Protein AF-0000000080797106 (afdb_homodimer)

Nearest PDB structures (foldseek):
  4qo5-assembly1_A  TM=7.671E-01  e=1.286E-29  Ignicoccus hospitalis KIN4/I
  1fgj-assembly1_A-3  TM=6.512E-01  e=1.474E-11  Nitrosomonas europaea
  1fgj-assembly2_B-2  TM=6.497E-01  e=2.820E-11  Nitrosomonas europaea
  4n4o-assembly1_E  TM=6.398E-0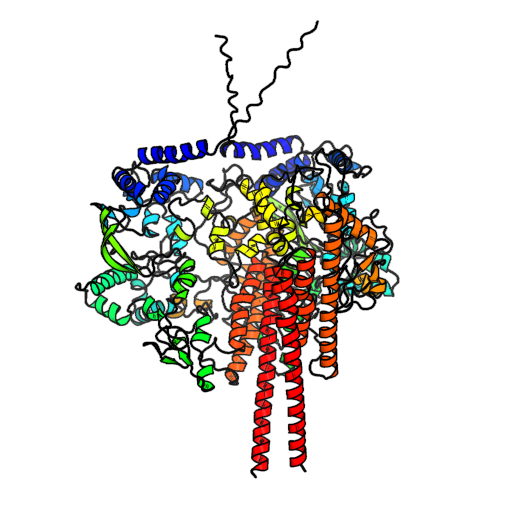1  e=6.268E-11  Nitrosomonas europaea
  4n4j-assembly1_A  TM=6.306E-01  e=2.891E-07  Candidatus Kuenenia stuttgartensis

InterPro domains:
  IPR036280 Multiheme cytochrome superfamily [SSF48695] (40-614)

Sequence (1276 aa):
MRGKAVLALLTLVVLASPVLADVSSMAKLQEALAKASPQTKTCVGCHMQATPDIVMQWAASEHAENVPKNVLKLYEAIGSPGEQIAEKFQNYPYNVGCYECHGMFKEQDRVDVVNHFGFKIVSIVTAKDCSQCHPKEAREISWTWHGFGALNTNLSPWYSKIVKYAKEHGLIGKMTPPVYTATRDKDMLTWEWWKEYVKYLYMYLNGEKVPEEWAKFIEMFGTPYDYDFKRIVSPLYPASGGLNTTVTERVGFEAELSIQCAVGKSKYFQKVSNVMNYIGYKNAYVYHACYECHGSLVIPYKKENVNVKGFAGVERMRYWGWPSNGAGRIDPDGSLGTCTACHPRHEFSVAQAREPWTCGQCHIGYDHPHIEIYEESKHGNIYELHKEKFNMERVPWRVGVDFDVPTCATCHMSTIASPDGSMILVKGTHDLTKRLVWDQMHFFAQPKPKWPDNTQNKIVKGGNILNGAGYENVAMTGYKVVDLGPAPGELKFPRLMTIEYTGELKEHREEMMKVCELCHSSSWAENFFRTADQNLWDYNAVAQFAFQLLKKAWAQGIHDPKNKLDEFMEVMWYYIWHHQGRRWRNGAYMMGPDYAHWYGIVDTVMEALNKMISYYENALAIKSLQQQLNQVQQALAKMRGKAVLALLTLVVLASPVLADVSSMAKLQEALAKASPQTKTCVGCHMQATPDIVMQWAASEHAENVPKNVLKLYEAIGSPGEQIAEKFQNYPYNVGCYECHGMFKEQDRVDVVNHFGFKIVSIVTAKDCSQCHPKEAREISWTWHGFGALNTNLSPWYSKIVKYAKEHGLIGKMTPPVYTATRDKDMLTWEWWKEYVKYLYMYLNGEKVPEEWAKFIEMFGTPYDYDFKRIVSPLYPASGGLNTTVTERVGFEAELSIQCAVGKSKYFQKVSNVMNYIGYKNAYVYHACYECHGSLVIPYKKENVNVKGFAGVERMRYWGWPSNGAGRIDPDGSLGTCTACHPRHEFSVAQAREPWTCGQCHIGYDHPHIEIYEESKHGNIYELHKEKFNMERVPWRVGVDFDVPTCATCHMSTIASPDGSMILVKGTHDLTKRLVWDQMHFFAQPKPKWPDNTQNKIVKGGNILNGAGYENVAMTGYKVVDLGPAPGELKFPRLMTIEYTGELKEHREEMMKVCELCHSSSWAENFFRTADQNLWDYNAVAQFAFQLLKKAWAQGIHDPKNKLDEFMEVMWYYIWHHQGRRWRNGAYMMGPDYAHWYGIVDTVMEALNKMISYYENALAIKSLQQQLNQVQQALAK

Secondary structure (DSSP, 8-state):
-----------------HHHHHHHHHHHHHHHHHHS-HHHHHHHHHHHHH-HHHHHHHHTSHHHH--GGGHHHHHHHTT-TT----HHHHT--S---HHHHHTS-S-TT-TT-EEETTEEE-SS--HHHHTTT-HHHHHHHTTSHHHHGGGGSTTHHHHHHHHHHHHHTT-HHHHS--TTTS-TTTPPPB-HHHHHHHHHHHHHHTT----HHHHHHHHHH--GGGGGG----BTTBTHHHHHT-SHHHHTT--EEE-SS-SSS--TT-EEESSGGG-TT---GGGGGTHHHHH--B-EEEEEEEEEETTEEEEEEEEEES-S---TT-B-TT-BBS-GGGTS-TTT--HHHHHSHHHHHTTS-TTT--HHHHHHHSHHHHHHHHHGGG--TT-SSEEBTTTBSS--HHHHHT--EE-TTSSSEEE---S-TTTT--EE-SSSS-EEPBSSS-HHHIIIII---TTT-TTGGGTB---EEEEE--PPTT---S--S-EEEE-HHHHHHHHHHHHHHTTTS-HHHHHHHHHHHHHHHHHHHHHHHHHHHHHHHHHHTTSS-TTSTTSSHHHHHHHIIIIIHHHHHHHHHHTT-HHHHIIIIIIIIIIIIIHHHHHHHHHHHHHHHHHHHHHHHHHHHH-/-----------------HHHHHHHHHHHHHHHHHHS-HHHHHHHHHHHHH-HHHHHHHHTSHHHH--GGGHHHHHHHTT-TT----HHHHT--S---HHHHHTS-S-TT-TT-EEETTEEE-SS--HHHHTTT-HHHHHHHTTSHHHHGGGGSTTHHHHHHHHHHHHHTT-HHHHS--TTTS-TTTPPPB-HHHHHHHHHHHHHHTT----HHHHHHHHHH--GGGGGG----BTTBTHHHHHT-SHHHHTT--EEE-SS-TTS--TT-EEESSGGG-TT---GGGGGTHHHHH--B-EEEEEEEEEETTEEEEEEEEEES-S---TT-B-TT-BBS-GGGTS-TTT--HHHHHSHHHHHTTS-TTT--HHHHHHHSHHHHHHHHHGGG--TT-SSEEBTTTBSS--HHHHHT--EE-TTSSSEEE---S-TTTT--EE-SSSS-EEPBSSS-HHHHHHHH---TTT-TTGGGTB---EEEEE--PPTT---SS-S-EEEE-HHHHHHHHHHHHHHTTTS-HHHHHHHHHHHHHHHHHHHHHHHHHHHHHHHHHHTTSS-TTSTTSSHHHHHHHIIIIIHHHHHHHHHHTT-HHHHIIIIIIIIIIIIIHHHHHHHHHHHHHHHHHHHHHHHHHHHH-

Solvent-accessible surface area (backbone atoms only — not comparable to full-atom values): 65949 Å² total; per-residue (Å²): 134,86,75,80,80,79,78,79,56,78,41,78,77,76,75,79,51,74,77,58,53,62,62,44,52,60,45,35,39,54,56,22,54,72,40,37,40,73,64,25,50,55,51,47,63,55,30,52,72,62,27,34,28,45,49,41,31,28,30,72,13,65,42,25,74,30,37,57,51,58,49,55,59,52,31,46,58,53,69,45,66,85,72,68,56,40,76,81,39,62,78,38,87,31,27,44,45,62,36,56,50,29,46,58,41,70,65,84,81,46,73,60,56,34,58,52,92,86,38,64,30,35,88,76,74,46,31,59,41,48,24,36,69,37,39,65,54,37,24,27,28,25,63,20,53,50,11,40,23,22,58,68,42,88,34,25,63,53,51,45,54,51,52,53,51,18,55,79,68,75,30,47,76,60,64,40,55,42,69,85,76,53,47,84,94,75,42,61,50,43,26,63,40,52,22,53,50,45,41,45,49,27,32,48,66,68,74,42,89,54,60,67,72,58,48,52,48,44,71,72,62,62,55,63,68,51,48,43,57,53,87,59,68,40,83,85,41,50,31,26,16,31,32,57,34,64,60,37,52,75,70,70,44,71,30,75,34,47,69,50,54,77,65,58,88,33,97,57,59,45,77,30,50,32,50,56,72,32,90,75,39,45,66,38,50,44,67,27,16,54,19,44,44,23,8,27,69,35,38,55,58,46,78,46,73,38,72,52,95,86,40,73,71,43,42,42,71,41,57,42,53,43,72,56,54,7,27,5,19,27,44,56,75,12,25,33,14,41,65,45,43,44,28,46,82,53,34,55,39,60,34,50,43,42,35,54,47,42,57,24,45,63,32,37,64,64,56,39,34,51,41,60,23,35,54,65,11,70,46,32,50,52,35,73,74,44,52,85,69,38,45,56,70,51,80,52,33,18,51,73,63,28,39,83,59,65,44,60,32,52,66,56,29,42,39,31,19,34,64,85,60,82,41,75,73,39,76,46,45,51,34,62,55,57,52,44,45,65,33,62,73,31,54,45,59,40,51,35,57,72,56,52,50,62,61,54,33,30,74,75,57,46,12,29,71,58,78,47,52,48,29,80,65,38,34,51,59,40,71,42,79,77,38,72,38,53,56,92,90,50,94,53,80,66,69,52,44,40,72,47,60,33,67,64,36,30,51,7,48,48,51,37,47,54,54,51,47,74,83,39,56,67,68,58,52,50,52,48,51,36,57,34,53,46,46,40,52,53,48,35,53,53,40,51,55,52,51,52,50,50,51,49,35,39,74,70,61,76,45,67,71,90,54,63,37,43,44,72,58,38,43,27,48,46,36,31,29,39,31,19,34,16,22,20,46,48,12,50,69,56,51,8,67,59,32,25,37,60,51,1,48,43,36,22,42,62,60,18,47,47,48,36,52,52,50,50,54,51,53,53,49,50,52,49,51,51,51,50,51,51,49,51,52,53,59,69,74,102,138,80,78,76,78,78,79,77,77,73,76,44,74,53,71,86,54,76,64,61,62,56,56,52,55,56,50,35,37,52,56,21,54,73,39,36,40,72,63,24,50,54,51,48,62,56,31,53,71,76,44,38,67,57,49,52,32,26,29,72,12,66,43,24,75,30,37,58,50,58,49,55,59,52,30,46,60,53,72,46,67,83,72,68,55,39,75,82,38,63,80,39,90,30,26,44,44,61,37,56,50,31,46,58,41,70,64,84,83,47,73,61,55,35,56,52,94,86,37,63,29,37,90,76,74,46,30,59,39,49,24,37,68,39,38,66,54,40,23,27,29,25,61,20,53,48,12,40,23,22,57,66,43,90,34,24,64,52,52,44,53,51,50,52,50,19,55,76,67,73,29,46,77,60,62,38,56,43,70,87,76,53,47,84,95,76,42,60,51,44,26,62,38,54,22,53,48,46,40,44,48,27,32,48,70,67,75,42,91,53,60,67,71,58,48,52,48,46,71,73,62,62,56,63,69,67,46,48,62,48,88,59,70,39,84,86,43,55,64,26,15,57,32,57,29,64,61,37,51,74,71,71,43,70,45,80,43,45,79,51,70,90,93,51,86,32,97,56,50,43,75,29,50,29,56,56,70,31,87,77,51,55,67,67,59,44,68,74,46,55,20,47,42,24,9,27,65,35,38,55,57,44,79,45,71,39,72,51,97,87,40,71,71,42,43,42,72,40,57,44,54,58,87,57,57,7,28,5,20,27,43,57,76,11,25,33,13,40,65,45,45,46,28,45,81,53,36,53,39,60,36,52,42,43,36,54,62,44,57,27,72,61,33,38,62,69,54,41,32,52,40,59,24,33,52,31,11,71,45,31,32,52,38,71,73,44,52,87,69,38,48,57,72,52,80,52,30,18,48,39,58,28,39,79,59,66,44,62,32,52,67,57,27,42,40,31,18,34,64,86,59,83,43,77,73,38,77,46,46,51,34,64,58,55,51,43,46,65,33,61,72,32,54,46,54,39,52,35,58,72,55,52,51,62,62,55,32,30,74,74,56,45,11,29,70,56,78,26,54,44,28,76,64,37,35,52,61,40,71,42,79,78,37,73,38,58,56,83,82,50,87,58,77,68,70,52,42,43,72,48,59,34,69,64,38,30,51,8,47,51,52,37,47,56,54,50,29,41,63,38,55,68,67,44,52,52,40,47,49,38,43,34,54,41,31,41,43,34,48,33,37,50,42,44,40,53,51,48,51,50,51,49,35,40,75,71,62,76,45,66,72,88,54,65,38,52,46,71,58,38,43,28,48,46,37,29,29,40,29,18,35,16,21,20,46,49,10,36,69,56,47,8,29,57,32,17,30,58,52,1,44,31,37,21,25,43,55,22,48,25,47,36,51,51,50,51,53,51,52,52,50,51,52,50,49,52,52,50,49,50,49,50,53,53,59,69,71,103

Structure (mmCIF, N/CA/C/O backbone):
data_AF-0000000080797106-model_v1
#
loop_
_entity.id
_entity.type
_entity.pdbx_description
1 polymer 'Hypothetical multiheme cytochrome'
#
loop_
_atom_site.group_PDB
_atom_site.id
_atom_site.type_symbol
_atom_site.label_atom_id
_atom_site.label_alt_id
_atom_site.label_comp_id
_atom_site.label_asym_id
_atom_site.label_entity_id
_atom_site.label_seq_id
_atom_site.pdbx_PDB_ins_code
_atom_site.Cartn_x
_atom_site.Cartn_y
_atom_site.Cartn_z
_atom_site.occupancy
_atom_site.B_iso_or_equiv
_atom_site.auth_seq_id
_atom_site.auth_comp_id
_atom_site.auth_asym_id
_atom_site.auth_atom_id
_atom_site.pdbx_PDB_model_num
ATOM 1 N N . MET A 1 1 ? 53.594 17 -49.344 1 21.3 1 MET A N 1
ATOM 2 C CA . MET A 1 1 ? 53.656 15.625 -48.844 1 21.3 1 MET A CA 1
ATOM 3 C C . MET A 1 1 ? 53.469 15.586 -47.312 1 21.3 1 MET A C 1
ATOM 5 O O . MET A 1 1 ? 53.812 14.594 -46.688 1 21.3 1 MET A O 1
ATOM 9 N N . ARG A 1 2 ? 53.219 16.703 -46.656 1 24.55 2 ARG A N 1
ATOM 10 C CA . ARG A 1 2 ? 53.312 17.125 -45.281 1 24.55 2 ARG A CA 1
ATOM 11 C C . ARG A 1 2 ? 52.25 16.469 -44.406 1 24.55 2 ARG A C 1
ATOM 13 O O . ARG A 1 2 ? 51.062 16.828 -44.531 1 24.55 2 ARG A O 1
ATOM 20 N N . GLY A 1 3 ? 52.312 15.172 -44.188 1 22.33 3 GLY A N 1
ATOM 21 C CA . GLY A 1 3 ? 51.312 14.234 -43.688 1 22.33 3 GLY A CA 1
ATOM 22 C C . GLY A 1 3 ? 50.938 14.484 -42.25 1 22.33 3 GLY A C 1
ATOM 23 O O . GLY A 1 3 ? 51.812 14.508 -41.375 1 22.33 3 GLY A O 1
ATOM 24 N N . LYS A 1 4 ? 49.906 15.281 -42.031 1 27.36 4 LYS A N 1
ATOM 25 C CA . LYS A 1 4 ? 49.344 15.75 -40.781 1 27.36 4 LYS A CA 1
ATOM 26 C C . LYS A 1 4 ? 48.906 14.57 -39.906 1 27.36 4 LYS A C 1
ATOM 28 O O . LYS A 1 4 ? 48.094 13.734 -40.344 1 27.36 4 LYS A O 1
ATOM 33 N N . ALA A 1 5 ? 49.719 14.062 -38.969 1 24.81 5 ALA A N 1
ATOM 34 C CA . ALA A 1 5 ? 49.531 12.969 -38 1 24.81 5 ALA A CA 1
ATOM 35 C C . ALA A 1 5 ? 48.344 13.227 -37.094 1 24.81 5 ALA A C 1
ATOM 37 O O . ALA A 1 5 ? 48.25 14.266 -36.438 1 24.81 5 ALA A O 1
ATOM 38 N N . VAL A 1 6 ? 47.156 12.688 -37.438 1 29.08 6 VAL A N 1
ATOM 39 C CA . VAL A 1 6 ? 45.906 12.656 -36.688 1 29.08 6 VAL A CA 1
ATOM 40 C C . VAL A 1 6 ? 46.125 11.922 -35.375 1 29.08 6 VAL A C 1
ATOM 42 O O . VAL A 1 6 ? 46.438 10.727 -35.344 1 29.08 6 VAL A O 1
ATOM 45 N N . LEU A 1 7 ? 46.688 12.516 -34.344 1 27.75 7 LEU A N 1
ATOM 46 C CA . LEU A 1 7 ? 46.812 11.914 -33 1 27.75 7 LEU A CA 1
ATOM 47 C C . LEU A 1 7 ? 45.406 11.609 -32.438 1 27.75 7 LEU A C 1
ATOM 49 O O . LEU A 1 7 ? 44.625 12.523 -32.25 1 27.75 7 LEU A O 1
ATOM 53 N N . ALA A 1 8 ? 44.875 10.43 -32.781 1 25.09 8 ALA A N 1
ATOM 54 C CA . ALA A 1 8 ? 43.625 9.867 -32.25 1 25.09 8 ALA A CA 1
ATOM 55 C C . ALA A 1 8 ? 43.688 9.766 -30.734 1 25.09 8 ALA A C 1
ATOM 57 O O . ALA A 1 8 ? 44.531 9.039 -30.172 1 25.09 8 ALA A O 1
ATOM 58 N N . LEU A 1 9 ? 43.312 10.828 -30.062 1 28.94 9 LEU A N 1
ATOM 59 C CA . LEU A 1 9 ? 43.125 10.828 -28.609 1 28.94 9 LEU A CA 1
ATOM 60 C C . LEU A 1 9 ? 42.125 9.75 -28.188 1 28.94 9 LEU A C 1
ATOM 62 O O . LEU A 1 9 ? 40.969 9.805 -28.562 1 28.94 9 LEU A O 1
ATOM 66 N N . LEU A 1 10 ? 42.594 8.531 -27.922 1 28.39 10 LEU A N 1
ATOM 67 C CA . LEU A 1 10 ? 41.906 7.395 -27.328 1 28.39 10 LEU A CA 1
ATOM 68 C C . LEU A 1 10 ? 41.344 7.75 -25.953 1 28.39 10 LEU A C 1
ATOM 70 O O . LEU A 1 10 ? 42.125 8.008 -25.016 1 28.39 10 LEU A O 1
ATOM 74 N N . THR A 1 11 ? 40.219 8.391 -25.875 1 29.41 11 THR A N 1
ATOM 75 C CA . THR A 1 11 ? 39.5 8.578 -24.625 1 29.41 11 THR A CA 1
ATOM 76 C C . THR A 1 11 ? 39.125 7.23 -24.016 1 29.41 11 THR A C 1
ATOM 78 O O . THR A 1 11 ? 38.375 6.469 -24.609 1 29.41 11 THR A O 1
ATOM 81 N N . LEU A 1 12 ? 39.875 6.637 -23.203 1 29.52 12 LEU A N 1
ATOM 82 C CA . LEU A 1 12 ? 39.625 5.469 -22.375 1 29.52 12 LEU A CA 1
ATOM 83 C C . LEU A 1 12 ? 38.438 5.699 -21.453 1 29.52 12 LEU A C 1
ATOM 85 O O . LEU A 1 12 ? 38.5 6.523 -20.531 1 29.52 12 LEU A O 1
ATOM 89 N N . VAL A 1 13 ? 37.25 5.457 -21.938 1 32.12 13 VAL A N 1
ATOM 90 C CA . VAL A 1 13 ? 36.094 5.312 -21.078 1 32.12 13 VAL A CA 1
ATOM 91 C C . VAL A 1 13 ? 36.281 4.152 -20.109 1 32.12 13 VAL A C 1
ATOM 93 O O . VAL A 1 13 ? 36.344 2.992 -20.531 1 32.12 13 VAL A O 1
ATOM 96 N N . VAL A 1 14 ? 36.875 4.352 -19.016 1 30.92 14 VAL A N 1
ATOM 97 C CA . VAL A 1 14 ? 36.906 3.391 -17.922 1 30.92 14 VAL A CA 1
ATOM 98 C C . VAL A 1 14 ? 35.5 3.066 -17.453 1 30.92 14 VAL A C 1
ATOM 100 O O . VAL A 1 14 ? 34.812 3.93 -16.906 1 30.92 14 VAL A O 1
ATOM 103 N N . LEU A 1 15 ? 34.875 2.156 -18.094 1 32.19 15 LEU A N 1
ATOM 104 C CA . LEU A 1 15 ? 33.688 1.484 -17.547 1 32.19 15 LEU A CA 1
ATOM 105 C C .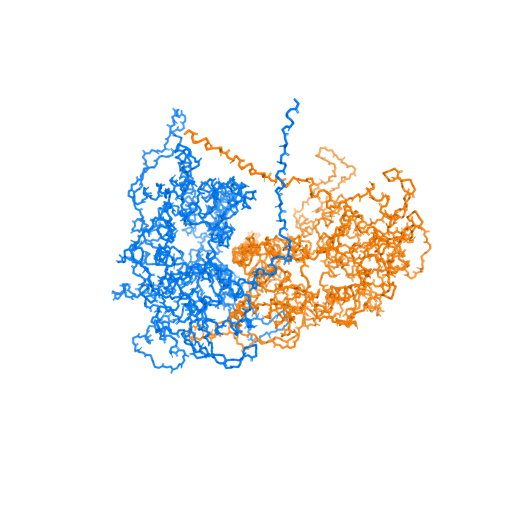 LEU A 1 15 ? 33.969 0.985 -16.125 1 32.19 15 LEU A C 1
ATOM 107 O O . LEU A 1 15 ? 34.812 0.1 -15.93 1 32.19 15 LEU A O 1
ATOM 111 N N . ALA A 1 16 ? 33.625 1.709 -15.125 1 35.91 16 ALA A N 1
ATOM 112 C CA . ALA A 1 16 ? 33.75 1.271 -13.742 1 35.91 16 ALA A CA 1
ATOM 113 C C . ALA A 1 16 ? 32.969 -0.021 -13.516 1 35.91 16 ALA A C 1
ATOM 115 O O . ALA A 1 16 ? 31.734 -0.034 -13.609 1 35.91 16 ALA A O 1
ATOM 116 N N . SER A 1 17 ? 33.469 -1.107 -13.688 1 35.31 17 SER A N 1
ATOM 117 C CA . SER A 1 17 ? 33 -2.461 -13.414 1 35.31 17 SER A CA 1
ATOM 118 C C . SER A 1 17 ? 32.469 -2.588 -11.992 1 35.31 17 SER A C 1
ATOM 120 O O . SER A 1 17 ? 32.938 -1.908 -11.086 1 35.31 17 SER A O 1
ATOM 122 N N . PRO A 1 18 ? 31.375 -3.375 -11.711 1 41.59 18 PRO A N 1
ATOM 123 C CA . PRO A 1 18 ? 30.781 -3.619 -10.391 1 41.59 18 PRO A CA 1
ATOM 124 C C . PRO A 1 18 ? 31.828 -3.951 -9.328 1 41.59 18 PRO A C 1
ATOM 126 O O . PRO A 1 18 ? 31.594 -3.729 -8.133 1 41.59 18 PRO A O 1
ATOM 129 N N . VAL A 1 19 ? 32.938 -4.633 -9.586 1 41.47 19 VAL A N 1
ATOM 130 C CA . VAL A 1 19 ? 34 -4.918 -8.641 1 41.47 19 VAL A CA 1
ATOM 131 C C . VAL A 1 19 ? 34.594 -3.609 -8.102 1 41.47 19 VAL A C 1
ATOM 133 O O . VAL A 1 19 ? 35 -3.535 -6.938 1 41.47 19 VAL A O 1
ATOM 136 N N . LEU A 1 20 ? 34.406 -2.594 -8.805 1 40.22 20 LEU A N 1
ATOM 137 C CA . LEU A 1 20 ? 34.906 -1.285 -8.414 1 40.22 20 LEU A CA 1
ATOM 138 C C . LEU A 1 20 ? 33.969 -0.6 -7.43 1 40.22 20 LEU A C 1
ATOM 140 O O . LEU A 1 20 ? 34.406 0.208 -6.605 1 40.22 20 LEU A O 1
ATOM 144 N N . ALA A 1 21 ? 32.719 -0.978 -7.461 1 44.5 21 ALA A N 1
ATOM 145 C CA . ALA A 1 21 ? 31.734 -0.392 -6.547 1 44.5 21 ALA A CA 1
ATOM 146 C C . ALA A 1 21 ? 31.938 -0.912 -5.125 1 44.5 21 ALA A C 1
ATOM 148 O O . ALA A 1 21 ? 31.703 -0.184 -4.156 1 44.5 21 ALA A O 1
ATOM 149 N N . ASP A 1 22 ? 32.25 -2.299 -4.863 1 54.31 22 ASP A N 1
ATOM 150 C CA . ASP A 1 22 ? 32.531 -2.965 -3.592 1 54.31 22 ASP A CA 1
ATOM 151 C C . ASP A 1 22 ? 33.531 -2.17 -2.754 1 54.31 22 ASP A C 1
ATOM 153 O O . ASP A 1 22 ? 33.281 -1.915 -1.571 1 54.31 22 ASP A O 1
ATOM 157 N N . VAL A 1 23 ? 34.719 -1.88 -3.342 1 52.72 23 VAL A N 1
ATOM 158 C CA . VAL A 1 23 ? 35.875 -1.182 -2.76 1 52.72 23 VAL A CA 1
ATOM 159 C C . VAL A 1 23 ? 35.469 0.235 -2.361 1 52.72 23 VAL A C 1
ATOM 161 O O . VAL A 1 23 ? 35.906 0.749 -1.332 1 52.72 23 VAL A O 1
ATOM 164 N N . SER A 1 24 ? 34.188 0.513 -2.834 1 76.56 24 SER A N 1
ATOM 165 C CA . SER A 1 24 ? 33.906 1.938 -2.711 1 76.56 24 SER A CA 1
ATOM 166 C C . SER A 1 24 ? 33.062 2.227 -1.456 1 76.56 24 SER A C 1
ATOM 168 O O . SER A 1 24 ? 33.375 3.158 -0.709 1 76.56 24 SER A O 1
ATOM 170 N N . SER A 1 25 ? 32.219 1.258 -0.973 1 82.75 25 SER A N 1
ATOM 171 C CA . SER A 1 25 ? 31.391 1.57 0.193 1 82.75 25 SER A CA 1
ATOM 172 C C . SER A 1 25 ? 32.188 1.398 1.486 1 82.75 25 SER A C 1
ATOM 174 O O . SER A 1 25 ? 32.094 2.238 2.387 1 82.75 25 SER A O 1
ATOM 176 N N . MET A 1 26 ? 32.969 0.379 1.494 1 85.56 26 MET A N 1
ATOM 177 C CA . MET A 1 26 ? 33.781 0.158 2.682 1 85.56 26 MET A CA 1
ATOM 178 C C . MET A 1 26 ? 34.875 1.217 2.795 1 85.56 26 MET A C 1
ATOM 180 O O . MET A 1 26 ? 35.25 1.62 3.898 1 85.56 26 MET A O 1
ATOM 184 N N . ALA A 1 27 ? 35.312 1.58 1.679 1 88.81 27 ALA A N 1
ATOM 185 C CA . ALA A 1 27 ? 36.281 2.658 1.658 1 88.81 27 ALA A CA 1
ATOM 186 C C . ALA A 1 27 ? 35.688 3.957 2.191 1 88.81 27 ALA A C 1
ATOM 188 O O . ALA A 1 27 ? 36.344 4.691 2.936 1 88.81 27 ALA A O 1
ATOM 189 N N . LYS A 1 28 ? 34.5 4.195 1.849 1 91.38 28 LYS A N 1
ATOM 190 C CA . LYS A 1 28 ? 33.812 5.383 2.342 1 91.38 28 LYS A CA 1
ATOM 191 C C . LYS A 1 28 ? 33.656 5.332 3.857 1 91.38 28 LYS A C 1
ATOM 193 O O . LYS A 1 28 ? 33.75 6.359 4.535 1 91.38 28 LYS A O 1
ATOM 198 N N . LEU A 1 29 ? 33.344 4.18 4.324 1 93.94 29 LEU A N 1
ATOM 199 C CA . LEU A 1 29 ? 33.219 4.027 5.77 1 93.94 29 LEU A CA 1
ATOM 200 C C . LEU A 1 29 ? 34.531 4.352 6.469 1 93.94 29 LEU A C 1
ATOM 202 O O . LEU A 1 29 ? 34.562 5.055 7.48 1 93.94 29 LEU A O 1
ATOM 206 N N . GLN A 1 30 ? 35.594 3.893 5.918 1 93.94 30 GLN A N 1
ATOM 207 C CA . GLN A 1 30 ? 36.906 4.148 6.52 1 93.94 30 GLN A CA 1
ATOM 208 C C . GLN A 1 30 ? 37.25 5.637 6.492 1 93.94 30 GLN A C 1
ATOM 210 O O . GLN A 1 30 ? 37.781 6.176 7.465 1 93.94 30 GLN A O 1
ATOM 215 N N . GLU A 1 31 ? 36.906 6.207 5.422 1 95.38 31 GLU A N 1
ATOM 216 C CA . GLU A 1 31 ? 37.156 7.645 5.312 1 95.38 31 GLU A CA 1
ATOM 217 C C . GLU A 1 31 ? 36.312 8.414 6.324 1 95.38 31 GLU A C 1
ATOM 219 O O . GLU A 1 31 ? 36.781 9.367 6.941 1 95.38 31 GLU A O 1
ATOM 224 N N . ALA A 1 32 ? 35.094 8.07 6.426 1 96.69 32 ALA A N 1
ATOM 225 C CA . ALA A 1 32 ? 34.188 8.703 7.383 1 96.69 32 ALA A CA 1
ATOM 226 C C . ALA A 1 32 ? 34.688 8.539 8.812 1 96.69 32 ALA A C 1
ATOM 228 O O . ALA A 1 32 ? 34.656 9.484 9.602 1 96.69 32 ALA A O 1
ATOM 229 N N . LEU A 1 33 ? 35.188 7.363 9.117 1 97.31 33 LEU A N 1
ATOM 230 C CA . LEU A 1 33 ? 35.656 7.059 10.469 1 97.31 33 LEU A CA 1
ATOM 231 C C . LEU A 1 33 ? 36.906 7.852 10.805 1 97.31 33 LEU A C 1
ATOM 233 O O . LEU A 1 33 ? 37.125 8.234 11.961 1 97.31 33 LEU A O 1
ATOM 237 N N . ALA A 1 34 ? 37.656 8.094 9.812 1 97.25 34 ALA A N 1
ATOM 238 C CA . ALA A 1 34 ? 38.906 8.859 10.023 1 97.25 34 ALA A CA 1
ATOM 239 C C . ALA A 1 34 ? 38.594 10.266 10.516 1 97.25 34 ALA A C 1
ATOM 241 O O . ALA A 1 34 ? 39.375 10.867 11.25 1 97.25 34 ALA A O 1
ATOM 242 N N . LYS A 1 35 ? 37.469 10.812 10.188 1 97.75 35 LYS A N 1
ATOM 243 C CA . LYS A 1 35 ? 37.094 12.172 10.523 1 97.75 35 LYS A CA 1
ATOM 244 C C . LYS A 1 35 ? 36.156 12.18 11.734 1 97.75 35 LYS A C 1
ATOM 246 O O . LYS A 1 35 ? 35.812 13.25 12.242 1 97.75 35 LYS A O 1
ATOM 251 N N . ALA A 1 36 ? 35.781 11.016 12.203 1 98.69 36 ALA A N 1
ATOM 252 C CA . ALA A 1 36 ? 34.719 10.906 13.211 1 98.69 36 ALA A CA 1
ATOM 253 C C . ALA A 1 36 ? 35.281 11.141 14.609 1 98.69 36 ALA A C 1
ATOM 255 O O . ALA A 1 36 ? 36.469 10.961 14.844 1 98.69 36 ALA A O 1
ATOM 256 N N . SER A 1 37 ? 34.469 11.57 15.523 1 98.5 37 SER A N 1
ATOM 257 C CA . SER A 1 37 ? 34.844 11.688 16.922 1 98.5 37 SER A CA 1
ATOM 258 C C . SER A 1 37 ? 35.062 10.32 17.562 1 98.5 37 SER A C 1
ATOM 260 O O . SER A 1 37 ? 34.594 9.305 17.047 1 98.5 37 SER A O 1
ATOM 262 N N . PRO A 1 38 ? 35.781 10.297 18.656 1 98 38 PRO A N 1
ATOM 263 C CA . PRO A 1 38 ? 35.969 9.016 19.344 1 98 38 PRO A CA 1
ATOM 264 C C . PRO A 1 38 ? 34.625 8.398 19.781 1 98 38 PRO A C 1
ATOM 266 O O . PRO A 1 38 ? 34.469 7.176 19.75 1 98 38 PRO A O 1
ATOM 269 N N . GLN A 1 39 ? 33.781 9.211 20.203 1 98.06 39 GLN A N 1
ATOM 270 C CA . GLN A 1 39 ? 32.469 8.711 20.609 1 98.06 39 GLN A CA 1
ATOM 271 C C . GLN A 1 39 ? 31.734 8.055 19.453 1 98.06 39 GLN A C 1
ATOM 273 O O . GLN A 1 39 ? 31.219 6.945 19.578 1 98.06 39 GLN A O 1
ATOM 278 N N . THR A 1 40 ? 31.688 8.727 18.297 1 98.56 40 THR A N 1
ATOM 279 C CA . THR A 1 40 ? 31.047 8.164 17.109 1 98.56 40 THR A CA 1
ATOM 280 C C . THR A 1 40 ? 31.719 6.863 16.703 1 98.56 40 THR A C 1
ATOM 282 O O . THR A 1 40 ? 31.062 5.902 16.312 1 98.56 40 THR A O 1
ATOM 285 N N . LYS A 1 41 ? 33 6.781 16.781 1 98.25 41 LYS A N 1
ATOM 286 C CA . LYS A 1 41 ? 33.688 5.551 16.453 1 98.25 41 LYS A CA 1
ATOM 287 C C . LYS A 1 41 ? 33.25 4.398 17.344 1 98.25 41 LYS A C 1
ATOM 289 O O . LYS A 1 41 ? 33.094 3.268 16.875 1 98.25 41 LYS A O 1
ATOM 294 N N . THR A 1 42 ? 33.062 4.719 18.594 1 97.5 42 THR A N 1
ATOM 295 C CA . THR A 1 42 ? 32.594 3.705 19.531 1 97.5 42 THR A CA 1
ATOM 296 C C . THR A 1 42 ? 31.203 3.221 19.156 1 97.5 42 THR A C 1
ATOM 298 O O . THR A 1 42 ? 30.922 2.021 19.188 1 97.5 42 THR A O 1
ATOM 301 N N . CYS A 1 43 ? 30.375 4.133 18.797 1 97.25 43 CYS A N 1
ATOM 302 C CA . CYS A 1 43 ? 29.016 3.789 18.391 1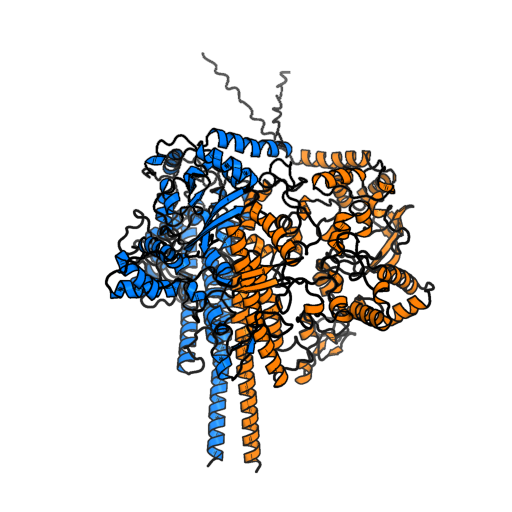 97.25 43 CYS A CA 1
ATOM 303 C C . CYS A 1 43 ? 29.031 2.875 17.172 1 97.25 43 CYS A C 1
ATOM 305 O O . CYS A 1 43 ? 28.328 1.864 17.141 1 97.25 43 CYS A O 1
ATOM 307 N N . VAL A 1 44 ? 29.812 3.195 16.188 1 96.69 44 VAL A N 1
ATOM 308 C CA . VAL A 1 44 ? 29.891 2.453 14.93 1 96.69 44 VAL A CA 1
ATOM 309 C C . VAL A 1 44 ? 30.391 1.034 15.203 1 96.69 44 VAL A C 1
ATOM 311 O O . VAL A 1 44 ? 29.953 0.082 14.555 1 96.69 44 VAL A O 1
ATOM 314 N N . GLY A 1 45 ? 31.266 0.892 16.109 1 94.38 45 GLY A N 1
ATOM 315 C CA . GLY A 1 45 ? 31.812 -0.415 16.438 1 94.38 45 GLY A CA 1
ATOM 316 C C . GLY A 1 45 ? 30.75 -1.454 16.734 1 94.38 45 GLY A C 1
ATOM 317 O O . GLY A 1 45 ? 30.766 -2.539 16.156 1 94.38 45 GLY A O 1
ATOM 318 N N . CYS A 1 46 ? 29.859 -1.107 17.578 1 93.81 46 CYS A N 1
ATOM 319 C CA . CYS A 1 46 ? 28.812 -2.055 17.953 1 93.81 46 CYS A CA 1
ATOM 320 C C . CYS A 1 46 ? 27.688 -2.059 16.938 1 93.81 46 CYS A C 1
ATOM 322 O O . CYS A 1 46 ? 27.109 -3.109 16.641 1 93.81 46 CYS A O 1
ATOM 324 N N . HIS A 1 47 ? 27.422 -0.883 16.359 1 94.19 47 HIS A N 1
ATOM 325 C CA . HIS A 1 47 ? 26.266 -0.791 15.492 1 94.19 47 HIS A CA 1
ATOM 326 C C . HIS A 1 47 ? 26.562 -1.391 14.117 1 94.19 47 HIS A C 1
ATOM 328 O O . HIS A 1 47 ? 25.641 -1.707 13.367 1 94.19 47 HIS A O 1
ATOM 334 N N . MET A 1 48 ? 27.781 -1.607 13.789 1 91.88 48 MET A N 1
ATOM 335 C CA . MET A 1 48 ? 28.109 -2.346 12.578 1 91.88 48 MET A CA 1
ATOM 336 C C . MET A 1 48 ? 27.625 -3.789 12.664 1 91.88 48 MET A C 1
ATOM 338 O O . MET A 1 48 ? 27.375 -4.426 11.633 1 91.88 48 MET A O 1
ATOM 342 N N . GLN A 1 49 ? 27.469 -4.242 13.844 1 88.06 49 GLN A N 1
ATOM 343 C CA . GLN A 1 49 ? 26.953 -5.59 14.062 1 88.06 49 GLN A CA 1
ATOM 344 C C . GLN A 1 49 ? 25.438 -5.566 14.297 1 88.06 49 GLN A C 1
ATOM 346 O O . GLN A 1 49 ? 24.703 -6.414 13.781 1 88.06 49 GLN A O 1
ATOM 351 N N . ALA A 1 50 ? 25.016 -4.605 15.023 1 90.5 50 ALA A N 1
ATOM 352 C CA . ALA A 1 50 ? 23.625 -4.57 15.461 1 90.5 50 ALA A CA 1
ATOM 353 C C . ALA A 1 50 ? 22.703 -4.031 14.359 1 90.5 50 ALA A C 1
ATOM 355 O O . ALA A 1 50 ? 21.609 -4.551 14.141 1 90.5 50 ALA A O 1
ATOM 356 N N . THR A 1 51 ? 23.125 -2.914 13.703 1 91.94 51 THR A N 1
ATOM 357 C CA . THR A 1 51 ? 22.359 -2.262 12.648 1 91.94 51 THR A CA 1
ATOM 358 C C . THR A 1 51 ? 23.297 -1.766 11.539 1 91.94 51 THR A C 1
ATOM 360 O O . THR A 1 51 ? 23.422 -0.559 11.328 1 91.94 51 THR A O 1
ATOM 363 N N . PRO A 1 52 ? 23.859 -2.658 10.773 1 91.56 52 PRO A N 1
ATOM 364 C CA . PRO A 1 52 ? 24.922 -2.301 9.836 1 91.56 52 PRO A CA 1
ATOM 365 C C . PRO A 1 52 ? 24.453 -1.329 8.75 1 91.56 52 PRO A C 1
ATOM 367 O O . PRO A 1 52 ? 25.234 -0.48 8.305 1 91.56 52 PRO A O 1
ATOM 370 N N . ASP A 1 53 ? 23.203 -1.428 8.344 1 92.06 53 ASP A N 1
ATOM 371 C CA . ASP A 1 53 ? 22.734 -0.578 7.254 1 92.06 53 ASP A CA 1
ATOM 372 C C . ASP A 1 53 ? 22.75 0.895 7.656 1 92.06 53 ASP A C 1
ATOM 374 O O . ASP A 1 53 ? 23.078 1.763 6.84 1 92.06 53 ASP A O 1
ATOM 378 N N . ILE A 1 54 ? 22.391 1.191 8.875 1 94.19 54 ILE A N 1
ATOM 379 C CA . ILE A 1 54 ? 22.359 2.578 9.328 1 94.19 54 ILE A CA 1
ATOM 380 C C . ILE A 1 54 ? 23.766 3.158 9.312 1 94.19 54 ILE A C 1
ATOM 382 O O . ILE A 1 54 ? 23.969 4.332 8.984 1 94.19 54 ILE A O 1
ATOM 386 N N . VAL A 1 55 ? 24.75 2.336 9.688 1 95.44 55 VAL A N 1
ATOM 387 C CA . VAL A 1 55 ? 26.156 2.748 9.68 1 95.44 55 VAL A CA 1
ATOM 388 C C . VAL A 1 55 ? 26.594 3.059 8.25 1 95.44 55 VAL A C 1
ATOM 390 O O . VAL A 1 55 ? 27.203 4.098 7.988 1 95.44 55 VAL A O 1
ATOM 393 N N . MET A 1 56 ? 26.219 2.188 7.395 1 93.88 56 MET A N 1
ATOM 394 C CA . MET A 1 56 ? 26.641 2.355 6.004 1 93.88 56 MET A CA 1
ATOM 395 C C . MET A 1 56 ? 25.938 3.553 5.367 1 93.88 56 MET A C 1
ATOM 397 O O . MET A 1 56 ? 26.531 4.27 4.562 1 93.88 56 MET A O 1
ATOM 401 N N . GLN A 1 57 ? 24.688 3.801 5.695 1 93.81 57 GLN A N 1
ATOM 402 C CA . GLN A 1 57 ? 23.984 4.977 5.207 1 93.81 57 GLN A CA 1
ATOM 403 C C . GLN A 1 57 ? 24.641 6.262 5.684 1 93.81 57 GLN A C 1
ATOM 405 O O . GLN A 1 57 ? 24.828 7.199 4.902 1 93.81 57 GLN A O 1
ATOM 410 N N . TRP A 1 58 ? 24.938 6.289 6.941 1 96.81 58 TRP A N 1
ATOM 411 C CA . TRP A 1 58 ? 25.641 7.457 7.473 1 96.81 58 TRP A CA 1
ATOM 412 C C . TRP A 1 58 ? 26.953 7.684 6.738 1 96.81 58 TRP A C 1
ATOM 414 O O . TRP A 1 58 ? 27.281 8.812 6.352 1 96.81 58 TRP A O 1
ATOM 424 N N . ALA A 1 59 ? 27.719 6.621 6.539 1 96 59 ALA A N 1
ATOM 425 C CA . ALA A 1 59 ? 29.031 6.727 5.906 1 96 59 ALA A CA 1
ATOM 426 C C . ALA A 1 59 ? 28.922 7.312 4.504 1 96 59 ALA A C 1
ATOM 428 O O . ALA A 1 59 ? 29.844 7.961 4.02 1 96 59 ALA A O 1
ATOM 429 N N . ALA A 1 60 ? 27.766 7.121 3.908 1 92.81 60 ALA A N 1
ATOM 430 C CA . ALA A 1 60 ? 27.562 7.594 2.543 1 92.81 60 ALA A CA 1
ATOM 431 C C . ALA A 1 60 ? 26.969 9.008 2.535 1 92.81 60 ALA A C 1
ATOM 433 O O . ALA A 1 60 ? 26.781 9.602 1.473 1 92.81 60 ALA A O 1
ATOM 434 N N . SER A 1 61 ? 26.797 9.617 3.656 1 95.88 61 SER A N 1
ATOM 435 C CA . SER A 1 61 ? 26.078 10.883 3.775 1 95.88 61 SER A CA 1
ATOM 436 C C . SER A 1 61 ? 27.031 12.07 3.746 1 95.88 61 SER A C 1
ATOM 438 O O . SER A 1 61 ? 28.234 11.906 3.971 1 95.88 61 SER A O 1
ATOM 44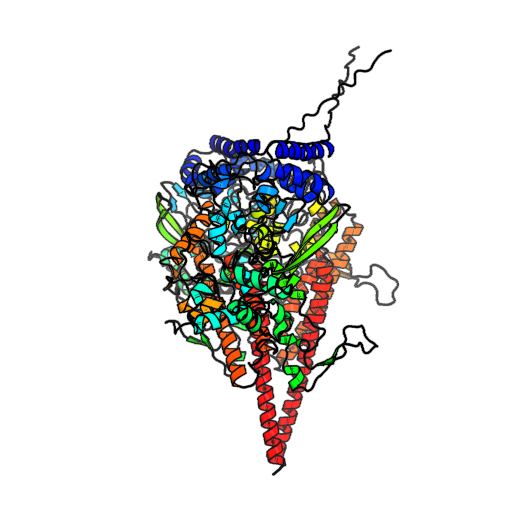0 N N . GLU A 1 62 ? 26.5 13.273 3.451 1 95.94 62 GLU A N 1
ATOM 441 C CA . GLU A 1 62 ? 27.266 14.516 3.562 1 95.94 62 GLU A CA 1
ATOM 442 C C . GLU A 1 62 ? 27.656 14.797 5.012 1 95.94 62 GLU A C 1
ATOM 444 O O . GLU A 1 62 ? 28.672 15.438 5.27 1 95.94 62 GLU A O 1
ATOM 449 N N . HIS A 1 63 ? 26.891 14.281 5.906 1 97.69 63 HIS A N 1
ATOM 450 C CA . HIS A 1 63 ? 27.203 14.477 7.32 1 97.69 63 HIS A CA 1
ATOM 451 C C . HIS A 1 63 ? 28.5 13.75 7.703 1 97.69 63 HIS A C 1
ATOM 453 O O . HIS A 1 63 ? 29.281 14.266 8.492 1 97.69 63 HIS A O 1
ATOM 459 N N . ALA A 1 64 ? 28.703 12.617 7.129 1 97.69 64 ALA A N 1
ATOM 460 C CA . ALA A 1 64 ? 29.906 11.852 7.395 1 97.69 64 ALA A CA 1
ATOM 461 C C . ALA A 1 64 ? 31.125 12.516 6.762 1 97.69 64 ALA A C 1
ATOM 463 O O . ALA A 1 64 ? 32.25 12.312 7.211 1 97.69 64 ALA A O 1
ATOM 464 N N . GLU A 1 65 ? 30.922 13.32 5.816 1 96.06 65 GLU A N 1
ATOM 465 C CA . GLU A 1 65 ? 32 13.922 5.051 1 96.06 65 GLU A CA 1
ATOM 466 C C . GLU A 1 65 ? 32.375 15.289 5.613 1 96.06 65 GLU A C 1
ATOM 468 O O . GLU A 1 65 ? 33.5 15.766 5.383 1 96.06 65 GLU A O 1
ATOM 473 N N . ASN A 1 66 ? 31.531 15.906 6.41 1 97.31 66 ASN A N 1
ATOM 474 C CA . ASN A 1 66 ? 31.734 17.312 6.719 1 97.31 66 ASN A CA 1
ATOM 475 C C . ASN A 1 66 ? 31.688 17.578 8.219 1 97.31 66 ASN A C 1
ATOM 477 O O . ASN A 1 66 ? 30.969 16.906 8.953 1 97.31 66 ASN A O 1
ATOM 481 N N . VAL A 1 67 ? 32.469 18.594 8.578 1 97.88 67 VAL A N 1
ATOM 482 C CA . VAL A 1 67 ? 32.312 19.156 9.914 1 97.88 67 VAL A CA 1
ATOM 483 C C . VAL A 1 67 ? 31.109 20.109 9.93 1 97.88 67 VAL A C 1
ATOM 485 O O . VAL A 1 67 ? 30.719 20.641 8.891 1 97.88 67 VAL A O 1
ATOM 488 N N . PRO A 1 68 ? 30.516 20.359 11.102 1 98 68 PRO A N 1
ATOM 489 C CA . PRO A 1 68 ? 29.281 21.141 11.172 1 98 68 PRO A CA 1
ATOM 490 C C . PRO A 1 68 ? 29.438 22.547 10.57 1 98 68 PRO A C 1
ATOM 492 O O . PRO A 1 68 ? 28.531 23.031 9.898 1 98 68 PRO A O 1
ATOM 495 N N . LYS A 1 69 ? 30.5 23.203 10.711 1 96.62 69 LYS A N 1
ATOM 496 C CA . LYS A 1 69 ? 30.688 24.594 10.297 1 96.62 69 LYS A CA 1
ATOM 497 C C . LYS A 1 69 ? 30.578 24.734 8.781 1 96.62 69 LYS A C 1
ATOM 499 O O . LYS A 1 69 ? 30.297 25.828 8.281 1 96.62 69 LYS A O 1
ATOM 504 N N . ASN A 1 70 ? 30.75 23.672 8.102 1 96.88 70 ASN A N 1
ATOM 505 C CA . ASN A 1 70 ? 30.719 23.719 6.641 1 96.88 70 ASN A CA 1
ATOM 506 C C . ASN A 1 70 ? 29.328 24.078 6.121 1 96.88 70 ASN A C 1
ATOM 508 O O . ASN A 1 70 ? 29.188 24.5 4.973 1 96.88 70 ASN A O 1
ATOM 512 N N . VAL A 1 71 ? 28.297 23.984 6.973 1 96.88 71 VAL A N 1
ATOM 513 C CA . VAL A 1 71 ? 26.938 24.297 6.551 1 96.88 71 VAL A CA 1
ATOM 514 C C . VAL A 1 71 ? 26.828 25.797 6.266 1 96.88 71 VAL A C 1
ATOM 516 O O . VAL A 1 71 ? 26.016 26.219 5.434 1 96.88 71 VAL A O 1
ATOM 519 N N . LEU A 1 72 ? 27.625 26.609 6.867 1 96.75 72 LEU A N 1
ATOM 520 C CA . LEU A 1 72 ? 27.594 28.047 6.656 1 96.75 72 LEU A CA 1
ATOM 521 C C . LEU A 1 72 ? 27.984 28.391 5.223 1 96.75 72 LEU A C 1
ATOM 523 O O . LEU A 1 72 ? 27.469 29.359 4.648 1 96.75 72 LEU A O 1
ATOM 527 N N . LYS A 1 73 ? 28.906 27.578 4.672 1 94.94 73 LYS A N 1
ATOM 528 C CA . LYS A 1 73 ? 29.234 27.766 3.262 1 94.94 73 LYS A CA 1
ATOM 529 C C . LYS A 1 73 ? 28.047 27.453 2.363 1 94.94 73 LYS A C 1
ATOM 531 O O . LYS A 1 73 ? 27.859 28.109 1.326 1 94.94 73 LYS A O 1
ATOM 536 N N . LEU A 1 74 ? 27.312 26.5 2.771 1 94.31 74 LEU A N 1
ATOM 537 C CA . LEU A 1 74 ? 26.109 26.156 2.016 1 94.31 74 LEU A CA 1
ATOM 538 C C . LEU A 1 74 ? 25.094 27.281 2.072 1 94.31 74 LEU A C 1
ATOM 540 O O . LEU A 1 74 ? 24.453 27.609 1.066 1 94.31 74 LEU A O 1
ATOM 544 N N . TYR A 1 75 ? 24.906 27.891 3.227 1 96.44 75 TYR A N 1
ATOM 545 C CA . TYR A 1 75 ? 23.969 29 3.379 1 96.44 75 TYR A CA 1
ATOM 546 C C . TYR A 1 75 ? 24.375 30.172 2.51 1 96.44 75 TYR A C 1
ATOM 548 O O . TYR A 1 75 ? 23.531 30.844 1.905 1 96.44 75 TYR A O 1
ATOM 556 N N . GLU A 1 76 ? 25.625 30.422 2.469 1 95 76 GLU A N 1
ATOM 557 C CA . GLU A 1 76 ? 26.109 31.484 1.582 1 95 76 GLU A CA 1
ATOM 558 C C . GLU A 1 76 ? 25.812 31.156 0.122 1 95 76 GLU A C 1
ATOM 560 O O . GLU A 1 76 ? 25.359 32.031 -0.63 1 95 76 GLU A O 1
ATOM 565 N N . ALA A 1 77 ? 26 29.953 -0.182 1 93.75 77 ALA A N 1
ATOM 566 C CA . ALA A 1 77 ? 25.844 29.516 -1.564 1 93.75 77 ALA A CA 1
ATOM 567 C C . ALA A 1 77 ? 24.391 29.641 -2.012 1 93.75 77 ALA A C 1
ATOM 569 O O . ALA A 1 77 ? 24.109 29.891 -3.189 1 93.75 77 ALA A O 1
ATOM 570 N N . ILE A 1 78 ? 23.484 29.547 -1.045 1 95.06 78 ILE A N 1
ATOM 571 C CA . ILE A 1 78 ? 22.078 29.547 -1.451 1 95.06 78 ILE A CA 1
ATOM 572 C C . ILE A 1 78 ? 21.469 30.922 -1.185 1 95.06 78 ILE A C 1
ATOM 574 O O . ILE A 1 78 ? 20.25 31.078 -1.174 1 95.06 78 ILE A O 1
ATOM 578 N N . GLY A 1 79 ? 22.266 31.859 -0.913 1 93.38 79 GLY A N 1
ATOM 579 C CA . GLY A 1 79 ? 21.812 33.25 -0.771 1 93.38 79 GLY A CA 1
ATOM 580 C C . GLY A 1 79 ? 21.188 33.531 0.576 1 93.38 79 GLY A C 1
ATOM 581 O O . GLY A 1 79 ? 20.234 34.312 0.668 1 93.38 79 GLY A O 1
ATOM 582 N N . SER A 1 80 ? 21.516 32.812 1.536 1 92.75 80 SER A N 1
ATOM 583 C CA . SER A 1 80 ? 21.047 33.031 2.9 1 92.75 80 SER A CA 1
ATOM 584 C C . SER A 1 80 ? 22.219 33.188 3.869 1 92.75 80 SER A C 1
ATOM 586 O O . SER A 1 80 ? 22.297 32.469 4.863 1 92.75 80 SER A O 1
ATOM 588 N N . PRO A 1 81 ? 22.906 34.219 3.604 1 91 81 PRO A N 1
ATOM 589 C CA . PRO A 1 81 ? 24.016 34.438 4.531 1 91 81 PRO A CA 1
ATOM 590 C C . PRO A 1 81 ? 23.562 34.906 5.902 1 91 81 PRO A C 1
ATOM 592 O O . PRO A 1 81 ? 22.469 35.469 6.035 1 91 81 PRO A O 1
ATOM 595 N N . GLY A 1 82 ? 24.344 34.656 6.941 1 90.81 82 GLY A N 1
ATOM 596 C CA . GLY A 1 82 ? 24.062 35.25 8.25 1 90.81 82 GLY A CA 1
ATOM 597 C C . GLY A 1 82 ? 23.453 34.25 9.219 1 90.81 82 GLY A C 1
ATOM 598 O O . GLY A 1 82 ? 23.234 34.562 10.391 1 90.81 82 GLY A O 1
ATOM 599 N N . GLU A 1 83 ? 23.078 33.094 8.672 1 92.31 83 GLU A N 1
ATOM 600 C CA . GLU A 1 83 ? 22.594 32.062 9.586 1 92.31 83 GLU A CA 1
ATOM 601 C C . GLU A 1 83 ? 23.672 31.672 10.594 1 92.31 83 GLU A C 1
ATOM 603 O O . GLU A 1 83 ? 24.859 31.672 10.273 1 92.31 83 GLU A O 1
ATOM 608 N N . GLN A 1 84 ? 23.203 31.359 11.797 1 93.62 84 GLN A N 1
ATOM 609 C CA . GLN A 1 84 ? 24.141 30.969 12.852 1 93.62 84 GLN A CA 1
ATOM 610 C C . GLN A 1 84 ? 23.859 29.547 13.328 1 93.62 84 GLN A C 1
ATOM 612 O O . GLN A 1 84 ? 22.703 29.141 13.461 1 93.62 84 GLN A O 1
ATOM 617 N N . ILE A 1 85 ? 24.938 28.812 13.547 1 97.06 85 ILE A N 1
ATOM 618 C CA . ILE A 1 85 ? 24.781 27.484 14.109 1 97.06 85 ILE A CA 1
ATOM 619 C C . ILE A 1 85 ? 25.109 27.516 15.602 1 97.06 85 ILE A C 1
ATOM 621 O O . ILE A 1 85 ? 25.609 28.516 16.109 1 97.06 85 ILE A O 1
ATOM 625 N N . ALA A 1 86 ? 24.781 26.469 16.281 1 97.56 86 ALA A N 1
ATOM 626 C CA . ALA A 1 86 ? 24.984 26.391 17.734 1 97.56 86 ALA A CA 1
ATOM 627 C C . ALA A 1 86 ? 26.453 26.594 18.078 1 97.56 86 ALA A C 1
ATOM 629 O O . ALA A 1 86 ? 27.344 26.141 17.359 1 97.56 86 ALA A O 1
ATOM 630 N N . GLU A 1 87 ? 26.766 27.156 19.219 1 97 87 GLU A N 1
ATOM 631 C CA . GLU A 1 87 ? 28.109 27.516 19.641 1 97 87 GLU A CA 1
ATOM 632 C C . GLU A 1 87 ? 29.016 26.281 19.719 1 97 87 GLU A C 1
ATOM 634 O O . GLU A 1 87 ? 30.156 26.312 19.266 1 97 87 GLU A O 1
ATOM 639 N N . LYS A 1 88 ? 28.516 25.188 20.172 1 96.19 88 LYS A N 1
ATOM 640 C CA . LYS A 1 88 ? 29.328 23.984 20.391 1 96.19 88 LYS A CA 1
ATOM 641 C C . LYS A 1 88 ? 29.781 23.391 19.062 1 96.19 88 LYS A C 1
ATOM 643 O O . LYS A 1 88 ? 30.734 22.609 19.016 1 96.19 88 LYS A O 1
ATOM 648 N N . PHE A 1 89 ? 29.156 23.797 17.984 1 97.69 89 PHE A N 1
ATOM 649 C CA . PHE A 1 89 ? 29.484 23.203 16.703 1 97.69 89 PHE A CA 1
ATOM 650 C C . PHE A 1 89 ? 30.281 24.156 15.836 1 97.69 89 PHE A C 1
ATOM 652 O O . PHE A 1 89 ? 30.734 23.797 14.75 1 97.69 89 PHE A O 1
ATOM 659 N N . GLN A 1 90 ? 30.547 25.344 16.266 1 96.12 90 GLN A N 1
ATOM 660 C CA . GLN A 1 90 ? 31.219 26.375 15.469 1 96.12 90 GLN A CA 1
ATOM 661 C C . GLN A 1 90 ? 32.656 25.984 15.188 1 96.12 90 GLN A C 1
ATOM 663 O O . GLN A 1 90 ? 33.188 26.234 14.102 1 96.12 90 GLN A O 1
ATOM 668 N N . ASN A 1 91 ? 33.344 25.359 16.188 1 95.81 91 ASN A N 1
ATOM 669 C CA . ASN A 1 91 ? 34.719 24.938 16.016 1 95.81 91 ASN A CA 1
ATOM 670 C C . ASN A 1 91 ? 34.906 23.453 16.297 1 95.81 91 ASN A C 1
ATOM 672 O O . ASN A 1 91 ? 35.969 23.031 16.797 1 95.81 91 ASN A O 1
ATOM 676 N N . TYR A 1 92 ? 33.875 22.781 16.078 1 97.75 92 TYR A N 1
ATOM 677 C CA . TYR A 1 92 ? 33.906 21.344 16.312 1 97.75 92 TYR A CA 1
ATOM 678 C C . TYR A 1 92 ? 34.719 20.641 15.219 1 97.75 92 TYR A C 1
ATOM 680 O O . TYR A 1 92 ? 34.406 20.766 14.031 1 97.75 92 TYR A O 1
ATOM 688 N N . PRO A 1 93 ? 35.719 19.828 15.523 1 97.56 93 PRO A N 1
ATOM 689 C CA . PRO A 1 93 ? 36.688 19.391 14.516 1 97.56 93 PRO A CA 1
ATOM 690 C C . PRO A 1 93 ? 36.312 18.062 13.875 1 97.56 93 PRO A C 1
ATOM 692 O O . PRO A 1 93 ? 37.031 17.562 13.016 1 97.56 93 PRO A O 1
ATOM 695 N N . TYR A 1 94 ? 35.281 17.484 14.328 1 98.44 94 TYR A N 1
ATOM 696 C CA . TYR A 1 94 ? 34.906 16.172 13.797 1 98.44 94 TYR A CA 1
ATOM 697 C C . TYR A 1 94 ? 33.688 16.297 12.875 1 98.44 94 TYR A C 1
ATOM 699 O O . TYR A 1 94 ? 33 17.312 12.875 1 98.44 94 TYR A O 1
ATOM 707 N N . ASN A 1 95 ? 33.5 15.227 12.055 1 98.38 95 ASN A N 1
ATOM 708 C CA . ASN A 1 95 ? 32.312 15.188 11.219 1 98.38 95 ASN A CA 1
ATOM 709 C C . ASN A 1 95 ? 31.047 14.969 12.039 1 98.38 95 ASN A C 1
ATOM 711 O O . ASN A 1 95 ? 31.109 14.781 13.258 1 98.38 95 ASN A O 1
ATOM 715 N N . VAL A 1 96 ? 29.922 15.242 11.383 1 98.44 96 VAL A N 1
ATOM 716 C CA . VAL A 1 96 ? 28.641 15.016 12.047 1 98.44 96 VAL A CA 1
ATOM 717 C C . VAL A 1 96 ? 28.297 13.523 12.039 1 98.44 96 VAL A C 1
ATOM 719 O O . VAL A 1 96 ? 27.828 12.992 11.031 1 98.44 96 VAL A O 1
ATOM 722 N N . GLY A 1 97 ? 28.484 12.898 13.125 1 98 97 GLY A N 1
ATOM 723 C CA . GLY A 1 97 ? 28.266 11.461 13.227 1 98 97 GLY A CA 1
ATOM 724 C C . GLY A 1 97 ? 27.125 11.094 14.164 1 98 97 GLY A C 1
ATOM 725 O O . GLY A 1 97 ? 26.188 11.867 14.328 1 98 97 GLY A O 1
ATOM 726 N N . CYS A 1 98 ? 27.203 9.82 14.664 1 98.06 98 CYS A N 1
ATOM 727 C CA . CYS A 1 98 ? 26.141 9.281 15.523 1 98.06 98 CYS A CA 1
ATOM 728 C C . CYS A 1 98 ? 26.031 10.086 16.812 1 98.06 98 CYS A C 1
ATOM 730 O O . CYS A 1 98 ? 24.953 10.539 17.172 1 98.06 98 CYS A O 1
ATOM 732 N N . TYR A 1 99 ? 27.172 10.281 17.453 1 98.19 99 TYR A N 1
ATOM 733 C CA . TYR A 1 99 ? 27.172 10.938 18.75 1 98.19 99 TYR A CA 1
ATOM 734 C C . TYR A 1 99 ? 26.766 12.398 18.625 1 98.19 99 TYR A C 1
ATOM 736 O O . TYR A 1 99 ? 26.094 12.938 19.516 1 98.19 99 TYR A O 1
ATOM 744 N N . GLU A 1 100 ? 27.172 13.07 17.625 1 98.12 100 GLU A N 1
ATOM 745 C CA . GLU A 1 100 ? 26.859 14.484 17.406 1 98.12 100 GLU A CA 1
ATOM 746 C C . GLU A 1 100 ? 25.359 14.719 17.281 1 98.12 100 GLU A C 1
ATOM 748 O O . GLU A 1 100 ? 24.859 15.773 17.688 1 98.12 100 GLU A O 1
ATOM 753 N N . CYS A 1 101 ? 24.641 13.742 16.719 1 97.31 101 CYS A N 1
ATOM 754 C CA . CYS A 1 101 ? 23.203 13.867 16.578 1 97.31 101 CYS A CA 1
ATOM 755 C C . CYS A 1 101 ? 22.484 13.305 17.797 1 97.31 101 CYS A C 1
ATOM 757 O O . CYS A 1 101 ? 21.594 13.953 18.359 1 97.31 101 CYS A O 1
ATOM 759 N N . HIS A 1 102 ? 22.922 12.18 18.281 1 97.38 102 HIS A N 1
ATOM 760 C CA . HIS A 1 102 ? 22.172 11.445 19.281 1 97.38 102 HIS A CA 1
ATOM 761 C C . HIS A 1 102 ? 22.656 11.789 20.688 1 97.38 102 HIS A C 1
ATOM 763 O O . HIS A 1 102 ? 21.922 11.594 21.672 1 97.38 102 HIS A O 1
ATOM 769 N N . GLY A 1 103 ? 23.891 12.266 20.875 1 97.44 103 GLY A N 1
ATOM 770 C CA . GLY A 1 103 ? 24.484 12.539 22.172 1 97.44 103 GLY A CA 1
ATOM 771 C C . GLY A 1 103 ? 24.609 14.016 22.484 1 97.44 103 GLY A C 1
ATOM 772 O O . GLY A 1 103 ? 24.562 14.422 23.641 1 97.44 103 GLY A O 1
ATOM 773 N N . MET A 1 104 ? 24.859 14.797 21.422 1 96.94 104 MET A N 1
ATOM 774 C CA . MET A 1 104 ? 25 16.25 21.594 1 96.94 104 MET A CA 1
ATOM 775 C C . MET A 1 104 ? 23.703 16.953 21.234 1 96.94 104 MET A C 1
ATOM 777 O O . MET A 1 104 ? 23.734 18.047 20.656 1 96.94 104 MET A O 1
ATOM 781 N N . PHE A 1 105 ? 22.625 16.297 21.531 1 94.75 105 PHE A N 1
ATOM 782 C CA . PHE A 1 105 ? 21.312 16.859 21.266 1 94.75 105 PHE A CA 1
ATOM 783 C C . PHE A 1 105 ? 21.125 18.172 22.031 1 94.75 105 PHE A C 1
ATOM 785 O O . PHE A 1 105 ? 21.891 18.484 22.938 1 94.75 105 PHE A O 1
ATOM 792 N N . LYS A 1 106 ? 20.172 18.906 21.641 1 94.31 106 LYS A N 1
ATOM 793 C CA . LYS A 1 106 ? 20.078 20.328 22.016 1 94.31 106 LYS A CA 1
ATOM 794 C C . LYS A 1 106 ? 19.75 20.484 23.484 1 94.31 106 LYS A C 1
ATOM 796 O O . LYS A 1 106 ? 20.469 21.156 24.219 1 94.31 106 LYS A O 1
ATOM 801 N N . GLU A 1 107 ? 18.641 19.875 23.891 1 93.19 107 GLU A N 1
ATOM 802 C CA . GLU A 1 107 ? 18.172 20.016 25.266 1 93.19 107 GLU A CA 1
ATOM 803 C C . GLU A 1 107 ? 18.547 18.797 26.109 1 93.19 107 GLU A C 1
ATOM 805 O O . GLU A 1 107 ? 17.906 17.75 25.984 1 93.19 107 GLU A O 1
ATOM 810 N N . GLN A 1 108 ? 19.328 19.016 27.031 1 87.81 108 GLN A N 1
ATOM 811 C CA . GLN A 1 108 ? 19.922 17.875 27.734 1 87.81 108 GLN A CA 1
ATOM 812 C C . GLN A 1 108 ? 18.984 17.344 28.812 1 87.81 108 GLN A C 1
ATOM 814 O O . GLN A 1 108 ? 19.172 16.234 29.312 1 87.81 108 GLN A O 1
ATOM 819 N N . ASP A 1 109 ? 17.906 18.047 29.062 1 87.88 109 ASP A N 1
ATOM 820 C CA . ASP A 1 109 ? 16.984 17.609 30.109 1 87.88 109 ASP A CA 1
ATOM 821 C C . ASP A 1 109 ? 15.781 16.891 29.5 1 87.88 109 ASP A C 1
ATOM 823 O O . ASP A 1 109 ? 14.742 16.75 30.141 1 87.88 109 ASP A O 1
ATOM 827 N N . ARG A 1 110 ? 15.914 16.391 28.375 1 94.12 110 ARG A N 1
ATOM 828 C CA . ARG A 1 110 ? 14.836 15.648 27.734 1 94.12 110 ARG A CA 1
ATOM 829 C C . ARG A 1 110 ? 14.484 14.391 28.531 1 94.12 110 ARG A C 1
ATOM 831 O O . ARG A 1 110 ? 15.375 13.727 29.062 1 94.12 110 ARG A O 1
ATOM 838 N N . VAL A 1 111 ? 13.242 14.07 28.516 1 95.88 111 VAL A N 1
ATOM 839 C CA . VAL A 1 111 ? 12.742 12.938 29.297 1 95.88 111 VAL A CA 1
ATOM 840 C C . VAL A 1 111 ? 13.18 11.625 28.641 1 95.88 111 VAL A C 1
ATOM 842 O O . VAL A 1 111 ? 13.32 10.602 29.312 1 95.88 111 VAL A O 1
ATOM 845 N N . ASP A 1 112 ? 13.461 11.641 27.344 1 96.44 112 ASP A N 1
ATOM 846 C CA . ASP A 1 112 ? 13.703 10.398 26.609 1 96.44 112 ASP A CA 1
ATOM 847 C C . ASP A 1 112 ? 15.195 10.086 26.531 1 96.44 112 ASP A C 1
ATOM 849 O O . ASP A 1 112 ? 15.617 9.258 25.719 1 96.44 112 ASP A O 1
ATOM 853 N N . VAL A 1 113 ? 15.992 10.688 27.375 1 97.06 113 VAL A N 1
ATOM 854 C CA . VAL A 1 113 ? 17.422 10.391 27.453 1 97.06 113 VAL A CA 1
ATOM 855 C C . VAL A 1 113 ? 17.641 9.031 28.109 1 97.06 113 VAL A C 1
ATOM 857 O O . VAL A 1 113 ? 16.969 8.711 29.109 1 97.06 113 VAL A O 1
ATOM 860 N N . VAL A 1 114 ? 18.484 8.227 27.562 1 96.81 114 VAL A N 1
ATOM 861 C CA . VAL A 1 114 ? 18.875 6.949 28.172 1 96.81 114 VAL A CA 1
ATOM 862 C C . VAL A 1 114 ? 20.391 6.871 28.281 1 96.81 114 VAL A C 1
ATOM 864 O O . VAL A 1 114 ? 21.109 7.625 27.641 1 96.81 114 VAL A O 1
ATOM 867 N N . ASN A 1 115 ? 20.828 5.984 29.188 1 96.12 115 ASN A N 1
ATOM 868 C CA . ASN A 1 115 ? 22.234 5.621 29.25 1 96.12 115 ASN A CA 1
ATOM 869 C C . ASN A 1 115 ? 22.547 4.434 28.359 1 96.12 115 ASN A C 1
ATOM 871 O O . ASN A 1 115 ? 22.141 3.307 28.625 1 96.12 115 ASN A O 1
ATOM 875 N N . HIS A 1 116 ? 23.281 4.676 27.344 1 95.06 116 HIS A N 1
ATOM 876 C CA . HIS A 1 116 ? 23.609 3.66 26.344 1 95.06 116 HIS A CA 1
ATOM 877 C C . HIS A 1 116 ? 25.109 3.352 26.359 1 95.06 116 HIS A C 1
ATOM 879 O O . HIS A 1 116 ? 25.875 3.969 25.609 1 95.06 116 HIS A O 1
ATOM 885 N N . PHE A 1 117 ? 25.484 2.342 27.234 1 94.25 117 PHE A N 1
ATOM 886 C CA . PHE A 1 117 ? 26.859 1.895 27.391 1 94.25 117 PHE A CA 1
ATOM 887 C C . PHE A 1 117 ? 27.766 3.061 27.766 1 94.25 117 PHE A C 1
ATOM 889 O O . PHE A 1 117 ? 28.828 3.244 27.172 1 94.25 117 PHE A O 1
ATOM 896 N N . GLY A 1 118 ? 27.281 3.91 28.625 1 94.56 118 GLY A N 1
ATOM 897 C CA . GLY A 1 118 ? 28.078 4.98 29.188 1 94.56 118 GLY A CA 1
ATOM 898 C C . GLY A 1 118 ? 27.844 6.324 28.531 1 94.56 118 GLY A C 1
ATOM 899 O O . GLY A 1 118 ? 28.344 7.352 28.984 1 94.56 118 GLY A O 1
ATOM 900 N N . PHE A 1 119 ? 27.109 6.297 27.469 1 96.31 119 PHE A N 1
ATOM 901 C CA . PHE A 1 119 ? 26.781 7.543 26.797 1 96.31 119 PHE A CA 1
ATOM 902 C C . PHE A 1 119 ? 25.328 7.93 27.047 1 96.31 119 PHE A C 1
ATOM 904 O O . PHE A 1 119 ? 24.438 7.086 26.984 1 96.31 119 PHE A O 1
ATOM 911 N N . LYS A 1 120 ? 25.141 9.25 27.422 1 96.44 120 LYS A N 1
ATOM 912 C CA . LYS A 1 120 ? 23.781 9.797 27.438 1 96.44 120 LYS A CA 1
ATOM 913 C C . LYS A 1 120 ? 23.312 10.117 26.016 1 96.44 120 LYS A C 1
ATOM 915 O O . LYS A 1 120 ? 23.844 11.016 25.375 1 96.44 120 LYS A O 1
ATOM 920 N N . ILE A 1 121 ? 22.297 9.32 25.578 1 97.12 121 ILE A N 1
ATOM 921 C CA . ILE A 1 121 ? 21.844 9.523 24.203 1 97.12 121 ILE A CA 1
ATOM 922 C C . ILE A 1 121 ? 20.328 9.562 24.156 1 97.12 121 ILE A C 1
ATOM 924 O O . ILE A 1 121 ? 19.656 9.211 25.125 1 97.12 121 ILE A O 1
ATOM 928 N N . VAL A 1 122 ? 19.812 10.07 23.047 1 96.62 122 VAL A N 1
ATOM 929 C CA . VAL A 1 122 ? 18.391 9.953 22.688 1 96.62 122 VAL A CA 1
ATOM 930 C C . VAL A 1 122 ? 18.266 9.102 21.422 1 96.62 122 VAL A C 1
ATOM 932 O O . VAL A 1 122 ? 19.125 9.164 20.531 1 96.62 122 VAL A O 1
ATOM 935 N N . SER A 1 123 ? 17.203 8.312 21.344 1 94.31 123 SER A N 1
ATOM 936 C CA . SER A 1 123 ? 16.938 7.512 20.156 1 94.31 123 SER A CA 1
ATOM 937 C C . SER A 1 123 ? 16.391 8.375 19.016 1 94.31 123 SER A C 1
ATOM 939 O O . SER A 1 123 ? 16.719 8.156 17.859 1 94.31 123 SER A O 1
ATOM 941 N N . ILE A 1 124 ? 15.57 9.375 19.344 1 95.44 124 ILE A N 1
ATOM 942 C CA . ILE A 1 124 ? 14.883 10.188 18.359 1 95.44 124 ILE A CA 1
ATOM 943 C C . ILE A 1 124 ? 15.562 11.547 18.234 1 95.44 124 ILE A C 1
ATOM 945 O O . ILE A 1 124 ? 15.57 12.328 19.188 1 95.44 124 ILE A O 1
ATOM 949 N N . VAL A 1 125 ? 16.188 11.75 17.109 1 96.44 125 VAL A N 1
ATOM 950 C CA . VAL A 1 125 ? 16.703 13.078 16.797 1 96.44 125 VAL A CA 1
ATOM 951 C C . VAL A 1 125 ? 15.594 13.953 16.234 1 96.44 125 VAL A C 1
ATOM 953 O O . VAL A 1 125 ? 14.898 13.555 15.297 1 96.44 125 VAL A O 1
ATOM 956 N N . THR A 1 126 ? 15.438 15.156 16.781 1 97.12 126 THR A N 1
ATOM 957 C CA . THR A 1 126 ? 14.25 15.969 16.531 1 97.12 126 THR A CA 1
ATOM 958 C C . THR A 1 126 ? 14.602 17.203 15.695 1 97.12 126 THR A C 1
ATOM 960 O O . THR A 1 126 ? 15.773 17.453 15.422 1 97.12 126 THR A O 1
ATOM 963 N N . ALA A 1 127 ? 13.516 17.984 15.289 1 97.25 127 ALA A N 1
ATOM 964 C CA . ALA A 1 127 ? 13.711 19.234 14.555 1 97.25 127 ALA A CA 1
ATOM 965 C C . ALA A 1 127 ? 14.531 20.234 15.367 1 97.25 127 ALA A C 1
ATOM 967 O O . ALA A 1 127 ? 15.328 20.984 14.812 1 97.25 127 ALA A O 1
ATOM 968 N N . LYS A 1 128 ? 14.367 20.25 16.688 1 97.5 128 LYS A N 1
ATOM 969 C CA . LYS A 1 128 ? 15.172 21.094 17.547 1 97.5 128 LYS A CA 1
ATOM 970 C C . LYS A 1 128 ? 16.656 20.703 17.484 1 97.5 128 LYS A C 1
ATOM 972 O O . LYS A 1 128 ? 17.531 21.562 17.453 1 97.5 128 LYS A O 1
ATOM 977 N N . ASP A 1 129 ? 16.875 19.438 17.5 1 98.06 129 ASP A N 1
ATOM 978 C CA . ASP A 1 129 ? 18.25 18.953 17.391 1 98.06 129 ASP A CA 1
ATOM 979 C C . ASP A 1 129 ? 18.875 19.344 16.062 1 98.06 129 ASP A C 1
ATOM 981 O O . ASP A 1 129 ? 20.016 19.828 16.016 1 98.06 129 ASP A O 1
ATOM 985 N N . CYS A 1 130 ? 18.141 19.172 15.016 1 97.56 130 CYS A N 1
ATOM 986 C CA . CYS A 1 130 ? 18.609 19.531 13.688 1 97.56 130 CYS A CA 1
ATOM 987 C C . CYS A 1 130 ? 18.875 21.031 13.594 1 97.56 130 CYS A C 1
ATOM 989 O O . CYS A 1 130 ? 19.781 21.469 12.883 1 97.56 130 CYS A O 1
ATOM 991 N N . SER A 1 131 ? 18.094 21.859 14.32 1 97.94 131 SER A N 1
ATOM 992 C CA . SER A 1 131 ? 18.156 23.312 14.25 1 97.94 131 SER A CA 1
ATOM 993 C C . SER A 1 131 ? 19.5 23.844 14.758 1 97.94 131 SER A C 1
ATOM 995 O O . SER A 1 131 ? 19.844 25 14.516 1 97.94 131 SER A O 1
ATOM 997 N N . GLN A 1 132 ? 20.219 22.984 15.414 1 98.06 132 GLN A N 1
ATOM 998 C CA . GLN A 1 132 ? 21.531 23.406 15.906 1 98.06 132 GLN A CA 1
ATOM 999 C C . GLN A 1 132 ? 22.484 23.719 14.758 1 98.06 132 GLN A C 1
ATOM 1001 O O . GLN A 1 132 ? 23.375 24.562 14.891 1 98.06 132 GLN A O 1
ATOM 1006 N N . CYS A 1 133 ? 22.281 23.078 13.703 1 97.94 133 CYS A N 1
ATOM 1007 C CA . CYS A 1 133 ? 23.109 23.312 12.531 1 97.94 133 CYS A CA 1
ATOM 1008 C C . CYS A 1 133 ? 22.266 23.766 11.344 1 97.94 133 CYS A C 1
ATOM 1010 O O . CYS A 1 133 ? 22.781 24.312 10.375 1 97.94 133 CYS A O 1
ATOM 1012 N N . HIS A 1 134 ? 20.969 23.484 11.367 1 97.5 134 HIS A N 1
ATOM 1013 C CA . HIS A 1 134 ? 20.062 23.859 10.297 1 97.5 134 HIS A CA 1
ATOM 1014 C C . HIS A 1 134 ? 18.922 24.734 10.82 1 97.5 134 HIS A C 1
ATOM 1016 O O . HIS A 1 134 ? 17.75 24.375 10.68 1 97.5 134 HIS A O 1
ATOM 1022 N N . PRO A 1 135 ? 19.203 25.859 11.328 1 97.25 135 PRO A N 1
ATOM 1023 C CA . PRO A 1 135 ? 18.188 26.703 11.977 1 97.25 135 PRO A CA 1
ATOM 1024 C C . PRO A 1 135 ? 17.156 27.234 10.992 1 97.25 135 PRO A C 1
ATOM 1026 O O . PRO A 1 135 ? 15.969 27.344 11.328 1 97.25 135 PRO A O 1
ATOM 1029 N N . LYS A 1 136 ? 17.5 27.594 9.781 1 97.38 136 LYS A N 1
ATOM 1030 C CA . LYS A 1 136 ? 16.594 28.156 8.797 1 97.38 136 LYS A CA 1
ATOM 1031 C C . LYS A 1 136 ? 15.5 27.156 8.422 1 97.38 136 LYS A C 1
ATOM 1033 O O . LYS A 1 136 ? 14.312 27.484 8.484 1 97.38 136 LYS A O 1
ATOM 1038 N N . GLU A 1 137 ? 15.961 25.953 8.031 1 97.31 137 GLU A N 1
ATOM 1039 C CA . GLU A 1 137 ? 15.016 24.922 7.617 1 97.31 137 GLU A CA 1
ATOM 1040 C C . GLU A 1 137 ? 14.055 24.562 8.75 1 97.31 137 GLU A C 1
ATOM 1042 O O . GLU A 1 137 ? 12.852 24.422 8.531 1 97.31 137 GLU A O 1
ATOM 1047 N N . ALA A 1 138 ? 14.578 24.438 9.953 1 97.69 138 ALA A N 1
ATOM 1048 C CA . ALA A 1 138 ? 13.758 24.078 11.109 1 97.69 138 ALA A CA 1
ATOM 1049 C C . ALA A 1 138 ? 12.727 25.156 11.406 1 97.69 138 ALA A C 1
ATOM 1051 O O . ALA A 1 138 ? 11.555 24.859 11.656 1 97.69 138 ALA A O 1
ATOM 1052 N N . ARG A 1 139 ? 13.164 26.375 11.359 1 97.19 139 ARG A N 1
ATOM 1053 C CA . ARG A 1 139 ? 12.273 27.516 11.609 1 97.19 139 ARG A CA 1
ATOM 1054 C C . ARG A 1 139 ? 11.172 27.578 10.562 1 97.19 139 ARG A C 1
ATOM 1056 O O . ARG A 1 139 ? 9.992 27.672 10.906 1 97.19 139 ARG A O 1
ATOM 1063 N N . GLU A 1 140 ? 11.523 27.469 9.359 1 97.25 140 GLU A N 1
ATOM 1064 C CA . GLU A 1 140 ? 10.57 27.641 8.273 1 97.25 140 GLU A CA 1
ATOM 1065 C C . GLU A 1 140 ? 9.531 26.516 8.266 1 97.25 140 GLU A C 1
ATOM 1067 O O . GLU A 1 140 ? 8.328 26.781 8.117 1 97.25 140 GLU A O 1
ATOM 1072 N N . ILE A 1 141 ? 9.914 25.312 8.484 1 96.56 141 ILE A N 1
ATOM 1073 C CA . ILE A 1 141 ? 8.984 24.188 8.406 1 96.56 141 ILE A CA 1
ATOM 1074 C C . ILE A 1 141 ? 8.016 24.234 9.586 1 96.56 141 ILE A C 1
ATOM 1076 O O . ILE A 1 141 ? 6.855 23.828 9.461 1 96.56 141 ILE A O 1
ATOM 1080 N N . SER A 1 142 ? 8.414 24.766 10.695 1 97.44 142 SER A N 1
ATOM 1081 C CA . SER A 1 142 ? 7.586 24.812 11.898 1 97.44 142 SER A CA 1
ATOM 1082 C C . SER A 1 142 ? 6.359 25.703 11.688 1 97.44 142 SER A C 1
ATOM 1084 O O . SER A 1 142 ? 5.395 25.625 12.453 1 97.44 142 SER A O 1
ATOM 1086 N N . TRP A 1 143 ? 6.355 26.516 10.648 1 96.62 143 TRP A N 1
ATOM 1087 C CA . TRP A 1 143 ? 5.273 27.469 10.398 1 96.62 143 TRP A CA 1
ATOM 1088 C C . TRP A 1 143 ? 4.309 26.922 9.352 1 96.62 143 TRP A C 1
ATOM 1090 O O . TRP A 1 143 ? 3.492 27.672 8.805 1 96.62 143 TRP A O 1
ATOM 1100 N N . THR A 1 144 ? 4.355 25.688 9.055 1 95.88 144 THR A N 1
ATOM 1101 C CA . THR A 1 144 ? 3.545 25.094 7.992 1 95.88 144 THR A CA 1
ATOM 1102 C C . THR A 1 144 ? 2.633 24 8.547 1 95.88 144 THR A C 1
ATOM 1104 O O . THR A 1 144 ? 2.752 23.625 9.711 1 95.88 144 THR A O 1
ATOM 1107 N N . TRP A 1 145 ? 1.766 23.547 7.684 1 93.69 145 TRP A N 1
ATOM 1108 C CA . TRP A 1 145 ? 0.922 22.406 8.055 1 93.69 145 TRP A CA 1
ATOM 1109 C C . TRP A 1 145 ? 1.755 21.141 8.234 1 93.69 145 TRP A C 1
ATOM 1111 O O . TRP A 1 145 ? 1.326 20.203 8.906 1 93.69 145 TRP A O 1
ATOM 1121 N N . HIS A 1 146 ? 2.953 21.094 7.68 1 95.5 146 HIS A N 1
ATOM 1122 C CA . HIS A 1 146 ? 3.852 19.969 7.871 1 95.5 146 HIS A CA 1
ATOM 1123 C C . HIS A 1 146 ? 4.422 19.953 9.281 1 95.5 146 HIS A C 1
ATOM 1125 O O . HIS A 1 146 ? 4.938 18.922 9.742 1 95.5 146 HIS A O 1
ATOM 1131 N N . GLY A 1 147 ? 4.34 21.062 9.945 1 96.44 147 GLY A N 1
ATOM 1132 C CA . GLY A 1 147 ? 4.684 21.094 11.359 1 96.44 147 GLY A CA 1
ATOM 1133 C C . GLY A 1 147 ? 3.516 20.766 12.266 1 96.44 147 GLY A C 1
ATOM 1134 O O . GLY A 1 147 ? 3.709 20.297 13.391 1 96.44 147 GLY A O 1
ATOM 1135 N N . PHE A 1 148 ? 2.291 20.969 11.773 1 96.19 148 PHE A N 1
ATOM 1136 C CA . PHE A 1 148 ? 1.102 20.859 12.602 1 96.19 148 PHE A CA 1
ATOM 1137 C C . PHE A 1 148 ? 0.239 19.688 12.156 1 96.19 148 PHE A C 1
ATOM 1139 O O . PHE A 1 148 ? -0.896 19.531 12.609 1 96.19 148 PHE A O 1
ATOM 1146 N N . GLY A 1 149 ? 0.765 18.859 11.32 1 94.56 149 GLY A N 1
ATOM 1147 C CA . GLY A 1 149 ? 0.002 17.797 10.695 1 94.56 149 GLY A CA 1
ATOM 1148 C C . GLY A 1 149 ? -0.615 16.844 11.695 1 94.56 149 GLY A C 1
ATOM 1149 O O . GLY A 1 149 ? -1.765 16.422 11.539 1 94.56 149 GLY A O 1
ATOM 1150 N N . ALA A 1 150 ? 0.097 16.469 12.719 1 94.81 150 ALA A N 1
ATOM 1151 C CA . ALA A 1 150 ? -0.392 15.516 13.719 1 94.81 150 ALA A CA 1
ATOM 1152 C C . ALA A 1 150 ? -1.649 16.047 14.406 1 94.81 150 ALA A C 1
ATOM 1154 O O . ALA A 1 150 ? -2.525 15.266 14.789 1 94.81 150 ALA A O 1
ATOM 1155 N N . LEU A 1 151 ? -1.76 17.359 14.5 1 92.94 151 LEU A N 1
ATOM 1156 C CA . LEU A 1 151 ? -2.857 17.984 15.227 1 92.94 151 LEU A CA 1
ATOM 1157 C C . LEU A 1 151 ? -4.082 18.141 14.336 1 92.94 151 LEU A C 1
ATOM 1159 O O . LEU A 1 151 ? -5.121 18.641 14.781 1 92.94 151 LEU A O 1
ATOM 1163 N N . ASN A 1 152 ? -3.961 17.75 13.102 1 87.31 152 ASN A N 1
ATOM 1164 C CA . ASN A 1 152 ? -5.062 17.781 12.148 1 87.31 152 ASN A CA 1
ATOM 1165 C C . ASN A 1 152 ? -5.57 16.375 11.844 1 87.31 152 ASN A C 1
ATOM 1167 O O . ASN A 1 152 ? -6.059 16.109 10.742 1 87.31 152 ASN A O 1
ATOM 1171 N N . THR A 1 153 ? -5.375 15.438 12.758 1 85.44 153 THR A N 1
ATOM 1172 C CA . THR A 1 153 ? -5.844 14.062 12.633 1 85.44 153 THR A CA 1
ATOM 1173 C C . THR A 1 153 ? -6.879 13.742 13.703 1 85.44 153 THR A C 1
ATOM 1175 O O . THR A 1 153 ? -7.574 14.641 14.188 1 85.44 153 THR A O 1
ATOM 1178 N N . ASN A 1 154 ? -7.004 12.461 13.953 1 84.19 154 ASN A N 1
ATOM 1179 C CA . ASN A 1 154 ? -7.895 12.031 15.023 1 84.19 154 ASN A CA 1
ATOM 1180 C C . ASN A 1 154 ? -7.395 12.492 16.391 1 84.19 154 ASN A C 1
ATOM 1182 O O . ASN A 1 154 ? -8.094 12.344 17.391 1 84.19 154 ASN A O 1
ATOM 1186 N N . LEU A 1 155 ? -6.273 13.203 16.438 1 88.62 155 LEU A N 1
ATOM 1187 C CA . LEU A 1 155 ? -5.703 13.711 17.672 1 88.62 155 LEU A CA 1
ATOM 1188 C C . LEU A 1 155 ? -6.188 15.133 17.953 1 88.62 155 LEU A C 1
ATOM 1190 O O . LEU A 1 155 ? -6.027 15.641 19.078 1 88.62 155 LEU A O 1
ATOM 1194 N N . SER A 1 156 ? -6.859 15.711 17 1 89.25 156 SER A N 1
ATOM 1195 C CA . SER A 1 156 ? -7.293 17.109 17.094 1 89.25 156 SER A CA 1
ATOM 1196 C C . SER A 1 156 ? -8.266 17.312 18.25 1 89.25 156 SER A C 1
ATOM 1198 O O . SER A 1 156 ? -8.219 18.328 18.922 1 89.25 156 SER A O 1
ATOM 1200 N N . PRO A 1 157 ? -9.148 16.328 18.5 1 87.81 157 PRO A N 1
ATOM 1201 C CA . PRO A 1 157 ? -10.055 16.547 19.625 1 87.81 157 PRO A CA 1
ATOM 1202 C C . PRO A 1 157 ? -9.32 16.703 20.969 1 87.81 157 PRO A C 1
ATOM 1204 O O . PRO A 1 157 ? -9.734 17.484 21.812 1 87.81 157 PRO A O 1
ATOM 1207 N N . TRP A 1 158 ? -8.297 15.875 21.141 1 91.75 158 TRP A N 1
ATOM 1208 C CA . TRP A 1 158 ? -7.492 16.016 22.344 1 91.75 158 TRP A CA 1
ATOM 1209 C C . TRP A 1 158 ? -6.848 17.391 22.422 1 91.75 158 TRP A C 1
ATOM 1211 O O . TRP A 1 158 ? -6.887 18.047 23.453 1 91.75 158 TRP A O 1
ATOM 1221 N N . TYR A 1 159 ? -6.289 17.828 21.391 1 95.06 159 TYR A N 1
ATOM 1222 C CA . TYR A 1 159 ? -5.66 19.141 21.328 1 95.06 159 TYR A CA 1
ATOM 1223 C C . TYR A 1 159 ? -6.691 20.25 21.5 1 95.06 159 TYR A C 1
ATOM 1225 O O . TYR A 1 159 ? -6.422 21.25 22.156 1 95.06 159 TYR A O 1
ATOM 1233 N N . SER A 1 160 ? -7.871 20.062 20.938 1 94.12 160 SER A N 1
ATOM 1234 C CA . SER A 1 160 ? -8.945 21.031 21.078 1 94.12 160 SER A CA 1
ATOM 1235 C C . SER A 1 160 ? -9.32 21.25 22.531 1 94.12 160 SER A C 1
ATOM 1237 O O . SER A 1 160 ? -9.625 22.375 22.953 1 94.12 160 SER A O 1
ATOM 1239 N N . LYS A 1 161 ? -9.32 20.203 23.297 1 94.56 161 LYS A N 1
ATOM 1240 C CA . LYS A 1 161 ? -9.602 20.328 24.719 1 94.56 161 LYS A CA 1
ATOM 1241 C C . LYS A 1 161 ? -8.586 21.234 25.406 1 94.56 161 LYS A C 1
ATOM 1243 O O . LYS A 1 161 ? -8.938 22.062 26.25 1 94.56 161 LYS A O 1
ATOM 1248 N N . ILE A 1 162 ? -7.387 21.078 25.031 1 97.19 162 ILE A N 1
ATOM 1249 C CA . ILE A 1 162 ? -6.309 21.875 25.609 1 97.19 162 ILE A CA 1
ATOM 1250 C C . ILE A 1 162 ? -6.461 23.328 25.203 1 97.19 162 ILE A C 1
ATOM 1252 O O . ILE A 1 162 ? -6.355 24.234 26.047 1 97.19 162 ILE A O 1
ATOM 1256 N N . VAL A 1 163 ? -6.703 23.547 23.953 1 97.94 163 VAL A N 1
ATOM 1257 C CA . VAL A 1 163 ? -6.824 24.906 23.438 1 97.94 163 VAL A CA 1
ATOM 1258 C C . VAL A 1 163 ? -8.023 25.594 24.094 1 97.94 163 VAL A C 1
ATOM 1260 O O . VAL A 1 163 ? -7.949 26.766 24.469 1 97.94 163 VAL A O 1
ATOM 1263 N N . LYS A 1 164 ? -9.164 24.938 24.219 1 97.88 164 LYS A N 1
ATOM 1264 C CA . LYS A 1 164 ? -10.344 25.5 24.875 1 97.88 164 LYS A CA 1
ATOM 1265 C C . LYS A 1 164 ? -10.055 25.875 26.312 1 97.88 164 LYS A C 1
ATOM 1267 O O . LYS A 1 164 ? -10.422 26.969 26.766 1 97.88 164 LYS A O 1
ATOM 1272 N N . TYR A 1 165 ? -9.445 24.953 27.016 1 97.94 165 TYR A N 1
ATOM 1273 C CA . TYR A 1 165 ? -9.062 25.234 28.406 1 97.94 165 TYR A CA 1
ATOM 1274 C C . TYR A 1 165 ? -8.141 26.453 28.469 1 97.94 165 TYR A C 1
ATOM 1276 O O . TYR A 1 165 ? -8.32 27.328 29.312 1 97.94 165 TYR A O 1
ATOM 1284 N N . ALA A 1 166 ? -7.094 26.469 27.641 1 98.12 166 ALA A N 1
ATOM 1285 C CA . ALA A 1 166 ? -6.137 27.578 27.609 1 98.12 166 ALA A CA 1
ATOM 1286 C C . ALA A 1 166 ? -6.836 28.906 27.359 1 98.12 166 ALA A C 1
ATOM 1288 O O . ALA A 1 166 ? -6.504 29.922 27.984 1 98.12 166 ALA A O 1
ATOM 1289 N N . LYS A 1 167 ? -7.723 28.875 26.391 1 97.44 167 LYS A N 1
ATOM 1290 C CA . LYS A 1 167 ? -8.477 30.094 26.094 1 97.44 167 LYS A CA 1
ATOM 1291 C C . LYS A 1 167 ? -9.281 30.547 27.312 1 97.44 167 LYS A C 1
ATOM 1293 O O . LYS A 1 167 ? -9.234 31.719 27.688 1 97.44 167 LYS A O 1
ATOM 1298 N N . GLU A 1 168 ? -10.047 29.688 27.938 1 97.69 168 GLU A N 1
ATOM 1299 C CA . GLU A 1 168 ? -10.914 29.984 29.062 1 97.69 168 GLU A CA 1
ATOM 1300 C C . GLU A 1 168 ? -10.117 30.5 30.266 1 97.69 168 GLU A C 1
ATOM 1302 O O . GLU A 1 168 ? -10.617 31.312 31.047 1 97.69 168 GLU A O 1
ATOM 1307 N N . HIS A 1 169 ? -8.891 30.094 30.359 1 97.31 169 HIS A N 1
ATOM 1308 C CA . HIS A 1 169 ? -8.102 30.438 31.547 1 97.31 169 HIS A CA 1
ATOM 1309 C C . HIS A 1 169 ? -7.012 31.438 31.219 1 97.31 169 HIS A C 1
ATOM 1311 O O . HIS A 1 169 ? -6.102 31.656 32.031 1 97.31 169 HIS A O 1
ATOM 1317 N N . GLY A 1 170 ? -7.027 32 30 1 95.69 170 GLY A N 1
ATOM 1318 C CA . GLY A 1 170 ? -6.047 33 29.609 1 95.69 170 GLY A CA 1
ATOM 1319 C C . GLY A 1 170 ? -4.645 32.438 29.484 1 95.69 170 GLY A C 1
ATOM 1320 O O . GLY A 1 170 ? -3.67 33.125 29.812 1 95.69 170 GLY A O 1
ATOM 1321 N N . LEU A 1 171 ? -4.535 31.188 29.031 1 96.31 171 LEU A N 1
ATOM 1322 C CA . LEU A 1 171 ? -3.248 30.5 29.031 1 96.31 171 LEU A CA 1
ATOM 1323 C C . LEU A 1 171 ? -2.844 30.125 27.609 1 96.31 171 LEU A C 1
ATOM 1325 O O . LEU A 1 171 ? -2.018 29.234 27.406 1 96.31 171 LEU A O 1
ATOM 1329 N N . ILE A 1 172 ? -3.396 30.672 26.469 1 94.44 172 ILE A N 1
ATOM 1330 C CA . ILE A 1 172 ? -3.107 30.344 25.078 1 94.44 172 ILE A CA 1
ATOM 1331 C C . ILE A 1 172 ? -1.611 30.5 24.812 1 94.44 172 ILE A C 1
ATOM 1333 O O . ILE A 1 172 ? -0.982 29.609 24.234 1 94.44 172 ILE A O 1
ATOM 1337 N N . GLY A 1 173 ? -0.937 31.453 25.234 1 89.44 173 GLY A N 1
ATOM 1338 C CA . GLY A 1 173 ? 0.485 31.688 25.031 1 89.44 173 GLY A CA 1
ATOM 1339 C C . GLY A 1 173 ? 1.362 30.719 25.812 1 89.44 173 GLY A C 1
ATOM 1340 O O . GLY A 1 173 ? 2.516 30.484 25.438 1 89.44 173 GLY A O 1
ATOM 1341 N N . LYS A 1 174 ? 0.816 30.062 26.734 1 94.06 174 LYS A N 1
ATOM 1342 C CA . LYS A 1 174 ? 1.601 29.203 27.625 1 94.06 174 LYS A CA 1
ATOM 1343 C C . LYS A 1 174 ? 1.383 27.734 27.297 1 94.06 174 LYS A C 1
ATOM 1345 O O . LYS A 1 174 ? 2.299 26.922 27.422 1 94.06 174 LYS A O 1
ATOM 1350 N N . MET A 1 175 ? 0.178 27.375 26.875 1 97.88 175 MET A N 1
ATOM 1351 C CA . MET A 1 175 ? -0.169 25.969 26.781 1 97.88 175 MET A CA 1
ATOM 1352 C C . MET A 1 175 ? -0.206 25.5 25.328 1 97.88 175 MET A C 1
ATOM 1354 O O . MET A 1 175 ? -0.353 24.312 25.062 1 97.88 175 MET A O 1
ATOM 1358 N N . THR A 1 176 ? -0.122 26.422 24.438 1 97.62 176 THR A N 1
ATOM 1359 C CA . THR A 1 176 ? -0.199 26.094 23.016 1 97.62 176 THR A CA 1
ATOM 1360 C C . THR A 1 176 ? 1.003 26.656 22.266 1 97.62 176 THR A C 1
ATOM 1362 O O . THR A 1 176 ? 1.713 27.531 22.766 1 97.62 176 THR A O 1
ATOM 1365 N N . PRO A 1 177 ? 1.323 26.078 21.078 1 97.75 177 PRO A N 1
ATOM 1366 C CA . PRO A 1 177 ? 2.348 26.734 20.281 1 97.75 177 PRO A CA 1
ATOM 1367 C C . PRO A 1 177 ? 2.031 28.219 20.016 1 97.75 177 PRO A C 1
ATOM 1369 O O . PRO A 1 177 ? 0.88 28.562 19.75 1 97.75 177 PRO A O 1
ATOM 1372 N N . PRO A 1 178 ? 3.018 29.078 20.078 1 97.62 178 PRO A N 1
ATOM 1373 C CA . PRO A 1 178 ? 2.768 30.531 20.031 1 97.62 178 PRO A CA 1
ATOM 1374 C C . PRO A 1 178 ? 2.609 31.062 18.609 1 97.62 178 PRO A C 1
ATOM 1376 O O . PRO A 1 178 ? 3.332 31.969 18.219 1 97.62 178 PRO A O 1
ATOM 1379 N N . VAL A 1 179 ? 1.627 30.656 17.922 1 97 179 VAL A N 1
ATOM 1380 C CA . VAL A 1 179 ? 1.474 30.953 16.516 1 97 179 VAL A CA 1
ATOM 1381 C C . VAL A 1 179 ? 1.059 32.406 16.328 1 97 179 VAL A C 1
ATOM 1383 O O . VAL A 1 179 ? 1.316 33.031 15.289 1 97 179 VAL A O 1
ATOM 1386 N N . TYR A 1 180 ? 0.437 33.062 17.344 1 96.12 180 TYR A N 1
ATOM 1387 C CA . TYR A 1 180 ? -0.082 34.406 17.219 1 96.12 180 TYR A CA 1
ATOM 1388 C C . TYR A 1 180 ? 0.952 35.438 17.656 1 96.12 180 TYR A C 1
ATOM 1390 O O . TYR A 1 180 ? 0.874 36.625 17.297 1 96.12 180 TYR A O 1
ATOM 1398 N N . THR A 1 181 ? 1.906 35 18.469 1 96.06 181 THR A N 1
ATOM 1399 C CA . THR A 1 181 ? 2.816 35.969 19.062 1 96.06 181 THR A CA 1
ATOM 1400 C C . THR A 1 181 ? 4.223 35.844 18.5 1 96.06 181 THR A C 1
ATOM 1402 O O . THR A 1 181 ? 5.023 36.781 18.547 1 96.06 181 THR A O 1
ATOM 1405 N N . ALA A 1 182 ? 4.543 34.656 18.016 1 96.62 182 ALA A N 1
ATOM 1406 C CA . ALA A 1 182 ? 5.84 34.438 17.375 1 96.62 182 ALA A CA 1
ATOM 1407 C C . ALA A 1 182 ? 5.895 35.156 16.031 1 96.62 182 ALA A C 1
ATOM 1409 O O . ALA A 1 182 ? 4.859 35.531 15.477 1 96.62 182 ALA A O 1
ATOM 1410 N N . THR A 1 183 ? 7.125 35.406 15.594 1 96 183 THR A N 1
ATOM 1411 C CA . THR A 1 183 ? 7.328 36.094 14.328 1 96 183 THR A CA 1
ATOM 1412 C C . THR A 1 183 ? 7.773 35.125 13.242 1 96 183 THR A C 1
ATOM 1414 O O . THR A 1 183 ? 8.836 34.531 13.344 1 96 183 THR A O 1
ATOM 1417 N N . ARG A 1 184 ? 7.004 35.094 12.25 1 93.38 184 ARG A N 1
ATOM 1418 C CA . ARG A 1 184 ? 7.324 34.25 11.102 1 93.38 184 ARG A CA 1
ATOM 1419 C C . ARG A 1 184 ? 8.648 34.656 10.469 1 93.38 184 ARG A C 1
ATOM 1421 O O . ARG A 1 184 ? 8.969 35.844 10.414 1 93.38 184 ARG A O 1
ATOM 1428 N N . ASP A 1 185 ? 9.477 33.688 10.023 1 90.5 185 ASP A N 1
ATOM 1429 C CA . ASP A 1 185 ? 10.781 33.844 9.391 1 90.5 185 ASP A CA 1
ATOM 1430 C C . ASP A 1 185 ? 11.852 34.188 10.414 1 90.5 185 ASP A C 1
ATOM 1432 O O . ASP A 1 185 ? 13.039 34.312 10.078 1 90.5 185 ASP A O 1
ATOM 1436 N N . LYS A 1 186 ? 11.477 34.344 11.617 1 94.19 186 LYS A N 1
ATOM 1437 C CA . LYS A 1 186 ? 12.453 34.688 12.648 1 94.19 186 LYS A CA 1
ATOM 1438 C C . LYS A 1 186 ? 12.453 33.625 13.758 1 94.19 186 LYS A C 1
ATOM 1440 O O . LYS A 1 186 ? 13.516 33.188 14.203 1 94.19 186 LYS A O 1
ATOM 1445 N N . ASP A 1 187 ? 11.25 33.312 14.109 1 96.5 187 ASP A N 1
ATOM 1446 C CA . ASP A 1 187 ? 11.117 32.375 15.242 1 96.5 187 ASP A CA 1
ATOM 1447 C C . ASP A 1 187 ? 10.781 30.969 14.773 1 96.5 187 ASP A C 1
ATOM 1449 O O . ASP A 1 187 ? 10.039 30.797 13.805 1 96.5 187 ASP A O 1
ATOM 1453 N N . MET A 1 188 ? 11.352 29.969 15.477 1 96.94 188 MET A N 1
ATOM 1454 C CA . MET A 1 188 ? 10.906 28.578 15.32 1 96.94 188 MET A CA 1
ATOM 1455 C C . MET A 1 188 ? 9.75 28.281 16.266 1 96.94 188 MET A C 1
ATOM 1457 O O . MET A 1 188 ? 9.828 28.578 17.469 1 96.94 188 MET A O 1
ATOM 1461 N N . LEU A 1 189 ? 8.688 27.781 15.75 1 97.62 189 LEU A N 1
ATOM 1462 C CA . LEU A 1 189 ? 7.555 27.391 16.594 1 97.62 189 LEU A CA 1
ATOM 1463 C C . LEU A 1 189 ? 7.824 26.062 17.281 1 97.62 189 LEU A C 1
ATOM 1465 O O . LEU A 1 189 ? 8.281 25.109 16.656 1 97.62 189 LEU A O 1
ATOM 1469 N N . THR A 1 190 ? 7.668 25.984 18.562 1 97.25 190 THR A N 1
ATOM 1470 C CA . THR A 1 190 ? 7.762 24.781 19.375 1 97.25 190 THR A CA 1
ATOM 1471 C C . THR A 1 190 ? 6.621 24.719 20.391 1 97.25 190 THR A C 1
ATOM 1473 O O . THR A 1 190 ? 5.938 25.719 20.625 1 97.25 190 THR A O 1
ATOM 1476 N N . TRP A 1 191 ? 6.316 23.578 20.844 1 97.81 191 TRP A N 1
ATOM 1477 C CA . TRP A 1 191 ? 5.277 23.375 21.844 1 97.81 191 TRP A CA 1
ATOM 1478 C C . TRP A 1 191 ? 5.891 23.031 23.188 1 97.81 191 TRP A C 1
ATOM 1480 O O . TRP A 1 191 ? 5.867 21.859 23.609 1 97.81 191 TRP A O 1
ATOM 1490 N N . GLU A 1 192 ? 6.285 24.031 23.906 1 96.81 192 GLU A N 1
ATOM 1491 C CA . GLU A 1 192 ? 7.047 23.844 25.141 1 96.81 192 GLU A CA 1
ATOM 1492 C C . GLU A 1 192 ? 6.191 23.203 26.234 1 96.81 192 GLU A C 1
ATOM 1494 O O . GLU A 1 192 ? 6.695 22.422 27.047 1 96.81 192 GLU A O 1
ATOM 1499 N N . TRP A 1 193 ? 4.938 23.516 26.25 1 97.81 193 TRP A N 1
ATOM 1500 C CA . TRP A 1 193 ? 4.043 22.906 27.219 1 97.81 193 TRP A CA 1
ATOM 1501 C C . TRP A 1 193 ? 3.994 21.391 27.031 1 97.81 193 TRP A C 1
ATOM 1503 O O . TRP A 1 193 ? 3.979 20.641 28 1 97.81 193 TRP A O 1
ATOM 1513 N N . TRP A 1 194 ? 3.891 20.984 25.828 1 97.38 194 TRP A N 1
ATOM 1514 C CA . TRP A 1 194 ? 3.885 19.562 25.516 1 97.38 194 TRP A CA 1
ATOM 1515 C C . TRP A 1 194 ? 5.137 18.875 26.062 1 97.38 194 TRP A C 1
ATOM 1517 O O . TRP A 1 194 ? 5.062 17.781 26.609 1 97.38 194 TRP A O 1
ATOM 1527 N N . LYS A 1 195 ? 6.301 19.5 25.891 1 97.38 195 LYS A N 1
ATOM 1528 C CA . LYS A 1 195 ? 7.562 18.969 26.391 1 97.38 195 LYS A CA 1
ATOM 1529 C C . LYS A 1 195 ? 7.461 18.656 27.891 1 97.38 195 LYS A C 1
ATOM 1531 O O . LYS A 1 195 ? 7.844 17.578 28.328 1 97.38 195 LYS A O 1
ATOM 1536 N N . GLU A 1 196 ? 6.934 19.578 28.656 1 97.19 196 GLU A N 1
ATOM 1537 C CA . GLU A 1 196 ? 6.77 19.391 30.094 1 97.19 196 GLU A CA 1
ATOM 1538 C C . GLU A 1 196 ? 5.699 18.344 30.391 1 97.19 196 GLU A C 1
ATOM 1540 O O . GLU A 1 196 ? 5.875 17.5 31.281 1 97.19 196 GLU A O 1
ATOM 1545 N N . TYR A 1 197 ? 4.633 18.438 29.641 1 97.5 197 TYR A N 1
ATOM 1546 C CA . TYR A 1 197 ? 3.527 17.5 29.859 1 97.5 197 TYR A CA 1
ATOM 1547 C C . TYR A 1 197 ? 3.994 16.062 29.719 1 97.5 197 TYR A C 1
ATOM 1549 O O . TYR A 1 197 ? 3.668 15.219 30.562 1 97.5 197 TYR A O 1
ATOM 1557 N N . VAL A 1 198 ? 4.734 15.773 28.688 1 96.56 198 VAL A N 1
ATOM 1558 C CA . VAL A 1 198 ? 5.148 14.398 28.438 1 96.56 198 VAL A CA 1
ATOM 1559 C C . VAL A 1 198 ? 6.156 13.953 29.484 1 96.56 198 VAL A C 1
ATOM 1561 O O . VAL A 1 198 ? 6.184 12.781 29.891 1 96.56 198 VAL A O 1
ATOM 1564 N N . LYS A 1 199 ? 7.012 14.859 29.953 1 97 199 LYS A N 1
ATOM 1565 C CA . LYS A 1 199 ? 7.934 14.57 31.047 1 97 199 LYS A CA 1
ATOM 1566 C C . LYS A 1 199 ? 7.176 14.148 32.312 1 97 199 LYS A C 1
ATOM 1568 O O . LYS A 1 199 ? 7.484 13.117 32.906 1 97 199 LYS A O 1
ATOM 1573 N N . TYR A 1 200 ? 6.188 14.891 32.719 1 97.75 200 TYR A N 1
ATOM 1574 C CA . TYR A 1 200 ? 5.441 14.602 33.938 1 97.75 200 TYR A CA 1
ATOM 1575 C C . TYR A 1 200 ? 4.531 13.398 33.75 1 97.75 200 TYR A C 1
ATOM 1577 O O . TYR A 1 200 ? 4.297 12.633 34.688 1 97.75 200 TYR A O 1
ATOM 1585 N N . LEU A 1 201 ? 4.008 13.25 32.5 1 96.56 201 LEU A N 1
ATOM 1586 C CA . LEU A 1 201 ? 3.258 12.031 32.188 1 96.56 201 LEU A CA 1
ATOM 1587 C C . LEU A 1 201 ? 4.133 10.797 32.375 1 96.56 201 LEU A C 1
ATOM 1589 O O . LEU A 1 201 ? 3.676 9.789 32.906 1 96.56 201 LEU A O 1
ATOM 1593 N N . TYR A 1 202 ? 5.367 10.859 31.891 1 97.75 202 TYR A N 1
ATOM 1594 C CA . TYR A 1 202 ? 6.32 9.773 32.094 1 97.75 202 TYR A CA 1
ATOM 1595 C C . TYR A 1 202 ? 6.496 9.469 33.594 1 97.75 202 TYR A C 1
ATOM 1597 O O . TYR A 1 202 ? 6.469 8.312 34 1 97.75 202 TYR A O 1
ATOM 1605 N N . MET A 1 203 ? 6.703 10.484 34.438 1 97.38 203 MET A N 1
ATOM 1606 C CA . MET A 1 203 ? 6.852 10.328 35.875 1 97.38 203 MET A CA 1
ATOM 1607 C C . MET A 1 203 ? 5.617 9.672 36.469 1 97.38 203 MET A C 1
ATOM 1609 O O . MET A 1 203 ? 5.734 8.734 37.25 1 97.38 203 MET A O 1
ATOM 1613 N N . TYR A 1 204 ? 4.508 10.156 36.031 1 96.5 204 TYR A N 1
ATOM 1614 C CA . TYR A 1 204 ? 3.246 9.609 36.5 1 96.5 204 TYR A CA 1
ATOM 1615 C C . TYR A 1 204 ? 3.145 8.117 36.188 1 96.5 204 TYR A C 1
ATOM 1617 O O . TYR A 1 204 ? 2.832 7.312 37.062 1 96.5 204 TYR A O 1
ATOM 1625 N N . LEU A 1 205 ? 3.416 7.773 34.969 1 95.25 205 LEU A N 1
ATOM 1626 C CA . LEU A 1 205 ? 3.285 6.398 34.469 1 95.25 205 LEU A CA 1
ATOM 1627 C C . LEU A 1 205 ? 4.27 5.48 35.188 1 95.25 205 LEU A C 1
ATOM 1629 O O . LEU A 1 205 ? 4.043 4.273 35.281 1 95.25 205 LEU A O 1
ATOM 1633 N N . ASN A 1 206 ? 5.34 6.016 35.719 1 96.25 206 ASN A N 1
ATOM 1634 C CA . ASN A 1 206 ? 6.359 5.207 36.375 1 96.25 206 ASN A CA 1
ATOM 1635 C C . ASN A 1 206 ? 6.305 5.363 37.875 1 96.25 206 ASN A C 1
ATOM 1637 O O . ASN A 1 206 ? 7.27 5.039 38.594 1 96.25 206 ASN A O 1
ATOM 1641 N N . GLY A 1 207 ? 5.262 5.906 38.469 1 94.88 207 GLY A N 1
ATOM 1642 C CA . GLY A 1 207 ? 4.984 5.938 39.875 1 94.88 207 GLY A CA 1
ATOM 1643 C C . GLY A 1 207 ? 5.781 7.004 40.625 1 94.88 207 GLY A C 1
ATOM 1644 O O . GLY A 1 207 ? 5.945 6.93 41.844 1 94.88 207 GLY A O 1
ATOM 1645 N N . GLU A 1 208 ? 6.324 7.984 39.906 1 96.38 208 GLU A N 1
ATOM 1646 C CA . GLU A 1 208 ? 7.066 9.07 40.531 1 96.38 208 GLU A CA 1
ATOM 1647 C C . GLU A 1 208 ? 6.133 10.211 40.938 1 96.38 208 GLU A C 1
ATOM 1649 O O . GLU A 1 208 ? 5 10.289 40.469 1 96.38 208 GLU A O 1
ATOM 1654 N N . LYS A 1 209 ? 6.652 11.062 41.812 1 96.62 209 LYS A N 1
ATOM 1655 C CA . LYS A 1 209 ? 5.867 12.211 42.25 1 96.62 209 LYS A CA 1
ATOM 1656 C C . LYS A 1 209 ? 5.797 13.281 41.156 1 96.62 209 LYS A C 1
ATOM 1658 O O . LYS A 1 209 ? 6.824 13.656 40.594 1 96.62 209 LYS A O 1
ATOM 1663 N N . VAL A 1 210 ? 4.602 13.711 40.938 1 97.56 210 VAL A N 1
ATOM 1664 C CA . VAL A 1 210 ? 4.328 14.75 39.938 1 97.56 210 VAL A CA 1
ATOM 1665 C C . VAL A 1 210 ? 3.809 16 40.625 1 97.56 210 VAL A C 1
ATOM 1667 O O . VAL A 1 210 ? 3 15.914 41.562 1 97.56 210 VAL A O 1
ATOM 1670 N N . PRO A 1 211 ? 4.316 17.156 40.25 1 97.62 211 PRO A N 1
ATOM 1671 C CA . PRO A 1 211 ? 3.752 18.391 40.812 1 97.62 211 PRO A CA 1
ATOM 1672 C C . PRO A 1 211 ? 2.238 18.484 40.656 1 97.62 211 PRO A C 1
ATOM 1674 O O . PRO A 1 211 ? 1.707 18.031 39.625 1 97.62 211 PRO A O 1
ATOM 1677 N N . GLU A 1 212 ? 1.574 19.188 41.562 1 97 212 GLU A N 1
ATOM 1678 C CA . GLU A 1 212 ? 0.117 19.219 41.656 1 97 212 GLU A CA 1
ATOM 1679 C C . GLU A 1 212 ? -0.5 19.75 40.375 1 97 212 GLU A C 1
ATOM 1681 O O . GLU A 1 212 ? -1.47 19.188 39.844 1 97 212 GLU A O 1
ATOM 1686 N N . GLU A 1 213 ? 0.038 20.797 39.875 1 95.94 213 GLU A N 1
ATOM 1687 C CA . GLU A 1 213 ? -0.493 21.406 38.688 1 95.94 213 GLU A CA 1
ATOM 1688 C C . GLU A 1 213 ? -0.505 20.422 37.5 1 95.94 213 GLU A C 1
ATOM 1690 O O . GLU A 1 213 ? -1.503 20.312 36.781 1 95.94 213 GLU A O 1
ATOM 1695 N N . TRP A 1 214 ? 0.542 19.719 37.344 1 97.38 214 TRP A N 1
ATOM 1696 C CA . TRP A 1 214 ? 0.677 18.797 36.219 1 97.38 214 TRP A CA 1
ATOM 1697 C C . TRP A 1 214 ? -0.15 17.531 36.438 1 97.38 214 TRP A C 1
ATOM 1699 O O . TRP A 1 214 ? -0.669 16.938 35.5 1 97.38 214 TRP A O 1
ATOM 1709 N N . ALA A 1 215 ? -0.254 17.141 37.719 1 96.88 215 ALA A N 1
ATOM 1710 C CA . ALA A 1 215 ? -1.144 16.031 38.062 1 96.88 215 ALA A CA 1
ATOM 1711 C C . ALA A 1 215 ? -2.578 16.328 37.625 1 96.88 215 ALA A C 1
ATOM 1713 O O . ALA A 1 215 ? -3.283 15.453 37.125 1 96.88 215 ALA A O 1
ATOM 1714 N N . LYS A 1 216 ? -3.01 17.547 37.875 1 96.56 216 LYS A N 1
ATOM 1715 C CA . LYS A 1 216 ? -4.348 17.984 37.469 1 96.56 216 LYS A CA 1
ATOM 1716 C C . LYS A 1 216 ? -4.5 17.953 35.969 1 96.56 216 LYS A C 1
ATOM 1718 O O . LYS A 1 216 ? -5.547 17.547 35.438 1 96.56 216 LYS A O 1
ATOM 1723 N N . PHE A 1 217 ? -3.486 18.438 35.188 1 97.25 217 PHE A N 1
ATOM 1724 C CA . PHE A 1 217 ? -3.516 18.391 33.75 1 97.25 217 PHE A CA 1
ATOM 1725 C C . PHE A 1 217 ? -3.605 16.953 33.219 1 97.25 217 PHE A C 1
ATOM 1727 O O . PHE A 1 217 ? -4.359 16.672 32.312 1 97.25 217 PHE A O 1
ATOM 1734 N N . ILE A 1 218 ? -2.818 16.062 33.812 1 96.19 218 ILE A N 1
ATOM 1735 C CA . ILE A 1 218 ? -2.809 14.664 33.406 1 96.19 218 ILE A CA 1
ATOM 1736 C C . ILE A 1 218 ? -4.184 14.047 33.656 1 96.19 218 ILE A C 1
ATOM 1738 O O . ILE A 1 218 ? -4.68 13.273 32.844 1 96.19 218 ILE A O 1
ATOM 1742 N N . GLU A 1 219 ? -4.797 14.367 34.781 1 93.75 219 GLU A N 1
ATOM 1743 C CA . GLU A 1 219 ? -6.145 13.883 35.062 1 93.75 219 GLU A CA 1
ATOM 1744 C C . GLU A 1 219 ? -7.152 14.445 34.062 1 93.75 219 GLU A C 1
ATOM 1746 O O . GLU A 1 219 ? -8.055 13.727 33.625 1 93.75 219 GLU A O 1
ATOM 1751 N N . MET A 1 220 ? -6.977 15.648 33.719 1 94 220 MET A N 1
ATOM 1752 C CA . MET A 1 220 ? -7.945 16.344 32.875 1 94 220 MET A CA 1
ATOM 1753 C C . MET A 1 220 ? -7.789 15.953 31.406 1 94 220 MET A C 1
ATOM 1755 O O . MET A 1 220 ? -8.781 15.789 30.703 1 94 220 MET A O 1
ATOM 1759 N N . PHE A 1 221 ? -6.523 15.875 30.891 1 94.06 221 PHE A N 1
ATOM 1760 C CA . PHE A 1 221 ? -6.305 15.773 29.453 1 94.06 221 PHE A CA 1
ATOM 1761 C C . PHE A 1 221 ? -5.879 14.359 29.062 1 94.06 221 PHE A C 1
ATOM 1763 O O . PHE A 1 221 ? -5.949 13.977 27.891 1 94.06 221 PHE A O 1
ATOM 1770 N N . GLY A 1 222 ? -5.375 13.562 30.031 1 92.25 222 GLY A N 1
ATOM 1771 C CA . GLY A 1 222 ? -4.918 12.219 29.719 1 92.25 222 GLY A CA 1
ATOM 1772 C C . GLY A 1 222 ? -3.881 12.188 28.609 1 92.25 222 GLY A C 1
ATOM 1773 O O . GLY A 1 222 ? -2.936 12.977 28.609 1 92.25 222 GLY A O 1
ATOM 1774 N N . THR A 1 223 ? -4 11.172 27.719 1 91.06 223 THR A N 1
ATOM 1775 C CA . THR A 1 223 ? -3.105 11.055 26.578 1 91.06 223 THR A CA 1
ATOM 1776 C C . THR A 1 223 ? -3.861 11.297 25.266 1 91.06 223 THR A C 1
ATOM 1778 O O . THR A 1 223 ? -5.074 11.078 25.203 1 91.06 223 THR A O 1
ATOM 1781 N N . PRO A 1 224 ? -3.135 11.781 24.219 1 89.81 224 PRO A N 1
ATOM 1782 C CA . PRO A 1 224 ? -3.803 11.93 22.922 1 89.81 224 PRO A CA 1
ATOM 1783 C C . PRO A 1 224 ? -4.34 10.602 22.375 1 89.81 224 PRO A C 1
ATOM 1785 O O . PRO A 1 224 ? -5.219 10.602 21.516 1 89.81 224 PRO A O 1
ATOM 1788 N N . TYR A 1 225 ? -3.895 9.492 22.844 1 88.62 225 TYR A N 1
ATOM 1789 C CA . TYR A 1 225 ? -4.23 8.195 22.266 1 88.62 225 TYR A CA 1
ATOM 1790 C C . TYR A 1 225 ? -5.406 7.562 23.016 1 88.62 225 TYR A C 1
ATOM 1792 O O . TYR A 1 225 ? -5.781 6.418 22.734 1 88.62 225 TYR A O 1
ATOM 1800 N N . ASP A 1 226 ? -5.988 8.234 23.984 1 78 226 ASP A N 1
ATOM 1801 C CA . ASP A 1 226 ? -7.223 7.773 24.625 1 78 226 ASP A CA 1
ATOM 1802 C C . ASP A 1 226 ? -8.375 7.754 23.625 1 78 226 ASP A C 1
ATOM 1804 O O . ASP A 1 226 ? -9.367 7.055 23.828 1 78 226 ASP A O 1
ATOM 1808 N N . TYR A 1 227 ? -8.062 8.383 22.656 1 60.34 227 TYR A N 1
ATOM 1809 C CA . TYR A 1 227 ? -9.07 8.57 21.625 1 60.34 227 TYR A CA 1
ATOM 1810 C C . TYR A 1 227 ? -9.133 7.367 20.688 1 60.34 227 TYR A C 1
ATOM 1812 O O . TYR A 1 227 ? -10.039 7.262 19.859 1 60.34 227 TYR A O 1
ATOM 1820 N N . ASP A 1 228 ? -8.25 6.48 20.859 1 61.03 228 ASP A N 1
ATOM 1821 C CA . ASP A 1 228 ? -8.305 5.18 20.188 1 61.03 228 ASP A CA 1
ATOM 1822 C C . ASP A 1 228 ? -9.648 4.496 20.438 1 61.03 228 ASP A C 1
ATOM 1824 O O . ASP A 1 228 ? -10.062 3.646 19.641 1 61.03 228 ASP A O 1
ATOM 1828 N N . PHE A 1 229 ? -10.312 5.121 21.391 1 62.09 229 PHE A N 1
ATOM 1829 C CA . PHE A 1 229 ? -11.539 4.469 21.844 1 62.09 229 PHE A CA 1
ATOM 1830 C C . PHE A 1 229 ? -12.75 5.344 21.562 1 62.09 229 PHE A C 1
ATOM 1832 O O . PHE A 1 229 ? -13.891 4.922 21.766 1 62.09 229 PHE A O 1
ATOM 1839 N N . LYS A 1 230 ? -12.398 6.406 21.016 1 65.25 230 LYS A N 1
ATOM 1840 C CA . LYS A 1 230 ? -13.523 7.34 21.047 1 65.25 230 LYS A CA 1
ATOM 1841 C C . LYS A 1 230 ? -14.352 7.242 19.766 1 65.25 230 LYS A C 1
ATOM 1843 O O . LYS A 1 230 ? -13.836 6.871 18.719 1 65.25 230 LYS A O 1
ATOM 1848 N N . ARG A 1 231 ? -15.523 7.43 20.094 1 71.62 231 ARG A N 1
ATOM 1849 C CA . ARG A 1 231 ? -16.562 7.441 19.078 1 71.62 231 ARG A CA 1
ATOM 1850 C C . ARG A 1 231 ? -16.656 8.805 18.406 1 71.62 231 ARG A C 1
ATOM 1852 O O . ARG A 1 231 ? -17.688 9.477 18.484 1 71.62 231 ARG A O 1
ATOM 1859 N N . ILE A 1 232 ? -15.586 9.148 17.875 1 75.38 232 ILE A N 1
ATOM 1860 C CA . ILE A 1 232 ? -15.523 10.461 17.234 1 75.38 232 ILE A CA 1
ATOM 1861 C C . ILE A 1 232 ? -15.938 10.352 15.773 1 75.38 232 ILE A C 1
ATOM 1863 O O . ILE A 1 232 ? -15.492 9.445 15.062 1 75.38 232 ILE A O 1
ATOM 1867 N N . VAL A 1 233 ? -16.859 11.156 15.422 1 83.94 233 VAL A N 1
ATOM 1868 C CA . VAL A 1 233 ? -17.234 11.273 14.023 1 83.94 233 VAL A CA 1
ATOM 1869 C C . VAL A 1 233 ? -16.703 12.578 13.445 1 83.94 233 VAL A C 1
ATOM 1871 O O . VAL A 1 233 ? -16.938 13.656 14 1 83.94 233 VAL A O 1
ATOM 1874 N N . SER A 1 234 ? -15.914 12.445 12.492 1 82.75 234 SER A N 1
ATOM 1875 C CA . SER A 1 234 ? -15.328 13.617 11.852 1 82.75 234 SER A CA 1
ATOM 1876 C C . SER A 1 234 ? -15.062 13.359 10.367 1 82.75 234 SER A C 1
ATOM 1878 O O . SER A 1 234 ? -14.648 12.266 9.984 1 82.75 234 SER A O 1
ATOM 1880 N N . PRO A 1 235 ? -15.281 14.352 9.594 1 78.75 235 PRO A N 1
ATOM 1881 C CA . PRO A 1 235 ? -14.898 14.195 8.188 1 78.75 235 PRO A CA 1
ATOM 1882 C C . PRO A 1 235 ? -13.398 13.984 8.008 1 78.75 235 PRO A C 1
ATOM 1884 O O . PRO A 1 235 ? -12.969 13.492 6.957 1 78.75 235 PRO A O 1
ATOM 1887 N N . LEU A 1 236 ? -12.609 14.375 9 1 75.62 236 LEU A N 1
ATOM 1888 C CA . LEU A 1 236 ? -11.164 14.172 8.938 1 75.62 236 LEU A CA 1
ATOM 1889 C C . LEU A 1 236 ? -10.812 12.703 9.141 1 75.62 236 LEU A C 1
ATOM 1891 O O . LEU A 1 236 ? -9.711 12.273 8.812 1 75.62 236 LEU A O 1
ATOM 1895 N N . TYR A 1 237 ? -11.781 12.016 9.641 1 81.69 237 TYR A N 1
ATOM 1896 C CA . TYR A 1 237 ? -11.727 10.57 9.844 1 81.69 237 TYR A CA 1
ATOM 1897 C C . TYR A 1 237 ? -12.977 9.898 9.297 1 81.69 237 TYR A C 1
ATOM 1899 O O . TYR A 1 237 ? -13.828 9.445 10.062 1 81.69 237 TYR A O 1
ATOM 1907 N N . PRO A 1 238 ? -13.008 9.781 8.016 1 79.44 238 PRO A N 1
ATOM 1908 C CA . PRO A 1 238 ? -14.297 9.57 7.355 1 79.44 238 PRO A CA 1
ATOM 1909 C C . PRO A 1 238 ? -14.906 8.203 7.664 1 79.44 238 PRO A C 1
ATOM 1911 O O . PRO A 1 238 ? -16.125 8.047 7.617 1 79.44 238 PRO A O 1
ATOM 1914 N N . ALA A 1 239 ? -14.102 7.262 8 1 84.56 239 ALA A N 1
ATOM 1915 C CA . ALA A 1 239 ? -14.656 5.953 8.328 1 84.56 239 ALA A CA 1
ATOM 1916 C C . ALA A 1 239 ? -15.469 6.008 9.625 1 84.56 239 ALA A C 1
ATOM 1918 O O . ALA A 1 239 ? -16.25 5.098 9.914 1 84.56 239 ALA A O 1
ATOM 1919 N N . SER A 1 240 ? -15.258 7.043 10.359 1 86.19 240 SER A N 1
ATOM 1920 C CA . SER A 1 240 ? -15.891 7.145 11.672 1 86.19 240 SER A CA 1
ATOM 1921 C C . SER A 1 240 ? -17.406 7.164 11.555 1 86.19 240 SER A C 1
ATOM 1923 O O . SER A 1 240 ? -18.109 6.672 12.438 1 86.19 240 SER A O 1
ATOM 1925 N N . GLY A 1 241 ? -17.922 7.762 10.516 1 85.25 241 GLY A N 1
ATOM 1926 C CA . GLY A 1 241 ? -19.359 7.812 10.32 1 85.25 241 GLY A CA 1
ATOM 1927 C C . GLY A 1 241 ? -20 6.438 10.258 1 85.25 241 GLY A C 1
ATOM 1928 O O . GLY A 1 241 ? -20.953 6.16 10.992 1 85.25 241 GLY A O 1
ATOM 1929 N N . GLY A 1 242 ? -19.406 5.594 9.398 1 87.38 242 GLY A N 1
ATOM 1930 C CA . GLY A 1 242 ? -19.906 4.234 9.258 1 87.38 242 GLY A CA 1
ATOM 1931 C C . GLY A 1 242 ? -19.609 3.369 10.477 1 87.38 242 GLY A C 1
ATOM 1932 O O . GLY A 1 242 ? -20.438 2.533 10.852 1 87.38 242 GLY A O 1
ATOM 1933 N N . LEU A 1 243 ? -18.531 3.592 11.117 1 89.75 243 LEU A N 1
ATOM 1934 C CA . LEU A 1 243 ? -18.125 2.818 12.289 1 89.75 243 LEU A CA 1
ATOM 1935 C C . LEU A 1 243 ? -19.016 3.148 13.477 1 89.75 243 LEU A C 1
ATOM 1937 O O . LEU A 1 243 ? -19.172 2.33 14.391 1 89.75 243 LEU A O 1
ATOM 1941 N N . ASN A 1 244 ? -19.547 4.312 13.43 1 89.62 244 ASN A N 1
ATOM 1942 C CA . ASN A 1 244 ? -20.453 4.777 14.477 1 89.62 244 ASN A CA 1
ATOM 1943 C C . ASN A 1 244 ? -21.859 5.047 13.922 1 89.62 244 ASN A C 1
ATOM 1945 O O . ASN A 1 244 ? -22.516 6.004 14.328 1 89.62 244 ASN A O 1
ATOM 1949 N N . THR A 1 245 ? -22.219 4.27 13.023 1 90 245 THR A N 1
ATOM 1950 C CA . THR A 1 245 ? -23.484 4.504 12.359 1 90 245 THR A CA 1
ATOM 1951 C C . THR A 1 245 ? -24.641 4.461 13.359 1 90 245 THR A C 1
ATOM 1953 O O . THR A 1 245 ? -24.625 3.66 14.297 1 90 245 THR A O 1
ATOM 1956 N N . THR A 1 246 ? -25.703 5.23 13.18 1 87.94 246 THR A N 1
ATOM 1957 C CA . THR A 1 246 ? -26.922 5.219 13.984 1 87.94 246 THR A CA 1
ATOM 1958 C C . THR A 1 246 ? -28.031 4.484 13.25 1 87.94 246 THR A C 1
ATOM 1960 O O . THR A 1 246 ? -29.109 4.246 13.82 1 87.94 246 THR A O 1
ATOM 1963 N N . VAL A 1 247 ? -27.781 4.125 12.117 1 87.38 247 VAL A N 1
ATOM 1964 C CA . VAL A 1 247 ? -28.797 3.527 11.266 1 87.38 247 VAL A CA 1
ATOM 1965 C C . VAL A 1 247 ? -29.109 2.109 11.742 1 87.38 247 VAL A C 1
ATOM 1967 O O . VAL A 1 247 ? -30.281 1.707 11.805 1 87.38 247 VAL A O 1
ATOM 1970 N N . THR A 1 248 ? -28.094 1.366 12.117 1 90.25 248 THR A N 1
ATOM 1971 C CA . THR A 1 248 ? -28.281 -0.026 12.508 1 90.25 248 THR A CA 1
ATOM 1972 C C . THR A 1 248 ? -29.125 -0.122 13.773 1 90.25 248 THR A C 1
ATOM 1974 O O . THR A 1 248 ? -29.938 -1.04 13.922 1 90.25 248 THR A O 1
ATOM 1977 N N . GLU A 1 249 ? -28.938 0.815 14.602 1 87.94 249 GLU A N 1
ATOM 1978 C CA . GLU A 1 249 ? -29.781 0.87 15.789 1 87.94 249 GLU A CA 1
ATOM 1979 C C . GLU A 1 249 ? -31.234 1.157 15.406 1 87.94 249 GLU A C 1
ATOM 1981 O O . GLU A 1 249 ? -32.156 0.532 15.93 1 87.94 249 GLU A O 1
ATOM 1986 N N . ARG A 1 250 ? -31.406 2.045 14.586 1 86.94 250 ARG A N 1
ATOM 1987 C CA . ARG A 1 250 ? -32.75 2.449 14.164 1 86.94 250 ARG A CA 1
ATOM 1988 C C . ARG A 1 250 ? -33.5 1.283 13.523 1 86.94 250 ARG A C 1
ATOM 1990 O O . ARG A 1 250 ? -34.719 1.162 13.68 1 86.94 250 ARG A O 1
ATOM 1997 N N . VAL A 1 251 ? -32.781 0.377 12.93 1 88.56 251 VAL A N 1
ATOM 1998 C CA . VAL A 1 251 ? -33.438 -0.712 12.227 1 88.56 251 VAL A CA 1
ATOM 1999 C C . VAL A 1 251 ? -33.375 -1.986 13.07 1 88.56 251 VAL A C 1
ATOM 2001 O O . VAL A 1 251 ? -33.719 -3.07 12.594 1 88.56 251 VAL A O 1
ATOM 2004 N N . GLY A 1 252 ? -32.875 -1.961 14.203 1 90.06 252 GLY A N 1
ATOM 2005 C CA . GLY A 1 252 ? -32.906 -3.049 15.164 1 90.06 252 GLY A CA 1
ATOM 2006 C C . GLY A 1 252 ? -31.891 -4.133 14.875 1 90.06 252 GLY A C 1
ATOM 2007 O O . GLY A 1 252 ? -32.156 -5.316 15.102 1 90.06 252 GLY A O 1
ATOM 2008 N N . PHE A 1 253 ? -30.766 -3.746 14.344 1 93 253 PHE A N 1
ATOM 2009 C CA . PHE A 1 253 ? -29.734 -4.719 14.047 1 93 253 PHE A CA 1
ATOM 2010 C C . PHE A 1 253 ? -28.609 -4.645 15.07 1 93 253 PHE A C 1
ATOM 2012 O O . PHE A 1 253 ? -28.188 -3.555 15.461 1 93 253 PHE A O 1
ATOM 2019 N N . GLU A 1 254 ? -28.188 -5.848 15.508 1 93.94 254 GLU A N 1
ATOM 2020 C CA . GLU A 1 254 ? -27 -6.023 16.344 1 93.94 254 GLU A CA 1
ATOM 2021 C C . GLU A 1 254 ? -26.156 -7.203 15.859 1 93.94 254 GLU A C 1
ATOM 2023 O O . GLU A 1 254 ? -26.688 -8.188 15.344 1 93.94 254 GLU A O 1
ATOM 2028 N N . ALA A 1 255 ? -24.859 -7.043 15.969 1 93 255 ALA A N 1
ATOM 2029 C CA . ALA A 1 255 ? -23.938 -8.109 15.594 1 93 255 ALA A CA 1
ATOM 2030 C C . ALA A 1 255 ? -23.109 -8.562 16.781 1 93 255 ALA A C 1
ATOM 2032 O O . ALA A 1 255 ? -22.766 -7.762 17.656 1 93 255 ALA A O 1
ATOM 2033 N N . GLU A 1 256 ? -22.844 -9.836 16.797 1 90.81 256 GLU A N 1
ATOM 2034 C CA . GLU A 1 256 ? -21.922 -10.391 17.781 1 90.81 256 GLU A CA 1
ATOM 2035 C C . GLU A 1 256 ? -20.5 -10.445 17.234 1 90.81 256 GLU A C 1
ATOM 2037 O O . GLU A 1 256 ? -20.234 -11.18 16.281 1 90.81 256 GLU A O 1
ATOM 2042 N N . LEU A 1 257 ? -19.641 -9.641 17.812 1 89.75 257 LEU A N 1
ATOM 2043 C CA . LEU A 1 257 ? -18.266 -9.555 17.359 1 89.75 257 LEU A CA 1
ATOM 2044 C C . LEU A 1 257 ? -17.328 -10.25 18.328 1 89.75 257 LEU A C 1
ATOM 2046 O O . LEU A 1 257 ? -17.609 -10.312 19.531 1 89.75 257 LEU A O 1
ATOM 2050 N N . SER A 1 258 ? -16.188 -10.797 17.828 1 86.5 258 SER A N 1
ATOM 2051 C CA . SER A 1 258 ? -15.203 -11.477 18.672 1 86.5 258 SER A CA 1
ATOM 2052 C C . SER A 1 258 ? -13.805 -11.383 18.078 1 86.5 258 SER A C 1
ATOM 2054 O O . SER A 1 258 ? -13.656 -11.219 16.859 1 86.5 258 SER A O 1
ATOM 2056 N N . ILE A 1 259 ? -12.734 -11.109 18.844 1 75.44 259 ILE A N 1
ATOM 2057 C CA . ILE A 1 259 ? -11.344 -11.117 18.391 1 75.44 259 ILE A CA 1
ATOM 2058 C C . ILE A 1 259 ? -10.961 -12.516 17.922 1 75.44 259 ILE A C 1
ATOM 2060 O O . ILE A 1 259 ? -10.195 -12.68 16.969 1 75.44 259 ILE A O 1
ATOM 2064 N N . GLN A 1 260 ? -11.094 -13.516 18.766 1 57.78 260 GLN A N 1
ATOM 2065 C CA . GLN A 1 260 ? -10.602 -14.828 18.375 1 57.78 260 GLN A CA 1
ATOM 2066 C C . GLN A 1 260 ? -11.5 -15.453 17.297 1 57.78 260 GLN A C 1
ATOM 2068 O O . GLN A 1 260 ? -12.695 -15.156 17.234 1 57.78 260 GLN A O 1
ATOM 2073 N N . CYS A 1 261 ? -10.961 -15.672 16.078 1 50.84 261 CYS A N 1
ATOM 2074 C CA . CYS A 1 261 ? -11.438 -16.125 14.773 1 50.84 261 CYS A CA 1
ATOM 2075 C C . CYS A 1 261 ? -12.82 -16.75 14.883 1 50.84 261 CYS A C 1
ATOM 2077 O O . CYS A 1 261 ? -13.289 -17.031 15.984 1 50.84 261 CYS A O 1
ATOM 2079 N N . ALA A 1 262 ? -13.141 -17.156 13.57 1 43.75 262 ALA A N 1
ATOM 2080 C CA . ALA A 1 262 ? -14.297 -17.891 13.07 1 43.75 262 ALA A CA 1
ATOM 2081 C C . ALA A 1 262 ? -14.773 -18.906 14.094 1 43.75 262 ALA A C 1
ATOM 2083 O O . ALA A 1 262 ? -15.938 -19.328 14.078 1 43.75 262 ALA A O 1
ATOM 2084 N N . VAL A 1 263 ? -13.539 -19.734 14.578 1 39.38 263 VAL A N 1
ATOM 2085 C CA . VAL A 1 263 ? -13.922 -20.969 15.234 1 39.38 263 VAL A CA 1
ATOM 2086 C C . VAL A 1 263 ? -14.008 -20.766 16.75 1 39.38 263 VAL A C 1
ATOM 2088 O O . VAL A 1 263 ? -13.047 -20.312 17.375 1 39.38 263 VAL A O 1
ATOM 2091 N N . GLY A 1 264 ? -14.898 -20.547 17.297 1 48.12 264 GLY A N 1
ATOM 2092 C CA . GLY A 1 264 ? -15.344 -20.625 18.672 1 48.12 264 GLY A CA 1
ATOM 2093 C C . GLY A 1 264 ? -15.383 -19.281 19.359 1 48.12 264 GLY A C 1
ATOM 2094 O O . GLY A 1 264 ? -14.938 -18.266 18.797 1 48.12 264 GLY A O 1
ATOM 2095 N N . LYS A 1 265 ? -16.172 -19.094 20.375 1 52.47 265 LYS A N 1
ATOM 2096 C CA . LYS A 1 265 ? -16.438 -17.906 21.188 1 52.47 265 LYS A CA 1
ATOM 2097 C C . LYS A 1 265 ? -15.211 -17.547 22.031 1 52.47 265 LYS A C 1
ATOM 2099 O O . LYS A 1 265 ? -14.664 -18.375 22.75 1 52.47 265 LYS A O 1
ATOM 2104 N N . SER A 1 266 ? -14.453 -16.453 21.484 1 61.66 266 SER A N 1
ATOM 2105 C CA . SER A 1 266 ? -13.391 -15.938 22.344 1 61.66 266 SER A CA 1
ATOM 2106 C C . SER A 1 266 ? -13.977 -15.242 23.578 1 61.66 266 SER A C 1
ATOM 2108 O O . SER A 1 266 ? -15.188 -15.031 23.672 1 61.66 266 SER A O 1
ATOM 2110 N N . LYS A 1 267 ? -13.133 -15.094 24.609 1 66.12 267 LYS A N 1
ATOM 2111 C CA . LYS A 1 267 ? -13.492 -14.383 25.844 1 66.12 267 LYS A CA 1
ATOM 2112 C C . LYS A 1 267 ? -13.859 -12.93 25.547 1 66.12 267 LYS A C 1
ATOM 2114 O O . LYS A 1 267 ? -14.469 -12.258 26.375 1 66.12 267 LYS A O 1
ATOM 2119 N N . TYR A 1 268 ? -13.664 -12.508 24.281 1 78.62 268 TYR A N 1
ATOM 2120 C CA . TYR A 1 268 ? -13.93 -11.102 23.984 1 78.62 268 TYR A CA 1
ATOM 2121 C C . TYR A 1 268 ? -15.086 -10.969 23 1 78.62 268 TYR A C 1
ATOM 2123 O O . TYR A 1 268 ? -14.984 -10.258 22 1 78.62 268 TYR A O 1
ATOM 2131 N N . PHE A 1 269 ? -16.141 -11.648 23.375 1 85.19 269 PHE A N 1
ATOM 2132 C CA . PHE A 1 269 ? -17.359 -11.562 22.578 1 85.19 269 PHE A CA 1
ATOM 2133 C C . PHE A 1 269 ? -18.25 -10.43 23.094 1 85.19 269 PHE A C 1
ATOM 2135 O O . PHE A 1 269 ? -18.328 -10.195 24.297 1 85.19 269 PHE A O 1
ATOM 2142 N N . GLN A 1 270 ? -18.828 -9.633 22.203 1 88.75 270 GLN A N 1
ATOM 2143 C CA . GLN A 1 270 ? -19.75 -8.547 22.547 1 88.75 270 GLN A CA 1
ATOM 2144 C C . GLN A 1 270 ? -20.766 -8.32 21.438 1 88.75 270 GLN A C 1
ATOM 2146 O O . GLN A 1 270 ? -20.422 -8.375 20.25 1 88.75 270 GLN A O 1
ATOM 2151 N N . LYS A 1 271 ? -21.984 -8.188 21.828 1 92.5 271 LYS A N 1
ATOM 2152 C CA . LYS A 1 271 ? -23.031 -7.773 20.891 1 92.5 271 LYS A CA 1
ATOM 2153 C C . LYS A 1 271 ? -23.094 -6.254 20.781 1 92.5 271 LYS A C 1
ATOM 2155 O O . LYS A 1 271 ? -23.156 -5.555 21.797 1 92.5 271 LYS A O 1
ATOM 2160 N N . VAL A 1 272 ? -23 -5.746 19.531 1 92.88 272 VAL A N 1
ATOM 2161 C CA . VAL A 1 272 ? -22.953 -4.297 19.359 1 92.88 272 VAL A CA 1
ATOM 2162 C C . VAL A 1 272 ? -23.859 -3.889 18.203 1 92.88 272 VAL A C 1
ATOM 2164 O O . VAL A 1 272 ? -24.094 -4.676 17.281 1 92.88 272 VAL A O 1
ATOM 2167 N N . SER A 1 273 ? -24.328 -2.613 18.234 1 92.38 273 SER A N 1
ATOM 2168 C CA . SER A 1 273 ? -25.156 -2.061 17.172 1 92.38 273 SER A CA 1
ATOM 2169 C C . SER A 1 273 ? -24.297 -1.348 16.125 1 92.38 273 SER A C 1
ATOM 2171 O O . SER A 1 273 ? -24.781 -1.031 15.039 1 92.38 273 SER A O 1
ATOM 2173 N N . ASN A 1 274 ? -23.125 -1.063 16.484 1 90.62 274 ASN A N 1
ATOM 2174 C CA . ASN A 1 274 ? -22.125 -0.552 15.555 1 90.62 274 ASN A CA 1
ATOM 2175 C C . ASN A 1 274 ? -20.719 -0.968 15.953 1 90.62 274 ASN A C 1
ATOM 2177 O O . ASN A 1 274 ? -20.484 -1.338 17.109 1 90.62 274 ASN A O 1
ATOM 2181 N N . VAL A 1 275 ? -19.781 -0.859 15.086 1 90.38 275 VAL A N 1
ATOM 2182 C CA . VAL A 1 275 ? -18.469 -1.466 15.242 1 90.38 275 VAL A CA 1
ATOM 2183 C C . VAL A 1 275 ? -17.672 -0.713 16.312 1 90.38 275 VAL A C 1
ATOM 2185 O O . VAL A 1 275 ? -16.922 -1.319 17.062 1 90.38 275 VAL A O 1
ATOM 2188 N N . MET A 1 276 ? -17.812 0.6 16.344 1 89.12 276 MET A N 1
ATOM 2189 C CA . MET A 1 276 ? -17.016 1.416 17.25 1 89.12 276 MET A CA 1
ATOM 2190 C C . MET A 1 276 ? -17.312 1.07 18.703 1 89.12 276 MET A C 1
ATOM 2192 O O . MET A 1 276 ? -16.5 1.345 19.594 1 89.12 276 MET A O 1
ATOM 2196 N N . ASN A 1 277 ? -18.5 0.448 18.984 1 87.5 277 ASN A N 1
ATOM 2197 C CA . ASN A 1 277 ? -18.891 0.063 20.328 1 87.5 277 ASN A CA 1
ATOM 2198 C C . ASN A 1 277 ? -18.203 -1.232 20.766 1 87.5 277 ASN A C 1
ATOM 2200 O O . ASN A 1 277 ? -18.25 -1.607 21.938 1 87.5 277 ASN A O 1
ATOM 2204 N N . TYR A 1 278 ? -17.594 -1.909 19.859 1 88.31 278 TYR A N 1
ATOM 2205 C CA . TYR A 1 278 ? -16.953 -3.18 20.172 1 88.31 278 TYR A CA 1
ATOM 2206 C C . TYR A 1 278 ? -15.641 -2.955 20.906 1 88.31 278 TYR A C 1
ATOM 2208 O O . TYR A 1 278 ? -14.773 -2.213 20.438 1 88.31 278 TYR A O 1
ATOM 2216 N N . ILE A 1 279 ? -15.453 -3.633 22.016 1 83.5 279 ILE A N 1
ATOM 2217 C CA . ILE A 1 279 ? -14.32 -3.406 22.906 1 83.5 279 ILE A CA 1
ATOM 2218 C C . ILE A 1 279 ? -13.023 -3.811 22.203 1 83.5 279 ILE A C 1
ATOM 2220 O O . ILE A 1 279 ? -11.953 -3.297 22.516 1 83.5 279 ILE A O 1
ATOM 2224 N N . GLY A 1 280 ? -13.156 -4.707 21.219 1 83.44 280 GLY A N 1
ATOM 2225 C CA . GLY A 1 280 ? -11.969 -5.184 20.531 1 83.44 280 GLY A CA 1
ATOM 2226 C C . GLY A 1 280 ? -11.547 -4.289 19.375 1 83.44 280 GLY A C 1
ATOM 2227 O O . GLY A 1 280 ? -10.445 -4.438 18.844 1 83.44 280 GLY A O 1
ATOM 2228 N N . TYR A 1 281 ? -12.406 -3.344 18.969 1 89.19 281 TYR A N 1
ATOM 2229 C CA . TYR A 1 281 ? -12.062 -2.414 17.891 1 89.19 281 TYR A CA 1
ATOM 2230 C C . TYR A 1 281 ? -11.297 -1.216 18.438 1 89.19 281 TYR A C 1
ATOM 2232 O O . TYR A 1 281 ? -11.758 -0.543 19.359 1 89.19 281 TYR A O 1
ATOM 2240 N N . LYS A 1 282 ? -10.102 -0.912 17.891 1 88.06 282 LYS A N 1
ATOM 2241 C CA . LYS A 1 282 ? -9.227 0.066 18.531 1 88.06 282 LYS A CA 1
ATOM 2242 C C . LYS A 1 282 ? -8.805 1.151 17.547 1 88.06 282 LYS A C 1
ATOM 2244 O O . LYS A 1 282 ? -7.922 1.958 17.844 1 88.06 282 LYS A O 1
ATOM 2249 N N . ASN A 1 283 ? -9.367 1.218 16.328 1 87.88 283 ASN A N 1
ATOM 2250 C CA . ASN A 1 283 ? -9.008 2.193 15.305 1 87.88 283 ASN A CA 1
ATOM 2251 C C . ASN A 1 283 ? -7.52 2.143 14.984 1 87.88 283 ASN A C 1
ATOM 2253 O O . ASN A 1 283 ? -6.875 3.184 14.836 1 87.88 283 ASN A O 1
ATOM 2257 N N . ALA A 1 284 ? -6.93 1.063 14.945 1 89.31 284 ALA A N 1
ATOM 2258 C CA . ALA A 1 284 ? -5.484 0.917 14.805 1 89.31 284 ALA A CA 1
ATOM 2259 C C . ALA A 1 284 ? -5.016 1.39 13.43 1 89.31 284 ALA A C 1
ATOM 2261 O O . ALA A 1 284 ? -3.824 1.627 13.227 1 89.31 284 ALA A O 1
ATOM 2262 N N . TYR A 1 285 ? -5.906 1.544 12.5 1 88.88 285 TYR A N 1
ATOM 2263 C CA . TYR A 1 285 ? -5.52 1.947 11.148 1 88.88 285 TYR A CA 1
ATOM 2264 C C . TYR A 1 285 ? -4.852 3.316 11.164 1 88.88 285 TYR A C 1
ATOM 2266 O O . TYR A 1 285 ? -4.023 3.617 10.297 1 88.88 285 TYR A O 1
ATOM 2274 N N . VAL A 1 286 ? -5.125 4.16 12.141 1 89.88 286 VAL A N 1
ATOM 2275 C CA . VAL A 1 286 ? -4.609 5.527 12.156 1 89.88 286 VAL A CA 1
ATOM 2276 C C . VAL A 1 286 ? -3.086 5.504 12.219 1 89.88 286 VAL A C 1
ATOM 2278 O O . VAL A 1 286 ? -2.424 6.406 11.695 1 89.88 286 VAL A O 1
ATOM 2281 N N . TYR A 1 287 ? -2.516 4.484 12.828 1 91.19 287 TYR A N 1
ATOM 2282 C CA . TYR A 1 287 ? -1.068 4.359 12.969 1 91.19 287 TYR A CA 1
ATOM 2283 C C . TYR A 1 287 ? -0.414 4.047 11.633 1 91.19 287 TYR A C 1
ATOM 2285 O O . TYR A 1 287 ? 0.791 4.246 11.461 1 91.19 287 TYR A O 1
ATOM 2293 N N . HIS A 1 288 ? -1.163 3.51 10.719 1 91.44 288 HIS A N 1
ATOM 2294 C CA . HIS A 1 288 ? -0.646 3.125 9.414 1 91.44 288 HIS A CA 1
ATOM 2295 C C . HIS A 1 288 ? -1.288 3.951 8.305 1 91.44 288 HIS A C 1
ATOM 2297 O O . HIS A 1 288 ? -1.16 3.619 7.121 1 91.44 288 HIS A O 1
ATOM 2303 N N . ALA A 1 289 ? -2.016 4.961 8.688 1 91.62 289 ALA A N 1
ATOM 2304 C CA . ALA A 1 289 ? -2.707 5.867 7.777 1 91.62 289 ALA A CA 1
ATOM 2305 C C . ALA A 1 289 ? -2.369 7.32 8.094 1 91.62 289 ALA A C 1
ATOM 2307 O O . ALA A 1 289 ? -1.382 7.859 7.586 1 91.62 289 ALA A O 1
ATOM 2308 N N . CYS A 1 290 ? -3.137 7.895 9.039 1 90.44 290 CYS A N 1
ATOM 2309 C CA . CYS A 1 290 ? -3.012 9.305 9.375 1 90.44 290 CYS A CA 1
ATOM 2310 C C . CYS A 1 290 ? -1.599 9.633 9.844 1 90.44 290 CYS A C 1
ATOM 2312 O O . CYS A 1 290 ? -0.983 10.586 9.367 1 90.44 290 CYS A O 1
ATOM 2314 N N . TYR A 1 291 ? -1.078 8.789 10.719 1 92.56 291 TYR A N 1
ATOM 2315 C CA . TYR A 1 291 ? 0.151 9.148 11.422 1 92.56 291 TYR A CA 1
ATOM 2316 C C . TYR A 1 291 ? 1.364 8.984 10.516 1 92.56 291 TYR A C 1
ATOM 2318 O O . TYR A 1 291 ? 2.418 9.57 10.758 1 92.56 291 TYR A O 1
ATOM 2326 N N . GLU A 1 292 ? 1.245 8.172 9.523 1 92.62 292 GLU A N 1
ATOM 2327 C CA . GLU A 1 292 ? 2.375 7.938 8.625 1 92.62 292 GLU A CA 1
ATOM 2328 C C . GLU A 1 292 ? 2.631 9.156 7.742 1 92.62 292 GLU A C 1
ATOM 2330 O O . GLU A 1 292 ? 3.754 9.367 7.281 1 92.62 292 GLU A O 1
ATOM 2335 N N . CYS A 1 293 ? 1.573 9.953 7.523 1 93.25 293 CYS A N 1
ATOM 2336 C CA . CYS A 1 293 ? 1.732 11.172 6.734 1 93.25 293 CYS A CA 1
ATOM 2337 C C . CYS A 1 293 ? 1.689 12.406 7.621 1 93.25 293 CYS A C 1
ATOM 2339 O O . CYS A 1 293 ? 2.582 13.258 7.555 1 93.25 293 CYS A O 1
ATOM 2341 N N . HIS A 1 294 ? 0.736 12.453 8.516 1 93.81 294 HIS A N 1
ATOM 2342 C CA . HIS A 1 294 ? 0.498 13.648 9.312 1 93.81 294 HIS A CA 1
ATOM 2343 C C . HIS A 1 294 ? 1.414 13.695 10.531 1 93.81 294 HIS A C 1
ATOM 2345 O O . HIS A 1 294 ? 1.656 14.766 11.102 1 93.81 294 HIS A O 1
ATOM 2351 N N . GLY A 1 295 ? 1.901 12.523 10.914 1 95.19 295 GLY A N 1
ATOM 2352 C CA . GLY A 1 295 ? 2.705 12.438 12.125 1 95.19 295 GLY A CA 1
ATOM 2353 C C . GLY A 1 295 ? 1.887 12.117 13.359 1 95.19 295 GLY A C 1
ATOM 2354 O O . GLY A 1 295 ? 0.655 12.109 13.312 1 95.19 295 GLY A O 1
ATOM 2355 N N . SER A 1 296 ? 2.58 11.727 14.43 1 95.19 296 SER A N 1
ATOM 2356 C CA . SER A 1 296 ? 2.014 11.391 15.727 1 95.19 296 SER A CA 1
ATOM 2357 C C . SER A 1 296 ? 2.562 12.297 16.828 1 95.19 296 SER A C 1
ATOM 2359 O O . SER A 1 296 ? 3.432 13.133 16.562 1 95.19 296 SER A O 1
ATOM 2361 N N . LEU A 1 297 ? 1.925 12.25 17.953 1 96.5 297 LEU A N 1
ATOM 2362 C CA . LEU A 1 297 ? 2.549 12.766 19.172 1 96.5 297 LEU A CA 1
ATOM 2363 C C . LEU A 1 297 ? 3.332 11.672 19.891 1 96.5 297 LEU A C 1
ATOM 2365 O O . LEU A 1 297 ? 2.746 10.695 20.375 1 96.5 297 LEU A O 1
ATOM 2369 N N . VAL A 1 298 ? 4.633 11.805 19.969 1 97.06 298 VAL A N 1
ATOM 2370 C CA . VAL A 1 298 ? 5.488 10.734 20.484 1 97.06 298 VAL A CA 1
ATOM 2371 C C . VAL A 1 298 ? 5.578 10.836 22 1 97.06 298 VAL A C 1
ATOM 2373 O O . VAL A 1 298 ? 5.945 11.883 22.547 1 97.06 298 VAL A O 1
ATOM 2376 N N . ILE A 1 299 ? 5.301 9.727 22.703 1 96.62 299 ILE A N 1
ATOM 2377 C CA . ILE A 1 299 ? 5.277 9.688 24.156 1 96.62 299 ILE A CA 1
ATOM 2378 C C . ILE A 1 299 ? 6.262 8.633 24.672 1 96.62 299 ILE A C 1
ATOM 2380 O O . ILE A 1 299 ? 6.055 7.438 24.469 1 96.62 299 ILE A O 1
ATOM 2384 N N . PRO A 1 300 ? 7.391 9.078 25.297 1 97.38 300 PRO A N 1
ATOM 2385 C CA . PRO A 1 300 ? 8.164 8.109 26.078 1 97.38 300 PRO A CA 1
ATOM 2386 C C . PRO A 1 300 ? 7.414 7.617 27.312 1 97.38 300 PRO A C 1
ATOM 2388 O O . PRO A 1 300 ? 6.934 8.422 28.109 1 97.38 300 PRO A O 1
ATOM 2391 N N . TYR A 1 301 ? 7.344 6.242 27.516 1 96.06 301 TYR A N 1
ATOM 2392 C CA . TYR A 1 301 ? 6.484 5.855 28.625 1 96.06 301 TYR A CA 1
ATOM 2393 C C . TYR A 1 301 ? 7.199 4.867 29.547 1 96.06 301 TYR A C 1
ATOM 2395 O O . TYR A 1 301 ? 6.738 4.605 30.656 1 96.06 301 TYR A O 1
ATOM 2403 N N . LYS A 1 302 ? 8.32 4.301 29.078 1 95.88 302 LYS A N 1
ATOM 2404 C CA . LYS A 1 302 ? 9.008 3.328 29.922 1 95.88 302 LYS A CA 1
ATOM 2405 C C . LYS A 1 302 ? 10.453 3.133 29.469 1 95.88 302 LYS A C 1
ATOM 2407 O O . LYS A 1 302 ? 10.734 3.066 28.281 1 95.88 302 LYS A O 1
ATOM 2412 N N . LYS A 1 303 ? 11.391 3.098 30.516 1 95.56 303 LYS A N 1
ATOM 2413 C CA . LYS A 1 303 ? 12.758 2.648 30.266 1 95.56 303 LYS A CA 1
ATOM 2414 C C . LYS A 1 303 ? 12.922 1.171 30.609 1 95.56 303 LYS A C 1
ATOM 2416 O O . LYS A 1 303 ? 12.367 0.689 31.594 1 95.56 303 LYS A O 1
ATOM 2421 N N . GLU A 1 304 ? 13.641 0.471 29.734 1 95 304 GLU A N 1
ATOM 2422 C CA . GLU A 1 304 ? 13.891 -0.936 30.031 1 95 304 GLU A CA 1
ATOM 2423 C C . GLU A 1 304 ? 15.328 -1.324 29.688 1 95 304 GLU A C 1
ATOM 2425 O O . GLU A 1 304 ? 16.016 -0.602 28.953 1 95 304 GLU A O 1
ATOM 2430 N N . ASN A 1 305 ? 15.805 -2.383 30.375 1 94.62 305 ASN A N 1
ATOM 2431 C CA . ASN A 1 305 ? 17.094 -3.016 30.094 1 94.62 305 ASN A CA 1
ATOM 2432 C C . ASN A 1 305 ? 16.906 -4.398 29.469 1 94.62 305 ASN A C 1
ATOM 2434 O O . ASN A 1 305 ? 16.328 -5.289 30.094 1 94.62 305 ASN A O 1
ATOM 2438 N N . VAL A 1 306 ? 17.422 -4.492 28.266 1 93.38 306 VAL A N 1
ATOM 2439 C CA . VAL A 1 306 ? 17.156 -5.742 27.562 1 93.38 306 VAL A CA 1
ATOM 2440 C C . VAL A 1 306 ? 18.438 -6.246 26.891 1 93.38 306 VAL A C 1
ATOM 2442 O O . VAL A 1 306 ? 19.453 -5.551 26.875 1 93.38 306 VAL A O 1
ATOM 2445 N N . ASN A 1 307 ? 18.344 -7.543 26.484 1 91.94 307 ASN A N 1
ATOM 2446 C CA . ASN A 1 307 ? 19.375 -8.125 25.625 1 91.94 307 ASN A CA 1
ATOM 2447 C C . ASN A 1 307 ? 19 -8 24.156 1 91.94 307 ASN A C 1
ATOM 2449 O O . ASN A 1 307 ? 17.922 -8.422 23.75 1 91.94 307 ASN A O 1
ATOM 2453 N N . VAL A 1 308 ? 19.859 -7.344 23.516 1 87.5 308 VAL A N 1
ATOM 2454 C CA . VAL A 1 308 ? 19.594 -7.168 22.094 1 87.5 308 VAL A CA 1
ATOM 2455 C C . VAL A 1 308 ? 20.75 -7.754 21.281 1 87.5 308 VAL A C 1
ATOM 2457 O O . VAL A 1 308 ? 21.875 -7.273 21.344 1 87.5 308 VAL A O 1
ATOM 2460 N N . LYS A 1 309 ? 20.531 -8.75 20.453 1 85.44 309 LYS A N 1
ATOM 2461 C CA . LYS A 1 309 ? 21.438 -9.352 19.5 1 85.44 309 LYS A CA 1
ATOM 2462 C C . LYS A 1 309 ? 22.797 -9.664 20.141 1 85.44 309 LYS A C 1
ATOM 2464 O O . LYS A 1 309 ? 23.844 -9.312 19.594 1 85.44 309 LYS A O 1
ATOM 2469 N N . GLY A 1 310 ? 22.734 -10.117 21.219 1 86 310 GLY A N 1
ATOM 2470 C CA . GLY A 1 310 ? 23.938 -10.555 21.891 1 86 310 GLY A CA 1
ATOM 2471 C C . GLY A 1 310 ? 24.516 -9.516 22.828 1 86 310 GLY A C 1
ATOM 2472 O O . GLY A 1 310 ? 25.453 -9.797 23.578 1 86 310 GLY A O 1
ATOM 2473 N N . PHE A 1 311 ? 23.984 -8.281 22.766 1 90.38 311 PHE A N 1
ATOM 2474 C CA . PHE A 1 311 ? 24.422 -7.238 23.688 1 90.38 311 PHE A CA 1
ATOM 2475 C C . PHE A 1 311 ? 23.531 -7.219 24.938 1 90.38 311 PHE A C 1
ATOM 2477 O O . PHE A 1 311 ? 22.328 -7.023 24.844 1 90.38 311 PHE A O 1
ATOM 2484 N N . ALA A 1 312 ? 24.156 -7.426 26.016 1 92.25 312 ALA A N 1
ATOM 2485 C CA . ALA A 1 312 ? 23.422 -7.484 27.266 1 92.25 312 ALA A CA 1
ATOM 2486 C C . ALA A 1 312 ? 23.312 -6.105 27.906 1 92.25 312 ALA A C 1
ATOM 2488 O O . ALA A 1 312 ? 24.219 -5.277 27.766 1 92.25 312 ALA A O 1
ATOM 2489 N N . GLY A 1 313 ? 22.234 -5.918 28.594 1 92.19 313 GLY A N 1
ATOM 2490 C CA . GLY A 1 313 ? 22.078 -4.723 29.406 1 92.19 313 GLY A CA 1
ATOM 2491 C C . GLY A 1 313 ? 21.875 -3.465 28.578 1 92.19 313 GLY A C 1
ATOM 2492 O O . GLY A 1 313 ? 22.375 -2.398 28.938 1 92.19 313 GLY A O 1
ATOM 2493 N N . VAL A 1 314 ? 21.234 -3.578 27.469 1 93.5 314 VAL A N 1
ATOM 2494 C CA . VAL A 1 314 ? 20.953 -2.416 26.625 1 93.5 314 VAL A CA 1
ATOM 2495 C C . VAL A 1 314 ? 19.781 -1.63 27.234 1 93.5 314 VAL A C 1
ATOM 2497 O O . VAL A 1 314 ? 18.656 -2.127 27.281 1 93.5 314 VAL A O 1
ATOM 2500 N N . GLU A 1 315 ? 20.094 -0.436 27.75 1 95.44 315 GLU A N 1
ATOM 2501 C CA . GLU A 1 315 ? 19.016 0.445 28.188 1 95.44 315 GLU A CA 1
ATOM 2502 C C . GLU A 1 315 ? 18.328 1.117 27 1 95.44 315 GLU A C 1
ATOM 2504 O O . GLU A 1 315 ? 19 1.688 26.141 1 95.44 315 GLU A O 1
ATOM 2509 N N . ARG A 1 316 ? 17.062 1.016 26.938 1 94.12 316 ARG A N 1
ATOM 2510 C CA . ARG A 1 316 ? 16.344 1.677 25.844 1 94.12 316 ARG A CA 1
ATOM 2511 C C . ARG A 1 316 ? 15.023 2.268 26.344 1 94.12 316 ARG A C 1
ATOM 2513 O O . ARG A 1 316 ? 14.508 1.861 27.391 1 94.12 316 ARG A O 1
ATOM 2520 N N . MET A 1 317 ? 14.594 3.311 25.703 1 96 317 MET A N 1
ATOM 2521 C CA . MET A 1 317 ? 13.32 3.973 25.953 1 96 317 MET A CA 1
ATOM 2522 C C . MET A 1 317 ? 12.211 3.383 25.094 1 96 317 MET A C 1
ATOM 2524 O O . MET A 1 317 ? 12.414 3.156 23.891 1 96 317 MET A O 1
ATOM 2528 N N . ARG A 1 318 ? 11.094 3.059 25.703 1 95.81 318 ARG A N 1
ATOM 2529 C CA . ARG A 1 318 ? 9.891 2.684 24.969 1 95.81 318 ARG A CA 1
ATOM 2530 C C . ARG A 1 318 ? 9.031 3.904 24.672 1 95.81 318 ARG A C 1
ATOM 2532 O O . ARG A 1 318 ? 8.859 4.777 25.516 1 95.81 318 ARG A O 1
ATOM 2539 N N . TYR A 1 319 ? 8.594 3.975 23.438 1 96.69 319 TYR A N 1
ATOM 2540 C CA . TYR A 1 319 ? 7.773 5.086 22.984 1 96.69 319 TYR A CA 1
ATOM 2541 C C . TYR A 1 319 ? 6.418 4.594 22.484 1 96.69 319 TYR A C 1
ATOM 2543 O O . TYR A 1 319 ? 6.301 3.463 22 1 96.69 319 TYR A O 1
ATOM 2551 N N . TRP A 1 320 ? 5.41 5.395 22.609 1 95.25 320 TRP A N 1
ATOM 2552 C CA . TRP A 1 320 ? 4.191 5.238 21.828 1 95.25 320 TRP A CA 1
ATOM 2553 C C . TRP A 1 320 ? 4.023 6.383 20.844 1 95.25 320 TRP A C 1
ATOM 2555 O O . TRP A 1 320 ? 4.5 7.492 21.078 1 95.25 320 TRP A O 1
ATOM 2565 N N . GLY A 1 321 ? 3.332 6.113 19.75 1 93.12 321 GLY A N 1
ATOM 2566 C CA . GLY A 1 321 ? 3.346 7.059 18.641 1 93.12 321 GLY A CA 1
ATOM 2567 C C . GLY A 1 321 ? 4.625 7 17.828 1 93.12 321 GLY A C 1
ATOM 2568 O O . GLY A 1 321 ? 4.953 7.949 17.109 1 93.12 321 GLY A O 1
ATOM 2569 N N . TRP A 1 322 ? 5.355 5.969 18.078 1 92.19 322 TRP A N 1
ATOM 2570 C CA . TRP A 1 322 ? 6.594 5.617 17.391 1 92.19 322 TRP A CA 1
ATOM 2571 C C . TRP A 1 322 ? 6.578 4.156 16.953 1 92.19 322 TRP A C 1
ATOM 2573 O O . TRP A 1 322 ? 6.148 3.281 17.719 1 92.19 322 TRP A O 1
ATOM 2583 N N . PRO A 1 323 ? 7 3.834 15.734 1 89.56 323 PRO A N 1
ATOM 2584 C CA . PRO A 1 323 ? 7.648 4.664 14.719 1 89.56 323 PRO A CA 1
ATOM 2585 C C . PRO A 1 323 ? 6.668 5.582 13.992 1 89.56 323 PRO A C 1
ATOM 2587 O O . PRO A 1 323 ? 5.488 5.246 13.852 1 89.56 323 PRO A O 1
ATOM 2590 N N . SER A 1 324 ? 7.09 6.711 13.672 1 89 324 SER A N 1
ATOM 2591 C CA . SER A 1 324 ? 6.363 7.668 12.836 1 89 324 SER A CA 1
ATOM 2592 C C . SER A 1 324 ? 7.324 8.547 12.039 1 89 324 SER A C 1
ATOM 2594 O O . SER A 1 324 ? 8.289 9.078 12.594 1 89 324 SER A O 1
ATOM 2596 N N . ASN A 1 325 ? 7.121 8.523 10.781 1 87.56 325 ASN A N 1
ATOM 2597 C CA . ASN A 1 325 ? 7.887 9.438 9.938 1 87.56 325 ASN A CA 1
ATOM 2598 C C . ASN A 1 325 ? 6.988 10.469 9.266 1 87.56 325 ASN A C 1
ATOM 2600 O O . ASN A 1 325 ? 7.344 11.016 8.219 1 87.56 325 ASN A O 1
ATOM 2604 N N . GLY A 1 326 ? 5.809 10.633 9.852 1 93.75 326 GLY A N 1
ATOM 2605 C CA . GLY A 1 326 ? 4.922 11.664 9.328 1 93.75 326 GLY A CA 1
ATOM 2606 C C . GLY A 1 326 ? 5.504 13.062 9.43 1 93.75 326 GLY A C 1
ATOM 2607 O O . GLY A 1 326 ? 6.207 13.375 10.391 1 93.75 326 GLY A O 1
ATOM 2608 N N . ALA A 1 327 ? 5.16 13.93 8.562 1 95.56 327 ALA A N 1
ATOM 2609 C CA . ALA A 1 327 ? 5.781 15.242 8.43 1 95.56 327 ALA A CA 1
ATOM 2610 C C . ALA A 1 327 ? 5.523 16.094 9.672 1 95.56 327 ALA A C 1
ATOM 2612 O O . ALA A 1 327 ? 6.391 16.859 10.102 1 95.56 327 ALA A O 1
ATOM 2613 N N . GLY A 1 328 ? 4.352 15.969 10.273 1 97 328 GLY A N 1
ATOM 2614 C CA . GLY A 1 328 ? 3.951 16.828 11.375 1 97 328 GLY A CA 1
ATOM 2615 C C . GLY A 1 328 ? 4.145 16.172 12.734 1 97 328 GLY A C 1
ATOM 2616 O O . GLY A 1 328 ? 3.434 16.5 13.688 1 97 328 GLY A O 1
ATOM 2617 N N . ARG A 1 329 ? 5.047 15.195 12.789 1 96.69 329 ARG A N 1
ATOM 2618 C CA . ARG A 1 329 ? 5.285 14.516 14.062 1 96.69 329 ARG A CA 1
ATOM 2619 C C . ARG A 1 329 ? 5.68 15.516 15.148 1 96.69 329 ARG A C 1
ATOM 2621 O O . ARG A 1 329 ? 6.449 16.453 14.891 1 96.69 329 ARG A O 1
ATOM 2628 N N . ILE A 1 330 ? 5.156 15.352 16.297 1 97.81 330 ILE A N 1
ATOM 2629 C CA . ILE A 1 330 ? 5.512 16.156 17.453 1 97.81 330 ILE A CA 1
ATOM 2630 C C . ILE A 1 330 ? 6.332 15.312 18.438 1 97.81 330 ILE A C 1
ATOM 2632 O O . ILE A 1 330 ? 5.84 14.305 18.953 1 97.81 330 ILE A O 1
ATOM 2636 N N . ASP A 1 331 ? 7.551 15.781 18.672 1 97.44 331 ASP A N 1
ATOM 2637 C CA . ASP A 1 331 ? 8.508 14.984 19.422 1 97.44 331 ASP A CA 1
ATOM 2638 C C . ASP A 1 331 ? 8.469 15.344 20.906 1 97.44 331 ASP A C 1
ATOM 2640 O O . ASP A 1 331 ? 7.887 16.359 21.297 1 97.44 331 ASP A O 1
ATOM 2644 N N . PRO A 1 332 ? 9.062 14.555 21.766 1 96.88 332 PRO A N 1
ATOM 2645 C CA . PRO A 1 332 ? 8.984 14.75 23.219 1 96.88 332 PRO A CA 1
ATOM 2646 C C . PRO A 1 332 ? 9.586 16.078 23.672 1 96.88 332 PRO A C 1
ATOM 2648 O O . PRO A 1 332 ? 9.289 16.547 24.766 1 96.88 332 PRO A O 1
ATOM 2651 N N . ASP A 1 333 ? 10.414 16.656 22.875 1 97.5 333 ASP A N 1
ATOM 2652 C CA . ASP A 1 333 ? 11.055 17.906 23.266 1 97.5 333 ASP A CA 1
ATOM 2653 C C . ASP A 1 333 ? 10.227 19.109 22.828 1 97.5 333 ASP A C 1
ATOM 2655 O O . ASP A 1 333 ? 10.688 20.25 22.906 1 97.5 333 ASP A O 1
ATOM 2659 N N . GLY A 1 334 ? 9.078 18.859 22.219 1 96.94 334 GLY A N 1
ATOM 2660 C CA . GLY A 1 334 ? 8.195 19.938 21.828 1 96.94 334 GLY A CA 1
ATOM 2661 C C . GLY A 1 334 ? 8.391 20.375 20.391 1 96.94 334 GLY A C 1
ATOM 2662 O O . GLY A 1 334 ? 7.723 21.297 19.906 1 96.94 334 GLY A O 1
ATOM 2663 N N . SER A 1 335 ? 9.273 19.719 19.688 1 97.25 335 SER A N 1
ATOM 2664 C CA . SER A 1 335 ? 9.469 20.016 18.281 1 97.25 335 SER A CA 1
ATOM 2665 C C . SER A 1 335 ? 8.195 19.766 17.469 1 97.25 335 SER A C 1
ATOM 2667 O O . SER A 1 335 ? 7.484 18.797 17.719 1 97.25 335 SER A O 1
ATOM 2669 N N . LEU A 1 336 ? 7.926 20.703 16.531 1 97.12 336 LEU A N 1
ATOM 2670 C CA . LEU A 1 336 ? 6.836 20.562 15.57 1 97.12 336 LEU A CA 1
ATOM 2671 C C . LEU A 1 336 ? 7.371 20.203 14.188 1 97.12 336 LEU A C 1
ATOM 2673 O O . LEU A 1 336 ? 8.078 21 13.562 1 97.12 336 LEU A O 1
ATOM 2677 N N . GLY A 1 337 ? 6.973 18.953 13.719 1 95.75 337 GLY A N 1
ATOM 2678 C CA . GLY A 1 337 ? 7.461 18.484 12.438 1 95.75 337 GLY A CA 1
ATOM 2679 C C . GLY A 1 337 ? 8.766 17.719 12.547 1 95.75 337 GLY A C 1
ATOM 2680 O O . GLY A 1 337 ? 9.414 17.719 13.594 1 95.75 337 GLY A O 1
ATOM 2681 N N . THR A 1 338 ? 9.109 17.031 11.461 1 95.25 338 THR A N 1
ATOM 2682 C CA . THR A 1 338 ? 10.375 16.312 11.406 1 95.25 338 THR A CA 1
ATOM 2683 C C . THR A 1 338 ? 11.023 16.453 10.039 1 95.25 338 THR A C 1
ATOM 2685 O O . THR A 1 338 ? 10.336 16.516 9.016 1 95.25 338 THR A O 1
ATOM 2688 N N . CYS A 1 339 ? 12.32 16.547 10.039 1 96.5 339 CYS A N 1
ATOM 2689 C CA . CYS A 1 339 ? 13.094 16.719 8.812 1 96.5 339 CYS A CA 1
ATOM 2690 C C . CYS A 1 339 ? 13.164 15.414 8.031 1 96.5 339 CYS A C 1
ATOM 2692 O O . CYS A 1 339 ? 13.32 15.43 6.805 1 96.5 339 CYS A O 1
ATOM 2694 N N . THR A 1 340 ? 12.945 14.297 8.625 1 93.75 340 THR A N 1
ATOM 2695 C CA . THR A 1 340 ? 13.234 12.984 8.055 1 93.75 340 THR A CA 1
ATOM 2696 C C . THR A 1 340 ? 12.078 12.516 7.168 1 93.75 340 THR A C 1
ATOM 2698 O O . THR A 1 340 ? 12.211 11.523 6.441 1 93.75 340 THR A O 1
ATOM 2701 N N . ALA A 1 341 ? 10.969 13.242 7.238 1 94.19 341 ALA A N 1
ATOM 2702 C CA . ALA A 1 341 ? 9.875 12.906 6.332 1 94.19 341 ALA A CA 1
ATOM 2703 C C . ALA A 1 341 ? 10.305 13.055 4.875 1 94.19 341 ALA A C 1
ATOM 2705 O O . ALA A 1 341 ? 9.922 12.25 4.023 1 94.19 341 ALA A O 1
ATOM 2706 N N . CYS A 1 342 ? 11.102 14.047 4.633 1 95.25 342 CYS A N 1
ATOM 2707 C CA . CYS A 1 342 ? 11.578 14.312 3.279 1 95.25 342 CYS A CA 1
ATOM 2708 C C . CYS A 1 342 ? 13.031 13.883 3.117 1 95.25 342 CYS A C 1
ATOM 2710 O O . CYS A 1 342 ? 13.445 13.477 2.029 1 95.25 342 CYS A O 1
ATOM 2712 N N . HIS A 1 343 ? 13.797 14.078 4.211 1 95.25 343 HIS A N 1
ATOM 2713 C CA . HIS A 1 343 ? 15.188 13.648 4.25 1 95.25 343 HIS A CA 1
ATOM 2714 C C . HIS A 1 343 ? 15.359 12.398 5.102 1 95.25 343 HIS A C 1
ATOM 2716 O O . HIS A 1 343 ? 15.844 12.477 6.234 1 95.25 343 HIS A O 1
ATOM 2722 N N . PRO A 1 344 ? 15.102 11.266 4.492 1 91.19 344 PRO A N 1
ATOM 2723 C CA . PRO A 1 344 ? 15.133 10.07 5.332 1 91.19 344 PRO A CA 1
ATOM 2724 C C . PRO A 1 344 ? 16.531 9.727 5.836 1 91.19 344 PRO A C 1
ATOM 2726 O O . PRO A 1 344 ? 17.516 9.906 5.105 1 91.19 344 PRO A O 1
ATOM 2729 N N . ARG A 1 345 ? 16.531 9.195 7.074 1 81.12 345 ARG A N 1
ATOM 2730 C CA . ARG A 1 345 ? 17.766 8.789 7.734 1 81.12 345 ARG A CA 1
ATOM 2731 C C . ARG A 1 345 ? 18.25 7.441 7.199 1 81.12 345 ARG A C 1
ATOM 2733 O O . ARG A 1 345 ? 17.453 6.637 6.715 1 81.12 345 ARG A O 1
ATOM 2740 N N . HIS A 1 346 ? 19.625 7.543 7.246 1 92.62 346 HIS A N 1
ATOM 2741 C CA . HIS A 1 346 ? 20.688 8.375 7.793 1 92.62 346 HIS A CA 1
ATOM 2742 C C . HIS A 1 346 ? 21.531 8.984 6.68 1 92.62 346 HIS A C 1
ATOM 2744 O O . HIS A 1 346 ? 22.656 9.422 6.926 1 92.62 346 HIS A O 1
ATOM 2750 N N . GLU A 1 347 ? 20.969 9.039 5.551 1 91.69 347 GLU A N 1
ATOM 2751 C CA . GLU A 1 347 ? 21.672 9.664 4.434 1 91.69 347 GLU A CA 1
ATOM 2752 C C . GLU A 1 347 ? 21.375 11.156 4.359 1 91.69 347 GLU A C 1
ATOM 2754 O O . GLU A 1 347 ? 22.25 11.961 4.02 1 91.69 347 GLU A O 1
ATOM 2759 N N . PHE A 1 348 ? 20.156 11.562 4.688 1 94.75 348 PHE A N 1
ATOM 2760 C CA . PHE A 1 348 ? 19.703 12.945 4.68 1 94.75 348 PHE A CA 1
ATOM 2761 C C . PHE A 1 348 ? 20.031 13.617 3.348 1 94.75 348 PHE A C 1
ATOM 2763 O O . PHE A 1 348 ? 20.531 14.734 3.316 1 94.75 348 PHE A O 1
ATOM 2770 N N . SER A 1 349 ? 19.781 12.898 2.305 1 93.81 349 SER A N 1
ATOM 2771 C CA . SER A 1 349 ? 20.188 13.297 0.96 1 93.81 349 SER A CA 1
ATOM 2772 C C . SER A 1 349 ? 19.25 14.375 0.404 1 93.81 349 SER A C 1
ATOM 2774 O O . SER A 1 349 ? 18.031 14.219 0.431 1 93.81 349 SER A O 1
ATOM 2776 N N . VAL A 1 350 ? 19.859 15.453 -0.137 1 95.31 350 VAL A N 1
ATOM 2777 C CA . VAL A 1 350 ? 19.062 16.469 -0.817 1 95.31 350 VAL A CA 1
ATOM 2778 C C . VAL A 1 350 ? 18.5 15.898 -2.117 1 95.31 350 VAL A C 1
ATOM 2780 O O . VAL A 1 350 ? 17.391 16.234 -2.523 1 95.31 350 VAL A O 1
ATOM 2783 N N . ALA A 1 351 ? 19.281 14.969 -2.719 1 95.06 351 ALA A N 1
ATOM 2784 C CA . ALA A 1 351 ? 18.781 14.297 -3.92 1 95.06 351 ALA A CA 1
ATOM 2785 C C . ALA A 1 351 ? 17.469 13.562 -3.645 1 95.06 351 ALA A C 1
ATOM 2787 O O . ALA A 1 351 ? 16.531 13.641 -4.441 1 95.06 351 ALA A O 1
ATOM 2788 N N . GLN A 1 352 ? 17.453 12.922 -2.516 1 94.5 352 GLN A N 1
ATOM 2789 C CA . GLN A 1 352 ? 16.234 12.219 -2.135 1 94.5 352 GLN A CA 1
ATOM 2790 C C . GLN A 1 352 ? 15.078 13.203 -1.917 1 94.5 352 GLN A C 1
ATOM 2792 O O . GLN A 1 352 ? 13.953 12.961 -2.355 1 94.5 352 GLN A O 1
ATOM 2797 N N . ALA A 1 353 ? 15.344 14.234 -1.241 1 96.19 353 ALA A N 1
ATOM 2798 C CA . ALA A 1 353 ? 14.305 15.227 -0.94 1 96.19 353 ALA A CA 1
ATOM 2799 C C . ALA A 1 353 ? 13.75 15.844 -2.219 1 96.19 353 ALA A C 1
ATOM 2801 O O . ALA A 1 353 ? 12.594 16.266 -2.26 1 96.19 353 ALA A O 1
ATOM 2802 N N . ARG A 1 354 ? 14.57 15.867 -3.289 1 96.44 354 ARG A N 1
ATOM 2803 C CA . ARG A 1 354 ? 14.18 16.5 -4.547 1 96.44 354 ARG A CA 1
ATOM 2804 C C . ARG A 1 354 ? 13.422 15.531 -5.441 1 96.44 354 ARG A C 1
ATOM 2806 O O . ARG A 1 354 ? 12.781 15.938 -6.414 1 96.44 354 ARG A O 1
ATOM 2813 N N . GLU A 1 355 ? 13.586 14.25 -5.109 1 95 355 GLU A N 1
ATOM 2814 C CA . GLU A 1 355 ? 12.914 13.219 -5.895 1 95 355 GLU A CA 1
ATOM 2815 C C . GLU A 1 355 ? 11.398 13.305 -5.734 1 95 355 GLU A C 1
ATOM 2817 O O . GLU A 1 355 ? 10.883 13.305 -4.613 1 95 355 GLU A O 1
ATOM 2822 N N . PRO A 1 356 ? 10.617 13.25 -6.887 1 95.62 356 PRO A N 1
ATOM 2823 C CA . PRO A 1 356 ? 9.172 13.477 -6.824 1 95.62 356 PRO A CA 1
ATOM 2824 C C . PRO A 1 356 ? 8.453 12.477 -5.91 1 95.62 356 PRO A C 1
ATOM 2826 O O . PRO A 1 356 ? 7.492 12.836 -5.23 1 95.62 356 PRO A O 1
ATOM 2829 N N . TRP A 1 357 ? 8.914 11.328 -5.793 1 93.38 357 TRP A N 1
ATOM 2830 C CA . TRP A 1 357 ? 8.219 10.305 -5.012 1 93.38 357 TRP A CA 1
ATOM 2831 C C . TRP A 1 357 ? 8.414 10.531 -3.518 1 93.38 357 TRP A C 1
ATOM 2833 O O . TRP A 1 357 ? 7.715 9.938 -2.695 1 93.38 357 TRP A O 1
ATOM 2843 N N . THR A 1 358 ? 9.328 11.367 -3.127 1 94.75 358 THR A N 1
ATOM 2844 C CA . THR A 1 358 ? 9.406 11.766 -1.726 1 94.75 358 THR A CA 1
ATOM 2845 C C . THR A 1 358 ? 8.117 12.453 -1.289 1 94.75 358 THR A C 1
ATOM 2847 O O . THR A 1 358 ? 7.539 12.109 -0.259 1 94.75 358 THR A O 1
ATOM 2850 N N . CYS A 1 359 ? 7.746 13.367 -2.117 1 95.5 359 CYS A N 1
ATOM 2851 C CA . CYS A 1 359 ? 6.465 14.016 -1.851 1 95.5 359 CYS A CA 1
ATOM 2852 C C . CYS A 1 359 ? 5.309 13.055 -2.104 1 95.5 359 CYS A C 1
ATOM 2854 O O . CYS A 1 359 ? 4.312 13.07 -1.38 1 95.5 359 CYS A O 1
ATOM 2856 N N . GLY A 1 360 ? 5.484 12.195 -3.092 1 94 360 GLY A N 1
ATOM 2857 C CA . GLY A 1 360 ? 4.465 11.258 -3.539 1 94 360 GLY A CA 1
ATOM 2858 C C . GLY A 1 360 ? 4.129 10.203 -2.504 1 94 360 GLY A C 1
ATOM 2859 O O . GLY A 1 360 ? 3.092 9.547 -2.598 1 94 360 GLY A O 1
ATOM 2860 N N . GLN A 1 361 ? 4.938 10.07 -1.503 1 92.06 361 GLN A N 1
ATOM 2861 C CA . GLN A 1 361 ? 4.621 9.125 -0.437 1 92.06 361 GLN A CA 1
ATOM 2862 C C . GLN A 1 361 ? 3.309 9.484 0.249 1 92.06 361 GLN A C 1
ATOM 2864 O O . GLN A 1 361 ? 2.523 8.602 0.607 1 92.06 361 GLN A O 1
ATOM 2869 N N . CYS A 1 362 ? 3.086 10.758 0.416 1 93.44 362 CYS A N 1
ATOM 2870 C CA . CYS A 1 362 ? 1.916 11.234 1.142 1 93.44 362 CYS A CA 1
ATOM 2871 C C . CYS A 1 362 ? 0.93 11.914 0.199 1 93.44 362 CYS A C 1
ATOM 2873 O O . CYS A 1 362 ? -0.28 11.883 0.431 1 93.44 362 CYS A O 1
ATOM 2875 N N . HIS A 1 363 ? 1.427 12.578 -0.83 1 95.06 363 HIS A N 1
ATOM 2876 C CA . HIS A 1 363 ? 0.592 13.281 -1.796 1 95.06 363 HIS A CA 1
ATOM 2877 C C . HIS A 1 363 ? 0.254 12.391 -2.986 1 95.06 363 HIS A C 1
ATOM 2879 O O . HIS A 1 363 ? 0.765 12.602 -4.09 1 95.06 363 HIS A O 1
ATOM 2885 N N . ILE A 1 364 ? -0.696 11.516 -2.73 1 93.44 364 ILE A N 1
ATOM 2886 C CA . ILE A 1 364 ? -1.052 10.43 -3.643 1 93.44 364 ILE A CA 1
ATOM 2887 C C . ILE A 1 364 ? -2.514 10.039 -3.434 1 93.44 364 ILE A C 1
ATOM 2889 O O . ILE A 1 364 ? -3.1 10.344 -2.393 1 93.44 364 ILE A O 1
ATOM 2893 N N . GLY A 1 365 ? -3.105 9.406 -4.5 1 87.88 365 GLY A N 1
ATOM 2894 C CA . GLY A 1 365 ? -4.363 8.703 -4.305 1 87.88 365 GLY A CA 1
ATOM 2895 C C . GLY A 1 365 ? -5.578 9.602 -4.465 1 87.88 365 GLY A C 1
ATOM 2896 O O . GLY A 1 365 ? -5.527 10.602 -5.188 1 87.88 365 GLY A O 1
ATOM 2897 N N . TYR A 1 366 ? -6.68 9.273 -3.688 1 83 366 TYR A N 1
ATOM 2898 C CA . TYR A 1 366 ? -8 9.859 -3.881 1 83 366 TYR A CA 1
ATOM 2899 C C . TYR A 1 366 ? -8.031 11.305 -3.414 1 83 366 TYR A C 1
ATOM 2901 O O . TYR A 1 366 ? -8.719 12.141 -4 1 83 366 TYR A O 1
ATOM 2909 N N . ASP A 1 367 ? -7.277 11.484 -2.49 1 81 367 ASP A N 1
ATOM 2910 C CA . ASP A 1 367 ? -7.527 12.734 -1.788 1 81 367 ASP A CA 1
ATOM 2911 C C . ASP A 1 367 ? -6.586 13.836 -2.27 1 81 367 ASP A C 1
ATOM 2913 O O . ASP A 1 367 ? -6.934 15.016 -2.24 1 81 367 ASP A O 1
ATOM 2917 N N . HIS A 1 368 ? -5.434 13.523 -2.721 1 88.31 368 HIS A N 1
ATOM 2918 C CA . HIS A 1 368 ? -4.516 14.508 -3.283 1 88.31 368 HIS A CA 1
ATOM 2919 C C . HIS A 1 368 ? -3.482 13.852 -4.188 1 88.31 368 HIS A C 1
ATOM 2921 O O . HIS A 1 368 ? -2.301 13.781 -3.842 1 88.31 368 HIS A O 1
ATOM 2927 N N . PRO A 1 369 ? -3.979 13.5 -5.414 1 93.25 369 PRO A N 1
ATOM 2928 C CA . PRO A 1 369 ? -3.162 12.734 -6.355 1 93.25 369 PRO A CA 1
ATOM 2929 C C . PRO A 1 369 ? -2.059 13.57 -6.996 1 93.25 369 PRO A C 1
ATOM 2931 O O . PRO A 1 369 ? -1.919 13.578 -8.227 1 93.25 369 PRO A O 1
ATOM 2934 N N . HIS A 1 370 ? -1.201 14.125 -6.184 1 96.56 370 HIS A N 1
ATOM 2935 C CA . HIS A 1 370 ? -0.193 15.039 -6.707 1 96.56 370 HIS A CA 1
ATOM 2936 C C . HIS A 1 370 ? 0.864 14.289 -7.516 1 96.56 370 HIS A C 1
ATOM 2938 O O . HIS A 1 370 ? 1.276 14.75 -8.578 1 96.56 370 HIS A O 1
ATOM 2944 N N . ILE A 1 371 ? 1.319 13.117 -7.062 1 96.75 371 ILE A N 1
ATOM 2945 C CA . ILE A 1 371 ? 2.354 12.383 -7.781 1 96.75 371 ILE A CA 1
ATOM 2946 C C . ILE A 1 371 ? 1.788 11.852 -9.094 1 96.75 371 ILE A C 1
ATOM 2948 O O . ILE A 1 371 ? 2.479 11.844 -10.117 1 96.75 371 ILE A O 1
ATOM 2952 N N . GLU A 1 372 ? 0.551 11.383 -9.086 1 95.38 372 GLU A N 1
ATOM 2953 C CA . GLU A 1 372 ? -0.085 10.922 -10.312 1 95.38 372 GLU A CA 1
ATOM 2954 C C . GLU A 1 372 ? -0.255 12.062 -11.312 1 95.38 372 GLU A C 1
ATOM 2956 O O . GLU A 1 372 ? -0.018 11.883 -12.508 1 95.38 372 GLU A O 1
ATOM 2961 N N . ILE A 1 373 ? -0.661 13.219 -10.82 1 96.81 373 ILE A N 1
ATOM 2962 C CA . ILE A 1 373 ? -0.814 14.398 -11.664 1 96.81 373 ILE A CA 1
ATOM 2963 C C . ILE A 1 373 ? 0.538 14.789 -12.258 1 96.81 373 ILE A C 1
ATOM 2965 O O . ILE A 1 373 ? 0.635 15.094 -13.445 1 96.81 373 ILE A O 1
ATOM 2969 N N . TYR A 1 374 ? 1.557 14.719 -11.453 1 97.06 374 TYR A N 1
ATOM 2970 C CA . TYR A 1 374 ? 2.896 15.031 -11.938 1 97.06 374 TYR A CA 1
ATOM 2971 C C . TYR A 1 374 ? 3.316 14.078 -13.047 1 97.06 374 TYR A C 1
ATOM 2973 O O . TYR A 1 374 ? 3.799 14.508 -14.102 1 97.06 374 TYR A O 1
ATOM 2981 N N . GLU A 1 375 ? 3.119 12.828 -12.812 1 94.94 375 GLU A N 1
ATOM 2982 C CA . GLU A 1 375 ? 3.512 11.828 -13.789 1 94.94 375 GLU A CA 1
ATOM 2983 C C . GLU A 1 375 ? 2.748 12.008 -15.102 1 94.94 375 GLU A C 1
ATOM 2985 O O . GLU A 1 375 ? 3.289 11.75 -16.172 1 94.94 375 GLU A O 1
ATOM 2990 N N . GLU A 1 376 ? 1.572 12.492 -15 1 93.12 376 GLU A N 1
ATOM 2991 C CA . GLU A 1 376 ? 0.75 12.719 -16.188 1 93.12 376 GLU A CA 1
ATOM 2992 C C . GLU A 1 376 ? 1.164 14 -16.906 1 93.12 376 GLU A C 1
ATOM 2994 O O . GLU A 1 376 ? 1.051 14.094 -18.125 1 93.12 376 GLU A O 1
ATOM 2999 N N . SER A 1 377 ? 1.633 14.938 -16.156 1 94.75 377 SER A N 1
ATOM 3000 C CA . SER A 1 377 ? 1.966 16.234 -16.719 1 94.75 377 SER A CA 1
ATOM 3001 C C . SER A 1 377 ? 3.141 16.141 -17.672 1 94.75 377 SER A C 1
ATOM 3003 O O . SER A 1 377 ? 3.881 15.156 -17.672 1 94.75 377 SER A O 1
ATOM 3005 N N . LYS A 1 378 ? 3.262 17.156 -18.484 1 91.56 378 LYS A N 1
ATOM 3006 C CA . LYS A 1 378 ? 4.402 17.188 -19.406 1 91.56 378 LYS A CA 1
ATOM 3007 C C . LYS A 1 378 ? 5.719 17.281 -18.625 1 91.56 378 LYS A C 1
ATOM 3009 O O . LYS A 1 378 ? 6.738 16.734 -19.062 1 91.56 378 LYS A O 1
ATOM 3014 N N . HIS A 1 379 ? 5.684 18.016 -17.484 1 95.31 379 HIS A N 1
ATOM 3015 C CA . HIS A 1 379 ? 6.871 18.094 -16.641 1 95.31 379 HIS A CA 1
ATOM 3016 C C . HIS A 1 379 ? 7.316 16.703 -16.203 1 95.31 379 HIS A C 1
ATOM 3018 O O . HIS A 1 379 ? 8.492 16.344 -16.328 1 95.31 379 HIS A O 1
ATOM 3024 N N . GLY A 1 380 ? 6.348 15.906 -15.727 1 95.5 380 GLY A N 1
ATOM 3025 C CA . GLY A 1 380 ? 6.66 14.555 -15.297 1 95.5 380 GLY A CA 1
ATOM 3026 C C . GLY A 1 380 ? 7.148 13.664 -16.422 1 95.5 380 GLY A C 1
ATOM 3027 O O . GLY A 1 380 ? 8.047 12.844 -16.234 1 95.5 380 GLY A O 1
ATOM 3028 N N . ASN A 1 381 ? 6.59 13.852 -17.625 1 91.31 381 ASN A N 1
ATOM 3029 C CA . ASN A 1 381 ? 6.98 13.062 -18.797 1 91.31 381 ASN A CA 1
ATOM 3030 C C . ASN A 1 381 ? 8.445 13.297 -19.156 1 91.31 381 ASN A C 1
ATOM 3032 O O . ASN A 1 381 ? 9.188 12.344 -19.391 1 91.31 381 ASN A O 1
ATOM 3036 N N . ILE A 1 382 ? 8.797 14.5 -19.156 1 92.94 382 ILE A N 1
ATOM 3037 C CA . ILE A 1 382 ? 10.164 14.852 -19.531 1 92.94 382 ILE A CA 1
ATOM 3038 C C . ILE A 1 382 ? 11.133 14.406 -18.438 1 92.94 382 ILE A C 1
ATOM 3040 O O . ILE A 1 382 ? 12.203 13.875 -18.719 1 92.94 382 ILE A O 1
ATOM 3044 N N . TYR A 1 383 ? 10.719 14.562 -17.219 1 95.31 383 TYR A N 1
ATOM 3045 C CA . TYR A 1 383 ? 11.547 14.148 -16.094 1 95.31 383 TYR A CA 1
ATOM 3046 C C . TYR A 1 383 ? 11.891 12.664 -16.188 1 95.31 383 TYR A C 1
ATOM 3048 O O . TYR A 1 383 ? 13.039 12.273 -15.961 1 95.31 383 TYR A O 1
ATOM 3056 N N . GLU A 1 384 ? 10.93 11.859 -16.438 1 91.44 384 GLU A N 1
ATOM 3057 C CA . GLU A 1 384 ? 11.133 10.414 -16.469 1 91.44 384 GLU A CA 1
ATOM 3058 C C . GLU A 1 384 ? 12.234 10.031 -17.469 1 91.44 384 GLU A C 1
ATOM 3060 O O . GLU A 1 384 ? 13.008 9.109 -17.219 1 91.44 384 GLU A O 1
ATOM 3065 N N . LEU A 1 385 ? 12.328 10.812 -18.516 1 86.19 385 LEU A N 1
ATOM 3066 C CA . LEU A 1 385 ? 13.336 10.531 -19.531 1 86.19 385 LEU A CA 1
ATOM 3067 C C . LEU A 1 385 ? 14.68 11.125 -19.141 1 86.19 385 LEU A C 1
ATOM 3069 O O . LEU A 1 385 ? 15.727 10.531 -19.422 1 86.19 385 LEU A O 1
ATOM 3073 N N . HIS A 1 386 ? 14.664 12.219 -18.438 1 88.12 386 HIS A N 1
ATOM 3074 C CA . HIS A 1 386 ? 15.875 13.008 -18.25 1 88.12 386 HIS A CA 1
ATOM 3075 C C . HIS A 1 386 ? 16.469 12.797 -16.875 1 88.12 386 HIS A C 1
ATOM 3077 O O . HIS A 1 386 ? 17.609 13.188 -16.609 1 88.12 386 HIS A O 1
ATOM 3083 N N . LYS A 1 387 ? 15.766 12.188 -15.984 1 90.88 387 LYS A N 1
ATOM 3084 C CA . LYS A 1 387 ? 16.109 12.203 -14.57 1 90.88 387 LYS A CA 1
ATOM 3085 C C . LYS A 1 387 ? 17.531 11.664 -14.344 1 90.88 387 LYS A C 1
ATOM 3087 O O . LYS A 1 387 ? 18.234 12.141 -13.453 1 90.88 387 LYS A O 1
ATOM 3092 N N . GLU A 1 388 ? 18 10.781 -15.172 1 88.44 388 GLU A N 1
ATOM 3093 C CA . GLU A 1 388 ? 19.328 10.211 -14.992 1 88.44 388 GLU A CA 1
ATOM 3094 C C . GLU A 1 388 ? 20.422 11.234 -15.297 1 88.44 388 GLU A C 1
ATOM 3096 O O . GLU A 1 388 ? 21.562 11.086 -14.859 1 88.44 388 GLU A O 1
ATOM 3101 N N . LYS A 1 389 ? 20.078 12.242 -15.977 1 89.25 389 LYS A N 1
ATOM 3102 C CA . LYS A 1 389 ? 21.047 13.281 -16.344 1 89.25 389 LYS A CA 1
ATOM 3103 C C . LYS A 1 389 ? 21.062 14.398 -15.305 1 89.25 389 LYS A C 1
ATOM 3105 O O . LYS A 1 389 ? 21.953 15.258 -15.328 1 89.25 389 LYS A O 1
ATOM 3110 N N . PHE A 1 390 ? 20.109 14.406 -14.406 1 93.06 390 PHE A N 1
ATOM 3111 C CA . PHE A 1 390 ? 20.031 15.461 -13.406 1 93.06 390 PHE A CA 1
ATOM 3112 C C . PHE A 1 390 ? 21.156 15.312 -12.375 1 93.06 390 PHE A C 1
ATOM 3114 O O . PHE A 1 390 ? 21.5 14.195 -11.984 1 93.06 390 PHE A O 1
ATOM 3121 N N . ASN A 1 391 ? 21.719 16.375 -12.055 1 95.62 391 ASN A N 1
ATOM 3122 C CA . ASN A 1 391 ? 22.516 16.406 -10.836 1 95.62 391 ASN A CA 1
ATOM 3123 C C . ASN A 1 391 ? 21.688 16.812 -9.625 1 95.62 391 ASN A C 1
ATOM 3125 O O . ASN A 1 391 ? 21.609 17.984 -9.281 1 95.62 391 ASN A O 1
ATOM 3129 N N . MET A 1 392 ? 21.188 15.836 -8.977 1 94.56 392 MET A N 1
ATOM 3130 C CA . MET A 1 392 ? 20.219 16.062 -7.91 1 94.56 392 MET A CA 1
ATOM 3131 C C . MET A 1 392 ? 20.906 16.469 -6.617 1 94.56 392 MET A C 1
ATOM 3133 O O . MET A 1 392 ? 20.266 16.953 -5.684 1 94.56 392 MET A O 1
ATOM 3137 N N . GLU A 1 393 ? 22.219 16.438 -6.562 1 93.94 393 GLU A N 1
ATOM 3138 C CA . GLU A 1 393 ? 22.938 16.688 -5.312 1 93.94 393 GLU A CA 1
ATOM 3139 C C . GLU A 1 393 ? 23.484 18.109 -5.258 1 93.94 393 GLU A C 1
ATOM 3141 O O . GLU A 1 393 ? 23.859 18.594 -4.188 1 93.94 393 GLU A O 1
ATOM 3146 N N . ARG A 1 394 ? 23.469 18.781 -6.34 1 94.06 394 ARG A N 1
ATOM 3147 C CA . ARG A 1 394 ? 24.141 20.062 -6.469 1 94.06 394 ARG A CA 1
ATOM 3148 C C . ARG A 1 394 ? 23.422 21.141 -5.66 1 94.06 394 ARG A C 1
ATOM 3150 O O . ARG A 1 394 ? 22.188 21.234 -5.715 1 94.06 394 ARG A O 1
ATOM 3157 N N . VAL A 1 395 ? 24.172 21.953 -4.871 1 93.25 395 VAL A N 1
ATOM 3158 C CA . VAL A 1 395 ? 23.656 23.109 -4.133 1 93.25 395 VAL A CA 1
ATOM 3159 C C . VAL A 1 395 ? 24.547 24.312 -4.379 1 93.25 395 VAL A C 1
ATOM 3161 O O . VAL A 1 395 ? 25.75 24.281 -4.105 1 93.25 395 VAL A O 1
ATOM 3164 N N . PRO A 1 396 ? 24.078 25.406 -4.91 1 94.31 396 PRO A N 1
ATOM 3165 C CA . PRO A 1 396 ? 22.688 25.578 -5.344 1 94.31 396 PRO A CA 1
ATOM 3166 C C . PRO A 1 396 ? 22.375 24.828 -6.629 1 94.31 396 PRO A C 1
ATOM 3168 O O . PRO A 1 396 ? 23.281 24.484 -7.395 1 94.31 396 PRO A O 1
ATOM 3171 N N . TRP A 1 397 ? 21.141 24.531 -6.766 1 95.88 397 TRP A N 1
ATOM 3172 C CA . TRP A 1 397 ? 20.656 23.781 -7.918 1 95.88 397 TRP A CA 1
ATOM 3173 C C . TRP A 1 397 ? 20.531 24.672 -9.148 1 95.88 397 TRP A C 1
ATOM 3175 O O . TRP A 1 397 ? 19.828 25.688 -9.109 1 95.88 397 TRP A O 1
ATOM 3185 N N . ARG A 1 398 ? 21.266 24.5 -10.32 1 95.38 398 ARG A N 1
ATOM 3186 C CA . ARG A 1 398 ? 21.375 25.391 -11.461 1 95.38 398 ARG A CA 1
ATOM 3187 C C . ARG A 1 398 ? 20.375 25.016 -12.555 1 95.38 398 ARG A C 1
ATOM 3189 O O . ARG A 1 398 ? 20.422 23.891 -13.062 1 95.38 398 ARG A O 1
ATOM 3196 N N . VAL A 1 399 ? 19.5 25.938 -12.828 1 97.06 399 VAL A N 1
ATOM 3197 C CA . VAL A 1 399 ? 18.484 25.688 -13.852 1 97.06 399 VAL A CA 1
ATOM 3198 C C . VAL A 1 399 ? 19.156 25.531 -15.219 1 97.06 399 VAL A C 1
ATOM 3200 O O . VAL A 1 399 ? 20.078 26.281 -15.555 1 97.06 399 VAL A O 1
ATOM 3203 N N . GLY A 1 400 ? 18.781 24.562 -15.938 1 94.12 400 GLY A N 1
ATOM 3204 C CA . GLY A 1 400 ? 19.297 24.328 -17.281 1 94.12 400 GLY A CA 1
ATOM 3205 C C . GLY A 1 400 ? 20.562 23.5 -17.312 1 94.12 400 GLY A C 1
ATOM 3206 O O . GLY A 1 400 ? 20.984 23.031 -18.359 1 94.12 400 GLY A O 1
ATOM 3207 N N . VAL A 1 401 ? 21.234 23.281 -16.156 1 94.62 401 VAL A N 1
ATOM 3208 C CA . VAL A 1 401 ? 22.469 22.531 -16.078 1 94.62 401 VAL A CA 1
ATOM 3209 C C . VAL A 1 401 ? 22.266 21.297 -15.203 1 94.62 401 VAL A C 1
ATOM 3211 O O . VAL A 1 401 ? 22.5 20.172 -15.641 1 94.62 401 VAL A O 1
ATOM 3214 N N . ASP A 1 402 ? 21.828 21.562 -14.078 1 96.62 402 ASP A N 1
ATOM 3215 C CA . ASP A 1 402 ? 21.609 20.453 -13.141 1 96.62 402 ASP A CA 1
ATOM 3216 C C . ASP A 1 402 ? 20.234 19.812 -13.344 1 96.62 402 ASP A C 1
ATOM 3218 O O . ASP A 1 402 ? 20.031 18.656 -12.977 1 96.62 402 ASP A O 1
ATOM 3222 N N . PHE A 1 403 ? 19.344 20.547 -13.82 1 96 403 PHE A N 1
ATOM 3223 C CA . PHE A 1 403 ? 18.016 20.078 -14.195 1 96 403 PHE A CA 1
ATOM 3224 C C . PHE A 1 403 ? 17.438 20.938 -15.305 1 96 403 PHE A C 1
ATOM 3226 O O . PHE A 1 403 ? 17.828 22.094 -15.477 1 96 403 PHE A O 1
ATOM 3233 N N . ASP A 1 404 ? 16.469 20.422 -16.062 1 93.75 404 ASP A N 1
ATOM 3234 C CA . ASP A 1 404 ? 15.914 21.188 -17.172 1 93.75 404 ASP A CA 1
ATOM 3235 C C . ASP A 1 404 ? 14.391 21.156 -17.156 1 93.75 404 ASP A C 1
ATOM 3237 O O . ASP A 1 404 ? 13.742 21.766 -18.016 1 93.75 404 ASP A O 1
ATOM 3241 N N . VAL A 1 405 ? 13.812 20.375 -16.25 1 96 405 VAL A N 1
ATOM 3242 C CA . VAL A 1 405 ? 12.375 20.344 -16 1 96 405 VAL A CA 1
ATOM 3243 C C . VAL A 1 405 ? 12.109 20.312 -14.5 1 96 405 VAL A C 1
ATOM 3245 O O . VAL A 1 405 ? 12.898 19.75 -13.734 1 96 405 VAL A O 1
ATOM 3248 N N . PRO A 1 406 ? 11.047 20.969 -14.07 1 96.5 406 PRO A N 1
ATOM 3249 C CA . PRO A 1 406 ? 10.852 21.062 -12.625 1 96.5 406 PRO A CA 1
ATOM 3250 C C . PRO A 1 406 ? 10.391 19.734 -12 1 96.5 406 PRO A C 1
ATOM 3252 O O . PRO A 1 406 ? 9.695 18.953 -12.656 1 96.5 406 PRO A O 1
ATOM 3255 N N . THR A 1 407 ? 10.805 19.484 -10.789 1 96.69 407 THR A N 1
ATOM 3256 C CA . THR A 1 407 ? 10.188 18.531 -9.867 1 96.69 407 THR A CA 1
ATOM 3257 C C . THR A 1 407 ? 9.273 19.266 -8.883 1 96.69 407 THR A C 1
ATOM 3259 O O . THR A 1 407 ? 9.102 20.484 -8.969 1 96.69 407 THR A O 1
ATOM 3262 N N . CYS A 1 408 ? 8.656 18.453 -7.98 1 97.25 408 CYS A N 1
ATOM 3263 C CA . CYS A 1 408 ? 7.848 19.094 -6.945 1 97.25 408 CYS A CA 1
ATOM 3264 C C . CYS A 1 408 ? 8.664 20.094 -6.148 1 97.25 408 CYS A C 1
ATOM 3266 O O . CYS A 1 408 ? 8.195 21.203 -5.867 1 97.25 408 CYS A O 1
ATOM 3268 N N . ALA A 1 409 ? 9.914 19.75 -5.816 1 96.69 409 ALA A N 1
ATOM 3269 C CA . ALA A 1 409 ? 10.789 20.578 -4.992 1 96.69 409 ALA A CA 1
ATOM 3270 C C . ALA A 1 409 ? 11.148 21.875 -5.711 1 96.69 409 ALA A C 1
ATOM 3272 O O . ALA A 1 409 ? 11.32 22.922 -5.074 1 96.69 409 ALA A O 1
ATOM 3273 N N . THR A 1 410 ? 11.234 21.828 -7.027 1 96.44 410 THR A N 1
ATOM 3274 C CA . THR A 1 410 ? 11.555 23.016 -7.805 1 96.44 410 THR A CA 1
ATOM 3275 C C . THR A 1 410 ? 10.508 24.109 -7.586 1 96.44 410 THR A C 1
ATOM 3277 O O . THR A 1 410 ? 10.844 25.234 -7.219 1 96.44 410 THR A O 1
ATOM 3280 N N . CYS A 1 411 ? 9.297 23.781 -7.676 1 96.62 411 CYS A N 1
ATOM 3281 C CA . CYS A 1 411 ? 8.219 24.75 -7.613 1 96.62 411 CYS A CA 1
ATOM 3282 C C . CYS A 1 411 ? 7.887 25.109 -6.168 1 96.62 411 CYS A C 1
ATOM 3284 O O . CYS A 1 411 ? 7.551 26.25 -5.867 1 96.62 411 CYS A O 1
ATOM 3286 N N . HIS A 1 412 ? 8.125 24.188 -5.285 1 96.69 412 HIS A N 1
ATOM 3287 C CA . HIS A 1 412 ? 7.539 24.422 -3.973 1 96.69 412 HIS A CA 1
ATOM 3288 C C . HIS A 1 412 ? 8.609 24.75 -2.939 1 96.69 412 HIS A C 1
ATOM 3290 O O . HIS A 1 412 ? 8.297 25.297 -1.877 1 96.69 412 HIS A O 1
ATOM 3296 N N . MET A 1 413 ? 9.906 24.484 -3.205 1 96.94 413 MET A N 1
ATOM 3297 C CA . MET A 1 413 ? 10.82 24.594 -2.072 1 96.94 413 MET A CA 1
ATOM 3298 C C . MET A 1 413 ? 12.195 25.078 -2.523 1 96.94 413 MET A C 1
ATOM 3300 O O . MET A 1 413 ? 12.797 25.922 -1.864 1 96.94 413 MET A O 1
ATOM 3304 N N . SER A 1 414 ? 12.711 24.734 -3.678 1 96.56 414 SER A N 1
ATOM 3305 C CA . SER A 1 414 ? 14.141 24.734 -3.967 1 96.56 414 SER A CA 1
ATOM 3306 C C . SER A 1 414 ? 14.641 26.156 -4.246 1 96.56 414 SER A C 1
ATOM 3308 O O . SER A 1 414 ? 13.906 26.984 -4.797 1 96.56 414 SER A O 1
ATOM 3310 N N . THR A 1 415 ? 15.922 26.312 -3.787 1 97.06 415 THR A N 1
ATOM 3311 C CA . THR A 1 415 ? 16.703 27.422 -4.305 1 97.06 415 THR A CA 1
ATOM 3312 C C . THR A 1 415 ? 17.188 27.125 -5.719 1 97.06 415 THR A C 1
ATOM 3314 O O . THR A 1 415 ? 17.75 26.062 -5.984 1 97.06 415 THR A O 1
ATOM 3317 N N . ILE A 1 416 ? 16.953 28.047 -6.508 1 97 416 ILE A N 1
ATOM 3318 C CA . ILE A 1 416 ? 17.359 27.844 -7.895 1 97 416 ILE A CA 1
ATOM 3319 C C . ILE A 1 416 ? 18.344 28.953 -8.305 1 97 416 ILE A C 1
ATOM 3321 O O . ILE A 1 416 ? 18.062 30.141 -8.094 1 97 416 ILE A O 1
ATOM 3325 N N . ALA A 1 417 ? 19.469 28.562 -8.844 1 97.62 417 ALA A N 1
ATOM 3326 C CA . ALA A 1 417 ? 20.516 29.469 -9.289 1 97.62 417 ALA A CA 1
ATOM 3327 C C . ALA A 1 417 ? 20.594 29.531 -10.812 1 97.62 417 ALA A C 1
ATOM 3329 O O . ALA A 1 417 ? 20 28.703 -11.5 1 97.62 417 ALA A O 1
ATOM 3330 N N . SER A 1 418 ? 21.297 30.609 -11.266 1 96 418 SER A N 1
ATOM 3331 C CA . SER A 1 418 ? 21.578 30.734 -12.688 1 96 418 SER A CA 1
ATOM 3332 C C . SER A 1 418 ? 22.438 29.578 -13.188 1 96 418 SER A C 1
ATOM 3334 O O . SER A 1 418 ? 23.062 28.875 -12.391 1 96 418 SER A O 1
ATOM 3336 N N . PRO A 1 419 ? 22.406 29.359 -14.469 1 94.88 419 PRO A N 1
ATOM 3337 C CA . PRO A 1 419 ? 23.172 28.234 -15.016 1 94.88 419 PRO A CA 1
ATOM 3338 C C . PRO A 1 419 ? 24.625 28.234 -14.57 1 94.88 419 PRO A C 1
ATOM 3340 O O . PRO A 1 419 ? 25.219 27.156 -14.367 1 94.88 419 PRO A O 1
ATOM 3343 N N . ASP A 1 420 ? 25.219 29.391 -14.406 1 93.06 420 ASP A N 1
ATOM 3344 C CA . ASP A 1 420 ? 26.625 29.484 -14.023 1 93.06 420 ASP A CA 1
ATOM 3345 C C . ASP A 1 420 ? 26.781 29.453 -12.508 1 93.06 420 ASP A C 1
ATOM 3347 O O . ASP A 1 420 ? 27.891 29.422 -12 1 93.06 420 ASP A O 1
ATOM 3351 N N . GLY A 1 421 ? 25.672 29.516 -11.781 1 92.94 421 GLY A N 1
ATOM 3352 C CA . GLY A 1 421 ? 25.688 29.406 -10.328 1 92.94 421 GLY A CA 1
ATOM 3353 C C . GLY A 1 421 ? 25.984 30.719 -9.633 1 92.94 421 GLY A C 1
ATOM 3354 O O . GLY A 1 421 ? 26.109 30.75 -8.406 1 92.94 421 GLY A O 1
ATOM 3355 N N . SER A 1 422 ? 25.984 31.812 -10.422 1 92.81 422 SER A N 1
ATOM 3356 C CA . SER A 1 422 ? 26.484 33.062 -9.875 1 92.81 422 SER A CA 1
ATOM 3357 C C . SER A 1 422 ? 25.375 33.875 -9.203 1 92.81 422 SER A C 1
ATOM 3359 O O . SER A 1 422 ? 25.625 34.719 -8.344 1 92.81 422 SER A O 1
ATOM 3361 N N . MET A 1 423 ? 24.141 33.594 -9.594 1 95.38 423 MET A N 1
ATOM 3362 C CA . MET A 1 423 ? 23 34.344 -9.07 1 95.38 423 MET A CA 1
ATOM 3363 C C . MET A 1 423 ? 21.906 33.406 -8.594 1 95.38 423 MET A C 1
ATOM 3365 O O . MET A 1 423 ? 21.609 32.406 -9.242 1 95.38 423 MET A O 1
ATOM 3369 N N . ILE A 1 424 ? 21.375 33.75 -7.434 1 97.06 424 ILE A N 1
ATOM 3370 C CA . ILE A 1 424 ? 20.188 33.062 -6.98 1 97.06 424 ILE A CA 1
ATOM 3371 C C . ILE A 1 424 ? 18.953 33.688 -7.637 1 97.06 424 ILE A C 1
ATOM 3373 O O . ILE A 1 424 ? 18.625 34.844 -7.406 1 97.06 424 ILE A O 1
ATOM 3377 N N . LEU A 1 425 ? 18.281 32.938 -8.453 1 96.44 425 LEU A N 1
ATOM 3378 C CA . LEU A 1 425 ? 17.125 33.406 -9.211 1 96.44 425 LEU A CA 1
ATOM 3379 C C . LEU A 1 425 ? 15.844 33.281 -8.383 1 96.44 425 LEU A C 1
ATOM 3381 O O . LEU A 1 425 ? 14.938 34.094 -8.492 1 96.44 425 LEU A O 1
ATOM 3385 N N . VAL A 1 426 ? 15.727 32.219 -7.703 1 96.56 426 VAL A N 1
ATOM 3386 C CA . VAL A 1 426 ? 14.625 31.953 -6.785 1 96.56 426 VAL A CA 1
ATOM 3387 C C . VAL A 1 426 ? 15.172 31.516 -5.434 1 96.56 426 VAL A C 1
ATOM 3389 O O . VAL A 1 426 ? 15.945 30.562 -5.355 1 96.56 426 VAL A O 1
ATOM 3392 N N . LYS A 1 427 ? 14.812 32.188 -4.398 1 95.06 427 LYS A N 1
ATOM 3393 C CA . LYS A 1 427 ? 15.227 31.781 -3.057 1 95.06 427 LYS A CA 1
ATOM 3394 C C . LYS A 1 427 ? 14.461 30.562 -2.572 1 95.06 427 LYS A C 1
ATOM 3396 O O . LYS A 1 427 ? 13.242 30.469 -2.764 1 95.06 427 LYS A O 1
ATOM 3401 N N . GLY A 1 428 ? 15.234 29.688 -1.988 1 95.38 428 GLY A N 1
ATOM 3402 C CA . GLY A 1 428 ? 14.602 28.484 -1.444 1 95.38 428 GLY A CA 1
ATOM 3403 C C . GLY A 1 428 ? 13.922 28.734 -0.113 1 95.38 428 GLY A C 1
ATOM 3404 O O . GLY A 1 428 ? 14.242 29.688 0.594 1 95.38 428 GLY A O 1
ATOM 3405 N N . THR A 1 429 ? 12.938 27.844 0.204 1 96.56 429 THR A N 1
ATOM 3406 C CA . THR A 1 429 ? 12.219 27.953 1.469 1 96.56 429 THR A CA 1
ATOM 3407 C C . THR A 1 429 ? 11.68 26.594 1.9 1 96.56 429 THR A C 1
ATOM 3409 O O . THR A 1 429 ? 11.336 25.75 1.06 1 96.56 429 THR A O 1
ATOM 3412 N N . HIS A 1 430 ? 11.672 26.375 3.195 1 97.44 430 HIS A N 1
ATOM 3413 C CA . HIS A 1 430 ? 10.961 25.234 3.771 1 97.44 430 HIS A CA 1
ATOM 3414 C C . HIS A 1 430 ? 9.602 25.656 4.324 1 97.44 430 HIS A C 1
ATOM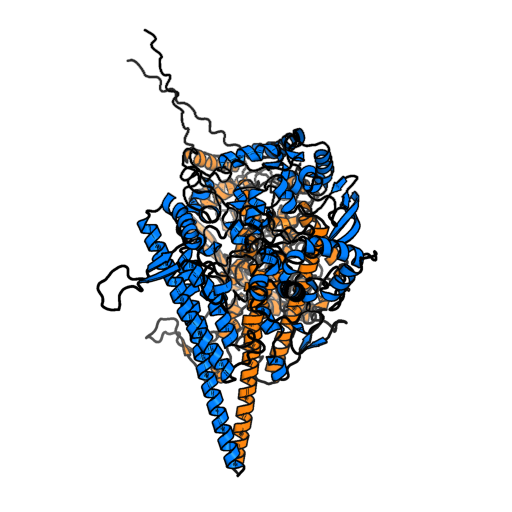 3416 O O . HIS A 1 430 ? 8.891 24.859 4.934 1 97.44 430 HIS A O 1
ATOM 3422 N N . ASP A 1 431 ? 9.25 26.906 4.16 1 96.44 431 ASP A N 1
ATOM 3423 C CA . ASP A 1 431 ? 7.895 27.391 4.434 1 96.44 431 ASP A CA 1
ATOM 3424 C C . ASP A 1 431 ? 6.992 27.172 3.219 1 96.44 431 ASP A C 1
ATOM 3426 O O . ASP A 1 431 ? 6.902 28.047 2.352 1 96.44 431 ASP A O 1
ATOM 3430 N N . LEU A 1 432 ? 6.242 26.188 3.209 1 94.06 432 LEU A N 1
ATOM 3431 C CA . LEU A 1 432 ? 5.484 25.703 2.059 1 94.06 432 LEU A CA 1
ATOM 3432 C C . LEU A 1 432 ? 4.32 26.641 1.746 1 94.06 432 LEU A C 1
ATOM 3434 O O . LEU A 1 432 ? 3.682 26.516 0.699 1 94.06 432 LEU A O 1
ATOM 3438 N N . THR A 1 433 ? 4.105 27.578 2.533 1 93.25 433 THR A N 1
ATOM 3439 C CA . THR A 1 433 ? 3.023 28.531 2.295 1 93.25 433 THR A CA 1
ATOM 3440 C C . THR A 1 433 ? 3.486 29.656 1.384 1 93.25 433 THR A C 1
ATOM 3442 O O . THR A 1 433 ? 2.666 30.312 0.742 1 93.25 433 THR A O 1
ATOM 3445 N N . LYS A 1 434 ? 4.742 29.953 1.309 1 93.38 434 LYS A N 1
ATOM 3446 C CA . LYS A 1 434 ? 5.309 31.156 0.711 1 93.38 434 LYS A CA 1
ATOM 3447 C C . LYS A 1 434 ? 5.031 31.219 -0.79 1 93.38 434 LYS A C 1
ATOM 3449 O O . LYS A 1 434 ? 5.113 32.281 -1.404 1 93.38 434 LYS A O 1
ATOM 3454 N N . ARG A 1 435 ? 4.652 30.125 -1.399 1 94.44 435 ARG A N 1
ATOM 3455 C CA . ARG A 1 435 ? 4.438 30.141 -2.844 1 94.44 435 ARG A CA 1
ATOM 3456 C C . ARG A 1 435 ? 3.002 29.766 -3.188 1 94.44 435 ARG A C 1
ATOM 3458 O O . ARG A 1 435 ? 2.695 29.438 -4.34 1 94.44 435 ARG A O 1
ATOM 3465 N N . LEU A 1 436 ? 2.148 29.781 -2.184 1 94.81 436 LEU A N 1
ATOM 3466 C CA . LEU A 1 436 ? 0.767 29.359 -2.383 1 94.81 436 LEU A CA 1
ATOM 3467 C C . LEU A 1 436 ? -0.202 30.484 -2.039 1 94.81 436 LEU A C 1
ATOM 3469 O O . LEU A 1 436 ? -0.005 31.203 -1.055 1 94.81 436 LEU A O 1
ATOM 3473 N N . VAL A 1 437 ? -1.185 30.625 -2.826 1 95 437 VAL A N 1
ATOM 3474 C CA . VAL A 1 437 ? -2.221 31.625 -2.594 1 95 437 VAL A CA 1
ATOM 3475 C C . VAL A 1 437 ? -3.453 30.969 -1.984 1 95 437 VAL A C 1
ATOM 3477 O O . VAL A 1 437 ? -4 31.453 -0.99 1 95 437 VAL A O 1
ATOM 3480 N N . TRP A 1 438 ? -3.828 29.859 -2.492 1 94.38 438 TRP A N 1
ATOM 3481 C CA . TRP A 1 438 ? -5.137 29.281 -2.193 1 94.38 438 TRP A CA 1
ATOM 3482 C C . TRP A 1 438 ? -4.996 28.016 -1.339 1 94.38 438 TRP A C 1
ATOM 3484 O O . TRP A 1 438 ? -4.004 27.297 -1.448 1 94.38 438 TRP A O 1
ATOM 3494 N N . ASP A 1 439 ? -5.926 27.812 -0.456 1 92.44 439 ASP A N 1
ATOM 3495 C CA . ASP A 1 439 ? -6.234 26.516 0.143 1 92.44 439 ASP A CA 1
ATOM 3496 C C . ASP A 1 439 ? -7.273 25.766 -0.683 1 92.44 439 ASP A C 1
ATOM 3498 O O . ASP A 1 439 ? -8.43 26.188 -0.775 1 92.44 439 ASP A O 1
ATOM 3502 N N . GLN A 1 440 ? -6.906 24.641 -1.214 1 90.94 440 GLN A N 1
ATOM 3503 C CA . GLN A 1 440 ? -7.766 23.891 -2.131 1 90.94 440 GLN A CA 1
ATOM 3504 C C . GLN A 1 440 ? -8.188 22.562 -1.533 1 90.94 440 GLN A C 1
ATOM 3506 O O . GLN A 1 440 ? -8.609 21.656 -2.256 1 90.94 440 GLN A O 1
ATOM 3511 N N . MET A 1 441 ? -8.062 22.406 -0.233 1 90.06 441 MET A N 1
ATOM 3512 C CA . MET A 1 441 ? -8.156 21.062 0.332 1 90.06 441 MET A CA 1
ATOM 3513 C C . MET A 1 441 ? -9.43 20.906 1.157 1 90.06 441 MET A C 1
ATOM 3515 O O . MET A 1 441 ? -9.742 19.812 1.632 1 90.06 441 MET A O 1
ATOM 3519 N N . HIS A 1 442 ? -10.234 21.969 1.304 1 92.88 442 HIS A N 1
ATOM 3520 C CA . HIS A 1 442 ? -11.367 21.922 2.225 1 92.88 442 HIS A CA 1
ATOM 3521 C C . HIS A 1 442 ? -12.688 22.125 1.486 1 92.88 442 HIS A C 1
ATOM 3523 O O . HIS A 1 442 ? -12.766 21.922 0.273 1 92.88 442 HIS A O 1
ATOM 3529 N N . PHE A 1 443 ? -13.844 22.328 2.217 1 93.81 443 PHE A N 1
ATOM 3530 C CA . PHE A 1 443 ? -15.172 22.391 1.606 1 93.81 443 PHE A CA 1
ATOM 3531 C C . PHE A 1 443 ? -15.18 23.344 0.42 1 93.81 443 PHE A C 1
ATOM 3533 O O . PHE A 1 443 ? -15.781 23.047 -0.614 1 93.81 443 PHE A O 1
ATOM 3540 N N . PHE A 1 444 ? -14.445 24.453 0.608 1 93.44 444 PHE A N 1
ATOM 3541 C CA . PHE A 1 444 ? -14.375 25.5 -0.396 1 93.44 444 PHE A CA 1
ATOM 3542 C C . PHE A 1 444 ? -12.938 25.984 -0.583 1 93.44 444 PHE A C 1
ATOM 3544 O O . PHE A 1 444 ? -12.117 25.875 0.329 1 93.44 444 PHE A O 1
ATOM 3551 N N . ALA A 1 445 ? -12.656 26.359 -1.775 1 92.5 445 ALA A N 1
ATOM 3552 C CA . ALA A 1 445 ? -11.375 27.016 -2.014 1 92.5 445 ALA A CA 1
ATOM 3553 C C . ALA A 1 445 ? -11.352 28.422 -1.414 1 92.5 445 ALA A C 1
ATOM 3555 O O . ALA A 1 445 ? -12.32 29.172 -1.548 1 92.5 445 ALA A O 1
ATOM 3556 N N . GLN A 1 446 ? -10.312 28.703 -0.686 1 92.31 446 GLN A N 1
ATOM 3557 C CA . GLN A 1 446 ? -10.141 29.969 0.017 1 92.31 446 GLN A CA 1
ATOM 3558 C C . GLN A 1 446 ? -8.664 30.312 0.185 1 92.31 446 GLN A C 1
ATOM 3560 O O . GLN A 1 446 ? -7.797 29.453 -0.025 1 92.31 446 GLN A O 1
ATOM 3565 N N . PRO A 1 447 ? -8.375 31.609 0.455 1 93.62 447 PRO A N 1
ATOM 3566 C CA . PRO A 1 447 ? -6.961 31.953 0.661 1 93.62 447 PRO A CA 1
ATOM 3567 C C . PRO A 1 447 ? -6.336 31.203 1.83 1 93.62 447 PRO A C 1
ATOM 3569 O O . PRO A 1 447 ? -7.031 30.859 2.791 1 93.62 447 PRO A O 1
ATOM 3572 N N . LYS A 1 448 ? -5.055 31 1.776 1 93.12 448 LYS A N 1
ATOM 3573 C CA . LYS A 1 448 ? -4.34 30.344 2.871 1 93.12 448 LYS A CA 1
ATOM 3574 C C . LYS A 1 448 ? -4.523 31.109 4.18 1 93.12 448 LYS A C 1
ATOM 3576 O O . LYS A 1 448 ? -4.652 32.344 4.172 1 93.12 448 LYS A O 1
ATOM 3581 N N . PRO A 1 449 ? -4.559 30.375 5.266 1 93.62 449 PRO A N 1
ATOM 3582 C CA . PRO A 1 449 ? -4.637 31.062 6.555 1 93.62 449 PRO A CA 1
ATOM 3583 C C . PRO A 1 449 ? -3.312 31.703 6.961 1 93.62 449 PRO A C 1
ATOM 3585 O O . PRO A 1 449 ? -2.246 31.25 6.547 1 93.62 449 PRO A O 1
ATOM 3588 N N . LYS A 1 450 ? -3.418 32.719 7.777 1 93.25 450 LYS A N 1
ATOM 3589 C CA . LYS A 1 450 ? -2.256 33.438 8.289 1 93.25 450 LYS A CA 1
ATOM 3590 C C . LYS A 1 450 ? -1.427 32.562 9.219 1 93.25 450 LYS A C 1
ATOM 3592 O O . LYS A 1 450 ? -0.198 32.656 9.242 1 93.25 450 LYS A O 1
ATOM 3597 N N . TRP A 1 451 ? -2.131 31.75 9.992 1 95.19 451 TRP A N 1
ATOM 3598 C CA . TRP A 1 451 ? -1.472 30.906 10.984 1 95.19 451 TRP A CA 1
ATOM 3599 C C . TRP A 1 451 ? -1.696 29.438 10.695 1 95.19 451 TRP A C 1
ATOM 3601 O O . TRP A 1 451 ? -2.773 29.031 10.242 1 95.19 451 TRP A O 1
ATOM 3611 N N . PRO A 1 452 ? -0.708 28.578 10.969 1 94.81 452 PRO A N 1
ATOM 3612 C CA . PRO A 1 452 ? -0.744 27.188 10.523 1 94.81 452 PRO A CA 1
ATOM 3613 C C . PRO A 1 452 ? -1.598 26.297 11.43 1 94.81 452 PRO A C 1
ATOM 3615 O O . PRO A 1 452 ? -1.885 25.156 11.078 1 94.81 452 PRO A O 1
ATOM 3618 N N . ASP A 1 453 ? -2.016 26.703 12.578 1 96.44 453 ASP A N 1
ATOM 3619 C CA . ASP A 1 453 ? -2.74 25.891 13.555 1 96.44 453 ASP A CA 1
ATOM 3620 C C . ASP A 1 453 ? -4.25 26.031 13.367 1 96.44 453 ASP A C 1
ATOM 3622 O O . ASP A 1 453 ? -4.871 26.938 13.914 1 96.44 453 ASP A O 1
ATOM 3626 N N . ASN A 1 454 ? -4.863 25.062 12.773 1 94.44 454 ASN A N 1
ATOM 3627 C CA . ASN A 1 454 ? -6.285 25.109 12.438 1 94.44 454 ASN A CA 1
ATOM 3628 C C . ASN A 1 454 ? -7.156 25.062 13.688 1 94.44 454 ASN A C 1
ATOM 3630 O O . ASN A 1 454 ? -8.234 25.672 13.719 1 94.44 454 ASN A O 1
ATOM 3634 N N . THR A 1 455 ? -6.707 24.391 14.711 1 95.62 455 THR A N 1
ATOM 3635 C CA . THR A 1 455 ? -7.477 24.266 15.945 1 95.62 455 THR A CA 1
ATOM 3636 C C . THR A 1 455 ? -7.523 25.609 16.688 1 95.62 455 THR A C 1
ATOM 3638 O O . THR A 1 455 ? -8.594 26.047 17.109 1 95.62 455 THR A O 1
ATOM 3641 N N . GLN A 1 456 ? -6.402 26.25 16.844 1 97 456 GLN A N 1
ATOM 3642 C CA . GLN A 1 456 ? -6.375 27.562 17.469 1 97 456 GLN A CA 1
ATOM 3643 C C . GLN A 1 456 ? -7.148 28.594 16.641 1 97 456 GLN A C 1
ATOM 3645 O O . GLN A 1 456 ? -7.871 29.422 17.203 1 97 456 GLN A O 1
ATOM 3650 N N . ASN A 1 457 ? -6.992 28.531 15.344 1 96.88 457 ASN A N 1
ATOM 3651 C CA . ASN A 1 457 ? -7.738 29.422 14.469 1 96.88 457 ASN A CA 1
ATOM 3652 C C . ASN A 1 457 ? -9.242 29.312 14.703 1 96.88 457 ASN A C 1
ATOM 3654 O O . ASN A 1 457 ? -9.938 30.328 14.766 1 96.88 457 ASN A O 1
ATOM 3658 N N . LYS A 1 458 ? -9.688 28.141 14.82 1 96.12 458 LYS A N 1
ATOM 3659 C CA . LYS A 1 458 ? -11.117 27.906 15.016 1 96.12 458 LYS A CA 1
ATOM 3660 C C . LYS A 1 458 ? -11.57 28.344 16.406 1 96.12 458 LYS A C 1
ATOM 3662 O O . LYS A 1 458 ? -12.555 29.078 16.531 1 96.12 458 LYS A O 1
ATOM 3667 N N . ILE A 1 459 ? -10.875 28 17.406 1 97.12 459 ILE A N 1
ATOM 3668 C CA . ILE A 1 459 ? -11.328 28.156 18.781 1 97.12 459 ILE A CA 1
ATOM 3669 C C . ILE A 1 459 ? -11.039 29.578 19.25 1 97.12 459 ILE A C 1
ATOM 3671 O O . ILE A 1 459 ? -11.852 30.188 19.938 1 97.12 459 ILE A O 1
ATOM 3675 N N . VAL A 1 460 ? -9.898 30.125 18.891 1 97.44 460 VAL A N 1
ATOM 3676 C CA . VAL A 1 460 ? -9.445 31.391 19.438 1 97.44 460 VAL A CA 1
ATOM 3677 C C . VAL A 1 460 ? -9.898 32.531 18.531 1 97.44 460 VAL A C 1
ATOM 3679 O O . VAL A 1 460 ? -10.375 33.562 19 1 97.44 460 VAL A O 1
ATOM 3682 N N . LYS A 1 461 ? -9.805 32.312 17.219 1 96.81 461 LYS A N 1
ATOM 3683 C CA . LYS A 1 461 ? -10.086 33.406 16.281 1 96.81 461 LYS A CA 1
ATOM 3684 C C . LYS A 1 461 ? -11.461 33.219 15.641 1 96.81 461 LYS A C 1
ATOM 3686 O O . LYS A 1 461 ? -11.977 34.156 14.992 1 96.81 461 LYS A O 1
ATOM 3691 N N . GLY A 1 462 ? -12.055 32.094 15.797 1 96.19 462 GLY A N 1
ATOM 3692 C CA . GLY A 1 462 ? -13.383 31.844 15.266 1 96.19 462 GLY A CA 1
ATOM 3693 C C . GLY A 1 462 ? -13.383 31.562 13.773 1 96.19 462 GLY A C 1
ATOM 3694 O O . GLY A 1 462 ? -14.398 31.75 13.102 1 96.19 462 GLY A O 1
ATOM 3695 N N . GLY A 1 463 ? -12.289 31.234 13.258 1 95.69 463 GLY A N 1
ATOM 3696 C CA . GLY A 1 463 ? -12.195 30.906 11.844 1 95.69 463 GLY A CA 1
ATOM 3697 C C . GLY A 1 463 ? -12.078 29.422 11.594 1 95.69 463 GLY A C 1
ATOM 3698 O O . GLY A 1 463 ? -11.055 28.797 11.898 1 95.69 463 GLY A O 1
ATOM 3699 N N . ASN A 1 464 ? -13.062 28.812 10.945 1 93.81 464 ASN A N 1
ATOM 3700 C CA . ASN A 1 464 ? -13.062 27.391 10.617 1 93.81 464 ASN A CA 1
ATOM 3701 C C . ASN A 1 464 ? -12.602 27.141 9.18 1 93.81 464 ASN A C 1
ATOM 3703 O O . ASN A 1 464 ? -13.352 27.375 8.234 1 93.81 464 ASN A O 1
ATOM 3707 N N . ILE A 1 465 ? -11.5 26.578 9.094 1 90.12 465 ILE A N 1
ATOM 3708 C CA . ILE A 1 465 ? -10.875 26.391 7.789 1 90.12 465 ILE A CA 1
ATOM 3709 C C . ILE A 1 465 ? -11.609 25.281 7.031 1 90.12 465 ILE A C 1
ATOM 3711 O O . ILE A 1 465 ? -11.703 25.312 5.805 1 90.12 465 ILE A O 1
ATOM 3715 N N . LEU A 1 466 ? -12.102 24.312 7.711 1 89.38 466 LEU A N 1
ATOM 3716 C CA . LEU A 1 466 ? -12.734 23.156 7.09 1 89.38 466 LEU A CA 1
ATOM 3717 C C . LEU A 1 466 ? -13.969 23.562 6.301 1 89.38 466 LEU A C 1
ATOM 3719 O O . LEU A 1 466 ? -14.062 23.297 5.102 1 89.38 466 LEU A O 1
ATOM 3723 N N . ASN A 1 467 ? -14.922 24.312 6.973 1 89.81 467 ASN A N 1
ATOM 3724 C CA . ASN A 1 467 ? -16.203 24.578 6.332 1 89.81 467 ASN A CA 1
ATOM 3725 C C . ASN A 1 467 ? -16.328 26.031 5.914 1 89.81 467 ASN A C 1
ATOM 3727 O O . ASN A 1 467 ? -17.328 26.438 5.316 1 89.81 467 ASN A O 1
ATOM 3731 N N . GLY A 1 468 ? -15.398 26.875 6.305 1 90.19 468 GLY A N 1
ATOM 3732 C CA . GLY A 1 468 ? -15.344 28.266 5.844 1 90.19 468 GLY A CA 1
ATOM 3733 C C . GLY A 1 468 ? -16.016 29.234 6.793 1 90.19 468 GLY A C 1
ATOM 3734 O O . GLY A 1 468 ? -15.961 30.453 6.59 1 90.19 468 GLY A O 1
ATOM 3735 N N . ALA A 1 469 ? -16.609 28.703 7.863 1 91.44 469 ALA A N 1
ATOM 3736 C CA . ALA A 1 469 ? -17.281 29.609 8.805 1 91.44 469 ALA A CA 1
ATOM 3737 C C . ALA A 1 469 ? -16.281 30.531 9.492 1 91.44 469 ALA A C 1
ATOM 3739 O O . ALA A 1 469 ? -15.32 30.062 10.109 1 91.44 469 ALA A O 1
ATOM 3740 N N . GLY A 1 470 ? -16.484 31.828 9.344 1 93.12 470 GLY A N 1
ATOM 3741 C CA . GLY A 1 470 ? -15.617 32.812 9.977 1 93.12 470 GLY A CA 1
ATOM 3742 C C . GLY A 1 470 ? -14.219 32.812 9.391 1 93.12 470 GLY A C 1
ATOM 3743 O O . GLY A 1 470 ? -13.266 33.25 10.062 1 93.12 470 GLY A O 1
ATOM 3744 N N . TYR A 1 471 ? -14.078 32.312 8.219 1 90.06 471 TYR A N 1
ATOM 3745 C CA . TYR A 1 471 ? -12.75 32.125 7.637 1 90.06 471 TYR A CA 1
ATOM 3746 C C . TYR A 1 471 ? -12.039 33.469 7.453 1 90.06 471 TYR A C 1
ATOM 3748 O O . TYR A 1 471 ? -10.805 33.531 7.512 1 90.06 471 TYR A O 1
ATOM 3756 N N . GLU A 1 472 ? -12.719 34.562 7.305 1 90.88 472 GLU A N 1
ATOM 3757 C CA . GLU A 1 472 ? -12.133 35.906 7.117 1 90.88 472 GLU A CA 1
ATOM 3758 C C . GLU A 1 472 ? -11.289 36.312 8.32 1 90.88 472 GLU A C 1
ATOM 3760 O O . GLU A 1 472 ? -10.398 37.156 8.203 1 90.88 472 GLU A O 1
ATOM 3765 N N . ASN A 1 473 ? -11.539 35.688 9.422 1 93.5 473 ASN A N 1
ATOM 3766 C CA . ASN A 1 473 ? -10.82 36 10.648 1 93.5 473 ASN A CA 1
ATOM 3767 C C . ASN A 1 473 ? -9.383 35.5 10.609 1 93.5 473 ASN A C 1
ATOM 3769 O O . ASN A 1 473 ? -8.539 35.969 11.375 1 93.5 473 ASN A O 1
ATOM 3773 N N . VAL A 1 474 ? -9.164 34.531 9.727 1 94.5 474 VAL A N 1
ATOM 3774 C CA . VAL A 1 474 ? -7.859 33.875 9.82 1 94.5 474 VAL A CA 1
ATOM 3775 C C . VAL A 1 474 ? -7.195 33.844 8.445 1 94.5 474 VAL A C 1
ATOM 3777 O O . VAL A 1 474 ? -6 33.562 8.336 1 94.5 474 VAL A O 1
ATOM 3780 N N . ALA A 1 475 ? -7.941 34.125 7.434 1 92.5 475 ALA A N 1
ATOM 3781 C CA . ALA A 1 475 ? -7.441 34.062 6.062 1 92.5 475 ALA A CA 1
ATOM 3782 C C . ALA A 1 475 ? -6.477 35.219 5.766 1 92.5 475 ALA A C 1
ATOM 3784 O O . ALA A 1 475 ? -6.656 36.312 6.254 1 92.5 475 ALA A O 1
ATOM 3785 N N . MET A 1 476 ? -5.492 34.938 4.934 1 91.56 476 MET A N 1
ATOM 3786 C CA . MET A 1 476 ? -4.707 36 4.355 1 91.56 476 MET A CA 1
ATOM 3787 C C . MET A 1 476 ? -5.574 36.875 3.457 1 91.56 476 MET A C 1
ATOM 3789 O O . MET A 1 476 ? -6.492 36.406 2.801 1 91.56 476 MET A O 1
ATOM 3793 N N . THR A 1 477 ? -5.258 38.125 3.498 1 86.62 477 THR A N 1
ATOM 3794 C CA . THR A 1 477 ? -6.066 39.062 2.729 1 86.62 477 THR A CA 1
ATOM 3795 C C . THR A 1 477 ? -5.281 39.594 1.532 1 86.62 477 THR A C 1
ATOM 3797 O O . THR A 1 477 ? -4.07 39.406 1.437 1 86.62 477 THR A O 1
ATOM 3800 N N . GLY A 1 478 ? -6.094 40.125 0.572 1 87.62 478 GLY A N 1
ATOM 3801 C CA . GLY A 1 478 ? -5.426 40.812 -0.52 1 87.62 478 GLY A CA 1
ATOM 3802 C C . GLY A 1 478 ? -5.754 40.25 -1.883 1 87.62 478 GLY A C 1
ATOM 3803 O O . GLY A 1 478 ? -4.855 40 -2.686 1 87.62 478 GLY A O 1
ATOM 3804 N N . TYR A 1 479 ? -6.969 39.812 -2.082 1 90.31 479 TYR A N 1
ATOM 3805 C CA . TYR A 1 479 ? -7.395 39.469 -3.439 1 90.31 479 TYR A CA 1
ATOM 3806 C C . TYR A 1 479 ? -8.742 40.094 -3.758 1 90.31 479 TYR A C 1
ATOM 3808 O O . TYR A 1 479 ? -9.578 40.281 -2.867 1 90.31 479 TYR A O 1
ATOM 3816 N N . LYS A 1 480 ? -8.938 40.562 -5 1 92.06 480 LYS A N 1
ATOM 3817 C CA . LYS A 1 480 ? -10.172 41.156 -5.48 1 92.06 480 LYS A CA 1
ATOM 3818 C C . LYS A 1 480 ? -10.469 40.75 -6.918 1 92.06 480 LYS A C 1
ATOM 3820 O O . LYS A 1 480 ? -9.602 40.875 -7.793 1 92.06 480 LYS A O 1
ATOM 3825 N N . VAL A 1 481 ? -11.664 40.25 -7.07 1 90.69 481 VAL A N 1
ATOM 3826 C CA . VAL A 1 481 ? -12.109 40 -8.438 1 90.69 481 VAL A CA 1
ATOM 3827 C C . VAL A 1 481 ? -12.477 41.344 -9.094 1 90.69 481 VAL A C 1
ATOM 3829 O O . VAL A 1 481 ? -13.453 42 -8.711 1 90.69 481 VAL A O 1
ATOM 3832 N N . VAL A 1 482 ? -11.82 41.688 -10.078 1 92.44 482 VAL A N 1
ATOM 3833 C CA . VAL A 1 482 ? -12.008 43 -10.641 1 92.44 482 VAL A CA 1
ATOM 3834 C C . VAL A 1 482 ? -12.805 42.906 -11.938 1 92.44 482 VAL A C 1
ATOM 3836 O O . VAL A 1 482 ? -13.383 43.906 -12.398 1 92.44 482 VAL A O 1
ATOM 3839 N N . ASP A 1 483 ? -12.773 41.781 -12.484 1 90.75 483 ASP A N 1
ATOM 3840 C CA . ASP A 1 483 ? -13.508 41.531 -13.719 1 90.75 483 ASP A CA 1
ATOM 3841 C C . ASP A 1 483 ? -13.938 40.062 -13.82 1 90.75 483 ASP A C 1
ATOM 3843 O O . ASP A 1 483 ? -13.125 39.156 -13.609 1 90.75 483 ASP A O 1
ATOM 3847 N N . LEU A 1 484 ? -15.195 39.875 -14.203 1 91.38 484 LEU A N 1
ATOM 3848 C CA . LEU A 1 484 ? -15.727 38.5 -14.297 1 91.38 484 LEU A CA 1
ATOM 3849 C C . LEU A 1 484 ? -15.539 37.938 -15.703 1 91.38 484 LEU A C 1
ATOM 3851 O O . LEU A 1 484 ? -15.734 36.75 -15.93 1 91.38 484 LEU A O 1
ATOM 3855 N N . GLY A 1 485 ? -15.078 38.656 -16.609 1 88.88 485 GLY A N 1
ATOM 3856 C CA . GLY A 1 485 ? -15.047 38.281 -18.016 1 88.88 485 GLY A CA 1
ATOM 3857 C C . GLY A 1 485 ? -16.312 38.688 -18.75 1 88.88 485 GLY A C 1
ATOM 3858 O O . GLY A 1 485 ? -17.25 39.219 -18.156 1 88.88 485 GLY A O 1
ATOM 3859 N N . PRO A 1 486 ? -16.375 38.469 -20.016 1 90.81 486 PRO A N 1
ATOM 3860 C CA . PRO A 1 486 ? -17.5 38.906 -20.844 1 90.81 486 PRO A CA 1
ATOM 3861 C C . PRO A 1 486 ? -18.734 38.031 -20.656 1 90.81 486 PRO A C 1
ATOM 3863 O O . PRO A 1 486 ? -18.625 36.875 -20.312 1 90.81 486 PRO A O 1
ATOM 3866 N N . ALA A 1 487 ? -19.844 38.688 -20.875 1 87.25 487 ALA A N 1
ATOM 3867 C CA . ALA A 1 487 ? -21.094 37.969 -20.906 1 87.25 487 ALA A CA 1
ATOM 3868 C C . ALA A 1 487 ? -21.203 37.125 -22.188 1 87.25 487 ALA A C 1
ATOM 3870 O O . ALA A 1 487 ? -20.469 37.344 -23.141 1 87.25 487 ALA A O 1
ATOM 3871 N N . PRO A 1 488 ? -22.047 36.125 -22.141 1 86.5 488 PRO A N 1
ATOM 3872 C CA . PRO A 1 488 ? -22.25 35.375 -23.391 1 86.5 488 PRO A CA 1
ATOM 3873 C C . PRO A 1 488 ? -22.562 36.281 -24.578 1 86.5 488 PRO A C 1
ATOM 3875 O O . PRO A 1 488 ? -23.406 37.156 -24.469 1 86.5 488 PRO A O 1
ATOM 3878 N N . GLY A 1 489 ? -21.953 36.062 -25.672 1 89.44 489 GLY A N 1
ATOM 3879 C CA . GLY A 1 489 ? -22.188 36.812 -26.875 1 89.44 489 GLY A CA 1
ATOM 3880 C C . GLY A 1 489 ? -21.281 38.031 -27 1 89.44 489 GLY A C 1
ATOM 3881 O O . GLY A 1 489 ? -21.141 38.594 -28.078 1 89.44 489 GLY A O 1
ATOM 3882 N N . GLU A 1 490 ? -20.703 38.406 -25.891 1 92.06 490 GLU A N 1
ATOM 3883 C CA . GLU A 1 490 ? -19.812 39.562 -25.922 1 92.06 490 GLU A CA 1
ATOM 3884 C C . GLU A 1 490 ? -18.453 39.188 -26.516 1 92.06 490 GLU A C 1
ATOM 3886 O O . GLU A 1 490 ? -17.828 38.219 -26.078 1 92.06 490 GLU A O 1
ATOM 3891 N N . LEU A 1 491 ? -18 39.938 -27.516 1 92.31 491 LEU A N 1
ATOM 3892 C CA . LEU A 1 491 ? -16.703 39.719 -28.141 1 92.31 491 LEU A CA 1
ATOM 3893 C C . LEU A 1 491 ? -15.602 40.438 -27.375 1 92.31 491 LEU A C 1
ATOM 3895 O O . LEU A 1 491 ? -15.094 41.469 -27.828 1 92.31 491 LEU A O 1
ATOM 3899 N N . LYS A 1 492 ? -15.227 39.906 -26.281 1 91.81 492 LYS A N 1
ATOM 3900 C CA . LYS A 1 492 ? -14.234 40.531 -25.391 1 91.81 492 LYS A CA 1
ATOM 3901 C C . LYS A 1 492 ? -13.336 39.469 -24.766 1 91.81 492 LYS A C 1
ATOM 3903 O O . LYS A 1 492 ? -13.781 38.344 -24.484 1 91.81 492 LYS A O 1
ATOM 3908 N N . PHE A 1 493 ? -12.094 39.781 -24.703 1 89.94 493 PHE A N 1
ATOM 3909 C CA . PHE A 1 493 ? -11.094 38.969 -24 1 89.94 493 PHE A CA 1
ATOM 3910 C C . PHE A 1 493 ? -10.438 39.781 -22.891 1 89.94 493 PHE A C 1
ATOM 3912 O O . PHE A 1 493 ? -10.383 41.031 -22.953 1 89.94 493 PHE A O 1
ATOM 3919 N N . PRO A 1 494 ? -9.852 39.156 -21.641 1 89.81 494 PRO A N 1
ATOM 3920 C CA . PRO A 1 494 ? -9.828 37.688 -21.438 1 89.81 494 PRO A CA 1
ATOM 3921 C C . PRO A 1 494 ? -11.195 37.125 -21.078 1 89.81 494 PRO A C 1
ATOM 3923 O O . PRO A 1 494 ? -12.078 37.875 -20.641 1 89.81 494 PRO A O 1
ATOM 3926 N N . ARG A 1 495 ? -11.359 35.875 -21.297 1 87.94 495 ARG A N 1
ATOM 3927 C CA . ARG A 1 495 ? -12.656 35.219 -21.203 1 87.94 495 ARG A CA 1
ATOM 3928 C C . ARG A 1 495 ? -13.023 34.906 -19.75 1 87.94 495 ARG A C 1
ATOM 3930 O O . ARG A 1 495 ? -14.195 34.719 -19.422 1 87.94 495 ARG A O 1
ATOM 3937 N N . LEU A 1 496 ? -12.102 34.875 -18.844 1 92.06 496 LEU A N 1
ATOM 3938 C CA . LEU A 1 496 ? -12.289 34.469 -17.469 1 92.06 496 LEU A CA 1
ATOM 3939 C C . LEU A 1 496 ? -11.977 35.594 -16.5 1 92.06 496 LEU A C 1
ATOM 3941 O O . LEU A 1 496 ? -11.461 36.625 -16.906 1 92.06 496 LEU A O 1
ATOM 3945 N N . MET A 1 497 ? -12.273 35.312 -15.258 1 89.81 497 MET A N 1
ATOM 3946 C CA . MET A 1 497 ? -12.18 36.375 -14.258 1 89.81 497 MET A CA 1
ATOM 3947 C C . MET A 1 497 ? -10.742 36.875 -14.109 1 89.81 497 MET A C 1
ATOM 3949 O O . MET A 1 497 ? -9.805 36.125 -14.359 1 89.81 497 MET A O 1
ATOM 3953 N N . THR A 1 498 ? -10.672 38.094 -13.773 1 90.94 498 THR A N 1
ATOM 3954 C CA . THR A 1 498 ? -9.391 38.688 -13.406 1 90.94 498 THR A CA 1
ATOM 3955 C C . THR A 1 498 ? -9.344 39 -11.914 1 90.94 498 THR A C 1
ATOM 3957 O O . THR A 1 498 ? -10.234 39.656 -11.383 1 90.94 498 THR A O 1
ATOM 3960 N N . ILE A 1 499 ? -8.312 38.5 -11.281 1 92.81 499 ILE A N 1
ATOM 3961 C CA . ILE A 1 499 ? -8.117 38.719 -9.852 1 92.81 499 ILE A CA 1
ATOM 3962 C C . ILE A 1 499 ? -6.891 39.594 -9.625 1 92.81 499 ILE A C 1
ATOM 3964 O O . ILE A 1 499 ? -5.832 39.344 -10.203 1 92.81 499 ILE A O 1
ATOM 3968 N N . GLU A 1 500 ? -7.105 40.594 -8.844 1 93.81 500 GLU A N 1
ATOM 3969 C CA . GLU A 1 500 ? -5.984 41.406 -8.391 1 93.81 500 GLU A CA 1
ATOM 3970 C C . GLU A 1 500 ? -5.547 41 -6.98 1 93.81 500 GLU A C 1
ATOM 3972 O O . GLU A 1 500 ? -6.383 40.844 -6.086 1 93.81 500 GLU A O 1
ATOM 3977 N N . TYR A 1 501 ? -4.254 40.875 -6.875 1 94.88 501 TYR A N 1
ATOM 3978 C CA . TYR A 1 501 ? -3.691 40.469 -5.59 1 94.88 501 TYR A CA 1
ATOM 3979 C C . TYR A 1 501 ? -2.906 41.594 -4.957 1 94.88 501 TYR A C 1
ATOM 3981 O O . TYR A 1 501 ? -2.283 42.406 -5.664 1 94.88 501 TYR A O 1
ATOM 3989 N N . THR A 1 502 ? -2.977 41.656 -3.627 1 94.44 502 THR A N 1
ATOM 3990 C CA . THR A 1 502 ? -2.184 42.625 -2.85 1 94.44 502 THR A CA 1
ATOM 3991 C C . THR A 1 502 ? -1.646 41.969 -1.582 1 94.44 502 THR A C 1
ATOM 3993 O O . THR A 1 502 ? -2.021 40.844 -1.253 1 94.44 502 THR A O 1
ATOM 3996 N N . GLY A 1 503 ? -0.644 42.562 -1.013 1 92.88 503 GLY A N 1
ATOM 3997 C CA . GLY A 1 503 ? -0.115 42.062 0.249 1 92.88 503 GLY A CA 1
ATOM 3998 C C . GLY A 1 503 ? 0.584 40.719 0.119 1 92.88 503 GLY A C 1
ATOM 3999 O O . GLY A 1 503 ? 1.324 40.5 -0.84 1 92.88 503 GLY A O 1
ATOM 4000 N N . GLU A 1 504 ? 0.373 39.906 1.103 1 91.44 504 GLU A N 1
ATOM 4001 C CA . GLU A 1 504 ? 1.054 38.594 1.181 1 91.44 504 GLU A CA 1
ATOM 4002 C C . GLU A 1 504 ? 0.655 37.688 0.019 1 91.44 504 GLU A C 1
ATOM 4004 O O . GLU A 1 504 ? 1.481 36.938 -0.499 1 91.44 504 GLU A O 1
ATOM 4009 N N . LEU A 1 505 ? -0.595 37.75 -0.373 1 95.56 505 LEU A N 1
ATOM 4010 C CA . LEU A 1 505 ? -1.057 36.906 -1.464 1 95.56 505 LEU A CA 1
ATOM 4011 C C . LEU A 1 505 ? -0.36 37.281 -2.77 1 95.56 505 LEU A C 1
ATOM 4013 O O . LEU A 1 505 ? -0.065 36.406 -3.586 1 95.56 505 LEU A O 1
ATOM 4017 N N . LYS A 1 506 ? -0.132 38.562 -2.957 1 96.19 506 LYS A N 1
ATOM 4018 C CA . LYS A 1 506 ? 0.632 39 -4.125 1 96.19 506 LYS A CA 1
ATOM 4019 C C . LYS A 1 506 ? 2.062 38.469 -4.07 1 96.19 506 LYS A C 1
ATOM 4021 O O . LYS A 1 506 ? 2.59 38 -5.074 1 96.19 506 LYS A O 1
ATOM 4026 N N . GLU A 1 507 ? 2.613 38.594 -2.9 1 95.56 507 GLU A N 1
ATOM 4027 C CA . GLU A 1 507 ? 3.977 38.125 -2.725 1 95.56 507 GLU A CA 1
ATOM 4028 C C . GLU A 1 507 ? 4.07 36.625 -3.037 1 95.56 507 GLU A C 1
ATOM 4030 O O . GLU A 1 507 ? 5.004 36.188 -3.711 1 95.56 507 GLU A O 1
ATOM 4035 N N . HIS A 1 508 ? 3.129 35.875 -2.551 1 96.12 508 HIS A N 1
ATOM 4036 C CA . HIS A 1 508 ? 3.113 34.438 -2.785 1 96.12 508 HIS A CA 1
ATOM 4037 C C . HIS A 1 508 ? 2.99 34.125 -4.27 1 96.12 508 HIS A C 1
ATOM 4039 O O . HIS A 1 508 ? 3.717 33.281 -4.793 1 96.12 508 HIS A O 1
ATOM 4045 N N . ARG A 1 509 ? 2.041 34.781 -4.953 1 96.44 509 ARG A N 1
ATOM 4046 C CA . ARG A 1 509 ? 1.852 34.594 -6.383 1 96.44 509 ARG A CA 1
ATOM 4047 C C . ARG A 1 509 ? 3.119 34.938 -7.16 1 96.44 509 ARG A C 1
ATOM 4049 O O . ARG A 1 509 ? 3.525 34.219 -8.062 1 96.44 509 ARG A O 1
ATOM 4056 N N . GLU A 1 510 ? 3.752 36.031 -6.77 1 96.5 510 GLU A N 1
ATOM 4057 C CA . GLU A 1 510 ? 4.957 36.469 -7.457 1 96.5 510 GLU A CA 1
ATOM 4058 C C . GLU A 1 510 ? 6.102 35.5 -7.277 1 96.5 510 GLU A C 1
ATOM 4060 O O . GLU A 1 510 ? 6.891 35.281 -8.195 1 96.5 510 GLU A O 1
ATOM 4065 N N . GLU A 1 511 ? 6.184 34.938 -6.109 1 96.06 511 GLU A N 1
ATOM 4066 C CA . GLU A 1 511 ? 7.227 33.969 -5.871 1 96.06 511 GLU A CA 1
ATOM 4067 C C . GLU A 1 511 ? 7.055 32.75 -6.781 1 96.06 511 GLU A C 1
ATOM 4069 O O . GLU A 1 511 ? 8.031 32.219 -7.32 1 96.06 511 GLU A O 1
ATOM 4074 N N . MET A 1 512 ? 5.812 32.219 -6.93 1 96.5 512 MET A N 1
ATOM 4075 C CA . MET A 1 512 ? 5.574 31.094 -7.812 1 96.5 512 MET A CA 1
ATOM 4076 C C . MET A 1 512 ? 5.789 31.484 -9.273 1 96.5 512 MET A C 1
ATOM 4078 O O . MET A 1 512 ? 6.305 30.688 -10.062 1 96.5 512 MET A O 1
ATOM 4082 N N . MET A 1 513 ? 5.441 32.75 -9.609 1 96.44 513 MET A N 1
ATOM 4083 C CA . MET A 1 513 ? 5.66 33.25 -10.961 1 96.44 513 MET A CA 1
ATOM 4084 C C . MET A 1 513 ? 7.145 33.25 -11.312 1 96.44 513 MET A C 1
ATOM 4086 O O . MET A 1 513 ? 7.523 32.906 -12.438 1 96.44 513 MET A O 1
ATOM 4090 N N . LYS A 1 514 ? 7.969 33.562 -10.375 1 96.38 514 LYS A N 1
ATOM 4091 C CA . LYS A 1 514 ? 9.414 33.531 -10.586 1 96.38 514 LYS A CA 1
ATOM 4092 C C . LYS A 1 514 ? 9.898 32.156 -10.984 1 96.38 514 LYS A C 1
ATOM 4094 O O . LYS A 1 514 ? 10.805 32 -11.812 1 96.38 514 LYS A O 1
ATOM 4099 N N . VAL A 1 515 ? 9.32 31.156 -10.398 1 96.56 515 VAL A N 1
ATOM 4100 C CA . VAL A 1 515 ? 9.711 29.781 -10.719 1 96.56 515 VAL A CA 1
ATOM 4101 C C . VAL A 1 515 ? 9.273 29.438 -12.148 1 96.56 515 VAL A C 1
ATOM 4103 O O . VAL A 1 515 ? 10.062 28.922 -12.938 1 96.56 515 VAL A O 1
ATOM 4106 N N . CYS A 1 516 ? 8.016 29.766 -12.508 1 96.5 516 CYS A N 1
ATOM 4107 C CA . CYS A 1 516 ? 7.48 29.469 -13.828 1 96.5 516 CYS A CA 1
ATOM 4108 C C . CYS A 1 516 ? 8.297 30.156 -14.914 1 96.5 516 CYS A C 1
ATOM 4110 O O . CYS A 1 516 ? 8.562 29.578 -15.969 1 96.5 516 CYS A O 1
ATOM 4112 N N . GLU A 1 517 ? 8.734 31.328 -14.617 1 95.88 517 GLU A N 1
ATOM 4113 C CA . GLU A 1 517 ? 9.328 32.219 -15.625 1 95.88 517 GLU A CA 1
ATOM 4114 C C . GLU A 1 517 ? 10.773 31.812 -15.914 1 95.88 517 GLU A C 1
ATOM 4116 O O . GLU A 1 517 ? 11.398 32.344 -16.828 1 95.88 517 GLU A O 1
ATOM 4121 N N . LEU A 1 518 ? 11.242 30.922 -15.148 1 94.38 518 LEU A N 1
ATOM 4122 C CA . LEU A 1 518 ? 12.555 30.375 -15.484 1 94.38 518 LEU A CA 1
ATOM 4123 C C . LEU A 1 518 ? 12.531 29.672 -16.828 1 94.38 518 LEU A C 1
ATOM 4125 O O . LEU A 1 518 ? 13.562 29.562 -17.5 1 94.38 518 LEU A O 1
ATOM 4129 N N . CYS A 1 519 ? 11.359 29.172 -17.281 1 92.94 519 CYS A N 1
ATOM 4130 C CA . CYS A 1 519 ? 11.258 28.375 -18.5 1 92.94 519 CYS A CA 1
ATOM 4131 C C . CYS A 1 519 ? 10.117 28.875 -19.375 1 92.94 519 CYS A C 1
ATOM 4133 O O . CYS A 1 519 ? 10.07 28.578 -20.578 1 92.94 519 CYS A O 1
ATOM 4135 N N . HIS A 1 520 ? 9.148 29.562 -18.766 1 95.12 520 HIS A N 1
ATOM 4136 C CA . HIS A 1 520 ? 7.969 30.016 -19.5 1 95.12 520 HIS A CA 1
ATOM 4137 C C . HIS A 1 520 ? 7.934 31.547 -19.594 1 95.12 520 HIS A C 1
ATOM 4139 O O . HIS A 1 520 ? 8.43 32.25 -18.703 1 95.12 520 HIS A O 1
ATOM 4145 N N . SER A 1 521 ? 7.258 32.062 -20.625 1 94.12 521 SER A N 1
ATOM 4146 C CA . SER A 1 521 ? 7.051 33.5 -20.719 1 94.12 521 SER A CA 1
ATOM 4147 C C . SER A 1 521 ? 6.078 34 -19.656 1 94.12 521 SER A C 1
ATOM 4149 O O . SER A 1 521 ? 5.254 33.219 -19.156 1 94.12 521 SER A O 1
ATOM 4151 N N . SER A 1 522 ? 6.195 35.281 -19.266 1 94.19 522 SER A N 1
ATOM 4152 C CA . SER A 1 522 ? 5.297 35.844 -18.281 1 94.19 522 SER A CA 1
ATOM 4153 C C . SER A 1 522 ? 3.846 35.781 -18.734 1 94.19 522 SER A C 1
ATOM 4155 O O . SER A 1 522 ? 2.941 35.562 -17.938 1 94.19 522 SER A O 1
ATOM 4157 N N . SER A 1 523 ? 3.619 36 -19.984 1 92 523 SER A N 1
ATOM 4158 C CA . SER A 1 523 ? 2.258 35.938 -20.5 1 92 523 SER A CA 1
ATOM 4159 C C . SER A 1 523 ? 1.676 34.531 -20.406 1 92 523 SER A C 1
ATOM 4161 O O . SER A 1 523 ? 0.486 34.375 -20.125 1 92 523 SER A O 1
ATOM 4163 N N . TRP A 1 524 ? 2.488 33.562 -20.688 1 93 524 TRP A N 1
ATOM 4164 C CA . TRP A 1 524 ? 2.055 32.156 -20.531 1 93 524 TRP A CA 1
ATOM 4165 C C . TRP A 1 524 ? 1.645 31.875 -19.094 1 93 524 TRP A C 1
ATOM 4167 O O . TRP A 1 524 ? 0.574 31.312 -18.844 1 93 524 TRP A O 1
ATOM 4177 N N . ALA A 1 525 ? 2.502 32.281 -18.172 1 95.38 525 ALA A N 1
ATOM 4178 C CA . ALA A 1 525 ? 2.264 32 -16.75 1 95.38 525 ALA A CA 1
ATOM 4179 C C . ALA A 1 525 ? 1.032 32.75 -16.25 1 95.38 525 ALA A C 1
ATOM 4181 O O . ALA A 1 525 ? 0.245 32.219 -15.469 1 95.38 525 ALA A O 1
ATOM 4182 N N . GLU A 1 526 ? 0.872 33.969 -16.719 1 93.88 526 GLU A N 1
ATOM 4183 C CA . GLU A 1 526 ? -0.292 34.781 -16.344 1 93.88 526 GLU A CA 1
ATOM 4184 C C . GLU A 1 526 ? -1.587 34.125 -16.797 1 93.88 526 GLU A C 1
ATOM 4186 O O . GLU A 1 526 ? -2.557 34.031 -16.047 1 93.88 526 GLU A O 1
ATOM 4191 N N . ASN A 1 527 ? -1.574 33.688 -18 1 92.88 527 ASN A N 1
ATOM 4192 C CA . ASN A 1 527 ? -2.762 33.031 -18.531 1 92.88 527 ASN A CA 1
ATOM 4193 C C . ASN A 1 527 ? -3.029 31.703 -17.812 1 92.88 527 ASN A C 1
ATOM 4195 O O . ASN A 1 527 ? -4.184 31.312 -17.625 1 92.88 527 ASN A O 1
ATOM 4199 N N . PHE A 1 528 ? -1.978 31.016 -17.531 1 95 528 PHE A N 1
ATOM 4200 C CA . PHE A 1 528 ? -2.141 29.766 -16.781 1 95 528 PHE A CA 1
ATOM 4201 C C . PHE A 1 528 ? -2.842 30.016 -15.453 1 95 528 PHE A C 1
ATOM 4203 O O . PHE A 1 528 ? -3.832 29.359 -15.133 1 95 528 PHE A O 1
ATOM 4210 N N . PHE A 1 529 ? -2.379 30.953 -14.695 1 95.56 529 PHE A N 1
ATOM 4211 C CA . PHE A 1 529 ? -2.943 31.172 -13.367 1 95.56 529 PHE A CA 1
ATOM 4212 C C . PHE A 1 529 ? -4.355 31.734 -13.469 1 95.56 529 PHE A C 1
ATOM 4214 O O . PHE A 1 529 ? -5.207 31.453 -12.625 1 95.56 529 PHE A O 1
ATOM 4221 N N . ARG A 1 530 ? -4.629 32.5 -14.5 1 92.75 530 ARG A N 1
ATOM 4222 C CA . ARG A 1 530 ? -5.988 32.969 -14.688 1 92.75 530 ARG A CA 1
ATOM 4223 C C . ARG A 1 530 ? -6.965 31.812 -14.859 1 92.75 530 ARG A C 1
ATOM 4225 O O . ARG A 1 530 ? -8.031 31.797 -14.234 1 92.75 530 ARG A O 1
ATOM 4232 N N . THR A 1 531 ? -6.629 30.891 -15.734 1 93.94 531 THR A N 1
ATOM 4233 C CA . THR A 1 531 ? -7.496 29.734 -15.984 1 93.94 531 THR A CA 1
ATOM 4234 C C . THR A 1 531 ? -7.555 28.828 -14.766 1 93.94 531 THR A C 1
ATOM 4236 O O . THR A 1 531 ? -8.617 28.281 -14.438 1 93.94 531 THR A O 1
ATOM 4239 N N . ALA A 1 532 ? -6.414 28.656 -14.078 1 95.06 532 ALA A N 1
ATOM 4240 C CA . ALA A 1 532 ? -6.375 27.812 -12.891 1 95.06 532 ALA A CA 1
ATOM 4241 C C . ALA A 1 532 ? -7.215 28.406 -11.758 1 95.06 532 ALA A C 1
ATOM 4243 O O . ALA A 1 532 ? -7.969 27.703 -11.094 1 95.06 532 ALA A O 1
ATOM 4244 N N . ASP A 1 533 ? -7.117 29.688 -11.555 1 94.56 533 ASP A N 1
ATOM 4245 C CA . ASP A 1 533 ? -7.883 30.375 -10.516 1 94.56 533 ASP A CA 1
ATOM 4246 C C . ASP A 1 533 ? -9.383 30.234 -10.766 1 94.56 533 ASP A C 1
ATOM 4248 O O . ASP A 1 533 ? -10.156 30.031 -9.828 1 94.56 533 ASP A O 1
ATOM 4252 N N . GLN A 1 534 ? -9.75 30.391 -11.969 1 92.69 534 GLN A N 1
ATOM 4253 C CA . GLN A 1 534 ? -11.164 30.281 -12.305 1 92.69 534 GLN A CA 1
ATOM 4254 C C . GLN A 1 534 ? -11.703 28.906 -11.922 1 92.69 534 GLN A C 1
ATOM 4256 O O . GLN A 1 534 ? -12.867 28.766 -11.539 1 92.69 534 GLN A O 1
ATOM 4261 N N . ASN A 1 535 ? -10.945 27.875 -12.109 1 93.81 535 ASN A N 1
ATOM 4262 C CA . ASN A 1 535 ? -11.383 26.531 -11.766 1 93.81 535 ASN A CA 1
ATOM 4263 C C . ASN A 1 535 ? -11.719 26.406 -10.281 1 93.81 535 ASN A C 1
ATOM 4265 O O . ASN A 1 535 ? -12.609 25.641 -9.906 1 93.81 535 ASN A O 1
ATOM 4269 N N . LEU A 1 536 ? -11.039 27.141 -9.406 1 93.69 536 LEU A N 1
ATOM 4270 C CA . LEU A 1 536 ? -11.344 27.109 -7.984 1 93.69 536 LEU A CA 1
ATOM 4271 C C . LEU A 1 536 ? -12.727 27.703 -7.715 1 93.69 536 LEU A C 1
ATOM 4273 O O . LEU A 1 536 ? -13.484 27.156 -6.895 1 93.69 536 LEU A O 1
ATOM 4277 N N . TRP A 1 537 ? -13.039 28.688 -8.453 1 91 537 TRP A N 1
ATOM 4278 C CA . TRP A 1 537 ? -14.352 29.312 -8.297 1 91 537 TRP A CA 1
ATOM 4279 C C . TRP A 1 537 ? -15.445 28.438 -8.883 1 91 537 TRP A C 1
ATOM 4281 O O . TRP A 1 537 ? -16.562 28.391 -8.359 1 91 537 TRP A O 1
ATOM 4291 N N . ASP A 1 538 ? -15.164 27.875 -10.031 1 93.31 538 ASP A N 1
ATOM 4292 C CA . ASP A 1 538 ? -16.125 26.922 -10.609 1 93.31 538 ASP A CA 1
ATOM 4293 C C . ASP A 1 538 ? -16.422 25.781 -9.641 1 93.31 538 ASP A C 1
ATOM 4295 O O . ASP A 1 538 ? -17.578 25.406 -9.461 1 93.31 538 ASP A O 1
ATOM 4299 N N . TYR A 1 539 ? -15.383 25.25 -9.062 1 95.75 539 TYR A N 1
ATOM 4300 C CA . TYR A 1 539 ? -15.594 24.219 -8.047 1 95.75 539 TYR A CA 1
ATOM 4301 C C . TYR A 1 539 ? -16.438 24.75 -6.902 1 95.75 539 TYR A C 1
ATOM 4303 O O . TYR A 1 539 ? -17.375 24.062 -6.445 1 95.75 539 TYR A O 1
ATOM 4311 N N . ASN A 1 540 ? -16.078 25.922 -6.383 1 95.25 540 ASN A N 1
ATOM 4312 C CA . ASN A 1 540 ? -16.828 26.5 -5.277 1 95.25 540 ASN A CA 1
ATOM 4313 C C . ASN A 1 540 ? -18.312 26.594 -5.609 1 95.25 540 ASN A C 1
ATOM 4315 O O . ASN A 1 540 ? -19.172 26.359 -4.75 1 95.25 540 ASN A O 1
ATOM 4319 N N . ALA A 1 541 ? -18.625 26.953 -6.809 1 93.12 541 ALA A N 1
ATOM 4320 C CA . ALA A 1 541 ? -20.031 27.062 -7.23 1 93.12 541 ALA A CA 1
ATOM 4321 C C . ALA A 1 541 ? -20.734 25.719 -7.117 1 93.12 541 ALA A C 1
ATOM 4323 O O . ALA A 1 541 ? -21.844 25.641 -6.586 1 93.12 541 ALA A O 1
ATOM 4324 N N . VAL A 1 542 ? -20.062 24.703 -7.621 1 93 542 VAL A N 1
ATOM 4325 C CA . VAL A 1 542 ? -20.641 23.359 -7.562 1 93 542 VAL A CA 1
ATOM 4326 C C . VAL A 1 542 ? -20.797 22.922 -6.105 1 93 542 VAL A C 1
ATOM 4328 O O . VAL A 1 542 ? -21.828 22.375 -5.719 1 93 542 VAL A O 1
ATOM 4331 N N . ALA A 1 543 ? -19.766 23.156 -5.316 1 95.69 543 ALA A N 1
ATOM 4332 C CA . ALA A 1 543 ? -19.766 22.75 -3.914 1 95.69 543 ALA A CA 1
ATOM 4333 C C . ALA A 1 543 ? -20.859 23.469 -3.127 1 95.69 543 ALA A C 1
ATOM 4335 O O . ALA A 1 543 ? -21.531 22.859 -2.293 1 95.69 543 ALA A O 1
ATOM 4336 N N . GLN A 1 544 ? -21.031 24.75 -3.389 1 93.5 544 GLN A N 1
ATOM 4337 C CA . GLN A 1 544 ? -22.062 25.516 -2.707 1 93.5 544 GLN A CA 1
ATOM 4338 C C . GLN A 1 544 ? -23.453 24.969 -3.045 1 93.5 544 GLN A C 1
ATOM 4340 O O . GLN A 1 544 ? -24.312 24.844 -2.166 1 93.5 544 GLN A O 1
ATOM 4345 N N . PHE A 1 545 ? -23.641 24.703 -4.281 1 93.94 545 PHE A N 1
ATOM 4346 C CA . PHE A 1 545 ? -24.906 24.141 -4.73 1 93.94 545 PHE A CA 1
ATOM 4347 C C . PHE A 1 545 ? -25.203 22.828 -4.016 1 93.94 545 PHE A C 1
ATOM 4349 O O . PHE A 1 545 ? -26.297 22.656 -3.451 1 93.94 545 PHE A O 1
ATOM 4356 N N . ALA A 1 546 ? -24.281 21.938 -4.008 1 95.31 546 ALA A N 1
ATOM 4357 C CA . ALA A 1 546 ? -24.438 20.609 -3.404 1 95.31 546 ALA A CA 1
ATOM 4358 C C . ALA A 1 546 ? -24.641 20.719 -1.897 1 95.31 546 ALA A C 1
ATOM 4360 O O . ALA A 1 546 ? -25.484 20.016 -1.33 1 95.31 546 ALA A O 1
ATOM 4361 N N . PHE A 1 547 ? -23.859 21.547 -1.276 1 94.75 547 PHE A N 1
ATOM 4362 C CA . PHE A 1 547 ? -23.938 21.688 0.173 1 94.75 547 PHE A CA 1
ATOM 4363 C C . PHE A 1 547 ? -25.297 22.25 0.587 1 94.75 547 PHE A C 1
ATOM 4365 O O . PHE A 1 547 ? -25.859 21.828 1.6 1 94.75 547 PHE A O 1
ATOM 4372 N N . GLN A 1 548 ? -25.844 23.188 -0.17 1 93.56 548 GLN A N 1
ATOM 4373 C CA . GLN A 1 548 ? -27.172 23.734 0.115 1 93.56 548 GLN A CA 1
ATOM 4374 C C . GLN A 1 548 ? -28.25 22.672 -0.079 1 93.56 548 GLN A C 1
ATOM 4376 O O . GLN A 1 548 ? -29.234 22.656 0.661 1 93.56 548 GLN A O 1
ATOM 4381 N N . LEU A 1 549 ? -28.047 21.859 -1.07 1 94.44 549 LEU A N 1
ATOM 4382 C CA . LEU A 1 549 ? -28.984 20.734 -1.255 1 94.44 549 LEU A CA 1
ATOM 4383 C C . LEU A 1 549 ? -28.969 19.828 -0.037 1 94.44 549 LEU A C 1
ATOM 4385 O O . LEU A 1 549 ? -30.031 19.375 0.411 1 94.44 549 LEU A O 1
ATOM 4389 N N . LEU A 1 550 ? -27.812 19.484 0.459 1 95.56 550 LEU A N 1
ATOM 4390 C CA . LEU A 1 550 ? -27.688 18.641 1.642 1 95.56 550 LEU A CA 1
ATOM 4391 C C . LEU A 1 550 ? -28.359 19.297 2.846 1 95.56 550 LEU A C 1
ATOM 4393 O O . LEU A 1 550 ? -29.062 18.625 3.607 1 95.56 550 LEU A O 1
ATOM 4397 N N . LYS A 1 551 ? -28.172 20.609 3 1 94.06 551 LYS A N 1
ATOM 4398 C CA . LYS A 1 551 ? -28.797 21.328 4.098 1 94.06 551 LYS A CA 1
ATOM 4399 C C . LYS A 1 551 ? -30.328 21.266 3.988 1 94.06 551 LYS A C 1
ATOM 4401 O O . LYS A 1 551 ? -31.016 21.156 5 1 94.06 551 LYS A O 1
ATOM 4406 N N . LYS A 1 552 ? -30.797 21.359 2.838 1 94.06 552 LYS A N 1
ATOM 4407 C CA . LYS A 1 552 ? -32.25 21.25 2.617 1 94.06 552 LYS A CA 1
ATOM 4408 C C . LYS A 1 552 ? -32.75 19.859 3.008 1 94.06 552 LYS A C 1
ATOM 4410 O O . LYS A 1 552 ? -33.812 19.719 3.631 1 94.06 552 LYS A O 1
ATOM 4415 N N . ALA A 1 553 ? -32 18.844 2.611 1 95 553 ALA A N 1
ATOM 4416 C CA . ALA A 1 553 ? -32.375 17.484 2.965 1 95 553 ALA A CA 1
ATOM 4417 C C . ALA A 1 553 ? -32.406 17.297 4.48 1 95 553 ALA A C 1
ATOM 4419 O O . ALA A 1 553 ? -33.25 16.594 5.016 1 95 553 ALA A O 1
ATOM 4420 N N . TRP A 1 554 ? -31.422 17.844 5.184 1 94.38 554 TRP A N 1
ATOM 4421 C CA . TRP A 1 554 ? -31.406 17.812 6.641 1 94.38 554 TRP A CA 1
ATOM 4422 C C . TRP A 1 554 ? -32.656 18.484 7.211 1 94.38 554 TRP A C 1
ATOM 4424 O O . TRP A 1 554 ? -33.312 17.938 8.102 1 94.38 554 TRP A O 1
ATOM 4434 N N . ALA A 1 555 ? -33.031 19.625 6.719 1 94.69 555 ALA A N 1
ATOM 4435 C CA . ALA A 1 555 ? -34.188 20.406 7.191 1 94.69 555 ALA A CA 1
ATOM 4436 C C . ALA A 1 555 ? -35.5 19.656 6.965 1 94.69 555 ALA A C 1
ATOM 4438 O O . ALA A 1 555 ? -36.438 19.781 7.746 1 94.69 555 ALA A O 1
ATOM 4439 N N . GLN A 1 556 ? -35.531 18.859 5.961 1 93.44 556 GLN A N 1
ATOM 4440 C CA . GLN A 1 556 ? -36.75 18.141 5.598 1 93.44 556 GLN A CA 1
ATOM 4441 C C . GLN A 1 556 ? -36.812 16.781 6.281 1 93.44 556 GLN A C 1
ATOM 4443 O O . GLN A 1 556 ? -37.75 16.031 6.078 1 93.44 556 GLN A O 1
ATOM 4448 N N . GLY A 1 557 ? -35.75 16.438 6.961 1 90.94 557 GLY A N 1
ATOM 4449 C CA . GLY A 1 557 ? -35.719 15.188 7.699 1 90.94 557 GLY A CA 1
ATOM 4450 C C . GLY A 1 557 ? -35.438 13.984 6.824 1 90.94 557 GLY A C 1
ATOM 4451 O O . GLY A 1 557 ? -35.688 12.844 7.223 1 90.94 557 GLY A O 1
ATOM 4452 N N . ILE A 1 558 ? -35 14.203 5.664 1 88.06 558 ILE A N 1
ATOM 4453 C CA . ILE A 1 558 ? -34.594 13.117 4.793 1 88.06 558 ILE A CA 1
ATOM 4454 C C . ILE A 1 558 ? -33.344 12.43 5.383 1 88.06 558 ILE A C 1
ATOM 4456 O O . ILE A 1 558 ? -33.219 11.211 5.309 1 88.06 558 ILE A O 1
ATOM 4460 N N . HIS A 1 559 ? -32.438 13.211 5.828 1 90.06 559 HIS A N 1
ATOM 4461 C CA . HIS A 1 559 ? -31.266 12.727 6.547 1 90.06 559 HIS A CA 1
ATOM 4462 C C . HIS A 1 559 ? -31.172 13.367 7.926 1 90.06 559 HIS A C 1
ATOM 4464 O O . HIS A 1 559 ? -31.734 14.438 8.164 1 90.06 559 HIS A O 1
ATOM 4470 N N . ASP A 1 560 ? -30.547 12.656 8.898 1 88.69 560 ASP A N 1
ATOM 4471 C CA . ASP A 1 560 ? -30.281 13.133 10.258 1 88.69 560 ASP A CA 1
ATOM 4472 C C . ASP A 1 560 ? -28.875 13.703 10.383 1 88.69 560 ASP A C 1
ATOM 4474 O O . ASP A 1 560 ? -27.891 12.969 10.273 1 88.69 560 ASP A O 1
ATOM 4478 N N . PRO A 1 561 ? -28.703 14.953 10.617 1 89.75 561 PRO A N 1
ATOM 4479 C CA . PRO A 1 561 ? -27.391 15.594 10.633 1 89.75 561 PRO A CA 1
ATOM 4480 C C . PRO A 1 561 ? -26.594 15.281 11.898 1 89.75 561 PRO A C 1
ATOM 4482 O O . PRO A 1 561 ? -25.484 15.773 12.07 1 89.75 561 PRO A O 1
ATOM 4485 N N . LYS A 1 562 ? -27.109 14.461 12.828 1 86 562 LYS A N 1
ATOM 4486 C CA . LYS A 1 562 ? -26.375 14.117 14.031 1 86 562 LYS A CA 1
ATOM 4487 C C . LYS A 1 562 ? -25.062 13.398 13.695 1 86 562 LYS A C 1
ATOM 4489 O O . LYS A 1 562 ? -24.031 13.641 14.32 1 86 562 LYS A O 1
ATOM 4494 N N . ASN A 1 563 ? -25.078 12.453 12.766 1 88.25 563 ASN A N 1
ATOM 4495 C CA . ASN A 1 563 ? -23.922 11.867 12.086 1 88.25 563 ASN A CA 1
ATOM 4496 C C . ASN A 1 563 ? -23.875 12.266 10.617 1 88.25 563 ASN A C 1
ATOM 4498 O O . ASN A 1 563 ? -24.672 11.773 9.805 1 88.25 563 ASN A O 1
ATOM 4502 N N . LYS A 1 564 ? -22.938 13.031 10.289 1 87.69 564 LYS A N 1
ATOM 4503 C CA . LYS A 1 564 ? -22.953 13.695 8.992 1 87.69 564 LYS A CA 1
ATOM 4504 C C . LYS A 1 564 ? -22.219 12.867 7.941 1 87.69 564 LYS A C 1
ATOM 4506 O O . LYS A 1 564 ? -21.875 13.375 6.867 1 87.69 564 LYS A O 1
ATOM 4511 N N . LEU A 1 565 ? -21.922 11.594 8.227 1 89.75 565 LEU A N 1
ATOM 4512 C CA . LEU A 1 565 ? -21.109 10.812 7.297 1 89.75 565 LEU A CA 1
ATOM 4513 C C . LEU A 1 565 ? -21.656 9.406 7.145 1 89.75 565 LEU A C 1
ATOM 4515 O O . LEU A 1 565 ? -20.953 8.5 6.699 1 89.75 565 LEU A O 1
ATOM 4519 N N . ASP A 1 566 ? -22.844 9.125 7.543 1 87.62 566 ASP A N 1
ATOM 4520 C CA . ASP A 1 566 ? -23.297 7.734 7.547 1 87.62 566 ASP A CA 1
ATOM 4521 C C . ASP A 1 566 ? -24.484 7.539 6.594 1 87.62 566 ASP A C 1
ATOM 4523 O O . ASP A 1 566 ? -24.953 6.418 6.41 1 87.62 566 ASP A O 1
ATOM 4527 N N . GLU A 1 567 ? -24.969 8.695 6.055 1 88.25 567 GLU A N 1
ATOM 4528 C CA . GLU A 1 567 ? -26.094 8.586 5.141 1 88.25 567 GLU A CA 1
ATOM 4529 C C . GLU A 1 567 ? -25.703 8.961 3.717 1 88.25 567 GLU A C 1
ATOM 4531 O O . GLU A 1 567 ? -24.672 9.602 3.502 1 88.25 567 GLU A O 1
ATOM 4536 N N . PHE A 1 568 ? -26.5 8.547 2.758 1 87.81 568 PHE A N 1
ATOM 4537 C CA . PHE A 1 568 ? -26.109 8.516 1.353 1 87.81 568 PHE A CA 1
ATOM 4538 C C . PHE A 1 568 ? -25.688 9.898 0.876 1 87.81 568 PHE A C 1
ATOM 4540 O O . PHE A 1 568 ? -24.609 10.062 0.317 1 87.81 568 PHE A O 1
ATOM 4547 N N . MET A 1 569 ? -26.547 10.969 1.049 1 91.12 569 MET A N 1
ATOM 4548 C CA . MET A 1 569 ? -26.234 12.297 0.519 1 91.12 569 MET A CA 1
ATOM 4549 C C . MET A 1 569 ? -25.031 12.898 1.235 1 91.12 569 MET A C 1
ATOM 4551 O O . MET A 1 569 ? -24.281 13.672 0.646 1 91.12 569 MET A O 1
ATOM 4555 N N . GLU A 1 570 ? -24.875 12.578 2.492 1 92.25 570 GLU A N 1
ATOM 4556 C CA . GLU A 1 570 ? -23.703 13.031 3.25 1 92.25 570 GLU A CA 1
ATOM 4557 C C . GLU A 1 570 ? -22.422 12.453 2.674 1 92.25 570 GLU A C 1
ATOM 4559 O O . GLU A 1 570 ? -21.406 13.148 2.57 1 92.25 570 GLU A O 1
ATOM 4564 N N . VAL A 1 571 ? -22.469 11.203 2.287 1 90.88 571 VAL A N 1
ATOM 4565 C CA . VAL A 1 571 ? -21.312 10.547 1.682 1 90.88 571 VAL A CA 1
ATOM 4566 C C . VAL A 1 571 ? -21.016 11.172 0.322 1 90.88 571 VAL A C 1
ATOM 4568 O O . VAL A 1 571 ? -19.844 11.391 -0.027 1 90.88 571 VAL A O 1
ATOM 4571 N N . MET A 1 572 ? -22.047 11.422 -0.461 1 92.62 572 MET A N 1
ATOM 4572 C CA . MET A 1 572 ? -21.844 12.078 -1.748 1 92.62 572 MET A CA 1
ATOM 4573 C C . MET A 1 572 ? -21.203 13.445 -1.562 1 92.62 572 MET A C 1
ATOM 4575 O O . MET A 1 572 ? -20.312 13.828 -2.336 1 92.62 572 MET A O 1
ATOM 4579 N N . TRP A 1 573 ? -21.656 14.211 -0.547 1 93.62 573 TRP A N 1
ATOM 4580 C CA . TRP A 1 573 ? -21.047 15.5 -0.245 1 93.62 573 TRP A CA 1
ATOM 4581 C C . TRP A 1 573 ? -19.562 15.344 0.074 1 93.62 573 TRP A C 1
ATOM 4583 O O . TRP A 1 573 ? -18.734 16.141 -0.38 1 93.62 573 TRP A O 1
ATOM 4593 N N . TYR A 1 574 ? -19.297 14.336 0.854 1 93.75 574 TYR A N 1
ATOM 4594 C CA . TYR A 1 574 ? -17.891 14.078 1.18 1 93.75 574 TYR A CA 1
ATOM 4595 C C . TYR A 1 574 ? -17.062 13.867 -0.085 1 93.75 574 TYR A C 1
ATOM 4597 O O . TYR A 1 574 ? -15.961 14.398 -0.208 1 93.75 574 TYR A O 1
ATOM 4605 N N . TYR A 1 575 ? -17.562 13.062 -1.031 1 93.31 575 TYR A N 1
ATOM 4606 C CA . TYR A 1 575 ? -16.859 12.836 -2.285 1 93.31 575 TYR A CA 1
ATOM 4607 C C . TYR A 1 575 ? -16.703 14.141 -3.068 1 93.31 575 TYR A C 1
ATOM 4609 O O . TYR A 1 575 ? -15.68 14.375 -3.703 1 93.31 575 TYR A O 1
ATOM 4617 N N . ILE A 1 576 ? -17.719 14.992 -3.008 1 94.94 576 ILE A N 1
ATOM 4618 C CA . ILE A 1 576 ? -17.719 16.219 -3.785 1 94.94 576 ILE A CA 1
ATOM 4619 C C . ILE A 1 576 ? -16.609 17.156 -3.297 1 94.94 576 ILE A C 1
ATOM 4621 O O . ILE A 1 576 ? -15.852 17.703 -4.102 1 94.94 576 ILE A O 1
ATOM 4625 N N . TRP A 1 577 ? -16.516 17.297 -2.02 1 94.19 577 TRP A N 1
ATOM 4626 C CA . TRP A 1 577 ? -15.547 18.297 -1.576 1 94.19 577 TRP A CA 1
ATOM 4627 C C . TRP A 1 577 ? -14.172 17.656 -1.373 1 94.19 577 TRP A C 1
ATOM 4629 O O . TRP A 1 577 ? -13.148 18.297 -1.62 1 94.19 577 TRP A O 1
ATOM 4639 N N . HIS A 1 578 ? -14.062 16.5 -0.842 1 93.75 578 HIS A N 1
ATOM 4640 C CA . HIS A 1 578 ? -12.789 15.914 -0.42 1 93.75 578 HIS A CA 1
ATOM 4641 C C . HIS A 1 578 ? -12.141 15.133 -1.557 1 93.75 578 HIS A C 1
ATOM 4643 O O . HIS A 1 578 ? -11.008 15.438 -1.955 1 93.75 578 HIS A O 1
ATOM 4649 N N . HIS A 1 579 ? -12.727 14.008 -2.088 1 92.81 579 HIS A N 1
ATOM 4650 C CA . HIS A 1 579 ? -12.094 13.141 -3.076 1 92.81 579 HIS A CA 1
ATOM 4651 C C . HIS A 1 579 ? -12.094 13.789 -4.457 1 92.81 579 HIS A C 1
ATOM 4653 O O . HIS A 1 579 ? -11.102 14.406 -4.852 1 92.81 579 HIS A O 1
ATOM 4659 N N . GLN A 1 580 ? -13.242 13.859 -5.059 1 94 580 GLN A N 1
ATOM 4660 C CA . GLN A 1 580 ? -13.375 14.25 -6.461 1 94 580 GLN A CA 1
ATOM 4661 C C . GLN A 1 580 ? -13.133 15.742 -6.637 1 94 580 GLN A C 1
ATOM 4663 O O . GLN A 1 580 ? -12.477 16.156 -7.594 1 94 580 GLN A O 1
ATOM 4668 N N . GLY A 1 581 ? -13.625 16.578 -5.715 1 95 581 GLY A N 1
ATOM 4669 C CA . GLY A 1 581 ? -13.414 18.016 -5.793 1 95 581 GLY A CA 1
ATOM 4670 C C . GLY A 1 581 ? -11.961 18.406 -5.641 1 95 581 GLY A C 1
ATOM 4671 O O . GLY A 1 581 ? -11.492 19.344 -6.301 1 95 581 GLY A O 1
ATOM 4672 N N . ARG A 1 582 ? -11.227 17.766 -4.742 1 95.44 582 ARG A N 1
ATOM 4673 C CA . ARG A 1 582 ? -9.797 18.016 -4.594 1 95.44 582 ARG A CA 1
ATOM 4674 C C . ARG A 1 582 ? -9.039 17.641 -5.863 1 95.44 582 ARG A C 1
ATOM 4676 O O . ARG A 1 582 ? -8.133 18.359 -6.285 1 95.44 582 ARG A O 1
ATOM 4683 N N . ARG A 1 583 ? -9.414 16.484 -6.465 1 95.75 583 ARG A N 1
ATOM 4684 C CA . ARG A 1 583 ? -8.75 16.062 -7.695 1 95.75 583 ARG A CA 1
ATOM 4685 C C . ARG A 1 583 ? -8.969 17.078 -8.805 1 95.75 583 ARG A C 1
ATOM 4687 O O . ARG A 1 583 ? -8.031 17.406 -9.547 1 95.75 583 ARG A O 1
ATOM 4694 N N . TRP A 1 584 ? -10.211 17.641 -8.898 1 95.56 584 TRP A N 1
ATOM 4695 C CA . TRP A 1 584 ? -10.539 18.672 -9.867 1 95.56 584 TRP A CA 1
ATOM 4696 C C . TRP A 1 584 ? -9.633 19.891 -9.68 1 95.56 584 TRP A C 1
ATOM 4698 O O . TRP A 1 584 ? -8.93 20.297 -10.609 1 95.56 584 TRP A O 1
ATOM 4708 N N . ARG A 1 585 ? -9.531 20.359 -8.5 1 95.56 585 ARG A N 1
ATOM 4709 C CA . ARG A 1 585 ? -8.789 21.578 -8.195 1 95.56 585 ARG A CA 1
ATOM 4710 C C . ARG A 1 585 ? -7.289 21.359 -8.367 1 95.56 585 ARG A C 1
ATOM 4712 O O . ARG A 1 585 ? -6.605 22.188 -8.977 1 95.56 585 ARG A O 1
ATOM 4719 N N . ASN A 1 586 ? -6.766 20.234 -7.898 1 96.19 586 ASN A N 1
ATOM 4720 C CA . ASN A 1 586 ? -5.34 19.953 -8.016 1 96.19 586 ASN A CA 1
ATOM 4721 C C . ASN A 1 586 ? -4.949 19.641 -9.461 1 96.19 586 ASN A C 1
ATOM 4723 O O . ASN A 1 586 ? -3.871 20.031 -9.914 1 96.19 586 ASN A O 1
ATOM 4727 N N . GLY A 1 587 ? -5.828 18.812 -10.148 1 95.38 587 GLY A N 1
ATOM 4728 C CA . GLY A 1 587 ? -5.555 18.547 -11.555 1 95.38 587 GLY A CA 1
ATOM 4729 C C . GLY A 1 587 ? -5.426 19.812 -12.391 1 95.38 587 GLY A C 1
ATOM 4730 O O . GLY A 1 587 ? -4.531 19.906 -13.234 1 95.38 587 GLY A O 1
ATOM 4731 N N . ALA A 1 588 ? -6.277 20.781 -12.117 1 93.94 588 ALA A N 1
ATOM 4732 C CA . ALA A 1 588 ? -6.254 22.062 -12.836 1 93.94 588 ALA A CA 1
ATOM 4733 C C . ALA A 1 588 ? -5 22.859 -12.5 1 93.94 588 ALA A C 1
ATOM 4735 O O . ALA A 1 588 ? -4.363 23.422 -13.391 1 93.94 588 ALA A O 1
ATOM 4736 N N . TYR A 1 589 ? -4.586 22.859 -11.258 1 94.44 589 TYR A N 1
ATOM 4737 C CA . TYR A 1 589 ? -3.488 23.719 -10.812 1 94.44 589 TYR A CA 1
ATOM 4738 C C . TYR A 1 589 ? -2.139 23.094 -11.148 1 94.44 589 TYR A C 1
ATOM 4740 O O . TYR A 1 589 ? -1.132 23.797 -11.25 1 94.44 589 TYR A O 1
ATOM 4748 N N . MET A 1 590 ? -2.098 21.734 -11.266 1 94.88 590 MET A N 1
ATOM 4749 C CA . MET A 1 590 ? -0.81 21.078 -11.484 1 94.88 590 MET A CA 1
ATOM 4750 C C . MET A 1 590 ? -0.77 20.391 -12.852 1 94.88 590 MET A C 1
ATOM 4752 O O . MET A 1 590 ? 0.095 19.562 -13.109 1 94.88 590 MET A O 1
ATOM 4756 N N . MET A 1 591 ? -1.781 20.688 -13.648 1 92.31 591 MET A N 1
ATOM 4757 C CA . MET A 1 591 ? -1.787 20.375 -15.078 1 92.31 591 MET A CA 1
ATOM 4758 C C . MET A 1 591 ? -1.911 18.859 -15.297 1 92.31 591 MET A C 1
ATOM 4760 O O . MET A 1 591 ? -1.114 18.266 -16.031 1 92.31 591 MET A O 1
ATOM 4764 N N . GLY A 1 592 ? -2.746 18.203 -14.641 1 94.56 592 GLY A N 1
ATOM 4765 C CA . GLY A 1 592 ? -3.188 16.859 -14.922 1 94.56 592 GLY A CA 1
ATOM 4766 C C . GLY A 1 592 ? -4.57 16.797 -15.547 1 94.56 592 GLY A C 1
ATOM 4767 O O . GLY A 1 592 ? -5.574 16.781 -14.828 1 94.56 592 GLY A O 1
ATOM 4768 N N . PRO A 1 593 ? -4.598 16.75 -16.828 1 91.75 593 PRO A N 1
ATOM 4769 C CA . PRO A 1 593 ? -5.887 16.891 -17.5 1 91.75 593 PRO A CA 1
ATOM 4770 C C . PRO A 1 593 ? -6.875 15.781 -17.141 1 91.75 593 PRO A C 1
ATOM 4772 O O . PRO A 1 593 ? -8.078 16.031 -17.031 1 91.75 593 PRO A O 1
ATOM 4775 N N . ASP A 1 594 ? -6.363 14.523 -16.969 1 92.88 594 ASP A N 1
ATOM 4776 C CA . ASP A 1 594 ? -7.281 13.453 -16.594 1 92.88 594 ASP A CA 1
ATOM 4777 C C . ASP A 1 594 ? -7.832 13.672 -15.195 1 92.88 594 ASP A C 1
ATOM 4779 O O . ASP A 1 594 ? -8.984 13.328 -14.914 1 92.88 594 ASP A O 1
ATOM 4783 N N . TYR A 1 595 ? -7.09 14.242 -14.352 1 94.06 595 TYR A N 1
ATOM 4784 C CA . TYR A 1 595 ? -7.488 14.484 -12.969 1 94.06 595 TYR A CA 1
ATOM 4785 C C . TYR A 1 595 ? -8.367 15.727 -12.867 1 94.06 595 TYR A C 1
ATOM 4787 O O . TYR A 1 595 ? -9.195 15.828 -11.961 1 94.06 595 TYR A O 1
ATOM 4795 N N . ALA A 1 596 ? -8.18 16.641 -13.789 1 93.75 596 ALA A N 1
ATOM 4796 C CA . ALA A 1 596 ? -9.086 17.781 -13.844 1 93.75 596 ALA A CA 1
ATOM 4797 C C . ALA A 1 596 ? -10.438 17.375 -14.43 1 93.75 596 ALA A C 1
ATOM 4799 O O . ALA A 1 596 ? -11.484 17.812 -13.961 1 93.75 596 ALA A O 1
ATOM 4800 N N . HIS A 1 597 ? -10.375 16.484 -15.336 1 92.06 597 HIS A N 1
ATOM 4801 C CA . HIS A 1 597 ? -11.578 16.156 -16.094 1 92.06 597 HIS A CA 1
ATOM 4802 C C . HIS A 1 597 ? -12.258 14.914 -15.539 1 92.06 597 HIS A C 1
ATOM 4804 O O . HIS A 1 597 ? -13.242 15.016 -14.797 1 92.06 597 HIS A O 1
ATOM 4810 N N . TRP A 1 598 ? -11.672 13.672 -15.93 1 89.69 598 TRP A N 1
ATOM 4811 C CA . TRP A 1 598 ? -12.336 12.406 -15.625 1 89.69 598 TRP A CA 1
ATOM 4812 C C . TRP A 1 598 ? -12.414 12.188 -14.117 1 89.69 598 TRP A C 1
ATOM 4814 O O . TRP A 1 598 ? -13.508 11.992 -13.57 1 89.69 598 TRP A O 1
ATOM 4824 N N . TYR A 1 599 ? -11.32 12.266 -13.422 1 93.25 599 TYR A N 1
ATOM 4825 C CA . TYR A 1 599 ? -11.266 12.023 -11.984 1 93.25 599 TYR A CA 1
ATOM 4826 C C . TYR A 1 599 ? -11.68 13.266 -11.211 1 93.25 599 TYR A C 1
ATOM 4828 O O . TYR A 1 599 ? -11.898 13.203 -9.992 1 93.25 599 TYR A O 1
ATOM 4836 N N . GLY A 1 600 ? -11.773 14.367 -11.914 1 95.06 600 GLY A N 1
ATOM 4837 C CA . GLY A 1 600 ? -12.117 15.641 -11.297 1 95.06 600 GLY A CA 1
ATOM 4838 C C . GLY A 1 600 ? -13.578 16.016 -11.461 1 95.06 600 GLY A C 1
ATOM 4839 O O . GLY A 1 600 ? -14.445 15.461 -10.773 1 95.06 600 GLY A O 1
ATOM 4840 N N . ILE A 1 601 ? -13.859 16.828 -12.469 1 92.62 601 ILE A N 1
ATOM 4841 C CA . ILE A 1 601 ? -15.188 17.422 -12.578 1 92.62 601 ILE A CA 1
ATOM 4842 C C . ILE A 1 601 ? -16.203 16.328 -12.953 1 92.62 601 ILE A C 1
ATOM 4844 O O . ILE A 1 601 ? -17.344 16.375 -12.516 1 92.62 601 ILE A O 1
ATOM 4848 N N . VAL A 1 602 ? -15.898 15.383 -13.758 1 89.5 602 VAL A N 1
ATOM 4849 C CA . VAL A 1 602 ? -16.828 14.344 -14.164 1 89.5 602 VAL A CA 1
ATOM 4850 C C . VAL A 1 602 ? -17.266 13.516 -12.953 1 89.5 602 VAL A C 1
ATOM 4852 O O . VAL A 1 602 ? -18.453 13.336 -12.711 1 89.5 602 VAL A O 1
ATOM 4855 N N . ASP A 1 603 ? -16.328 13.055 -12.156 1 92.94 603 ASP A N 1
ATOM 4856 C CA . ASP A 1 603 ? -16.656 12.305 -10.945 1 92.94 603 ASP A CA 1
ATOM 4857 C C . ASP A 1 603 ? -17.406 13.18 -9.945 1 92.94 603 ASP A C 1
ATOM 4859 O O . ASP A 1 603 ? -18.312 12.719 -9.266 1 92.94 603 ASP A O 1
ATOM 4863 N N . THR A 1 604 ? -17 14.445 -9.844 1 94.19 604 THR A N 1
ATOM 4864 C CA . THR A 1 604 ? -17.641 15.367 -8.906 1 94.19 604 THR A CA 1
ATOM 4865 C C . THR A 1 604 ? -19.109 15.57 -9.258 1 94.19 604 THR A C 1
ATOM 4867 O O . THR A 1 604 ? -19.969 15.516 -8.383 1 94.19 604 THR A O 1
ATOM 4870 N N . VAL A 1 605 ? -19.359 15.734 -10.523 1 90.94 605 VAL A N 1
ATOM 4871 C CA . VAL A 1 605 ? -20.703 16.094 -10.961 1 90.94 605 VAL A CA 1
ATOM 4872 C C . VAL A 1 605 ? -21.484 14.844 -11.305 1 90.94 605 VAL A C 1
ATOM 4874 O O . VAL A 1 605 ? -22.547 14.586 -10.727 1 90.94 605 VAL A O 1
ATOM 4877 N N . MET A 1 606 ? -20.969 14.047 -12.203 1 87.88 606 MET A N 1
ATOM 4878 C CA . MET A 1 606 ? -21.719 12.898 -12.703 1 87.88 606 MET A CA 1
ATOM 4879 C C . MET A 1 606 ? -21.859 11.828 -11.617 1 87.88 606 MET A C 1
ATOM 4881 O O . MET A 1 606 ? -22.953 11.312 -11.391 1 87.88 606 MET A O 1
ATOM 4885 N N . GLU A 1 607 ? -20.812 11.523 -10.938 1 89.75 607 GLU A N 1
ATOM 4886 C CA . GLU A 1 607 ? -20.812 10.422 -9.984 1 89.75 607 GLU A CA 1
ATOM 4887 C C . GLU A 1 607 ? -21.422 10.852 -8.648 1 89.75 607 GLU A C 1
ATOM 4889 O O . GLU A 1 607 ? -22.125 10.07 -7.992 1 89.75 607 GLU A O 1
ATOM 4894 N N . ALA A 1 608 ? -21.078 12.047 -8.211 1 92.44 608 ALA A N 1
ATOM 4895 C CA . ALA A 1 608 ? -21.484 12.414 -6.855 1 92.44 608 ALA A CA 1
ATOM 4896 C C . ALA A 1 608 ? -22.703 13.328 -6.871 1 92.44 608 ALA A C 1
ATOM 4898 O O . ALA A 1 608 ? -23.75 12.992 -6.312 1 92.44 608 ALA A O 1
ATOM 4899 N N . LEU A 1 609 ? -22.672 14.453 -7.539 1 91.81 609 LEU A N 1
ATOM 4900 C CA . LEU A 1 609 ? -23.766 15.422 -7.496 1 91.81 609 LEU A CA 1
ATOM 4901 C C . LEU A 1 609 ? -25.031 14.836 -8.109 1 91.81 609 LEU A C 1
ATOM 4903 O O . LEU A 1 609 ? -26.109 14.961 -7.535 1 91.81 609 LEU A O 1
ATOM 4907 N N . ASN A 1 610 ? -24.922 14.211 -9.312 1 89.62 610 ASN A N 1
ATOM 4908 C CA . ASN A 1 610 ? -26.094 13.625 -9.945 1 89.62 610 ASN A CA 1
ATOM 4909 C C . ASN A 1 610 ? -26.734 12.562 -9.062 1 89.62 610 ASN A C 1
ATOM 4911 O O . ASN A 1 610 ? -27.969 12.484 -8.969 1 89.62 610 ASN A O 1
ATOM 4915 N N . LYS A 1 611 ? -25.922 11.734 -8.453 1 89.62 611 LYS A N 1
ATOM 4916 C CA . LYS A 1 611 ? -26.453 10.711 -7.559 1 89.62 611 LYS A CA 1
ATOM 4917 C C . LYS A 1 611 ? -27.125 11.344 -6.344 1 89.62 611 LYS A C 1
ATOM 4919 O O . LYS A 1 611 ? -28.141 10.836 -5.852 1 89.62 611 LYS A O 1
ATOM 4924 N N . MET A 1 612 ? -26.5 12.391 -5.867 1 90.12 612 MET A N 1
ATOM 4925 C CA . MET A 1 612 ? -27.094 13.141 -4.762 1 90.12 612 MET A CA 1
ATOM 4926 C C . MET A 1 612 ? -28.469 13.672 -5.141 1 90.12 612 MET A C 1
ATOM 4928 O O . MET A 1 612 ? -29.438 13.516 -4.387 1 90.12 612 MET A O 1
ATOM 4932 N N . ILE A 1 613 ? -28.625 14.234 -6.305 1 89.5 613 ILE A N 1
ATOM 4933 C CA . ILE A 1 613 ? -29.875 14.812 -6.797 1 89.5 613 ILE A CA 1
ATOM 4934 C C . ILE A 1 613 ? -30.906 13.711 -7.012 1 89.5 613 ILE A C 1
ATOM 4936 O O . ILE A 1 613 ? -32.062 13.852 -6.613 1 89.5 613 ILE A O 1
ATOM 4940 N N . SER A 1 614 ? -30.453 12.609 -7.602 1 87.88 614 SER A N 1
ATOM 4941 C CA . SER A 1 614 ? -31.344 11.484 -7.84 1 87.88 614 SER A CA 1
ATOM 4942 C C . SER A 1 614 ? -31.875 10.906 -6.531 1 87.88 614 SER A C 1
ATOM 4944 O O . SER A 1 614 ? -33.062 10.562 -6.426 1 87.88 614 SER A O 1
ATOM 4946 N N . TYR A 1 615 ? -30.984 10.719 -5.605 1 89.38 615 TYR A N 1
ATOM 4947 C CA . TYR A 1 615 ? -31.422 10.227 -4.301 1 89.38 615 TYR A CA 1
ATOM 4948 C C . TYR A 1 615 ? -32.438 11.156 -3.676 1 89.38 615 TYR A C 1
ATOM 4950 O O . TYR A 1 615 ? -33.438 10.703 -3.125 1 89.38 615 TYR A O 1
ATOM 4958 N N . TYR A 1 616 ? -32.156 12.445 -3.729 1 89.06 616 TYR A N 1
ATOM 4959 C CA . TYR A 1 616 ? -33.062 13.445 -3.172 1 89.06 616 TYR A CA 1
ATOM 4960 C C . TYR A 1 616 ? -34.438 13.352 -3.811 1 89.06 616 TYR A C 1
ATOM 4962 O O . TYR A 1 616 ? -35.469 13.391 -3.113 1 89.06 616 TYR A O 1
ATOM 4970 N N . GLU A 1 617 ? -34.5 13.203 -5.113 1 86.56 617 GLU A N 1
ATOM 4971 C CA . GLU A 1 617 ? -35.75 13.055 -5.832 1 86.56 617 GLU A CA 1
ATOM 4972 C C . GLU A 1 617 ? -36.531 11.828 -5.352 1 86.56 617 GLU A C 1
ATOM 4974 O O . GLU A 1 617 ? -37.75 11.906 -5.094 1 86.56 617 GLU A O 1
ATOM 4979 N N . ASN A 1 618 ? -35.875 10.727 -5.266 1 84.31 618 ASN A N 1
ATOM 4980 C CA . ASN A 1 618 ? -36.5 9.5 -4.797 1 84.31 618 ASN A CA 1
ATOM 4981 C C . ASN A 1 618 ? -37 9.641 -3.359 1 84.31 618 ASN A C 1
ATOM 4983 O O . ASN A 1 618 ? -38.094 9.148 -3.021 1 84.31 618 ASN A O 1
ATOM 4987 N N . ALA A 1 619 ? -36.156 10.25 -2.516 1 85.88 619 ALA A N 1
ATOM 4988 C CA . ALA A 1 619 ? -36.531 10.438 -1.118 1 85.88 619 ALA A CA 1
ATOM 4989 C C . ALA A 1 619 ? -37.812 11.273 -1.002 1 85.88 619 ALA A C 1
ATOM 4991 O O . ALA A 1 619 ? -38.656 10.984 -0.17 1 85.88 619 ALA A O 1
ATOM 4992 N N . LEU A 1 620 ? -37.969 12.289 -1.827 1 87.75 620 LEU A N 1
ATOM 4993 C CA . LEU A 1 620 ? -39.188 13.109 -1.838 1 87.75 620 LEU A CA 1
ATOM 4994 C C . LEU A 1 620 ? -40.375 12.297 -2.291 1 87.75 620 LEU A C 1
ATOM 4996 O O . LEU A 1 620 ? -41.469 12.461 -1.757 1 87.75 620 LEU A O 1
ATOM 5000 N N . ALA A 1 621 ? -40.156 11.438 -3.24 1 82.56 621 ALA A N 1
ATOM 5001 C CA . ALA A 1 621 ? -41.25 10.594 -3.729 1 82.56 621 ALA A CA 1
ATOM 5002 C C . ALA A 1 621 ? -41.688 9.617 -2.648 1 82.56 621 ALA A C 1
ATOM 5004 O O . ALA A 1 621 ? -42.906 9.406 -2.469 1 82.56 621 ALA A O 1
ATOM 5005 N N . ILE A 1 622 ? -40.812 9.047 -2.023 1 82 622 ILE A N 1
ATOM 5006 C CA . ILE A 1 622 ? -41.125 8.109 -0.953 1 82 622 ILE A CA 1
ATOM 5007 C C . ILE A 1 622 ? -41.906 8.828 0.152 1 82 622 ILE A C 1
ATOM 5009 O O . ILE A 1 622 ? -42.906 8.32 0.655 1 82 622 ILE A O 1
ATOM 5013 N N . LYS A 1 623 ? -41.406 9.945 0.516 1 84.12 623 LYS A N 1
ATOM 5014 C CA . LYS A 1 623 ? -42.094 10.734 1.542 1 84.12 623 LYS A CA 1
ATOM 5015 C C . LYS A 1 623 ? -43.5 11.086 1.118 1 84.12 623 LYS A C 1
ATOM 5017 O O . LYS A 1 623 ? -44.438 11.047 1.936 1 84.12 623 LYS A O 1
ATOM 5022 N N . SER A 1 624 ? -43.688 11.383 -0.058 1 84.69 624 SER A N 1
ATOM 5023 C CA . SER A 1 624 ? -45 11.703 -0.583 1 84.69 624 SER A CA 1
ATOM 5024 C C . SER A 1 624 ? -45.938 10.484 -0.547 1 84.69 624 SER A C 1
ATOM 5026 O O . SER A 1 624 ? -47.094 10.586 -0.176 1 84.69 624 SER A O 1
ATOM 5028 N N . LEU A 1 625 ? -45.406 9.398 -0.945 1 83.56 625 LEU A N 1
ATOM 5029 C CA . LEU A 1 625 ? -46.188 8.164 -0.933 1 83.56 625 LEU A CA 1
ATOM 5030 C C . LEU A 1 625 ? -46.562 7.781 0.491 1 83.56 625 LEU A C 1
ATOM 5032 O O . LEU A 1 625 ? -47.688 7.305 0.728 1 83.56 625 LEU A O 1
ATOM 5036 N N . GLN A 1 626 ? -45.688 7.941 1.37 1 84.56 626 GLN A N 1
ATOM 5037 C CA . GLN A 1 626 ? -46 7.672 2.773 1 84.56 626 GLN A CA 1
ATOM 5038 C C . GLN A 1 626 ? -47.125 8.57 3.283 1 84.56 626 GLN A C 1
ATOM 5040 O O . GLN A 1 626 ? -48 8.117 4.027 1 84.56 626 GLN A O 1
ATOM 5045 N N . GLN A 1 627 ? -47.031 9.75 2.904 1 85.75 627 GLN A N 1
ATOM 5046 C CA . GLN A 1 627 ? -48.094 10.688 3.305 1 85.75 627 GLN A CA 1
ATOM 5047 C C . GLN A 1 627 ? -49.438 10.281 2.723 1 85.75 627 GLN A C 1
ATOM 5049 O O . GLN A 1 627 ? -50.469 10.352 3.406 1 85.75 627 GLN A O 1
ATOM 5054 N N . GLN A 1 628 ? -49.406 9.836 1.532 1 85.31 628 GLN A N 1
ATOM 5055 C CA . GLN A 1 628 ? -50.656 9.391 0.887 1 85.31 628 GLN A CA 1
ATOM 5056 C C . GLN A 1 628 ? -51.219 8.148 1.565 1 85.31 628 GLN A C 1
ATOM 5058 O O . GLN A 1 628 ? -52.406 8.031 1.767 1 85.31 628 GLN A O 1
ATOM 5063 N N . LEU A 1 629 ? -50.344 7.281 1.829 1 86.75 629 LEU A N 1
ATOM 5064 C CA . LEU A 1 629 ? -50.781 6.059 2.506 1 86.75 629 LEU A CA 1
ATOM 5065 C C . LEU A 1 629 ? -51.375 6.379 3.873 1 86.75 629 LEU A C 1
ATOM 5067 O O . LEU A 1 629 ? -52.375 5.793 4.266 1 86.75 629 LEU A O 1
ATOM 5071 N N . ASN A 1 630 ? -50.719 7.27 4.562 1 86.56 630 ASN A N 1
ATOM 5072 C CA . ASN A 1 630 ? -51.25 7.695 5.852 1 86.56 630 ASN A CA 1
ATOM 5073 C C . ASN A 1 630 ? -52.656 8.289 5.715 1 86.56 630 ASN A C 1
ATOM 5075 O O . ASN A 1 630 ? -53.531 8.039 6.551 1 86.56 630 ASN A O 1
ATOM 5079 N N . GLN A 1 631 ? -52.812 8.961 4.676 1 87.75 631 GLN A N 1
ATOM 5080 C CA . GLN A 1 631 ? -54.125 9.57 4.434 1 87.75 631 GLN A CA 1
ATOM 5081 C C . GLN A 1 631 ? -55.188 8.516 4.16 1 87.75 631 GLN A C 1
ATOM 5083 O O . GLN A 1 631 ? -56.312 8.609 4.648 1 87.75 631 GLN A O 1
ATOM 5088 N N . VAL A 1 632 ? -54.812 7.562 3.463 1 87.12 632 VAL A N 1
ATOM 5089 C CA . VAL A 1 632 ? -55.719 6.484 3.137 1 87.12 632 VAL A CA 1
ATOM 5090 C C . VAL A 1 632 ? -56.062 5.699 4.398 1 87.12 632 VAL A C 1
ATOM 5092 O O . VAL A 1 632 ? -57.219 5.34 4.621 1 87.12 632 VAL A O 1
ATOM 5095 N N . GLN A 1 633 ? -55.125 5.461 5.211 1 88 633 GLN A N 1
ATOM 5096 C CA . GLN A 1 633 ? -55.344 4.727 6.453 1 88 633 GLN A CA 1
ATOM 5097 C C . GLN A 1 633 ? -56.25 5.508 7.402 1 88 633 GLN A C 1
ATOM 5099 O O . GLN A 1 633 ? -57.125 4.926 8.055 1 88 633 GLN A O 1
ATOM 5104 N N . GLN A 1 634 ? -56.031 6.793 7.383 1 87.69 634 GLN A N 1
ATOM 5105 C CA . GLN A 1 634 ? -56.875 7.641 8.219 1 87.69 634 GLN A CA 1
ATOM 5106 C C . GLN A 1 634 ? -58.312 7.652 7.719 1 87.69 634 GLN A C 1
ATOM 5108 O O . GLN A 1 634 ? -59.25 7.625 8.516 1 87.69 634 GLN A O 1
ATOM 5113 N N . ALA A 1 635 ? -58.406 7.648 6.477 1 85.81 635 ALA A N 1
ATOM 5114 C CA . ALA A 1 635 ? -59.75 7.656 5.887 1 85.81 635 ALA A CA 1
ATOM 5115 C C . ALA A 1 635 ? -60.469 6.348 6.18 1 85.81 635 ALA A C 1
ATOM 5117 O O . ALA A 1 635 ? -61.688 6.348 6.395 1 85.81 635 ALA A O 1
ATOM 5118 N N . LEU A 1 636 ? -59.812 5.309 6.238 1 85.25 636 LEU A N 1
ATOM 5119 C CA . LEU A 1 636 ? -60.406 4.008 6.512 1 85.25 636 LEU A CA 1
ATOM 5120 C C . LEU A 1 636 ? -60.75 3.869 7.988 1 85.25 636 LEU A C 1
ATOM 5122 O O . LEU A 1 636 ? -61.688 3.164 8.344 1 85.25 636 LEU A O 1
ATOM 5126 N N . ALA A 1 637 ? -60.062 4.477 8.797 1 81.12 637 ALA A N 1
ATOM 5127 C CA . ALA A 1 637 ? -60.312 4.422 10.234 1 81.12 637 ALA A CA 1
ATOM 5128 C C . ALA A 1 637 ? -61.531 5.27 10.609 1 81.12 637 ALA A C 1
ATOM 5130 O O . ALA A 1 637 ? -62.156 5.043 11.648 1 81.12 637 ALA A O 1
ATOM 5131 N N . LYS A 1 638 ? -61.938 6.105 9.758 1 69.12 638 LYS A N 1
ATOM 5132 C CA . LYS A 1 638 ? -63.188 6.848 9.953 1 69.12 638 LYS A CA 1
ATOM 5133 C C . LYS A 1 638 ? -64.375 6.074 9.398 1 69.12 638 LYS A C 1
ATOM 5135 O O . LYS A 1 638 ? -65.5 6.137 9.961 1 69.12 638 LYS A O 1
ATOM 5140 N N . MET B 1 1 ? 59 38.562 -28.938 1 22.66 1 MET B N 1
ATOM 5141 C CA . MET B 1 1 ? 58.469 38.031 -30.188 1 22.66 1 MET B CA 1
ATOM 5142 C C . MET B 1 1 ? 57.875 36.625 -29.969 1 22.66 1 MET B C 1
ATOM 5144 O O . MET B 1 1 ? 58.469 35.625 -30.312 1 22.66 1 MET B O 1
ATOM 5148 N N . ARG B 1 2 ? 57.312 36.375 -28.812 1 24.28 2 ARG B N 1
ATOM 5149 C CA . ARG B 1 2 ? 57.031 35.375 -27.797 1 24.28 2 ARG B CA 1
ATOM 5150 C C . ARG B 1 2 ? 55.875 34.5 -28.219 1 24.28 2 ARG B C 1
ATOM 5152 O O . ARG B 1 2 ? 54.719 34.938 -28.266 1 24.28 2 ARG B O 1
ATOM 5159 N N . GLY B 1 3 ? 56.031 33.688 -29.281 1 23.42 3 GLY B N 1
ATOM 5160 C CA . GLY B 1 3 ? 55.094 32.938 -30.109 1 23.42 3 GLY B CA 1
ATOM 5161 C C . GLY B 1 3 ? 54.406 31.828 -29.344 1 23.42 3 GLY B C 1
ATOM 5162 O O . GLY B 1 3 ? 55 30.828 -28.969 1 23.42 3 GLY B O 1
ATOM 5163 N N . LYS B 1 4 ? 53.625 32.219 -28.359 1 29.38 4 LYS B N 1
ATOM 5164 C CA . LYS B 1 4 ? 52.969 31.297 -27.422 1 29.38 4 LYS B CA 1
ATOM 5165 C C . LYS B 1 4 ? 52.062 30.312 -28.156 1 29.38 4 LYS B C 1
ATOM 5167 O O . LYS B 1 4 ? 51.125 30.719 -28.828 1 29.38 4 LYS B O 1
ATOM 5172 N N . ALA B 1 5 ? 52.594 29.219 -28.781 1 26.03 5 ALA B N 1
ATOM 5173 C CA . ALA B 1 5 ? 51.875 28.141 -29.438 1 26.03 5 ALA B CA 1
ATOM 5174 C C . ALA B 1 5 ? 50.812 27.547 -28.516 1 26.03 5 ALA B C 1
ATOM 5176 O O . ALA B 1 5 ? 51.094 27.188 -27.359 1 26.03 5 ALA B O 1
ATOM 5177 N N . VAL B 1 6 ? 49.562 27.922 -28.703 1 27.92 6 VAL B N 1
ATOM 5178 C CA . VAL B 1 6 ? 48.312 27.469 -28.094 1 27.92 6 VAL B CA 1
ATOM 5179 C C . VAL B 1 6 ? 48.094 25.984 -28.391 1 27.92 6 VAL B C 1
ATOM 5181 O O . VAL B 1 6 ? 48 25.578 -29.547 1 27.92 6 VAL B O 1
ATOM 5184 N N . LEU B 1 7 ? 48.75 25.047 -27.656 1 29.78 7 LEU B N 1
ATOM 5185 C CA . LEU B 1 7 ? 48.5 23.609 -27.719 1 29.78 7 LEU B CA 1
ATOM 5186 C C . LEU B 1 7 ? 47.031 23.312 -27.469 1 29.78 7 LEU B C 1
ATOM 5188 O O . LEU B 1 7 ? 46.5 23.641 -26.406 1 29.78 7 LEU B O 1
ATOM 5192 N N . ALA B 1 8 ? 46.219 23.312 -28.578 1 28.2 8 ALA B N 1
ATOM 5193 C CA . ALA B 1 8 ? 44.844 22.844 -28.641 1 28.2 8 ALA B CA 1
ATOM 5194 C C . ALA B 1 8 ? 44.719 21.422 -28.078 1 28.2 8 ALA B C 1
ATOM 5196 O O . ALA B 1 8 ? 45.25 20.484 -28.641 1 28.2 8 ALA B O 1
ATOM 5197 N N . LEU B 1 9 ? 44.75 21.266 -26.828 1 31.8 9 LEU B N 1
ATOM 5198 C CA . LEU B 1 9 ? 44.375 20 -26.203 1 31.8 9 LEU B CA 1
ATOM 5199 C C . LEU B 1 9 ? 43 19.531 -26.703 1 31.8 9 LEU B C 1
ATOM 5201 O O . LEU B 1 9 ? 42 20.172 -26.453 1 31.8 9 LEU B O 1
ATOM 5205 N N . LEU B 1 10 ? 43.031 18.906 -27.906 1 29.17 10 LEU B N 1
ATOM 5206 C CA . LEU B 1 10 ? 41.875 18.188 -28.406 1 29.17 10 LEU B CA 1
ATOM 5207 C C . LEU B 1 10 ? 41.375 17.141 -27.391 1 29.17 10 LEU B C 1
ATOM 5209 O O . LEU B 1 10 ? 42.125 16.203 -27.078 1 29.17 10 LEU B O 1
ATOM 5213 N N . THR B 1 11 ? 40.562 17.562 -26.5 1 31.69 11 THR B N 1
ATOM 5214 C CA . THR B 1 11 ? 39.812 16.656 -25.625 1 31.69 11 THR B CA 1
ATOM 5215 C C . THR B 1 11 ? 39 15.648 -26.438 1 31.69 11 THR B C 1
ATOM 5217 O O . THR B 1 11 ? 38.094 16.031 -27.188 1 31.69 11 THR B O 1
ATOM 5220 N N . LEU B 1 12 ? 39.656 14.602 -26.906 1 30.08 12 LEU B N 1
ATOM 5221 C CA . LEU B 1 12 ? 38.969 13.461 -27.5 1 30.08 12 LEU B CA 1
ATOM 5222 C C . LEU B 1 12 ? 37.875 12.953 -26.578 1 30.08 12 LEU B C 1
ATOM 5224 O O . LEU B 1 12 ? 38.156 12.422 -25.5 1 30.08 12 LEU B O 1
ATOM 5228 N N . VAL B 1 13 ? 36.719 13.516 -26.688 1 34.09 13 VAL B N 1
ATOM 5229 C CA . VAL B 1 13 ? 35.469 12.953 -26.141 1 34.09 13 VAL B CA 1
ATOM 5230 C C . VAL B 1 13 ? 35.219 11.586 -26.766 1 34.09 13 VAL B C 1
ATOM 5232 O O . VAL B 1 13 ? 34.938 11.492 -27.969 1 34.09 13 VAL B O 1
ATOM 5235 N N . VAL B 1 14 ? 35.906 10.539 -26.312 1 33.16 14 VAL B N 1
ATOM 5236 C CA . VAL B 1 14 ? 35.5 9.195 -26.719 1 33.16 14 VAL B CA 1
ATOM 5237 C C . VAL B 1 14 ? 34 8.984 -26.438 1 33.16 14 VAL B C 1
ATOM 5239 O O . VAL B 1 14 ? 33.594 8.961 -25.281 1 33.16 14 VAL B O 1
ATOM 5242 N N . LEU B 1 15 ? 33.188 9.375 -27.359 1 33.88 15 LEU B N 1
ATOM 5243 C CA . LEU B 1 15 ? 31.812 8.938 -27.406 1 33.88 15 LEU B CA 1
ATOM 5244 C C . LEU B 1 15 ? 31.719 7.414 -27.312 1 33.88 15 LEU B C 1
ATOM 5246 O O . LEU B 1 15 ? 32.25 6.703 -28.172 1 33.88 15 LEU B O 1
ATOM 5250 N N . ALA B 1 16 ? 31.562 6.801 -26.25 1 38.44 16 ALA B N 1
ATOM 5251 C CA . ALA B 1 16 ? 31.188 5.398 -26.156 1 38.44 16 ALA B CA 1
ATOM 5252 C C . ALA B 1 16 ? 30.031 5.074 -27.094 1 38.44 16 ALA B C 1
ATOM 5254 O O . ALA B 1 16 ? 28.891 5.477 -26.844 1 38.44 16 ALA B O 1
ATOM 5255 N N . SER B 1 17 ? 30.188 4.949 -28.281 1 36.59 17 SER B N 1
ATOM 5256 C CA . SER B 1 17 ? 29.219 4.656 -29.344 1 36.59 17 SER B CA 1
ATOM 5257 C C . SER B 1 17 ? 28.547 3.312 -29.109 1 36.59 17 SER B C 1
ATOM 5259 O O . SER B 1 17 ? 29.141 2.389 -28.547 1 36.59 17 SER B O 1
ATOM 5261 N N . PRO B 1 18 ? 27.266 3.059 -29.328 1 44.41 18 PRO B N 1
ATOM 5262 C CA . PRO B 1 18 ? 26.5 1.816 -29.359 1 44.41 18 PRO B CA 1
ATOM 5263 C C . PRO B 1 18 ? 27.266 0.656 -29.984 1 44.41 18 PRO B C 1
ATOM 5265 O O . PRO B 1 18 ? 26.875 -0.503 -29.844 1 44.41 18 PRO B O 1
ATOM 5268 N N . VAL B 1 19 ? 28.312 0.877 -30.625 1 44.91 19 VAL B N 1
ATOM 5269 C CA . VAL B 1 19 ? 29.062 -0.17 -31.328 1 44.91 19 VAL B CA 1
ATOM 5270 C C . VAL B 1 19 ? 29.812 -1.036 -30.312 1 44.91 19 VAL B C 1
ATOM 5272 O O . VAL B 1 19 ? 29.922 -2.25 -30.5 1 44.91 19 VAL B O 1
ATOM 5275 N N . LEU B 1 20 ? 30.234 -0.515 -29.266 1 46.03 20 LEU B N 1
ATOM 5276 C CA . LEU B 1 20 ? 30.969 -1.334 -28.297 1 46.03 20 LEU B CA 1
ATOM 5277 C C . LEU B 1 20 ? 30.031 -2.281 -27.562 1 46.03 20 LEU B C 1
ATOM 5279 O O . LEU B 1 20 ? 30.406 -3.4 -27.219 1 46.03 20 LEU B O 1
ATOM 5283 N N . ALA B 1 21 ? 28.781 -1.904 -27.297 1 48.19 21 ALA B N 1
ATOM 5284 C CA . ALA B 1 21 ? 27.812 -2.797 -26.672 1 48.19 21 ALA B CA 1
ATOM 5285 C C . ALA B 1 21 ? 27.516 -3.998 -27.562 1 48.19 21 ALA B C 1
ATOM 5287 O O . ALA B 1 21 ? 27.344 -5.117 -27.062 1 48.19 21 ALA B O 1
ATOM 5288 N N . ASP B 1 22 ? 27.469 -3.85 -28.844 1 50.22 22 ASP B N 1
ATOM 5289 C CA . ASP B 1 22 ? 27.188 -4.906 -29.812 1 50.22 22 ASP B CA 1
ATOM 5290 C C . ASP B 1 22 ? 28.266 -5.98 -29.797 1 50.22 22 ASP B C 1
ATOM 5292 O O . ASP B 1 22 ? 27.969 -7.176 -29.812 1 50.22 22 ASP B O 1
ATOM 5296 N N . VAL B 1 23 ? 29.531 -5.582 -29.734 1 54.25 23 VAL B N 1
ATOM 5297 C CA . VAL B 1 23 ? 30.672 -6.496 -29.75 1 54.25 23 VAL B CA 1
ATOM 5298 C C . VAL B 1 23 ? 30.656 -7.359 -28.484 1 54.25 23 VAL B C 1
ATOM 5300 O O . VAL B 1 23 ? 30.969 -8.555 -28.547 1 54.25 23 VAL B O 1
ATOM 5303 N N . SER B 1 24 ? 29.984 -6.836 -27.5 1 76.19 24 SER B N 1
ATOM 5304 C CA . SER B 1 24 ? 30.047 -7.523 -26.219 1 76.19 24 SER B CA 1
ATOM 5305 C C . SER B 1 24 ? 29.047 -8.672 -26.156 1 76.19 24 SER B C 1
ATOM 5307 O O . SER B 1 24 ? 29.391 -9.766 -25.688 1 76.19 24 SER B O 1
ATOM 5309 N N . SER B 1 25 ? 27.984 -8.641 -26.859 1 83.12 25 SER B N 1
ATOM 5310 C CA . SER B 1 25 ? 26.984 -9.688 -26.797 1 83.12 25 SER B CA 1
ATOM 5311 C C . SER B 1 25 ? 27.359 -10.875 -27.672 1 83.12 25 SER B C 1
ATOM 5313 O O . SER B 1 25 ? 27.172 -12.031 -27.266 1 83.12 25 SER B O 1
ATOM 5315 N N . MET B 1 26 ? 27.891 -10.633 -28.812 1 87.94 26 MET B N 1
ATOM 5316 C CA . MET B 1 26 ? 28.328 -11.727 -29.688 1 87.94 26 MET B CA 1
ATOM 5317 C C . MET B 1 26 ? 29.531 -12.445 -29.109 1 87.94 26 MET B C 1
ATOM 5319 O O . MET B 1 26 ? 29.672 -13.656 -29.266 1 87.94 26 MET B O 1
ATOM 5323 N N . ALA B 1 27 ? 30.375 -11.656 -28.531 1 88.38 27 ALA B N 1
ATOM 5324 C CA . ALA B 1 27 ? 31.516 -12.266 -27.859 1 88.38 27 ALA B CA 1
ATOM 5325 C C . ALA B 1 27 ? 31.047 -13.203 -26.734 1 88.38 27 ALA B C 1
ATOM 5327 O O . ALA B 1 27 ? 31.609 -14.281 -26.547 1 88.38 27 ALA B O 1
ATOM 5328 N N . LYS B 1 28 ? 30.094 -12.844 -26.062 1 89.38 28 LYS B N 1
ATOM 5329 C CA . LYS B 1 28 ? 29.531 -13.68 -25.016 1 89.38 28 LYS B CA 1
ATOM 5330 C C . LYS B 1 28 ? 28.984 -14.977 -25.578 1 89.38 28 LYS B C 1
ATOM 5332 O O . LYS B 1 28 ? 29.078 -16.031 -24.953 1 89.38 28 LYS B O 1
ATOM 5337 N N . LEU B 1 29 ? 28.312 -14.836 -26.672 1 94.06 29 LEU B N 1
ATOM 5338 C CA . LEU B 1 29 ? 27.797 -16.031 -27.328 1 94.06 29 LEU B CA 1
ATOM 5339 C C . LEU B 1 29 ? 28.922 -16.984 -27.672 1 94.06 29 LEU B C 1
ATOM 5341 O O . LEU B 1 29 ? 28.797 -18.203 -27.453 1 94.06 29 LEU B O 1
ATOM 5345 N N . GLN B 1 30 ? 29.969 -16.469 -28.188 1 94.25 30 GLN B N 1
ATOM 5346 C CA . GLN B 1 30 ? 31.078 -17.312 -28.562 1 94.25 30 GLN B CA 1
ATOM 5347 C C . GLN B 1 30 ? 31.703 -17.984 -27.344 1 94.25 30 GLN B C 1
ATOM 5349 O O . GLN B 1 30 ? 32.062 -19.156 -27.375 1 94.25 30 GLN B O 1
ATOM 5354 N N . GLU B 1 31 ? 31.812 -17.219 -26.391 1 95.19 31 GLU B N 1
ATOM 5355 C CA . GLU B 1 31 ? 32.344 -17.766 -25.141 1 95.19 31 GLU B CA 1
ATOM 5356 C C . GLU B 1 31 ? 31.422 -18.859 -24.609 1 95.19 31 GLU B C 1
ATOM 5358 O O . GLU B 1 31 ? 31.906 -19.891 -24.125 1 95.19 31 GLU B O 1
ATOM 5363 N N . ALA B 1 32 ? 30.188 -18.641 -24.609 1 96.75 32 ALA B N 1
ATOM 5364 C CA . ALA B 1 32 ? 29.203 -19.625 -24.141 1 96.75 32 ALA B CA 1
ATOM 5365 C C . ALA B 1 32 ? 29.266 -20.906 -24.969 1 96.75 32 ALA B C 1
ATOM 5367 O O . ALA B 1 32 ? 29.203 -22 -24.438 1 96.75 32 ALA B O 1
ATOM 5368 N N . LEU B 1 33 ? 29.422 -20.75 -26.234 1 97.19 33 LEU B N 1
ATOM 5369 C CA . LEU B 1 33 ? 29.453 -21.906 -27.141 1 97.19 33 LEU B CA 1
ATOM 5370 C C . LEU B 1 33 ? 30.719 -22.734 -26.922 1 97.19 33 LEU B C 1
ATOM 5372 O O . LEU B 1 33 ? 30.688 -23.953 -27.078 1 97.19 33 LEU B O 1
ATOM 5376 N N . ALA B 1 34 ? 31.734 -22.047 -26.609 1 97.25 34 ALA B N 1
ATOM 5377 C CA . ALA B 1 34 ? 32.969 -22.75 -26.359 1 97.25 34 ALA B CA 1
ATOM 5378 C C . ALA B 1 34 ? 32.844 -23.734 -25.203 1 97.25 34 ALA B C 1
ATOM 5380 O O . ALA B 1 34 ? 33.5 -24.781 -25.172 1 97.25 34 ALA B O 1
ATOM 5381 N N . LYS B 1 35 ? 32 -23.484 -24.328 1 97.62 35 LYS B N 1
ATOM 5382 C CA . LYS B 1 35 ? 31.797 -24.312 -23.141 1 97.62 35 LYS B CA 1
ATOM 5383 C C . LYS B 1 35 ? 30.594 -25.234 -23.312 1 97.62 35 LYS B C 1
ATOM 5385 O O . LYS B 1 35 ? 30.344 -26.094 -22.469 1 97.62 35 LYS B O 1
ATOM 5390 N N . ALA B 1 36 ? 29.891 -25.094 -24.406 1 98.69 36 ALA B N 1
ATOM 5391 C CA . ALA B 1 36 ? 28.609 -25.781 -24.578 1 98.69 36 ALA B CA 1
ATOM 5392 C C . ALA B 1 36 ? 28.828 -27.219 -25.047 1 98.69 36 ALA B C 1
ATOM 5394 O O . ALA B 1 36 ? 29.859 -27.547 -25.641 1 98.69 36 ALA B O 1
ATOM 5395 N N . SER B 1 37 ? 27.875 -28.094 -24.812 1 98.5 37 SER B N 1
ATOM 5396 C CA . SER B 1 37 ? 27.891 -29.453 -25.344 1 98.5 37 SER B CA 1
ATOM 5397 C C . SER B 1 37 ? 27.656 -29.469 -26.844 1 98.5 37 SER B C 1
ATOM 5399 O O . SER B 1 37 ? 27.125 -28.5 -27.406 1 98.5 37 SER B O 1
ATOM 5401 N N . PRO B 1 38 ? 28.047 -30.578 -27.438 1 98 38 PRO B N 1
ATOM 5402 C CA . PRO B 1 38 ? 27.781 -30.672 -28.875 1 98 38 PRO B CA 1
ATOM 5403 C C . PRO B 1 38 ? 26.297 -30.594 -29.203 1 98 38 PRO B C 1
ATOM 5405 O O . PRO B 1 38 ? 25.922 -30.016 -30.219 1 98 38 PRO B O 1
ATOM 5408 N N . GLN B 1 39 ? 25.547 -31.172 -28.406 1 98.06 39 GLN B N 1
ATOM 5409 C CA . GLN B 1 39 ? 24.094 -31.125 -28.625 1 98.06 39 GLN B CA 1
ATOM 5410 C C . GLN B 1 39 ? 23.578 -29.688 -28.562 1 98.06 39 GLN B C 1
ATOM 5412 O O . GLN B 1 39 ? 22.828 -29.25 -29.438 1 98.06 39 GLN B O 1
ATOM 5417 N N . THR B 1 40 ? 23.984 -28.953 -27.5 1 98.56 40 THR B N 1
ATOM 5418 C CA . THR B 1 40 ? 23.578 -27.562 -27.375 1 98.56 40 THR B CA 1
ATOM 5419 C C . THR B 1 40 ? 24.078 -26.734 -28.562 1 98.56 40 THR B C 1
ATOM 5421 O O . THR B 1 40 ? 23.359 -25.875 -29.078 1 98.56 40 THR B O 1
ATOM 5424 N N . LYS B 1 41 ? 25.203 -27.016 -29.031 1 98.19 41 LYS B N 1
ATOM 5425 C CA . LYS B 1 41 ? 25.719 -26.312 -30.203 1 98.19 41 LYS B CA 1
ATOM 5426 C C . LYS B 1 41 ? 24.828 -26.547 -31.422 1 98.19 41 LYS B C 1
ATOM 5428 O O . LYS B 1 41 ? 24.578 -25.625 -32.188 1 98.19 41 LYS B O 1
ATOM 5433 N N . THR B 1 42 ? 24.438 -27.75 -31.516 1 97.44 42 THR B N 1
ATOM 5434 C CA . THR B 1 42 ? 23.547 -28.094 -32.625 1 97.44 42 THR B CA 1
ATOM 5435 C C . THR B 1 42 ? 22.234 -27.328 -32.5 1 97.44 42 THR B C 1
ATOM 5437 O O . THR B 1 42 ? 21.734 -26.797 -33.5 1 97.44 42 THR B O 1
ATOM 5440 N N . CYS B 1 43 ? 21.719 -27.281 -31.375 1 97.25 43 CYS B N 1
ATOM 5441 C CA . CYS B 1 43 ? 20.484 -26.547 -31.125 1 97.25 43 CYS B CA 1
ATOM 5442 C C . CYS B 1 43 ? 20.641 -25.078 -31.484 1 97.25 43 CYS B C 1
ATOM 5444 O O . CYS B 1 43 ? 19.781 -24.5 -32.156 1 97.25 43 CYS B O 1
ATOM 5446 N N . VAL B 1 44 ? 21.719 -24.453 -31.047 1 97.06 44 VAL B N 1
ATOM 5447 C CA . VAL B 1 44 ? 21.984 -23.031 -31.266 1 97.06 44 VAL B CA 1
ATOM 5448 C C . VAL B 1 44 ? 22.109 -22.766 -32.75 1 97.06 44 VAL B C 1
ATOM 5450 O O . VAL B 1 44 ? 21.703 -21.703 -33.25 1 97.06 44 VAL B O 1
ATOM 5453 N N . GLY B 1 45 ? 22.641 -23.656 -33.438 1 94.31 45 GLY B N 1
ATOM 5454 C CA . GLY B 1 45 ? 22.828 -23.484 -34.875 1 94.31 45 GLY B CA 1
ATOM 5455 C C . GLY B 1 45 ? 21.547 -23.125 -35.594 1 94.31 45 GLY B C 1
ATOM 5456 O O . GLY B 1 45 ? 21.5 -22.141 -36.344 1 94.31 45 GLY B O 1
ATOM 5457 N N . CYS B 1 46 ? 20.547 -23.875 -35.375 1 94.19 46 CYS B N 1
ATOM 5458 C CA . CYS B 1 46 ? 19.281 -23.625 -36.062 1 94.19 46 CYS B CA 1
ATOM 5459 C C . CYS B 1 46 ? 18.5 -22.531 -35.344 1 94.19 46 CYS B C 1
ATOM 5461 O O . CYS B 1 46 ? 17.828 -21.719 -36 1 94.19 46 CYS B O 1
ATOM 5463 N N . HIS B 1 47 ? 18.594 -22.484 -34.062 1 95.62 47 HIS B N 1
ATOM 5464 C CA . HIS B 1 47 ? 17.75 -21.547 -33.344 1 95.62 47 HIS B CA 1
ATOM 5465 C C . HIS B 1 47 ? 18.281 -20.125 -33.406 1 95.62 47 HIS B C 1
ATOM 5467 O O . HIS B 1 47 ? 17.547 -19.156 -33.156 1 95.62 47 HIS B O 1
ATOM 5473 N N . MET B 1 48 ? 19.5 -19.938 -33.75 1 93.56 48 MET B N 1
ATOM 5474 C CA . MET B 1 48 ? 20 -18.594 -34.031 1 93.56 48 MET B CA 1
ATOM 5475 C C . MET B 1 48 ? 19.219 -17.969 -35.188 1 93.56 48 MET B C 1
ATOM 5477 O O . MET B 1 48 ? 19.109 -16.75 -35.281 1 93.56 48 MET B O 1
ATOM 5481 N N . GLN B 1 49 ? 18.703 -18.828 -36.031 1 90.31 49 GLN B N 1
ATOM 5482 C CA . GLN B 1 49 ? 17.891 -18.359 -37.156 1 90.31 49 GLN B CA 1
ATOM 5483 C C . GLN B 1 49 ? 16.406 -18.328 -36.781 1 90.31 49 GLN B C 1
ATOM 5485 O O . GLN B 1 49 ? 15.695 -17.375 -37.094 1 90.31 49 GLN B O 1
ATOM 5490 N N . ALA B 1 50 ? 16 -19.312 -36.156 1 91.94 50 ALA B N 1
ATOM 5491 C CA . ALA B 1 50 ? 14.578 -19.484 -35.875 1 91.94 50 ALA B CA 1
ATOM 5492 C C . ALA B 1 50 ? 14.141 -18.594 -34.719 1 91.94 50 ALA B C 1
ATOM 5494 O O . ALA B 1 50 ? 13.07 -17.984 -34.781 1 91.94 50 ALA B O 1
ATOM 5495 N N . THR B 1 51 ? 14.852 -18.547 -33.594 1 93.69 51 THR B N 1
ATOM 5496 C CA . THR B 1 51 ? 14.531 -17.781 -32.406 1 93.69 51 THR B CA 1
ATOM 5497 C C . THR B 1 51 ? 15.789 -17.156 -31.812 1 93.69 51 THR B C 1
ATOM 5499 O O . THR B 1 51 ? 16.188 -17.516 -30.703 1 93.69 51 THR B O 1
ATOM 5502 N N . PRO B 1 52 ? 16.344 -16.172 -32.469 1 92.56 52 PRO B N 1
ATOM 5503 C CA . PRO B 1 52 ? 17.656 -15.648 -32.125 1 92.56 52 PRO B CA 1
ATOM 5504 C C . PRO B 1 52 ? 17.672 -15.016 -30.734 1 92.56 52 PRO B C 1
ATOM 5506 O O . PRO B 1 52 ? 18.688 -15.086 -30.031 1 92.56 52 PRO B O 1
ATOM 5509 N N . ASP B 1 53 ? 16.547 -14.398 -30.328 1 90.88 53 ASP B N 1
ATOM 5510 C CA . ASP B 1 53 ? 16.516 -13.711 -29.047 1 90.88 53 ASP B CA 1
ATOM 5511 C C . ASP B 1 53 ? 16.734 -14.688 -27.891 1 90.88 53 ASP B C 1
ATOM 5513 O O . ASP B 1 53 ? 17.422 -14.375 -26.922 1 90.88 53 ASP B O 1
ATOM 5517 N N . ILE B 1 54 ? 16.125 -15.859 -27.969 1 94.38 54 ILE B N 1
ATOM 5518 C CA . ILE B 1 54 ? 16.25 -16.844 -26.906 1 94.38 54 ILE B CA 1
ATOM 5519 C C . ILE B 1 54 ? 17.703 -17.312 -26.797 1 94.38 54 ILE B C 1
ATOM 5521 O O . ILE B 1 54 ? 18.203 -17.547 -25.688 1 94.38 54 ILE B O 1
ATOM 5525 N N . VAL B 1 55 ? 18.391 -17.391 -27.906 1 95.25 55 VAL B N 1
ATOM 5526 C CA . VAL B 1 55 ? 19.781 -17.797 -27.938 1 95.25 55 VAL B CA 1
ATOM 5527 C C . VAL B 1 55 ? 20.641 -16.734 -27.25 1 95.25 55 VAL B C 1
ATOM 5529 O O . VAL B 1 55 ? 21.484 -17.062 -26.406 1 95.25 55 VAL B O 1
ATOM 5532 N N . MET B 1 56 ? 20.359 -15.562 -27.609 1 94.25 56 MET B N 1
ATOM 5533 C CA . MET B 1 56 ? 21.156 -14.469 -27.047 1 94.25 56 MET B CA 1
ATOM 5534 C C . MET B 1 56 ? 20.891 -14.32 -25.547 1 94.25 56 MET B C 1
ATOM 5536 O O . MET B 1 56 ? 21.812 -14.008 -24.781 1 94.25 56 MET B O 1
ATOM 5540 N N . GLN B 1 57 ? 19.688 -14.492 -25.094 1 94.06 57 GLN B N 1
ATOM 5541 C CA . GLN B 1 57 ? 19.375 -14.453 -23.672 1 94.06 57 GLN B CA 1
ATOM 5542 C C . GLN B 1 57 ? 20.141 -15.539 -22.906 1 94.06 57 GLN B C 1
ATOM 5544 O O . GLN B 1 57 ? 20.703 -15.273 -21.844 1 94.06 57 GLN B O 1
ATOM 5549 N N . TRP B 1 58 ? 20.094 -16.688 -23.469 1 96.88 58 TRP B N 1
ATOM 5550 C CA . TRP B 1 58 ? 20.844 -17.766 -22.844 1 96.88 58 TRP B CA 1
ATOM 5551 C C . TRP B 1 58 ? 22.328 -17.422 -22.75 1 96.88 58 TRP B C 1
ATOM 5553 O O . TRP B 1 58 ? 22.953 -17.609 -21.703 1 96.88 58 TRP B O 1
ATOM 5563 N N . ALA B 1 59 ? 22.844 -16.906 -23.812 1 96 59 ALA B N 1
ATOM 5564 C CA . ALA B 1 59 ? 24.281 -16.594 -23.859 1 96 59 ALA B CA 1
ATOM 5565 C C . ALA B 1 59 ? 24.656 -15.586 -22.781 1 96 59 ALA B C 1
ATOM 5567 O O . ALA B 1 59 ? 25.797 -15.594 -22.281 1 96 59 ALA B O 1
ATOM 5568 N N . ALA B 1 60 ? 23.719 -14.789 -22.406 1 93.31 60 ALA B N 1
ATOM 5569 C CA . ALA B 1 60 ? 23.969 -13.742 -21.422 1 93.31 60 ALA B CA 1
ATOM 5570 C C . ALA B 1 60 ? 23.703 -14.25 -20 1 93.31 60 ALA B C 1
ATOM 5572 O O . ALA B 1 60 ? 23.922 -13.531 -19.031 1 93.31 60 ALA B O 1
ATOM 5573 N N . SER B 1 61 ? 23.328 -15.477 -19.859 1 96.38 61 SER B N 1
ATOM 5574 C CA . SER B 1 61 ? 22.875 -16 -18.578 1 96.38 61 SER B CA 1
ATOM 5575 C C . SER B 1 61 ? 24.016 -16.625 -17.781 1 96.38 61 SER B C 1
ATOM 5577 O O . SER B 1 61 ? 25.062 -16.953 -18.359 1 96.38 61 SER B O 1
ATOM 5579 N N . GLU B 1 62 ? 23.812 -16.797 -16.484 1 95.69 62 GLU B N 1
ATOM 5580 C CA . GLU B 1 62 ? 24.75 -17.531 -15.641 1 95.69 62 GLU B CA 1
ATOM 5581 C C . GLU B 1 62 ? 24.812 -19 -16.047 1 95.69 62 GLU B C 1
ATOM 5583 O O . GLU B 1 62 ? 25.828 -19.672 -15.859 1 95.69 62 GLU B O 1
ATOM 5588 N N . HIS B 1 63 ? 23.781 -19.516 -16.625 1 97.5 63 HIS B N 1
ATOM 5589 C CA . HIS B 1 63 ? 23.766 -20.891 -17.062 1 97.5 63 HIS B CA 1
ATOM 5590 C C . HIS B 1 63 ? 24.734 -21.125 -18.219 1 97.5 63 HIS B C 1
ATOM 5592 O O . HIS B 1 63 ? 25.406 -22.172 -18.266 1 97.5 63 HIS B O 1
ATOM 5598 N N . ALA B 1 64 ? 24.859 -20.141 -19.047 1 97.44 64 ALA B N 1
ATOM 5599 C CA . ALA B 1 64 ? 25.781 -20.234 -20.172 1 97.44 64 ALA B CA 1
ATOM 5600 C C . ALA B 1 64 ? 27.234 -20.156 -19.688 1 97.44 64 ALA B C 1
ATOM 5602 O O . ALA B 1 64 ? 28.141 -20.641 -20.359 1 97.44 64 ALA B O 1
ATOM 5603 N N . GLU B 1 65 ? 27.422 -19.562 -18.578 1 95.81 65 GLU B N 1
ATOM 5604 C CA . GLU B 1 65 ? 28.766 -19.312 -18.062 1 95.81 65 GLU B CA 1
ATOM 5605 C C . GLU B 1 65 ? 29.266 -20.453 -17.188 1 95.81 65 GLU B C 1
ATOM 5607 O O . GLU B 1 65 ? 30.469 -20.625 -17.016 1 95.81 65 GLU B O 1
ATOM 5612 N N . ASN B 1 66 ? 28.359 -21.312 -16.734 1 97.31 66 ASN B N 1
ATOM 5613 C CA . ASN B 1 66 ? 28.75 -22.219 -15.664 1 97.31 66 ASN B CA 1
ATOM 5614 C C . ASN B 1 66 ? 28.391 -23.656 -15.992 1 97.31 66 ASN B C 1
ATOM 5616 O O . ASN B 1 66 ? 27.375 -23.922 -16.656 1 97.31 66 ASN B O 1
ATOM 5620 N N . VAL B 1 67 ? 29.203 -24.531 -15.453 1 97.88 67 VAL B N 1
ATOM 5621 C CA . VAL B 1 67 ? 28.828 -25.938 -15.406 1 97.88 67 VAL B CA 1
ATOM 5622 C C . VAL B 1 67 ? 27.891 -26.188 -14.219 1 97.88 67 VAL B C 1
ATOM 5624 O O . VAL B 1 67 ? 27.906 -25.438 -13.25 1 97.88 67 VAL B O 1
ATOM 5627 N N . PRO B 1 68 ? 27.078 -27.234 -14.289 1 98.06 68 PRO B N 1
ATOM 5628 C CA . PRO B 1 68 ? 26.062 -27.453 -13.266 1 98.06 68 PRO B CA 1
ATOM 5629 C C . PRO B 1 68 ? 26.656 -27.547 -11.859 1 98.06 68 PRO B C 1
ATOM 5631 O O . PRO B 1 68 ? 26.078 -27.016 -10.906 1 98.06 68 PRO B O 1
ATOM 5634 N N . LYS B 1 69 ? 27.766 -28.094 -11.648 1 96.75 69 LYS B N 1
ATOM 5635 C CA . LYS B 1 69 ? 28.328 -28.344 -10.336 1 96.75 69 LYS B CA 1
ATOM 5636 C C . LYS B 1 69 ? 28.656 -27.047 -9.609 1 96.75 69 LYS B C 1
ATOM 5638 O O . LYS B 1 69 ? 28.734 -27.016 -8.375 1 96.75 69 LYS B O 1
ATOM 5643 N N . ASN B 1 70 ? 28.812 -25.984 -10.336 1 97 70 ASN B N 1
ATOM 5644 C CA . ASN B 1 70 ? 29.172 -24.703 -9.734 1 97 70 ASN B CA 1
ATOM 5645 C C . ASN B 1 70 ? 28.062 -24.188 -8.82 1 97 70 ASN B C 1
ATOM 5647 O O . ASN B 1 70 ? 28.297 -23.328 -7.969 1 97 70 ASN B O 1
ATOM 5651 N N . VAL B 1 71 ? 26.844 -24.734 -8.945 1 97 71 VAL B N 1
ATOM 5652 C CA . VAL B 1 71 ? 25.734 -24.297 -8.109 1 97 71 VAL B CA 1
ATOM 5653 C C . VAL B 1 71 ? 26 -24.672 -6.652 1 97 71 VAL B C 1
ATOM 5655 O O . VAL B 1 71 ? 25.547 -23.984 -5.734 1 97 71 VAL B O 1
ATOM 5658 N N . LEU B 1 72 ? 26.781 -25.672 -6.41 1 96.88 72 LEU B N 1
ATOM 5659 C CA . LEU B 1 72 ? 27.109 -26.109 -5.059 1 96.88 72 LEU B CA 1
ATOM 5660 C C . LEU B 1 72 ? 27.906 -25.047 -4.316 1 96.88 72 LEU B C 1
ATOM 5662 O O . LEU B 1 72 ? 27.766 -24.875 -3.105 1 96.88 72 LEU B O 1
ATOM 5666 N N . LYS B 1 73 ? 28.766 -24.312 -5.062 1 95.12 73 LYS B N 1
ATOM 5667 C CA . LYS B 1 73 ? 29.484 -23.188 -4.469 1 95.12 73 LYS B CA 1
ATOM 5668 C C . LYS B 1 73 ? 28.516 -22.078 -4.043 1 95.12 73 LYS B C 1
ATOM 5670 O O . LYS B 1 73 ? 28.75 -21.422 -3.031 1 95.12 73 LYS B O 1
ATOM 5675 N N . LEU B 1 74 ? 27.516 -21.891 -4.84 1 94.44 74 LEU B N 1
ATOM 5676 C CA . LEU B 1 74 ? 26.516 -20.906 -4.504 1 94.44 74 LEU B CA 1
ATOM 5677 C C . LEU B 1 74 ? 25.766 -21.297 -3.236 1 94.44 74 LEU B C 1
ATOM 5679 O O . LEU B 1 74 ? 25.484 -20.438 -2.387 1 94.44 74 LEU B O 1
ATOM 5683 N N . TYR B 1 75 ? 25.438 -22.562 -3.115 1 96.81 75 TYR B N 1
ATOM 5684 C CA . TYR B 1 75 ? 24.75 -23.047 -1.922 1 96.81 75 TYR B CA 1
ATOM 5685 C C . TYR B 1 75 ? 25.594 -22.844 -0.679 1 96.81 75 TYR B C 1
ATOM 5687 O O . TYR B 1 75 ? 25.094 -22.469 0.38 1 96.81 75 TYR B O 1
ATOM 5695 N N . GLU B 1 76 ? 26.828 -23.062 -0.8 1 95.25 76 GLU B N 1
ATOM 5696 C CA . GLU B 1 76 ? 27.75 -22.797 0.309 1 95.25 76 GLU B CA 1
ATOM 5697 C C . GLU B 1 76 ? 27.75 -21.312 0.669 1 95.25 76 GLU B C 1
ATOM 5699 O O . GLU B 1 76 ? 27.703 -20.953 1.848 1 95.25 76 GLU B O 1
ATOM 5704 N N . ALA B 1 77 ? 27.766 -20.547 -0.295 1 94.06 77 ALA B N 1
ATOM 5705 C CA . ALA B 1 77 ? 27.875 -19.094 -0.11 1 94.06 77 ALA B CA 1
ATOM 5706 C C . ALA B 1 77 ? 26.625 -18.547 0.592 1 94.06 77 ALA B C 1
ATOM 5708 O O . ALA B 1 77 ? 26.719 -17.562 1.335 1 94.06 77 ALA B O 1
ATOM 5709 N N . ILE B 1 78 ? 25.516 -19.203 0.369 1 95.25 78 ILE B N 1
ATOM 5710 C CA . ILE B 1 78 ? 24.281 -18.641 0.942 1 95.25 78 ILE B CA 1
ATOM 5711 C C . ILE B 1 78 ? 23.938 -19.391 2.227 1 95.25 78 ILE B C 1
ATOM 5713 O O . ILE B 1 78 ? 22.812 -19.297 2.721 1 95.25 78 ILE B O 1
ATOM 5717 N N . GLY B 1 79 ? 24.828 -20.156 2.701 1 93.69 79 GLY B N 1
ATOM 5718 C CA . GLY B 1 79 ? 24.656 -20.812 3.984 1 93.69 79 GLY B CA 1
ATOM 5719 C C . GLY B 1 79 ? 23.781 -22.047 3.906 1 93.69 79 GLY B C 1
ATOM 5720 O O . GLY B 1 79 ? 23.031 -22.344 4.84 1 93.69 79 GLY B O 1
ATOM 5721 N N . SER B 1 80 ? 23.672 -22.672 2.852 1 92.88 80 SER B N 1
ATOM 5722 C CA . SER B 1 80 ? 22.938 -23.922 2.662 1 92.88 80 SER B CA 1
ATOM 5723 C C . SER B 1 80 ? 23.844 -25.016 2.096 1 92.88 80 SER B C 1
ATOM 5725 O O . SER B 1 80 ? 23.531 -25.609 1.057 1 92.88 80 SER B O 1
ATOM 5727 N N . PRO B 1 81 ? 24.734 -25.328 2.914 1 91.12 81 PRO B N 1
ATOM 5728 C CA . PRO B 1 81 ? 25.609 -26.406 2.422 1 91.12 81 PRO B CA 1
ATOM 5729 C C . PRO B 1 81 ? 24.938 -27.781 2.447 1 91.12 81 PRO B C 1
ATOM 5731 O O . PRO B 1 81 ? 23.969 -27.984 3.189 1 91.12 81 PRO B O 1
ATOM 5734 N N . GLY B 1 82 ? 25.375 -28.656 1.567 1 90.88 82 GLY B N 1
ATOM 5735 C CA . GLY B 1 82 ? 24.906 -30.047 1.646 1 90.88 82 GLY B CA 1
ATOM 5736 C C . GLY B 1 82 ? 23.875 -30.391 0.586 1 90.88 82 GLY B C 1
ATOM 5737 O O . GLY B 1 82 ? 23.453 -31.531 0.479 1 90.88 82 GLY B O 1
ATOM 5738 N N . GLU B 1 83 ? 23.391 -29.406 -0.092 1 92.81 83 GLU B N 1
ATOM 5739 C CA . GLU B 1 83 ? 22.484 -29.703 -1.199 1 92.81 83 GLU B CA 1
ATOM 5740 C C . GLU B 1 83 ? 23.172 -30.578 -2.242 1 92.81 83 GLU B C 1
ATOM 5742 O O . GLU B 1 83 ? 24.375 -30.484 -2.461 1 92.81 83 GLU B O 1
ATOM 5747 N N . GLN B 1 84 ? 22.312 -31.438 -2.832 1 94.06 84 GLN B N 1
ATOM 5748 C CA . GLN B 1 84 ? 22.844 -32.344 -3.846 1 94.06 84 GLN B CA 1
ATOM 5749 C C . GLN B 1 84 ? 22.172 -32.125 -5.195 1 94.06 84 GLN B C 1
ATOM 5751 O O . GLN B 1 84 ? 20.953 -31.875 -5.254 1 94.06 84 GLN B O 1
ATOM 5756 N N . ILE B 1 85 ? 22.984 -32.188 -6.234 1 97.25 85 ILE B N 1
ATOM 5757 C CA . ILE B 1 85 ? 22.406 -32.094 -7.574 1 97.25 85 ILE B CA 1
ATOM 5758 C C . ILE B 1 85 ? 22.344 -33.469 -8.203 1 97.25 85 ILE B C 1
ATOM 5760 O O . ILE B 1 85 ? 22.891 -34.438 -7.652 1 97.25 85 ILE B O 1
ATOM 5764 N N . ALA B 1 86 ? 21.609 -33.594 -9.273 1 97.69 86 ALA B N 1
ATOM 5765 C CA . ALA B 1 86 ? 21.422 -34.906 -9.93 1 97.69 86 ALA B CA 1
ATOM 5766 C C . ALA B 1 86 ? 22.75 -35.531 -10.312 1 97.69 86 ALA B C 1
ATOM 5768 O O . ALA B 1 86 ? 23.688 -34.812 -10.711 1 97.69 86 ALA B O 1
ATOM 5769 N N . GLU B 1 87 ? 22.859 -36.812 -10.32 1 97.06 87 GLU B N 1
ATOM 5770 C CA . GLU B 1 87 ? 24.094 -37.562 -10.57 1 97.06 87 GLU B CA 1
ATOM 5771 C C . GLU B 1 87 ? 24.656 -37.219 -11.945 1 97.06 87 GLU B C 1
ATOM 5773 O O . GLU B 1 87 ? 25.875 -37.031 -12.086 1 97.06 87 GLU B O 1
ATOM 5778 N N . LYS B 1 88 ? 23.859 -37.094 -12.922 1 96.5 88 LYS B N 1
ATOM 5779 C CA . LYS B 1 88 ? 24.328 -36.906 -14.289 1 96.5 88 LYS B CA 1
ATOM 5780 C C . LYS B 1 88 ? 24.969 -35.531 -14.445 1 96.5 88 LYS B C 1
ATOM 5782 O O . LYS B 1 88 ? 25.719 -35.281 -15.406 1 96.5 88 LYS B O 1
ATOM 5787 N N . PHE B 1 89 ? 24.75 -34.656 -13.5 1 97.75 89 PHE B N 1
ATOM 5788 C CA . PHE B 1 89 ? 25.25 -33.281 -13.633 1 97.75 89 PHE B CA 1
ATOM 5789 C C . PHE B 1 89 ? 26.422 -33.062 -12.688 1 97.75 89 PHE B C 1
ATOM 5791 O O . PHE B 1 89 ? 27.062 -32 -12.727 1 97.75 89 PHE B O 1
ATOM 5798 N N . GLN B 1 90 ? 26.797 -34 -11.875 1 96.31 90 GLN B N 1
ATOM 5799 C CA . GLN B 1 90 ? 27.844 -33.844 -10.875 1 96.31 90 GLN B CA 1
ATOM 5800 C C . GLN B 1 90 ? 29.219 -33.625 -11.539 1 96.31 90 GLN B C 1
ATOM 5802 O O . GLN B 1 90 ? 30.031 -32.844 -11.055 1 96.31 90 GLN B O 1
ATOM 5807 N N . ASN B 1 91 ? 29.453 -34.344 -12.656 1 95.88 91 ASN B N 1
ATOM 5808 C CA . ASN B 1 91 ? 30.719 -34.219 -13.359 1 95.88 91 ASN B CA 1
ATOM 5809 C C . ASN B 1 91 ? 30.516 -33.875 -14.828 1 95.88 91 ASN B C 1
ATOM 5811 O O . ASN B 1 91 ? 31.297 -34.281 -15.688 1 95.88 91 ASN B O 1
ATOM 5815 N N . TYR B 1 92 ? 29.453 -33.219 -15.016 1 97.88 92 TYR B N 1
ATOM 5816 C CA . TYR B 1 92 ? 29.141 -32.812 -16.375 1 97.88 92 TYR B CA 1
ATOM 5817 C C . TYR B 1 92 ? 30.047 -31.672 -16.812 1 97.88 92 TYR B C 1
ATOM 5819 O O . TYR B 1 92 ? 30.078 -30.625 -16.172 1 97.88 92 TYR B O 1
ATOM 5827 N N . PRO B 1 93 ? 30.75 -31.766 -17.922 1 97.62 93 PRO B N 1
ATOM 5828 C CA . PRO B 1 93 ? 31.844 -30.828 -18.203 1 97.62 93 PRO B CA 1
ATOM 5829 C C . PRO B 1 93 ? 31.391 -29.625 -19.031 1 97.62 93 PRO B C 1
ATOM 5831 O O . PRO B 1 93 ? 32.188 -28.75 -19.359 1 97.62 93 PRO B O 1
ATOM 5834 N N . TYR B 1 94 ? 30.172 -29.609 -19.406 1 98.5 94 TYR B N 1
ATOM 5835 C CA . TYR B 1 94 ? 29.688 -28.531 -20.25 1 98.5 94 TYR B CA 1
ATOM 5836 C C . TYR B 1 94 ? 28.797 -27.578 -19.453 1 98.5 94 TYR B C 1
ATOM 5838 O O . TYR B 1 94 ? 28.359 -27.906 -18.344 1 98.5 94 TYR B O 1
ATOM 5846 N N . ASN B 1 95 ? 28.609 -26.375 -20.047 1 98.38 95 ASN B N 1
ATOM 5847 C CA . ASN B 1 95 ? 27.703 -25.438 -19.406 1 98.38 95 ASN B CA 1
ATOM 5848 C C . ASN B 1 95 ? 26.234 -25.875 -19.547 1 98.38 95 ASN B C 1
ATOM 5850 O O . ASN B 1 95 ? 25.953 -26.891 -20.188 1 98.38 95 ASN B O 1
ATOM 5854 N N . VAL B 1 96 ? 25.422 -25.25 -18.734 1 98.44 96 VAL B N 1
ATOM 5855 C CA . VAL B 1 96 ? 24 -25.547 -18.812 1 98.44 96 VAL B CA 1
ATOM 5856 C C . VAL B 1 96 ? 23.375 -24.859 -20.031 1 98.44 96 VAL B C 1
ATOM 5858 O O . VAL B 1 96 ? 23.094 -23.656 -19.984 1 98.44 96 VAL B O 1
ATOM 5861 N N . GLY B 1 97 ? 23.125 -25.578 -21.031 1 98 97 GLY B N 1
ATOM 5862 C CA . GLY B 1 97 ? 22.609 -25.016 -22.266 1 98 97 GLY B CA 1
ATOM 5863 C C . GLY B 1 97 ? 21.219 -25.531 -22.625 1 98 97 GLY B C 1
ATOM 5864 O O . GLY B 1 97 ? 20.438 -25.875 -21.734 1 98 97 GLY B O 1
ATOM 5865 N N . CYS B 1 98 ? 20.906 -25.453 -23.938 1 97.94 98 CYS B N 1
ATOM 5866 C CA . CYS B 1 98 ? 19.594 -25.812 -24.422 1 97.94 98 CYS B CA 1
ATOM 5867 C C . CYS B 1 98 ? 19.312 -27.297 -24.172 1 97.94 98 CYS B C 1
ATOM 5869 O O . CYS B 1 98 ? 18.281 -27.641 -23.594 1 97.94 98 CYS B O 1
ATOM 5871 N N . TYR B 1 99 ? 20.234 -28.109 -24.562 1 98.19 99 TYR B N 1
ATOM 5872 C CA . TYR B 1 99 ? 20.031 -29.547 -24.469 1 98.19 99 TYR B CA 1
ATOM 5873 C C . TYR B 1 99 ? 19.969 -30.016 -23.016 1 98.19 99 TYR B C 1
ATOM 5875 O O . TYR B 1 99 ? 19.219 -30.922 -22.688 1 98.19 99 TYR B O 1
ATOM 5883 N N . GLU B 1 100 ? 20.766 -29.438 -22.203 1 98.06 100 GLU B N 1
ATOM 5884 C CA . GLU B 1 100 ? 20.828 -29.812 -20.781 1 98.06 100 GLU B CA 1
ATOM 5885 C C . GLU B 1 100 ? 19.484 -29.578 -20.094 1 98.06 100 GLU B C 1
ATOM 5887 O O . GLU B 1 100 ? 19.125 -30.312 -19.188 1 98.06 100 GLU B O 1
ATOM 5892 N N . CYS B 1 101 ? 18.734 -28.531 -20.547 1 97.31 101 CYS B N 1
ATOM 5893 C CA . CYS B 1 101 ? 17.438 -28.25 -19.953 1 97.31 101 CYS B CA 1
ATOM 5894 C C . CYS B 1 101 ? 16.328 -28.984 -20.703 1 97.31 101 CYS B C 1
ATOM 5896 O O . CYS B 1 101 ? 15.477 -29.625 -20.094 1 97.31 101 CYS B O 1
ATOM 5898 N N . HIS B 1 102 ? 16.375 -28.984 -21.984 1 97.38 102 HIS B N 1
ATOM 5899 C CA . HIS B 1 102 ? 15.258 -29.469 -22.797 1 97.38 102 HIS B CA 1
ATOM 5900 C C . HIS B 1 102 ? 15.43 -30.938 -23.156 1 97.38 102 HIS B C 1
ATOM 5902 O O . HIS B 1 102 ? 14.453 -31.625 -23.484 1 97.38 102 HIS B O 1
ATOM 5908 N N . GLY B 1 103 ? 16.641 -31.469 -23.156 1 97.38 103 GLY B N 1
ATOM 5909 C CA . GLY B 1 103 ? 16.906 -32.844 -23.578 1 97.38 103 GLY B CA 1
ATOM 5910 C C . GLY B 1 103 ? 17.266 -33.75 -22.422 1 97.38 103 GLY B C 1
ATOM 5911 O O . GLY B 1 103 ? 16.984 -34.969 -22.469 1 97.38 103 GLY B O 1
ATOM 5912 N N . MET B 1 104 ? 17.953 -33.219 -21.438 1 96.69 104 MET B N 1
ATOM 5913 C CA . MET B 1 104 ? 18.344 -34 -20.266 1 96.69 104 MET B CA 1
ATOM 5914 C C . MET B 1 104 ? 17.344 -33.781 -19.125 1 96.69 104 MET B C 1
ATOM 5916 O O . MET B 1 104 ? 17.75 -33.719 -17.969 1 96.69 104 MET B O 1
ATOM 5920 N N . PHE B 1 105 ? 16.109 -33.594 -19.516 1 94.69 105 PHE B N 1
ATOM 5921 C CA . PHE B 1 105 ? 15.047 -33.438 -18.547 1 94.69 105 PHE B CA 1
ATOM 5922 C C . PHE B 1 105 ? 14.945 -34.625 -17.609 1 94.69 105 PHE B C 1
ATOM 5924 O O . PHE B 1 105 ? 15.539 -35.688 -17.875 1 94.69 105 PHE B O 1
ATOM 5931 N N . LYS B 1 106 ? 14.32 -34.469 -16.562 1 93.56 106 LYS B N 1
ATOM 5932 C CA . LYS B 1 106 ? 14.43 -35.375 -15.43 1 93.56 106 LYS B CA 1
ATOM 5933 C C . LYS B 1 106 ? 13.781 -36.719 -15.75 1 93.56 106 LYS B C 1
ATOM 5935 O O . LYS B 1 106 ? 14.414 -37.781 -15.609 1 93.56 106 LYS B O 1
ATOM 5940 N N . GLU B 1 107 ? 12.508 -36.688 -16.156 1 92.75 107 GLU B N 1
ATOM 5941 C CA . GLU B 1 107 ? 11.742 -37.906 -16.406 1 92.75 107 GLU B CA 1
ATOM 5942 C C . GLU B 1 107 ? 11.617 -38.188 -17.891 1 92.75 107 GLU B C 1
ATOM 5944 O O . GLU B 1 107 ? 10.852 -37.531 -18.594 1 92.75 107 GLU B O 1
ATOM 5949 N N . GLN B 1 108 ? 12.109 -39.25 -18.25 1 87.81 108 GLN B N 1
ATOM 5950 C CA . GLN B 1 108 ? 12.242 -39.5 -19.688 1 87.81 108 GLN B CA 1
ATOM 5951 C C . GLN B 1 108 ? 10.938 -40.031 -20.266 1 87.81 108 GLN B C 1
ATOM 5953 O O . GLN B 1 108 ? 10.742 -40.031 -21.484 1 87.81 108 GLN B O 1
ATOM 5958 N N . ASP B 1 109 ? 10.016 -40.438 -19.438 1 87.5 109 ASP B N 1
ATOM 5959 C CA . ASP B 1 109 ? 8.766 -41 -19.906 1 87.5 109 ASP B CA 1
ATOM 5960 C C . ASP B 1 109 ? 7.668 -39.938 -19.984 1 87.5 109 ASP B C 1
ATOM 5962 O O . ASP B 1 109 ? 6.48 -40.281 -20.047 1 87.5 109 ASP B O 1
ATOM 5966 N N . ARG B 1 110 ? 8.008 -38.75 -20.062 1 94.06 110 ARG B N 1
ATOM 5967 C CA . ARG B 1 110 ? 7.023 -37.688 -20.172 1 94.06 110 ARG B CA 1
ATOM 5968 C C . ARG B 1 110 ? 6.246 -37.781 -21.484 1 94.06 110 ARG B C 1
ATOM 5970 O O . ARG B 1 110 ? 6.816 -38.125 -22.531 1 94.06 110 ARG B O 1
ATOM 5977 N N . VAL B 1 111 ? 4.988 -37.438 -21.391 1 95.5 111 VAL B N 1
ATOM 5978 C CA . VAL B 1 111 ? 4.094 -37.562 -22.531 1 95.5 111 VAL B CA 1
ATOM 5979 C C . VAL B 1 111 ? 4.402 -36.5 -23.562 1 95.5 111 VAL B C 1
ATOM 5981 O O . VAL B 1 111 ? 4.152 -36.656 -24.766 1 95.5 111 VAL B O 1
ATOM 5984 N N . ASP B 1 112 ? 4.996 -35.375 -23.141 1 96.44 112 ASP B N 1
ATOM 5985 C CA . ASP B 1 112 ? 5.152 -34.219 -24.031 1 96.44 112 ASP B CA 1
ATOM 5986 C C . ASP B 1 112 ? 6.516 -34.25 -24.719 1 96.44 112 ASP B C 1
ATOM 5988 O O . ASP B 1 112 ? 6.949 -33.25 -25.281 1 96.44 112 ASP B O 1
ATOM 5992 N N . VAL B 1 113 ? 7.18 -35.406 -24.734 1 96.81 113 VAL B N 1
ATOM 5993 C CA . VAL B 1 113 ? 8.453 -35.531 -25.438 1 96.81 113 VAL B CA 1
ATOM 5994 C C . VAL B 1 113 ? 8.211 -35.594 -26.938 1 96.81 113 VAL B C 1
ATOM 5996 O O . VAL B 1 113 ? 7.262 -36.25 -27.406 1 96.81 113 VAL B O 1
ATOM 5999 N N . VAL B 1 114 ? 9.008 -34.906 -27.688 1 97 114 VAL B N 1
ATOM 6000 C CA . VAL B 1 114 ? 8.953 -34.969 -29.156 1 97 114 VAL B CA 1
ATOM 6001 C C . VAL B 1 114 ? 10.344 -35.281 -29.703 1 97 114 VAL B C 1
ATOM 6003 O O . VAL B 1 114 ? 11.352 -35.125 -29 1 97 114 VAL B O 1
ATOM 6006 N N . ASN B 1 115 ? 10.352 -35.781 -30.891 1 95.94 115 ASN B N 1
ATOM 6007 C CA . ASN B 1 115 ? 11.594 -35.906 -31.641 1 95.94 115 ASN B CA 1
ATOM 6008 C C . ASN B 1 115 ? 11.883 -34.625 -32.469 1 95.94 115 ASN B C 1
ATOM 6010 O O . ASN B 1 115 ? 11.18 -34.344 -33.406 1 95.94 115 ASN B O 1
ATOM 6014 N N . HIS B 1 116 ? 12.875 -33.938 -32.125 1 95.38 116 HIS B N 1
ATOM 6015 C CA . HIS B 1 116 ? 13.242 -32.688 -32.75 1 95.38 116 HIS B CA 1
ATOM 6016 C C . HIS B 1 116 ? 14.594 -32.781 -33.438 1 95.38 116 HIS B C 1
ATOM 6018 O O . HIS B 1 116 ? 15.633 -32.531 -32.844 1 95.38 116 HIS B O 1
ATOM 6024 N N . PHE B 1 117 ? 14.547 -33.188 -34.719 1 93.88 117 PHE B N 1
ATOM 6025 C CA . PHE B 1 117 ? 15.727 -33.375 -35.562 1 93.88 117 PHE B CA 1
ATOM 6026 C C . PHE B 1 117 ? 16.703 -34.344 -34.938 1 93.88 117 PHE B C 1
ATOM 6028 O O . PHE B 1 117 ? 17.906 -34.062 -34.844 1 93.88 117 PHE B O 1
ATOM 6035 N N . GLY B 1 118 ? 16.188 -35.375 -34.344 1 94.31 118 GLY B N 1
ATOM 6036 C CA . GLY B 1 118 ? 17 -36.469 -33.844 1 94.31 118 GLY B CA 1
ATOM 6037 C C . GLY B 1 118 ? 17.203 -36.406 -32.344 1 94.31 118 GLY B C 1
ATOM 6038 O O . GLY B 1 118 ? 17.766 -37.344 -31.75 1 94.31 118 GLY B O 1
ATOM 6039 N N . PHE B 1 119 ? 16.812 -35.375 -31.781 1 96.06 119 PHE B N 1
ATOM 6040 C CA . PHE B 1 119 ? 16.938 -35.25 -30.344 1 96.06 119 PHE B CA 1
ATOM 6041 C C . PHE B 1 119 ? 15.57 -35.406 -29.672 1 96.06 119 PHE B C 1
ATOM 6043 O O . PHE B 1 119 ? 14.586 -34.812 -30.125 1 96.06 119 PHE B O 1
ATOM 6050 N N . LYS B 1 120 ? 15.484 -36.25 -28.594 1 96.38 120 LYS B N 1
ATOM 6051 C CA . LYS B 1 120 ? 14.312 -36.281 -27.734 1 96.38 120 LYS B CA 1
ATOM 6052 C C . LYS B 1 120 ? 14.305 -35.062 -26.781 1 96.38 120 LYS B C 1
ATOM 6054 O O . LYS B 1 120 ? 15.156 -34.969 -25.906 1 96.38 120 LYS B O 1
ATOM 6059 N N . ILE B 1 121 ? 13.328 -34.188 -27.047 1 97.19 121 ILE B N 1
ATOM 6060 C CA . ILE B 1 121 ? 13.312 -33 -26.219 1 97.19 121 ILE B CA 1
ATOM 6061 C C . ILE B 1 121 ? 11.898 -32.719 -25.734 1 97.19 121 ILE B C 1
ATOM 6063 O O . ILE B 1 121 ? 10.938 -33.312 -26.219 1 97.19 121 ILE B O 1
ATOM 6067 N N . VAL B 1 122 ? 11.766 -31.859 -24.766 1 96.81 122 VAL B N 1
ATOM 6068 C CA . VAL B 1 122 ? 10.516 -31.266 -24.312 1 96.81 122 VAL B CA 1
ATOM 6069 C C . VAL B 1 122 ? 10.539 -29.75 -24.562 1 96.81 122 VAL B C 1
ATOM 6071 O O . VAL B 1 122 ? 11.594 -29.125 -24.438 1 96.81 122 VAL B O 1
ATOM 6074 N N . SER B 1 123 ? 9.375 -29.188 -24.906 1 94.56 123 SER B N 1
ATOM 6075 C CA . SER B 1 123 ? 9.266 -27.734 -25.078 1 94.56 123 SER B CA 1
ATOM 6076 C C . SER B 1 123 ? 9.219 -27.016 -23.734 1 94.56 123 SER B C 1
ATOM 6078 O O . SER B 1 123 ? 9.766 -25.922 -23.594 1 94.56 123 SER B O 1
ATOM 6080 N N . ILE B 1 124 ? 8.57 -27.609 -22.75 1 95.5 124 ILE B N 1
ATOM 6081 C CA . ILE B 1 124 ? 8.352 -26.969 -21.453 1 95.5 124 ILE B CA 1
ATOM 6082 C C . ILE B 1 124 ? 9.305 -27.562 -20.422 1 95.5 124 ILE B C 1
ATOM 6084 O O . ILE B 1 124 ? 9.227 -28.75 -20.094 1 95.5 124 ILE B O 1
ATOM 6088 N N . VAL B 1 125 ? 10.234 -26.766 -20 1 96.06 125 VAL B N 1
ATOM 6089 C CA . VAL B 1 125 ? 11.086 -27.141 -18.875 1 96.06 125 VAL B CA 1
ATOM 6090 C C . VAL B 1 125 ? 10.367 -26.844 -17.547 1 96.06 125 VAL B C 1
ATOM 6092 O O . VAL B 1 125 ? 9.875 -25.734 -17.344 1 96.06 125 VAL B O 1
ATOM 6095 N N . THR B 1 126 ? 10.312 -27.844 -16.688 1 96.94 126 THR B N 1
ATOM 6096 C CA . THR B 1 126 ? 9.422 -27.797 -15.523 1 96.94 126 THR B CA 1
ATOM 6097 C C . THR B 1 126 ? 10.227 -27.641 -14.234 1 96.94 126 THR B C 1
ATOM 6099 O O . THR B 1 126 ? 11.453 -27.672 -14.258 1 96.94 126 THR B O 1
ATOM 6102 N N . ALA B 1 127 ? 9.484 -27.469 -13.062 1 97.06 127 ALA B N 1
ATOM 6103 C CA . ALA B 1 127 ? 10.125 -27.375 -11.75 1 97.06 127 ALA B CA 1
ATOM 6104 C C . ALA B 1 127 ? 10.891 -28.641 -11.414 1 97.06 127 ALA B C 1
ATOM 6106 O O . ALA B 1 127 ? 11.945 -28.594 -10.781 1 97.06 127 ALA B O 1
ATOM 6107 N N . LYS B 1 128 ? 10.398 -29.781 -11.852 1 97.44 128 LYS B N 1
ATOM 6108 C CA . LYS B 1 128 ? 11.117 -31.047 -11.664 1 97.44 128 LYS B CA 1
ATOM 6109 C C . LYS B 1 128 ? 12.445 -31.031 -12.414 1 97.44 128 LYS B C 1
ATOM 6111 O O . LYS B 1 128 ? 13.453 -31.516 -11.898 1 97.44 128 LYS B O 1
ATOM 6116 N N . ASP B 1 129 ? 12.383 -30.516 -13.586 1 98 129 ASP B N 1
ATOM 6117 C CA . ASP B 1 129 ? 13.609 -30.422 -14.375 1 98 129 ASP B CA 1
ATOM 6118 C C . ASP B 1 129 ? 14.625 -29.516 -13.703 1 98 129 ASP B C 1
ATOM 6120 O O . ASP B 1 129 ? 15.805 -29.859 -13.586 1 98 129 ASP B O 1
ATOM 6124 N N . CYS B 1 130 ? 14.172 -28.375 -13.242 1 97.38 130 CYS B N 1
ATOM 6125 C CA . CYS B 1 130 ? 15.039 -27.422 -12.555 1 97.38 130 CYS B CA 1
ATOM 6126 C C . CYS B 1 130 ? 15.609 -28.031 -11.281 1 97.38 130 CYS B C 1
ATOM 6128 O O . CYS B 1 130 ? 16.734 -27.719 -10.891 1 97.38 130 CYS B O 1
ATOM 6130 N N . SER B 1 131 ? 14.867 -28.906 -10.625 1 97.94 131 SER B N 1
ATOM 6131 C CA . SER B 1 131 ? 15.234 -29.484 -9.336 1 97.94 131 SER B CA 1
ATOM 6132 C C . SER B 1 131 ? 16.484 -30.344 -9.445 1 97.94 131 SER B C 1
ATOM 6134 O O . SER B 1 131 ? 17.094 -30.688 -8.438 1 97.94 131 SER B O 1
ATOM 6136 N N . GLN B 1 132 ? 16.828 -30.703 -10.656 1 98.12 132 GLN B N 1
ATOM 6137 C CA . GLN B 1 132 ? 18.016 -31.516 -10.852 1 98.12 132 GLN B CA 1
ATOM 6138 C C . GLN B 1 132 ? 19.266 -30.766 -10.414 1 98.12 132 GLN B C 1
ATOM 6140 O O . GLN B 1 132 ? 20.25 -31.391 -9.984 1 98.12 132 GLN B O 1
ATOM 6145 N N . CYS B 1 133 ? 19.234 -29.531 -10.508 1 98 133 CYS B N 1
ATOM 6146 C CA . CYS B 1 133 ? 20.375 -28.703 -10.094 1 98 133 CYS B CA 1
ATOM 6147 C C . CYS B 1 133 ? 19.969 -27.719 -9.008 1 98 133 CYS B C 1
ATOM 6149 O O . CYS B 1 133 ? 20.812 -27.219 -8.273 1 98 133 CYS B O 1
ATOM 6151 N N . HIS B 1 134 ? 18.688 -27.391 -8.898 1 97.5 134 HIS B N 1
ATOM 6152 C CA . HIS B 1 134 ? 18.172 -26.469 -7.902 1 97.5 134 HIS B CA 1
ATOM 6153 C C . HIS B 1 134 ? 17.141 -27.156 -7 1 97.5 134 HIS B C 1
ATOM 6155 O O . HIS B 1 134 ? 16 -26.703 -6.906 1 97.5 134 HIS B O 1
ATOM 6161 N N . PRO B 1 135 ? 17.516 -28.141 -6.289 1 97.5 135 PRO B N 1
ATOM 6162 C CA . PRO B 1 135 ? 16.562 -28.922 -5.496 1 97.5 135 PRO B CA 1
ATOM 6163 C C . PRO B 1 135 ? 15.953 -28.141 -4.344 1 97.5 135 PRO B C 1
ATOM 6165 O O . PRO B 1 135 ? 14.773 -28.312 -4.035 1 97.5 135 PRO B O 1
ATOM 6168 N N . LYS B 1 136 ? 16.688 -27.234 -3.688 1 97.5 136 LYS B N 1
ATOM 6169 C CA . LYS B 1 136 ? 16.203 -26.469 -2.547 1 97.5 136 LYS B CA 1
ATOM 6170 C C . LYS B 1 136 ? 15.047 -25.562 -2.955 1 97.5 136 LYS B C 1
ATOM 6172 O O . LYS B 1 136 ? 13.977 -25.578 -2.338 1 97.5 136 LYS B O 1
ATOM 6177 N N . GLU B 1 137 ? 15.312 -24.766 -4.008 1 97.44 137 GLU B N 1
ATOM 6178 C CA . GLU B 1 137 ? 14.305 -23.812 -4.48 1 97.44 137 GLU B CA 1
ATOM 6179 C C . GLU B 1 137 ? 13.039 -24.531 -4.941 1 97.44 137 GLU B C 1
ATOM 6181 O O . GLU B 1 137 ? 11.93 -24.109 -4.625 1 97.44 137 GLU B O 1
ATOM 6186 N N . ALA B 1 138 ? 13.211 -25.625 -5.676 1 97.75 138 ALA B N 1
ATOM 6187 C CA . ALA B 1 138 ? 12.078 -26.391 -6.18 1 97.75 138 ALA B CA 1
ATOM 6188 C C . ALA B 1 138 ? 11.258 -26.969 -5.035 1 97.75 138 ALA B C 1
ATOM 6190 O O . ALA B 1 138 ? 10.023 -26.891 -5.047 1 97.75 138 ALA B O 1
ATOM 6191 N N . ARG B 1 139 ? 11.922 -27.531 -4.109 1 97.31 139 ARG B N 1
ATOM 6192 C CA . ARG B 1 139 ? 11.258 -28.109 -2.949 1 97.31 139 ARG B CA 1
ATOM 6193 C C . ARG B 1 139 ? 10.492 -27.047 -2.168 1 97.31 139 ARG B C 1
ATOM 6195 O O . ARG B 1 139 ? 9.305 -27.234 -1.869 1 97.31 139 ARG B O 1
ATOM 6202 N N . GLU B 1 140 ? 11.117 -25.969 -1.901 1 97.38 140 GLU B N 1
ATOM 6203 C CA . GLU B 1 140 ? 10.523 -24.938 -1.059 1 97.38 140 GLU B CA 1
ATOM 6204 C C . GLU B 1 140 ? 9.312 -24.297 -1.73 1 97.38 140 GLU B C 1
ATOM 6206 O O . GLU B 1 140 ? 8.266 -24.125 -1.097 1 97.38 140 GLU B O 1
ATOM 6211 N N . ILE B 1 141 ? 9.352 -24.016 -2.982 1 96.69 141 ILE B N 1
ATOM 6212 C CA . ILE B 1 141 ? 8.258 -23.328 -3.668 1 96.69 141 ILE B CA 1
ATOM 6213 C C . ILE B 1 141 ? 7.055 -24.266 -3.787 1 96.69 141 ILE B C 1
ATOM 6215 O O . ILE B 1 141 ? 5.906 -23.812 -3.75 1 96.69 141 ILE B O 1
ATOM 6219 N N . SER B 1 142 ? 7.281 -25.562 -3.852 1 97.56 142 SER B N 1
ATOM 6220 C CA . SER B 1 142 ? 6.207 -26.531 -4.016 1 97.56 142 SER B CA 1
ATOM 6221 C C . SER B 1 142 ? 5.289 -26.547 -2.801 1 97.56 142 SER B C 1
ATOM 6223 O O . SER B 1 142 ? 4.172 -27.062 -2.869 1 97.56 142 SER B O 1
ATOM 6225 N N . TRP B 1 143 ? 5.711 -25.984 -1.703 1 96.81 143 TRP B N 1
ATOM 6226 C CA . TRP B 1 143 ? 4.953 -26.016 -0.457 1 96.81 143 TRP B CA 1
ATOM 6227 C C . TRP B 1 143 ? 4.188 -24.719 -0.248 1 96.81 143 TRP B C 1
ATOM 6229 O O . TRP B 1 143 ? 3.699 -24.453 0.852 1 96.81 143 TRP B O 1
ATOM 6239 N N . THR B 1 144 ? 4.035 -23.938 -1.24 1 96.06 144 THR B N 1
ATOM 6240 C CA . THR B 1 144 ? 3.418 -22.625 -1.104 1 96.06 144 THR B CA 1
ATOM 6241 C C . THR B 1 144 ? 2.188 -22.516 -1.999 1 96.06 144 THR B C 1
ATOM 6243 O O . THR B 1 144 ? 1.921 -23.391 -2.812 1 96.06 144 THR B O 1
ATOM 6246 N N . TRP B 1 145 ? 1.457 -21.406 -1.811 1 93.94 145 TRP B N 1
ATOM 6247 C CA . TRP B 1 145 ? 0.321 -21.141 -2.686 1 93.94 145 TRP B CA 1
ATOM 6248 C C . TRP B 1 145 ? 0.786 -20.859 -4.109 1 93.94 145 TRP B C 1
ATOM 6250 O O . TRP B 1 145 ? 0.007 -20.969 -5.059 1 93.94 145 TRP B O 1
ATOM 6260 N N . HIS B 1 146 ? 2.068 -20.531 -4.297 1 95.75 146 HIS B N 1
ATOM 6261 C CA . HIS B 1 146 ? 2.619 -20.328 -5.633 1 95.75 146 HIS B CA 1
ATOM 6262 C C . HIS B 1 146 ? 2.789 -21.656 -6.363 1 95.75 146 HIS B C 1
ATOM 6264 O O . HIS B 1 146 ? 2.922 -21.688 -7.586 1 95.75 146 HIS B O 1
ATOM 6270 N N . GLY B 1 147 ? 2.777 -22.734 -5.633 1 96.38 147 GLY B N 1
ATOM 6271 C CA . GLY B 1 147 ? 2.754 -24.047 -6.25 1 96.38 147 GLY B CA 1
ATOM 6272 C C . GLY B 1 147 ? 1.351 -24.547 -6.547 1 96.38 147 GLY B C 1
ATOM 6273 O O . GLY B 1 147 ? 1.151 -25.359 -7.445 1 96.38 147 GLY B O 1
ATOM 6274 N N . PHE B 1 148 ? 0.376 -24.016 -5.809 1 96.12 148 PHE B N 1
ATOM 6275 C CA . PHE B 1 148 ? -0.983 -24.531 -5.879 1 96.12 148 PHE B CA 1
ATOM 6276 C C . PHE B 1 148 ? -1.93 -23.5 -6.48 1 96.12 148 PHE B C 1
ATOM 6278 O O . PHE B 1 148 ? -3.148 -23.688 -6.457 1 96.12 148 PHE B O 1
ATOM 6285 N N . GLY B 1 149 ? -1.403 -22.469 -7.031 1 94.12 149 GLY B N 1
ATOM 6286 C CA . GLY B 1 149 ? -2.193 -21.328 -7.496 1 94.12 149 GLY B CA 1
ATOM 6287 C C . GLY B 1 149 ? -3.234 -21.719 -8.531 1 94.12 149 GLY B C 1
ATOM 6288 O O . GLY B 1 149 ? -4.363 -21.234 -8.5 1 94.12 149 GLY B O 1
ATOM 6289 N N . ALA B 1 150 ? -2.885 -22.594 -9.43 1 94.06 150 ALA B N 1
ATOM 6290 C CA . ALA B 1 150 ? -3.799 -23 -10.5 1 94.06 150 ALA B CA 1
ATOM 6291 C C . ALA B 1 150 ? -5.043 -23.672 -9.922 1 94.06 150 ALA B C 1
ATOM 6293 O O . ALA B 1 150 ? -6.137 -23.562 -10.484 1 94.06 150 ALA B O 1
ATOM 6294 N N . LEU B 1 151 ? -4.879 -24.297 -8.789 1 92.06 151 LEU B N 1
ATOM 6295 C CA . LEU B 1 151 ? -5.965 -25.078 -8.195 1 92.06 151 LEU B CA 1
ATOM 6296 C C . LEU B 1 151 ? -6.859 -24.172 -7.344 1 92.06 151 LEU B C 1
ATOM 6298 O O . LEU B 1 151 ? -7.84 -24.641 -6.766 1 92.06 151 LEU B O 1
ATOM 6302 N N . ASN B 1 152 ? -6.527 -22.938 -7.258 1 85.75 152 ASN B N 1
ATOM 6303 C CA . ASN B 1 152 ? -7.324 -21.938 -6.551 1 85.75 152 ASN B CA 1
ATOM 6304 C C . ASN B 1 152 ? -8.031 -21 -7.516 1 85.75 152 ASN B C 1
ATOM 6306 O O . ASN B 1 152 ? -8.352 -19.859 -7.16 1 85.75 152 ASN B O 1
ATOM 6310 N N . THR B 1 153 ? -8.188 -21.375 -8.75 1 82.19 153 THR B N 1
ATOM 6311 C CA . THR B 1 153 ? -8.906 -20.609 -9.766 1 82.19 153 THR B CA 1
ATOM 6312 C C . THR B 1 153 ? -10.227 -21.281 -10.117 1 82.19 153 THR B C 1
ATOM 6314 O O . THR B 1 153 ? -10.797 -22 -9.297 1 82.19 153 THR B O 1
ATOM 6317 N N . ASN B 1 154 ? -10.734 -20.906 -11.281 1 81.25 154 ASN B N 1
ATOM 6318 C CA . ASN B 1 154 ? -11.953 -21.547 -11.781 1 81.25 154 ASN B CA 1
ATOM 6319 C C . ASN B 1 154 ? -11.727 -23.031 -12.07 1 81.25 154 ASN B C 1
ATOM 6321 O O . ASN B 1 154 ? -12.68 -23.75 -12.359 1 81.25 154 ASN B O 1
ATOM 6325 N N . LEU B 1 155 ? -10.516 -23.547 -11.797 1 86.62 155 LEU B N 1
ATOM 6326 C CA . LEU B 1 155 ? -10.195 -24.953 -12.016 1 86.62 155 LEU B CA 1
ATOM 6327 C C . LEU B 1 155 ? -10.414 -25.75 -10.742 1 86.62 155 LEU B C 1
ATOM 6329 O O . LEU B 1 155 ? -10.43 -26.984 -10.781 1 86.62 155 LEU B O 1
ATOM 6333 N N . SER B 1 156 ? -10.695 -25.078 -9.656 1 88.25 156 SER B N 1
ATOM 6334 C CA . SER B 1 156 ? -10.82 -25.703 -8.344 1 88.25 156 SER B CA 1
ATOM 6335 C C . SER B 1 156 ? -11.977 -26.703 -8.305 1 88.25 156 SER B C 1
ATOM 6337 O O . SER B 1 156 ? -11.875 -27.75 -7.68 1 88.25 156 SER B O 1
ATOM 6339 N N . PRO B 1 157 ? -13.086 -26.391 -9.008 1 86.88 157 PRO B N 1
ATOM 6340 C CA . PRO B 1 157 ? -14.172 -27.375 -8.961 1 86.88 157 PRO B CA 1
ATOM 6341 C C . PRO B 1 157 ? -13.781 -28.719 -9.562 1 86.88 157 PRO B C 1
ATOM 6343 O O . PRO B 1 157 ? -14.211 -29.766 -9.062 1 86.88 157 PRO B O 1
ATOM 6346 N N . TRP B 1 158 ? -13.047 -28.641 -10.641 1 91.38 158 TRP B N 1
ATOM 6347 C CA . TRP B 1 158 ? -12.562 -29.875 -11.227 1 91.38 158 TRP B CA 1
ATOM 6348 C C . TRP B 1 158 ? -11.68 -30.641 -10.234 1 91.38 158 TRP B C 1
ATOM 6350 O O . TRP B 1 158 ? -11.852 -31.844 -10.039 1 91.38 158 TRP B O 1
ATOM 6360 N N . TYR B 1 159 ? -10.797 -30 -9.672 1 94.5 159 TYR B N 1
ATOM 6361 C CA . TYR B 1 159 ? -9.914 -30.609 -8.68 1 94.5 159 TYR B CA 1
ATOM 6362 C C . TYR B 1 159 ? -10.703 -31.094 -7.469 1 94.5 159 TYR B C 1
ATOM 6364 O O . TYR B 1 159 ? -10.398 -32.156 -6.91 1 94.5 159 TYR B O 1
ATOM 6372 N N . SER B 1 160 ? -11.711 -30.344 -7.055 1 93.12 160 SER B N 1
ATOM 6373 C CA . SER B 1 160 ? -12.555 -30.734 -5.926 1 93.12 160 SER B CA 1
ATOM 6374 C C . SER B 1 160 ? -13.242 -32.062 -6.18 1 93.12 160 SER B C 1
ATOM 6376 O O . SER B 1 160 ? -13.391 -32.875 -5.262 1 93.12 160 SER B O 1
ATOM 6378 N N . LYS B 1 161 ? -13.656 -32.281 -7.387 1 93.56 161 LYS B N 1
ATOM 6379 C CA . LYS B 1 161 ? -14.266 -33.562 -7.738 1 93.56 161 LYS B CA 1
ATOM 6380 C C . LYS B 1 161 ? -13.281 -34.719 -7.52 1 93.56 161 LYS B C 1
ATOM 6382 O O . LYS B 1 161 ? -13.664 -35.781 -7.016 1 93.56 161 LYS B O 1
ATOM 6387 N N . ILE B 1 162 ? -12.109 -34.5 -7.879 1 96.81 162 ILE B N 1
ATOM 6388 C CA . ILE B 1 162 ? -11.07 -35.5 -7.738 1 96.81 162 ILE B CA 1
ATOM 6389 C C . ILE B 1 162 ? -10.797 -35.781 -6.258 1 96.81 162 ILE B C 1
ATOM 6391 O O . ILE B 1 162 ? -10.734 -36.906 -5.824 1 96.81 162 ILE B O 1
ATOM 6395 N N . VAL B 1 163 ? -10.656 -34.719 -5.512 1 97.75 163 VAL B N 1
ATOM 6396 C CA . VAL B 1 163 ? -10.352 -34.844 -4.094 1 97.75 163 VAL B CA 1
ATOM 6397 C C . VAL B 1 163 ? -11.492 -35.562 -3.375 1 97.75 163 VAL B C 1
ATOM 6399 O O . VAL B 1 163 ? -11.266 -36.406 -2.523 1 97.75 163 VAL B O 1
ATOM 6402 N N . LYS B 1 164 ? -12.734 -35.219 -3.68 1 97.44 164 LYS B N 1
ATOM 6403 C CA . LYS B 1 164 ? -13.891 -35.875 -3.074 1 97.44 164 LYS B CA 1
ATOM 6404 C C . LYS B 1 164 ? -13.898 -37.344 -3.381 1 97.44 164 LYS B C 1
ATOM 6406 O O . LYS B 1 164 ? -14.117 -38.188 -2.486 1 97.44 164 LYS B O 1
ATOM 6411 N N . TYR B 1 165 ? -13.703 -37.688 -4.621 1 97.81 165 TYR B N 1
ATOM 6412 C CA . TYR B 1 165 ? -13.633 -39.062 -5.016 1 97.81 165 TYR B CA 1
ATOM 6413 C C . TYR B 1 165 ? -12.523 -39.812 -4.266 1 97.81 165 TYR B C 1
ATOM 6415 O O . TYR B 1 165 ? -12.727 -40.906 -3.758 1 97.81 165 TYR B O 1
ATOM 6423 N N . ALA B 1 166 ? -11.336 -39.219 -4.262 1 98.19 166 ALA B N 1
ATOM 6424 C CA . ALA B 1 166 ? -10.188 -39.812 -3.582 1 98.19 166 ALA B CA 1
ATOM 6425 C C . ALA B 1 166 ? -10.5 -40.062 -2.111 1 98.19 166 ALA B C 1
ATOM 6427 O O . ALA B 1 166 ? -10.133 -41.125 -1.568 1 98.19 166 ALA B O 1
ATOM 6428 N N . LYS B 1 167 ? -11.062 -39.062 -1.486 1 97.5 167 LYS B N 1
ATOM 6429 C CA . LYS B 1 167 ? -11.43 -39.219 -0.084 1 97.5 167 LYS B CA 1
ATOM 6430 C C . LYS B 1 167 ? -12.406 -40.406 0.09 1 97.5 167 LYS B C 1
ATOM 6432 O O . LYS B 1 167 ? -12.203 -41.25 0.952 1 97.5 167 LYS B O 1
ATOM 6437 N N . GLU B 1 168 ? -13.469 -40.469 -0.673 1 97.75 168 GLU B N 1
ATOM 6438 C CA . GLU B 1 168 ? -14.516 -41.5 -0.588 1 97.75 168 GLU B CA 1
ATOM 6439 C C . GLU B 1 168 ? -13.953 -42.906 -0.829 1 97.75 168 GLU B C 1
ATOM 6441 O O . GLU B 1 168 ? -14.445 -43.875 -0.271 1 97.75 168 GLU B O 1
ATOM 6446 N N . HIS B 1 169 ? -12.906 -43 -1.576 1 97.38 169 HIS B N 1
ATOM 6447 C CA . HIS B 1 169 ? -12.398 -44.281 -1.974 1 97.38 169 HIS B CA 1
ATOM 6448 C C . HIS B 1 169 ? -11.07 -44.594 -1.293 1 97.38 169 HIS B C 1
ATOM 6450 O O . HIS B 1 169 ? -10.359 -45.531 -1.683 1 97.38 169 HIS B O 1
ATOM 6456 N N . GLY B 1 170 ? -10.664 -43.719 -0.358 1 96.12 170 GLY B N 1
ATOM 6457 C CA . GLY B 1 170 ? -9.43 -43.969 0.374 1 96.12 170 GLY B CA 1
ATOM 6458 C C . GLY B 1 170 ? -8.188 -43.812 -0.485 1 96.12 170 GLY B C 1
ATOM 6459 O O . GLY B 1 170 ? -7.211 -44.531 -0.314 1 96.12 170 GLY B O 1
ATOM 6460 N N . LEU B 1 171 ? -8.242 -42.906 -1.443 1 96.62 171 LEU B N 1
ATOM 6461 C CA . LEU B 1 171 ? -7.172 -42.781 -2.426 1 96.62 171 LEU B CA 1
ATOM 6462 C C . LEU B 1 171 ? -6.516 -41.406 -2.348 1 96.62 171 LEU B C 1
ATOM 6464 O O . LEU B 1 171 ? -5.918 -40.938 -3.322 1 96.62 171 LEU B O 1
ATOM 6468 N N . ILE B 1 172 ? -6.629 -40.625 -1.235 1 95.44 172 ILE B N 1
ATOM 6469 C CA . ILE B 1 172 ? -6.09 -39.281 -1.099 1 95.44 172 ILE B CA 1
ATOM 6470 C C . ILE B 1 172 ? -4.582 -39.312 -1.338 1 95.44 172 ILE B C 1
ATOM 6472 O O . ILE B 1 172 ? -4.055 -38.5 -2.094 1 95.44 172 ILE B O 1
ATOM 6476 N N . GLY B 1 173 ? -3.877 -40.156 -0.82 1 91.44 173 GLY B N 1
ATOM 6477 C CA . GLY B 1 173 ? -2.434 -40.281 -0.962 1 91.44 173 GLY B CA 1
ATOM 6478 C C . GLY B 1 173 ? -1.997 -40.625 -2.371 1 91.44 173 GLY B C 1
ATOM 6479 O O . GLY B 1 173 ? -0.863 -40.344 -2.764 1 91.44 173 GLY B O 1
ATOM 6480 N N . LYS B 1 174 ? -2.869 -41.125 -3.131 1 94.5 174 LYS B N 1
ATOM 6481 C CA . LYS B 1 174 ? -2.52 -41.625 -4.457 1 94.5 174 LYS B CA 1
ATOM 6482 C C . LYS B 1 174 ? -2.941 -40.625 -5.543 1 94.5 174 LYS B C 1
ATOM 6484 O O . LYS B 1 174 ? -2.283 -40.531 -6.578 1 94.5 174 LYS B O 1
ATOM 6489 N N . MET B 1 175 ? -4.035 -39.969 -5.301 1 97.94 175 MET B N 1
ATOM 6490 C CA . MET B 1 175 ? -4.641 -39.219 -6.402 1 97.94 175 MET B CA 1
ATOM 6491 C C . MET B 1 175 ? -4.398 -37.719 -6.242 1 97.94 175 MET B C 1
ATOM 6493 O O . MET B 1 175 ? -4.723 -36.938 -7.141 1 97.94 175 MET B O 1
ATOM 6497 N N . THR B 1 176 ? -3.912 -37.344 -5.105 1 97.69 176 THR B N 1
ATOM 6498 C CA . THR B 1 176 ? -3.699 -35.938 -4.844 1 97.69 176 THR B CA 1
ATOM 6499 C C . THR B 1 176 ? -2.258 -35.656 -4.422 1 97.69 176 THR B C 1
ATOM 6501 O O . THR B 1 176 ? -1.527 -36.594 -4.074 1 97.69 176 THR B O 1
ATOM 6504 N N . PRO B 1 177 ? -1.775 -34.375 -4.578 1 97.81 177 PRO B N 1
ATOM 6505 C CA . PRO B 1 177 ? -0.464 -34.094 -3.994 1 97.81 177 PRO B CA 1
ATOM 6506 C C . PRO B 1 177 ? -0.382 -34.469 -2.516 1 97.81 177 PRO B C 1
ATOM 6508 O O . PRO B 1 177 ? -1.323 -34.219 -1.759 1 97.81 177 PRO B O 1
ATOM 6511 N N . PRO B 1 178 ? 0.724 -35 -2.088 1 97.75 178 PRO B N 1
ATOM 6512 C CA . PRO B 1 178 ? 0.808 -35.562 -0.736 1 97.75 178 PRO B CA 1
ATOM 6513 C C . PRO B 1 178 ? 1.132 -34.531 0.321 1 97.75 178 PRO B C 1
ATOM 6515 O O . PRO B 1 178 ? 2.119 -34.656 1.049 1 97.75 178 PRO B O 1
ATOM 6518 N N . VAL B 1 179 ? 0.303 -33.594 0.543 1 97.19 179 VAL B N 1
ATOM 6519 C CA . VAL B 1 179 ? 0.576 -32.438 1.396 1 97.19 179 VAL B CA 1
ATOM 6520 C C . VAL B 1 179 ? 0.536 -32.875 2.863 1 97.19 179 VAL B C 1
ATOM 6522 O O . VAL B 1 179 ? 1.159 -32.219 3.717 1 97.19 179 VAL B O 1
ATOM 6525 N N . TYR B 1 180 ? -0.17 -33.969 3.207 1 96.38 180 TYR B N 1
ATOM 6526 C CA . TYR B 1 180 ? -0.341 -34.375 4.598 1 96.38 180 TYR B CA 1
ATOM 6527 C C . TYR B 1 180 ? 0.739 -35.375 5.016 1 96.38 180 TYR B C 1
ATOM 6529 O O . TYR B 1 180 ? 1.008 -35.531 6.207 1 96.38 180 TYR B O 1
ATOM 6537 N N . THR B 1 181 ? 1.353 -36 4.035 1 96.38 181 THR B N 1
ATOM 6538 C CA . THR B 1 181 ? 2.26 -37.094 4.375 1 96.38 181 THR B CA 1
ATOM 6539 C C . THR B 1 181 ? 3.703 -36.719 4.047 1 96.38 181 THR B C 1
ATOM 6541 O O . THR B 1 181 ? 4.641 -37.312 4.605 1 96.38 181 THR B O 1
ATOM 6544 N N . ALA B 1 182 ? 3.898 -35.844 3.127 1 97 182 ALA B N 1
ATOM 6545 C CA . ALA B 1 182 ? 5.246 -35.344 2.822 1 97 182 ALA B CA 1
ATOM 6546 C C . ALA B 1 182 ? 5.789 -34.469 3.945 1 97 182 ALA B C 1
ATOM 6548 O O . ALA B 1 182 ? 5.031 -34 4.801 1 97 182 ALA B O 1
ATOM 6549 N N . THR B 1 183 ? 7.113 -34.344 3.945 1 96.19 183 THR B N 1
ATOM 6550 C CA . THR B 1 183 ? 7.77 -33.562 4.984 1 96.19 183 THR B CA 1
ATOM 6551 C C . THR B 1 183 ? 8.258 -32.219 4.426 1 96.19 183 THR B C 1
ATOM 6553 O O . THR B 1 183 ? 9.102 -32.188 3.529 1 96.19 183 THR B O 1
ATOM 6556 N N . ARG B 1 184 ? 7.758 -31.234 4.988 1 93.56 184 ARG B N 1
ATOM 6557 C CA . ARG B 1 184 ? 8.172 -29.875 4.605 1 93.56 184 ARG B CA 1
ATOM 6558 C C . ARG B 1 184 ? 9.664 -29.688 4.824 1 93.56 184 ARG B C 1
ATOM 6560 O O . ARG B 1 184 ? 10.227 -30.188 5.793 1 93.56 184 ARG B O 1
ATOM 6567 N N . ASP B 1 185 ? 10.359 -29 3.928 1 90.88 185 ASP B N 1
ATOM 6568 C CA . ASP B 1 185 ? 11.781 -28.688 3.924 1 90.88 185 ASP B CA 1
ATOM 6569 C C . ASP B 1 185 ? 12.609 -29.906 3.521 1 90.88 185 ASP B C 1
ATOM 6571 O O . ASP B 1 185 ? 13.836 -29.812 3.389 1 90.88 185 ASP B O 1
ATOM 6575 N N . LYS B 1 186 ? 11.977 -30.984 3.293 1 94.5 186 LYS B N 1
ATOM 6576 C CA . LYS B 1 186 ? 12.711 -32.188 2.887 1 94.5 186 LYS B CA 1
ATOM 6577 C C . LYS B 1 186 ? 12.211 -32.688 1.543 1 94.5 186 LYS B C 1
ATOM 6579 O O . LYS B 1 186 ? 13.008 -33.031 0.663 1 94.5 186 LYS B O 1
ATOM 6584 N N . ASP B 1 187 ? 10.891 -32.688 1.478 1 96.75 187 ASP B N 1
ATOM 6585 C CA . ASP B 1 187 ? 10.289 -33.281 0.286 1 96.75 187 ASP B CA 1
ATOM 6586 C C . ASP B 1 187 ? 9.789 -32.188 -0.673 1 96.75 187 ASP B C 1
ATOM 6588 O O . ASP B 1 187 ? 9.281 -31.156 -0.24 1 96.75 187 ASP B O 1
ATOM 6592 N N . MET B 1 188 ? 9.938 -32.469 -1.978 1 97.31 188 MET B N 1
ATOM 6593 C CA . MET B 1 188 ? 9.258 -31.656 -2.996 1 97.31 188 MET B CA 1
ATOM 6594 C C . MET B 1 188 ? 7.863 -32.219 -3.277 1 97.31 188 MET B C 1
ATOM 6596 O O . MET B 1 188 ? 7.695 -33.406 -3.486 1 97.31 188 MET B O 1
ATOM 6600 N N . LEU B 1 189 ? 6.875 -31.391 -3.258 1 97.75 189 LEU B N 1
ATOM 6601 C CA . LEU B 1 189 ? 5.512 -31.812 -3.574 1 97.75 189 LEU B CA 1
ATOM 6602 C C . LEU B 1 189 ? 5.309 -31.891 -5.082 1 97.75 189 LEU B C 1
ATOM 6604 O O . LEU B 1 189 ? 5.691 -30.969 -5.816 1 97.75 189 LEU B O 1
ATOM 6608 N N . THR B 1 190 ? 4.793 -33 -5.57 1 97.38 190 THR B N 1
ATOM 6609 C CA . THR B 1 190 ? 4.422 -33.188 -6.965 1 97.38 190 THR B CA 1
ATOM 6610 C C . THR B 1 190 ? 3.078 -33.906 -7.062 1 97.38 190 THR B C 1
ATOM 6612 O O . THR B 1 190 ? 2.594 -34.469 -6.074 1 97.38 190 THR B O 1
ATOM 6615 N N . TRP B 1 191 ? 2.447 -33.781 -8.141 1 97.88 191 TRP B N 1
ATOM 6616 C CA . TRP B 1 191 ? 1.173 -34.438 -8.391 1 97.88 191 TRP B CA 1
ATOM 6617 C C . TRP B 1 191 ? 1.339 -35.594 -9.398 1 97.88 191 TRP B C 1
ATOM 6619 O O . TRP B 1 191 ? 0.957 -35.438 -10.562 1 97.88 191 TRP B O 1
ATOM 6629 N N . GLU B 1 192 ? 1.729 -36.719 -8.938 1 96.81 192 GLU B N 1
ATOM 6630 C CA . GLU B 1 192 ? 2.094 -37.844 -9.797 1 96.81 192 GLU B CA 1
ATOM 6631 C C . GLU B 1 192 ? 0.874 -38.375 -10.523 1 96.81 192 GLU B C 1
ATOM 6633 O O . GLU B 1 192 ? 0.978 -38.844 -11.664 1 96.81 192 GLU B O 1
ATOM 6638 N N . TRP B 1 193 ? -0.227 -38.406 -9.836 1 97.88 193 TRP B N 1
ATOM 6639 C CA . TRP B 1 193 ? -1.449 -38.875 -10.484 1 97.88 193 TRP B CA 1
ATOM 6640 C C . TRP B 1 193 ? -1.771 -38.031 -11.719 1 97.88 193 TRP B C 1
ATOM 6642 O O . TRP B 1 193 ? -2.188 -38.562 -12.742 1 97.88 193 TRP B O 1
ATOM 6652 N N . TRP B 1 194 ? -1.683 -36.75 -11.586 1 97.44 194 TRP B N 1
ATOM 6653 C CA . TRP B 1 194 ? -1.913 -35.875 -12.711 1 97.44 194 TRP B CA 1
ATOM 6654 C C . TRP B 1 194 ? -1.011 -36.219 -13.883 1 97.44 194 TRP B C 1
ATOM 6656 O O . TRP B 1 194 ? -1.454 -36.219 -15.031 1 97.44 194 TRP B O 1
ATOM 6666 N N . LYS B 1 195 ? 0.27 -36.5 -13.633 1 97.25 195 LYS B N 1
ATOM 6667 C CA . LYS B 1 195 ? 1.213 -36.906 -14.672 1 97.25 195 LYS B CA 1
ATOM 6668 C C . LYS B 1 195 ? 0.677 -38.094 -15.477 1 97.25 195 LYS B C 1
ATOM 6670 O O . LYS B 1 195 ? 0.683 -38.062 -16.703 1 97.25 195 LYS B O 1
ATOM 6675 N N . GLU B 1 196 ? 0.18 -39.062 -14.805 1 97.19 196 GLU B N 1
ATOM 6676 C CA . GLU B 1 196 ? -0.376 -40.25 -15.477 1 97.19 196 GLU B CA 1
ATOM 6677 C C . GLU B 1 196 ? -1.683 -39.906 -16.188 1 97.19 196 GLU B C 1
ATOM 6679 O O . GLU B 1 196 ? -1.917 -40.344 -17.312 1 97.19 196 GLU B O 1
ATOM 6684 N N . TYR B 1 197 ? -2.475 -39.156 -15.508 1 97.44 197 TYR B N 1
ATOM 6685 C CA . TYR B 1 197 ? -3.77 -38.781 -16.078 1 97.44 197 TYR B CA 1
ATOM 6686 C C . TYR B 1 197 ? -3.602 -38.094 -17.422 1 97.44 197 TYR B C 1
ATOM 6688 O O . TYR B 1 197 ? -4.301 -38.438 -18.391 1 97.44 197 TYR B O 1
ATOM 6696 N N . VAL B 1 198 ? -2.705 -37.156 -17.516 1 96.81 198 VAL B N 1
ATOM 6697 C CA . VAL B 1 198 ? -2.537 -36.375 -18.75 1 96.81 198 VAL B CA 1
ATOM 6698 C C . VAL B 1 198 ? -1.949 -37.281 -19.844 1 96.81 198 VAL B C 1
ATOM 6700 O O . VAL B 1 198 ? -2.271 -37.125 -21.016 1 96.81 198 VAL B O 1
ATOM 6703 N N . LYS B 1 199 ? -1.061 -38.188 -19.453 1 96.75 199 LYS B N 1
ATOM 6704 C CA . LYS B 1 199 ? -0.531 -39.188 -20.406 1 96.75 199 LYS B CA 1
ATOM 6705 C C . LYS B 1 199 ? -1.652 -40 -21.031 1 96.75 199 LYS B C 1
ATOM 6707 O O . LYS B 1 199 ? -1.729 -40.125 -22.25 1 96.75 199 LYS B O 1
ATOM 6712 N N . TYR B 1 200 ? -2.533 -40.531 -20.25 1 97.88 200 TYR B N 1
ATOM 6713 C CA . TYR B 1 200 ? -3.605 -41.375 -20.734 1 97.88 200 TYR B CA 1
ATOM 6714 C C . TYR B 1 200 ? -4.672 -40.562 -21.453 1 97.88 200 TYR B C 1
ATOM 6716 O O . TYR B 1 200 ? -5.293 -41.031 -22.406 1 97.88 200 TYR B O 1
ATOM 6724 N N . LEU B 1 201 ? -4.863 -39.344 -20.938 1 97.31 201 LEU B N 1
ATOM 6725 C CA . LEU B 1 201 ? -5.754 -38.438 -21.672 1 97.31 201 LEU B CA 1
ATOM 6726 C C . LEU B 1 201 ? -5.238 -38.188 -23.078 1 97.31 201 LEU B C 1
ATOM 6728 O O . LEU B 1 201 ? -6.02 -38.156 -24.031 1 97.31 201 LEU B O 1
ATOM 6732 N N . TYR B 1 202 ? -3.945 -37.938 -23.219 1 97.75 202 TYR B N 1
ATOM 6733 C CA . TYR B 1 202 ? -3.326 -37.781 -24.516 1 97.75 202 TYR B CA 1
ATOM 6734 C C . TYR B 1 202 ? -3.6 -39 -25.406 1 97.75 202 TYR B C 1
ATOM 6736 O O . TYR B 1 202 ? -3.982 -38.844 -26.562 1 97.75 202 TYR B O 1
ATOM 6744 N N . MET B 1 203 ? -3.408 -40.219 -24.906 1 97.44 203 MET B N 1
ATOM 6745 C CA . MET B 1 203 ? -3.668 -41.469 -25.641 1 97.44 203 MET B CA 1
ATOM 6746 C C . MET B 1 203 ? -5.125 -41.531 -26.078 1 97.44 203 MET B C 1
ATOM 6748 O O . MET B 1 203 ? -5.41 -41.844 -27.234 1 97.44 203 MET B O 1
ATOM 6752 N N . TYR B 1 204 ? -5.953 -41.219 -25.156 1 97.25 204 TYR B N 1
ATOM 6753 C CA . TYR B 1 204 ? -7.383 -41.25 -25.438 1 97.25 204 TYR B CA 1
ATOM 6754 C C . TYR B 1 204 ? -7.715 -40.312 -26.594 1 97.25 204 TYR B C 1
ATOM 6756 O O . TYR B 1 204 ? -8.406 -40.688 -27.531 1 97.25 204 TYR B O 1
ATOM 6764 N N . LEU B 1 205 ? -7.211 -39.094 -26.531 1 96.12 205 LEU B N 1
ATOM 6765 C CA . LEU B 1 205 ? -7.508 -38.062 -27.531 1 96.12 205 LEU B CA 1
ATOM 6766 C C . LEU B 1 205 ? -6.945 -38.438 -28.891 1 96.12 205 LEU B C 1
ATOM 6768 O O . LEU B 1 205 ? -7.434 -37.969 -29.922 1 96.12 205 LEU B O 1
ATOM 6772 N N . ASN B 1 206 ? -5.965 -39.281 -28.938 1 96.38 206 ASN B N 1
ATOM 6773 C CA . ASN B 1 206 ? -5.336 -39.656 -30.203 1 96.38 206 ASN B CA 1
ATOM 6774 C C . ASN B 1 206 ? -5.738 -41.062 -30.609 1 96.38 206 ASN B C 1
ATOM 6776 O O . ASN B 1 206 ? -5.066 -41.688 -31.438 1 96.38 206 ASN B O 1
ATOM 6780 N N . GLY B 1 207 ? -6.719 -41.656 -30.031 1 95.88 207 GLY B N 1
ATOM 6781 C CA . GLY B 1 207 ? -7.332 -42.906 -30.453 1 95.88 207 GLY B CA 1
ATOM 6782 C C . GLY B 1 207 ? -6.543 -44.125 -30.047 1 95.88 207 GLY B C 1
ATOM 6783 O O . GLY B 1 207 ? -6.707 -45.188 -30.625 1 95.88 207 GLY B O 1
ATOM 6784 N N . GLU B 1 208 ? -5.656 -43.969 -29.062 1 96.5 208 GLU B N 1
ATOM 6785 C CA . GLU B 1 208 ? -4.879 -45.094 -28.578 1 96.5 208 GLU B CA 1
ATOM 6786 C C . GLU B 1 208 ? -5.613 -45.844 -27.453 1 96.5 208 GLU B C 1
ATOM 6788 O O . GLU B 1 208 ? -6.539 -45.281 -26.844 1 96.5 208 GLU B O 1
ATOM 6793 N N . LYS B 1 209 ? -5.176 -47.031 -27.172 1 96.62 209 LYS B N 1
ATOM 6794 C CA . LYS B 1 209 ? -5.777 -47.812 -26.109 1 96.62 209 LYS B CA 1
ATOM 6795 C C . LYS B 1 209 ? -5.332 -47.312 -24.734 1 96.62 209 LYS B C 1
ATOM 6797 O O . LYS B 1 209 ? -4.141 -47.094 -24.5 1 96.62 209 LYS B O 1
ATOM 6802 N N . VAL B 1 210 ? -6.316 -47.094 -23.938 1 97.5 210 VAL B N 1
ATOM 6803 C CA . VAL B 1 210 ? -6.102 -46.625 -22.578 1 97.5 210 VAL B CA 1
ATOM 6804 C C . VAL B 1 210 ? -6.5 -47.719 -21.578 1 97.5 210 VAL B C 1
ATOM 6806 O O . VAL B 1 210 ? -7.516 -48.406 -21.766 1 97.5 210 VAL B O 1
ATOM 6809 N N . PRO B 1 211 ? -5.664 -47.969 -20.578 1 97.69 211 PRO B N 1
ATOM 6810 C CA . PRO B 1 211 ? -6.082 -48.906 -19.547 1 97.69 211 PRO B CA 1
ATOM 6811 C C . PRO B 1 211 ? -7.453 -48.594 -18.953 1 97.69 211 PRO B C 1
ATOM 6813 O O . PRO B 1 211 ? -7.797 -47.406 -18.812 1 97.69 211 PRO B O 1
ATOM 6816 N N . GLU B 1 212 ? -8.18 -49.625 -18.484 1 97 212 GLU B N 1
ATOM 6817 C CA . GLU B 1 212 ? -9.57 -49.5 -18.062 1 97 212 GLU B CA 1
ATOM 6818 C C . GLU B 1 212 ? -9.719 -48.5 -16.922 1 97 212 GLU B C 1
ATOM 6820 O O . GLU B 1 212 ? -10.617 -47.656 -16.922 1 97 212 GLU B O 1
ATOM 6825 N N . GLU B 1 213 ? -8.867 -48.594 -15.969 1 95.81 213 GLU B N 1
ATOM 6826 C CA . GLU B 1 213 ? -8.93 -47.719 -14.812 1 95.81 213 GLU B CA 1
ATOM 6827 C C . GLU B 1 213 ? -8.852 -46.25 -15.234 1 95.81 213 GLU B C 1
ATOM 6829 O O . GLU B 1 213 ? -9.641 -45.438 -14.758 1 95.81 213 GLU B O 1
ATOM 6834 N N . TRP B 1 214 ? -7.977 -45.938 -16.094 1 97.38 214 TRP B N 1
ATOM 6835 C CA . TRP B 1 214 ? -7.762 -44.562 -16.531 1 97.38 214 TRP B CA 1
ATOM 6836 C C . TRP B 1 214 ? -8.867 -44.094 -17.469 1 97.38 214 TRP B C 1
ATOM 6838 O O . TRP B 1 214 ? -9.242 -42.938 -17.484 1 97.38 214 TRP B O 1
ATOM 6848 N N . ALA B 1 215 ? -9.383 -45.062 -18.266 1 97.06 215 ALA B N 1
ATOM 6849 C CA . ALA B 1 215 ? -10.539 -44.719 -19.109 1 97.06 215 ALA B CA 1
ATOM 6850 C C . ALA B 1 215 ? -11.719 -44.281 -18.25 1 97.06 215 ALA B C 1
ATOM 6852 O O . ALA B 1 215 ? -12.445 -43.344 -18.609 1 97.06 215 ALA B O 1
ATOM 6853 N N . LYS B 1 216 ? -11.938 -44.969 -17.172 1 96.81 216 LYS B N 1
ATOM 6854 C CA . LYS B 1 216 ? -13.008 -44.625 -16.234 1 96.81 216 LYS B CA 1
ATOM 6855 C C . LYS B 1 216 ? -12.781 -43.219 -15.641 1 96.81 216 LYS B C 1
ATOM 6857 O O . LYS B 1 216 ? -13.719 -42.469 -15.492 1 96.81 216 LYS B O 1
ATOM 6862 N N . PHE B 1 217 ? -11.523 -42.906 -15.242 1 97.31 217 PHE B N 1
ATOM 6863 C CA . PHE B 1 217 ? -11.195 -41.594 -14.711 1 97.31 217 PHE B CA 1
ATOM 6864 C C . PHE B 1 217 ? -11.461 -40.5 -15.75 1 97.31 217 PHE B C 1
ATOM 6866 O O . PHE B 1 217 ? -12 -39.469 -15.422 1 97.31 217 PHE B O 1
ATOM 6873 N N . ILE B 1 218 ? -11.062 -40.719 -17 1 96.88 218 ILE B N 1
ATOM 6874 C CA . ILE B 1 218 ? -11.242 -39.75 -18.078 1 96.88 218 ILE B CA 1
ATOM 6875 C C . ILE B 1 218 ? -12.734 -39.5 -18.297 1 96.88 218 ILE B C 1
ATOM 6877 O O . ILE B 1 218 ? -13.156 -38.375 -18.5 1 96.88 218 ILE B O 1
ATOM 6881 N N . GLU B 1 219 ? -13.531 -40.562 -18.266 1 95.06 219 GLU B N 1
ATOM 6882 C CA . GLU B 1 219 ? -14.977 -40.438 -18.391 1 95.06 219 GLU B CA 1
ATOM 6883 C C . GLU B 1 219 ? -15.562 -39.656 -17.234 1 95.06 219 GLU B C 1
ATOM 6885 O O . GLU B 1 219 ? -16.453 -38.812 -17.406 1 95.06 219 GLU B O 1
ATOM 6890 N N . MET B 1 220 ? -15.055 -39.906 -16.078 1 94.5 220 MET B N 1
ATOM 6891 C CA . MET B 1 220 ? -15.617 -39.344 -14.852 1 94.5 220 MET B CA 1
ATOM 6892 C C . MET B 1 220 ? -15.195 -37.875 -14.695 1 94.5 220 MET B C 1
ATOM 6894 O O . MET B 1 220 ? -15.992 -37.031 -14.273 1 94.5 220 MET B O 1
ATOM 6898 N N . PHE B 1 221 ? -13.898 -37.531 -14.938 1 94.44 221 PHE B N 1
ATOM 6899 C CA . PHE B 1 221 ? -13.359 -36.25 -14.547 1 94.44 221 PHE B CA 1
ATOM 6900 C C . PHE B 1 221 ? -13.188 -35.344 -15.766 1 94.44 221 PHE B C 1
ATOM 6902 O O . PHE B 1 221 ? -13.086 -34.125 -15.641 1 94.44 221 PHE B O 1
ATOM 6909 N N . GLY B 1 222 ? -13.117 -35.875 -16.953 1 93.12 222 GLY B N 1
ATOM 6910 C CA . GLY B 1 222 ? -12.883 -35.062 -18.141 1 93.12 222 GLY B CA 1
ATOM 6911 C C . GLY B 1 222 ? -11.625 -34.219 -18.062 1 93.12 222 GLY B C 1
ATOM 6912 O O . GLY B 1 222 ? -10.578 -34.688 -17.609 1 93.12 222 GLY B O 1
ATOM 6913 N N . THR B 1 223 ? -11.695 -32.969 -18.625 1 92 223 THR B N 1
ATOM 6914 C CA . THR B 1 223 ? -10.578 -32.031 -18.547 1 92 223 THR B CA 1
ATOM 6915 C C . THR B 1 223 ? -10.883 -30.891 -17.578 1 92 223 THR B C 1
ATOM 6917 O O . THR B 1 223 ? -12.047 -30.578 -17.328 1 92 223 THR B O 1
ATOM 6920 N N . PRO B 1 224 ? -9.859 -30.312 -16.984 1 89.62 224 PRO B N 1
ATOM 6921 C CA . PRO B 1 224 ? -10.117 -29.141 -16.156 1 89.62 224 PRO B CA 1
ATOM 6922 C C . PRO B 1 224 ? -10.789 -28 -16.906 1 89.62 224 PRO B C 1
ATOM 6924 O O . PRO B 1 224 ? -11.406 -27.125 -16.297 1 89.62 224 PRO B O 1
ATOM 6927 N N . TYR B 1 225 ? -10.734 -27.938 -18.203 1 87.56 225 TYR B N 1
ATOM 6928 C CA . TYR B 1 225 ? -11.211 -26.797 -18.984 1 87.56 225 TYR B CA 1
ATOM 6929 C C . TYR B 1 225 ? -12.641 -27.031 -19.469 1 87.56 225 TYR B C 1
ATOM 6931 O O . TYR B 1 225 ? -13.188 -26.234 -20.234 1 87.56 225 TYR B O 1
ATOM 6939 N N . ASP B 1 226 ? -13.281 -28.109 -19.109 1 77.75 226 ASP B N 1
ATOM 6940 C CA . ASP B 1 226 ? -14.703 -28.344 -19.375 1 77.75 226 ASP B CA 1
ATOM 6941 C C . ASP B 1 226 ? -15.562 -27.359 -18.578 1 77.75 226 ASP B C 1
ATOM 6943 O O . ASP B 1 226 ? -16.719 -27.094 -18.953 1 77.75 226 ASP B O 1
ATOM 6947 N N . TYR B 1 227 ? -14.891 -26.859 -17.734 1 59.75 227 TYR B N 1
ATOM 6948 C CA . TYR B 1 227 ? -15.586 -26.016 -16.766 1 59.75 227 TYR B CA 1
ATOM 6949 C C . TYR B 1 227 ? -15.664 -24.578 -17.266 1 59.75 227 TYR B C 1
ATOM 6951 O O . TYR B 1 227 ? -16.375 -23.75 -16.672 1 59.75 227 TYR B O 1
ATOM 6959 N N . ASP B 1 228 ? -14.984 -24.281 -18.312 1 55.72 228 ASP B N 1
ATOM 6960 C CA . ASP B 1 228 ? -15.164 -23.016 -19.031 1 55.72 228 ASP B CA 1
ATOM 6961 C C . ASP B 1 228 ? -16.641 -22.734 -19.266 1 55.72 228 ASP B C 1
ATOM 6963 O O . ASP B 1 228 ? -17.047 -21.578 -19.453 1 55.72 228 ASP B O 1
ATOM 6967 N N . PHE B 1 229 ? -17.328 -23.766 -19.094 1 60.84 229 PHE B N 1
ATOM 6968 C CA . PHE B 1 229 ? -18.719 -23.656 -19.5 1 60.84 229 PHE B CA 1
ATOM 6969 C C . PHE B 1 229 ? -19.656 -23.781 -18.312 1 60.84 229 PHE B C 1
ATOM 6971 O O . PHE B 1 229 ? -20.891 -23.719 -18.469 1 60.84 229 PHE B O 1
ATOM 6978 N N . LYS B 1 230 ? -18.953 -23.922 -17.297 1 64 230 LYS B N 1
ATOM 6979 C CA . LYS B 1 230 ? -19.859 -24.266 -16.188 1 64 230 LYS B CA 1
ATOM 6980 C C . LYS B 1 230 ? -20.281 -23.016 -15.422 1 64 230 LYS B C 1
ATOM 6982 O O . LYS B 1 230 ? -19.578 -22 -15.445 1 64 230 LYS B O 1
ATOM 6987 N N . ARG B 1 231 ? -21.484 -23.094 -15.086 1 69 231 ARG B N 1
ATOM 6988 C CA . ARG B 1 231 ? -22.172 -22.062 -14.32 1 69 231 ARG B CA 1
ATOM 6989 C C . ARG B 1 231 ? -21.672 -22.031 -12.883 1 69 231 ARG B C 1
ATOM 6991 O O . ARG B 1 231 ? -22.438 -22.312 -11.953 1 69 231 ARG B O 1
ATOM 6998 N N . ILE B 1 232 ? -20.453 -21.891 -12.797 1 74.56 232 ILE B N 1
ATOM 6999 C CA . ILE B 1 232 ? -19.844 -21.875 -11.469 1 74.56 232 ILE B CA 1
ATOM 7000 C C . ILE B 1 232 ? -19.891 -20.469 -10.898 1 74.56 232 ILE B C 1
ATOM 7002 O O . ILE B 1 232 ? -19.531 -19.5 -11.578 1 74.56 232 ILE B O 1
ATOM 7006 N N . VAL B 1 233 ? -20.484 -20.391 -9.734 1 82.25 233 VAL B N 1
ATOM 7007 C CA . VAL B 1 233 ? -20.469 -19.125 -8.992 1 82.25 233 VAL B CA 1
ATOM 7008 C C . VAL B 1 233 ? -19.469 -19.219 -7.84 1 82.25 233 VAL B C 1
ATOM 7010 O O . VAL B 1 233 ? -19.562 -20.141 -7.016 1 82.25 233 VAL B O 1
ATOM 7013 N N . SER B 1 234 ? -18.531 -18.375 -7.906 1 81.31 234 SER B N 1
ATOM 7014 C CA . SER B 1 234 ? -17.516 -18.375 -6.863 1 81.31 234 SER B CA 1
ATOM 7015 C C . SER B 1 234 ? -16.969 -16.969 -6.621 1 81.31 234 SER B C 1
ATOM 7017 O O . SER B 1 234 ? -16.781 -16.203 -7.566 1 81.31 234 SER B O 1
ATOM 7019 N N . PRO B 1 235 ? -16.734 -16.672 -5.344 1 78.88 235 PRO B N 1
ATOM 7020 C CA . PRO B 1 235 ? -16.078 -15.391 -5.086 1 78.88 235 PRO B CA 1
ATOM 7021 C C . PRO B 1 235 ? -14.688 -15.305 -5.707 1 78.88 235 PRO B C 1
ATOM 7023 O O . PRO B 1 235 ? -14.156 -14.203 -5.895 1 78.88 235 PRO B O 1
ATOM 7026 N N . LEU B 1 236 ? -14.078 -16.438 -6.035 1 74.19 236 LEU B N 1
ATOM 7027 C CA . LEU B 1 236 ? -12.781 -16.453 -6.695 1 74.19 236 LEU B CA 1
ATOM 7028 C C . LEU B 1 236 ? -12.898 -16 -8.148 1 74.19 236 LEU B C 1
ATOM 7030 O O . LEU B 1 236 ? -11.906 -15.602 -8.758 1 74.19 236 LEU B O 1
ATOM 7034 N N . TYR B 1 237 ? -14.086 -16.125 -8.641 1 79.12 237 TYR B N 1
ATOM 7035 C CA . TYR B 1 237 ? -14.492 -15.641 -9.961 1 79.12 237 TYR B CA 1
ATOM 7036 C C . TYR B 1 237 ? -15.703 -14.719 -9.859 1 79.12 237 TYR B C 1
ATOM 7038 O O . TYR B 1 237 ? -16.812 -15.086 -10.266 1 79.12 237 TYR B O 1
ATOM 7046 N N . PRO B 1 238 ? -15.43 -13.5 -9.445 1 78.62 238 PRO B N 1
ATOM 7047 C CA . PRO B 1 238 ? -16.547 -12.695 -8.945 1 78.62 238 PRO B CA 1
ATOM 7048 C C . PRO B 1 238 ? -17.531 -12.312 -10.039 1 78.62 238 PRO B C 1
ATOM 7050 O O . PRO B 1 238 ? -18.719 -12.062 -9.75 1 78.62 238 PRO B O 1
ATOM 7053 N N . ALA B 1 239 ? -17.078 -12.305 -11.305 1 81.19 239 ALA B N 1
ATOM 7054 C CA . ALA B 1 239 ? -18.016 -11.984 -12.383 1 81.19 239 ALA B CA 1
ATOM 7055 C C . ALA B 1 239 ? -19.062 -13.07 -12.531 1 81.19 239 ALA B C 1
ATOM 7057 O O . ALA B 1 239 ? -20.109 -12.844 -13.148 1 81.19 239 ALA B O 1
ATOM 7058 N N . SER B 1 240 ? -18.766 -14.172 -12 1 83.94 240 SER B N 1
ATOM 7059 C CA . SER B 1 240 ? -19.641 -15.312 -12.188 1 83.94 240 SER B CA 1
ATOM 7060 C C . SER B 1 240 ? -21.031 -15.047 -11.594 1 83.94 240 SER B C 1
ATOM 7062 O O . SER B 1 240 ? -22.031 -15.523 -12.117 1 83.94 240 SER B O 1
ATOM 7064 N N . GLY B 1 241 ? -21.062 -14.305 -10.477 1 85.94 241 GLY B N 1
ATOM 7065 C CA . GLY B 1 241 ? -22.344 -13.992 -9.852 1 85.94 241 GLY B CA 1
ATOM 7066 C C . GLY B 1 241 ? -23.297 -13.273 -10.781 1 85.94 241 GLY B C 1
ATOM 7067 O O . GLY B 1 241 ? -24.438 -13.703 -10.969 1 85.94 241 GLY B O 1
ATOM 7068 N N . GLY B 1 242 ? -22.781 -12.234 -11.406 1 85.75 242 GLY B N 1
ATOM 7069 C CA . GLY B 1 242 ? -23.578 -11.469 -12.344 1 85.75 242 GLY B CA 1
ATOM 7070 C C . GLY B 1 242 ? -23.844 -12.203 -13.641 1 85.75 242 GLY B C 1
ATOM 7071 O O . GLY B 1 242 ? -24.938 -12.102 -14.211 1 85.75 242 GLY B O 1
ATOM 7072 N N . LEU B 1 243 ? -22.906 -12.992 -14.086 1 85.44 243 LEU B N 1
ATOM 7073 C CA . LEU B 1 243 ? -23.016 -13.734 -15.336 1 85.44 243 LEU B CA 1
ATOM 7074 C C . LEU B 1 243 ? -24.047 -14.859 -15.211 1 85.44 243 LEU B C 1
ATOM 7076 O O . LEU B 1 243 ? -24.641 -15.273 -16.203 1 85.44 243 LEU B O 1
ATOM 7080 N N . ASN B 1 244 ? -24.203 -15.266 -14.023 1 88.19 244 ASN B N 1
ATOM 7081 C CA . ASN B 1 244 ? -25.188 -16.297 -13.727 1 88.19 244 ASN B CA 1
ATOM 7082 C C . ASN B 1 244 ? -26.281 -15.781 -12.797 1 88.19 244 ASN B C 1
ATOM 7084 O O . ASN B 1 244 ? -26.719 -16.5 -11.898 1 88.19 244 ASN B O 1
ATOM 7088 N N . THR B 1 245 ? -26.625 -14.562 -13.008 1 89.75 245 THR B N 1
ATOM 7089 C CA . THR B 1 245 ? -27.562 -13.922 -12.094 1 89.75 245 THR B CA 1
ATOM 7090 C C . THR B 1 245 ? -28.906 -14.633 -12.109 1 89.75 245 THR B C 1
ATOM 7092 O O . THR B 1 245 ? -29.344 -15.109 -13.164 1 89.75 245 THR B O 1
ATOM 7095 N N . THR B 1 246 ? -29.625 -14.711 -10.984 1 87.62 246 THR B N 1
ATOM 7096 C CA . THR B 1 246 ? -30.969 -15.242 -10.859 1 87.62 246 THR B CA 1
ATOM 7097 C C . THR B 1 246 ? -32 -14.117 -10.805 1 87.62 246 THR B C 1
ATOM 7099 O O . THR B 1 246 ? -33.219 -14.367 -10.875 1 87.62 246 THR B O 1
ATOM 7102 N N . VAL B 1 247 ? -31.547 -12.969 -10.672 1 87.5 247 VAL B N 1
ATOM 7103 C CA . VAL B 1 247 ? -32.406 -11.812 -10.5 1 87.5 247 VAL B CA 1
ATOM 7104 C C . VAL B 1 247 ? -33.188 -11.555 -11.781 1 87.5 247 VAL B C 1
ATOM 7106 O O . VAL B 1 247 ? -34.375 -11.234 -11.742 1 87.5 247 VAL B O 1
ATOM 7109 N N . THR B 1 248 ? -32.531 -11.711 -12.945 1 85.5 248 THR B N 1
ATOM 7110 C CA . THR B 1 248 ? -33.156 -11.43 -14.227 1 85.5 248 THR B CA 1
ATOM 7111 C C . THR B 1 248 ? -34.312 -12.398 -14.469 1 85.5 248 THR B C 1
ATOM 7113 O O . THR B 1 248 ? -35.344 -12.016 -15.039 1 85.5 248 THR B O 1
ATOM 7116 N N . GLU B 1 249 ? -34.156 -13.531 -14.109 1 84.56 249 GLU B N 1
ATOM 7117 C CA . GLU B 1 249 ? -35.25 -14.492 -14.219 1 84.56 249 GLU B CA 1
ATOM 7118 C C . GLU B 1 249 ? -36.406 -14.086 -13.328 1 84.56 249 GLU B C 1
ATOM 7120 O O . GLU B 1 249 ? -37.562 -14.18 -13.75 1 84.56 249 GLU B O 1
ATOM 7125 N N . ARG B 1 250 ? -36.094 -13.703 -12.164 1 86 250 ARG B N 1
ATOM 7126 C CA . ARG B 1 250 ? -37.125 -13.344 -11.203 1 86 250 ARG B CA 1
ATOM 7127 C C . ARG B 1 250 ? -37.969 -12.156 -11.695 1 86 250 ARG B C 1
ATOM 7129 O O . ARG B 1 250 ? -39.156 -12.047 -11.398 1 86 250 ARG B O 1
ATOM 7136 N N . VAL B 1 251 ? -37.344 -11.375 -12.461 1 87.25 251 VAL B N 1
ATOM 7137 C CA . VAL B 1 251 ? -38.062 -10.188 -12.891 1 87.25 251 VAL B CA 1
ATOM 7138 C C . VAL B 1 251 ? -38.562 -10.367 -14.328 1 87.25 251 VAL B C 1
ATOM 7140 O O . VAL B 1 251 ? -39.062 -9.422 -14.945 1 87.25 251 VAL B O 1
ATOM 7143 N N . GLY B 1 252 ? -38.344 -11.492 -14.938 1 87.75 252 GLY B N 1
ATOM 7144 C CA . GLY B 1 252 ? -38.906 -11.875 -16.219 1 87.75 252 GLY B CA 1
ATOM 7145 C C . GLY B 1 252 ? -38.188 -11.273 -17.406 1 87.75 252 GLY B C 1
ATOM 7146 O O . GLY B 1 252 ? -38.812 -10.945 -18.422 1 87.75 252 GLY B O 1
ATOM 7147 N N . PHE B 1 253 ? -36.938 -11.141 -17.234 1 90.06 253 PHE B N 1
ATOM 7148 C CA . PHE B 1 253 ? -36.156 -10.555 -18.328 1 90.06 253 PHE B CA 1
ATOM 7149 C C . PHE B 1 253 ? -35.375 -11.625 -19.047 1 90.06 253 PHE B C 1
ATOM 7151 O O . PHE B 1 253 ? -34.75 -12.484 -18.422 1 90.06 253 PHE B O 1
ATOM 7158 N N . GLU B 1 254 ? -35.344 -11.547 -20.375 1 88.81 254 GLU B N 1
ATOM 7159 C CA . GLU B 1 254 ? -34.531 -12.359 -21.25 1 88.81 254 GLU B CA 1
ATOM 7160 C C . GLU B 1 254 ? -33.938 -11.523 -22.391 1 88.81 254 GLU B C 1
ATOM 7162 O O . GLU B 1 254 ? -34.562 -10.555 -22.828 1 88.81 254 GLU B O 1
ATOM 7167 N N . ALA B 1 255 ? -32.719 -11.945 -22.781 1 85.19 255 ALA B N 1
ATOM 7168 C CA . ALA B 1 255 ? -32.062 -11.25 -23.891 1 85.19 255 ALA B CA 1
ATOM 7169 C C . ALA B 1 255 ? -31.734 -12.203 -25.031 1 85.19 255 ALA B C 1
ATOM 7171 O O . ALA B 1 255 ? -31.422 -13.375 -24.781 1 85.19 255 ALA B O 1
ATOM 7172 N N . GLU B 1 256 ? -31.844 -11.656 -26.141 1 81.38 256 GLU B N 1
ATOM 7173 C CA . GLU B 1 256 ? -31.391 -12.398 -27.312 1 81.38 256 GLU B CA 1
ATOM 7174 C C . GLU B 1 256 ? -29.953 -12.047 -27.656 1 81.38 256 GLU B C 1
ATOM 7176 O O . GLU B 1 256 ? -29.641 -10.891 -27.938 1 81.38 256 GLU B O 1
ATOM 7181 N N . LEU B 1 257 ? -29.109 -13.117 -27.484 1 80.81 257 LEU B N 1
ATOM 7182 C CA . LEU B 1 257 ? -27.688 -12.914 -27.734 1 80.81 257 LEU B CA 1
ATOM 7183 C C . LEU B 1 257 ? -27.25 -13.617 -29.016 1 80.81 257 LEU B C 1
ATOM 7185 O O . LEU B 1 257 ? -27.844 -14.633 -29.406 1 80.81 257 LEU B O 1
ATOM 7189 N N . SER B 1 258 ? -26.359 -12.922 -29.719 1 75.56 258 SER B N 1
ATOM 7190 C CA . SER B 1 258 ? -25.766 -13.5 -30.922 1 75.56 258 SER B CA 1
ATOM 7191 C C . SER B 1 258 ? -24.281 -13.172 -31.016 1 75.56 258 SER B C 1
ATOM 7193 O O . SER B 1 258 ? -23.797 -12.25 -30.359 1 75.56 258 SER B O 1
ATOM 7195 N N . ILE B 1 259 ? -23.453 -14.094 -31.438 1 69.69 259 ILE B N 1
ATOM 7196 C CA . ILE B 1 259 ? -22.031 -13.812 -31.641 1 69.69 259 ILE B CA 1
ATOM 7197 C C . ILE B 1 259 ? -21.891 -12.688 -32.656 1 69.69 259 ILE B C 1
ATOM 7199 O O . ILE B 1 259 ? -20.953 -11.891 -32.594 1 69.69 259 ILE B O 1
ATOM 7203 N N . GLN B 1 260 ? -22.531 -12.758 -33.688 1 59.69 260 GLN B N 1
ATOM 7204 C CA . GLN B 1 260 ? -22.375 -11.742 -34.75 1 59.69 260 GLN B CA 1
ATOM 7205 C C . GLN B 1 260 ? -23.188 -10.492 -34.438 1 59.69 260 GLN B C 1
ATOM 7207 O O . GLN B 1 260 ? -24.188 -10.562 -33.719 1 59.69 260 GLN B O 1
ATOM 7212 N N . CYS B 1 261 ? -22.656 -9.312 -34.656 1 51.38 261 CYS B N 1
ATOM 7213 C CA . CYS B 1 261 ? -23.062 -7.93 -34.469 1 51.38 261 CYS B CA 1
ATOM 7214 C C . CYS B 1 261 ? -24.578 -7.797 -34.531 1 51.38 261 CYS B C 1
ATOM 7216 O O . CYS B 1 261 ? -25.266 -8.688 -35.031 1 51.38 261 CYS B O 1
ATOM 7218 N N . ALA B 1 262 ? -25.219 -6.555 -34.406 1 48.47 262 ALA B N 1
ATOM 7219 C CA . ALA B 1 262 ? -26.531 -5.953 -34.219 1 48.47 262 ALA B CA 1
ATOM 7220 C C . ALA B 1 262 ? -27.609 -6.754 -34.938 1 48.47 262 ALA B C 1
ATOM 7222 O O . ALA B 1 262 ? -28.641 -7.105 -34.344 1 48.47 262 ALA B O 1
ATOM 7223 N N . VAL B 1 263 ? -27.781 -6.535 -36.25 1 48.56 263 VAL B N 1
ATOM 7224 C CA . VAL B 1 263 ? -29.062 -6.41 -36.906 1 48.56 263 VAL B CA 1
ATOM 7225 C C . VAL B 1 263 ? -29.484 -7.758 -37.5 1 48.56 263 VAL B C 1
ATOM 7227 O O . VAL B 1 263 ? -30.625 -7.934 -37.938 1 48.56 263 VAL B O 1
ATOM 7230 N N . GLY B 1 264 ? -28.281 -8.82 -37.312 1 52.38 264 GLY B N 1
ATOM 7231 C CA . GLY B 1 264 ? -28.766 -10.023 -37.969 1 52.38 264 GLY B CA 1
ATOM 7232 C C . GLY B 1 264 ? -28.656 -11.258 -37.125 1 52.38 264 GLY B C 1
ATOM 7233 O O . GLY B 1 264 ? -27.938 -11.273 -36.125 1 52.38 264 GLY B O 1
ATOM 7234 N N . LYS B 1 265 ? -29.656 -12.102 -37.094 1 56.19 265 LYS B N 1
ATOM 7235 C CA . LYS B 1 265 ? -29.797 -13.352 -36.344 1 56.19 265 LYS B CA 1
ATOM 7236 C C . LYS B 1 265 ? -28.688 -14.336 -36.719 1 56.19 265 LYS B C 1
ATOM 7238 O O . LYS B 1 265 ? -28.516 -14.672 -37.875 1 56.19 265 LYS B O 1
ATOM 7243 N N . SER B 1 266 ? -27.672 -14.297 -36 1 61.53 266 SER B N 1
ATOM 7244 C CA . SER B 1 266 ? -26.609 -15.289 -36.25 1 61.53 266 SER B CA 1
ATOM 7245 C C . SER B 1 266 ? -27.078 -16.688 -35.844 1 61.53 266 SER B C 1
ATOM 7247 O O . SER B 1 266 ? -28.109 -16.844 -35.188 1 61.53 266 SER B O 1
ATOM 7249 N N . LYS B 1 267 ? -26.484 -17.672 -36.531 1 70 267 LYS B N 1
ATOM 7250 C CA . LYS B 1 267 ? -26.719 -19.078 -36.219 1 70 267 LYS B CA 1
ATOM 7251 C C . LYS B 1 267 ? -26.547 -19.359 -34.719 1 70 267 LYS B C 1
ATOM 7253 O O . LYS B 1 267 ? -27.062 -20.359 -34.219 1 70 267 LYS B O 1
ATOM 7258 N N . TYR B 1 268 ? -26.078 -18.516 -34.062 1 78.31 268 TYR B N 1
ATOM 7259 C CA . TYR B 1 268 ? -25.828 -18.75 -32.656 1 78.31 268 TYR B CA 1
ATOM 7260 C C . TYR B 1 268 ? -26.656 -17.812 -31.781 1 78.31 268 TYR B C 1
ATOM 7262 O O . TYR B 1 268 ? -26.203 -17.344 -30.734 1 78.31 268 TYR B O 1
ATOM 7270 N N . PHE B 1 269 ? -27.734 -17.625 -32.406 1 79.88 269 PHE B N 1
ATOM 7271 C CA . P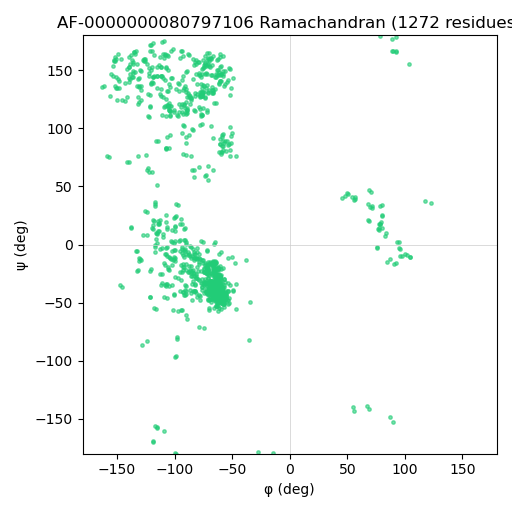HE B 1 269 ? -28.703 -16.812 -31.672 1 79.88 269 PHE B CA 1
ATOM 7272 C C . PHE B 1 269 ? -29.359 -17.625 -30.562 1 79.88 269 PHE B C 1
ATOM 7274 O O . PHE B 1 269 ? -29.672 -18.797 -30.766 1 79.88 269 PHE B O 1
ATOM 7281 N N . GLN B 1 270 ? -29.406 -17.062 -29.344 1 84.12 270 GLN B N 1
ATOM 7282 C CA . GLN B 1 270 ? -30.047 -17.734 -28.219 1 84.12 270 GLN B CA 1
ATOM 7283 C C . GLN B 1 270 ? -30.672 -16.734 -27.25 1 84.12 270 GLN B C 1
ATOM 7285 O O . GLN B 1 270 ? -30.109 -15.664 -27 1 84.12 270 GLN B O 1
ATOM 7290 N N . LYS B 1 271 ? -31.828 -17.016 -26.859 1 86.44 271 LYS B N 1
ATOM 7291 C CA . LYS B 1 271 ? -32.469 -16.25 -25.781 1 86.44 271 LYS B CA 1
ATOM 7292 C C . LYS B 1 271 ? -32.094 -16.812 -24.422 1 86.44 271 LYS B C 1
ATOM 7294 O O . LYS B 1 271 ? -32.25 -18.016 -24.172 1 86.44 271 LYS B O 1
ATOM 7299 N N . VAL B 1 272 ? -31.531 -15.969 -23.688 1 88.31 272 VAL B N 1
ATOM 7300 C CA . VAL B 1 272 ? -31.078 -16.453 -22.391 1 88.31 272 VAL B CA 1
ATOM 7301 C C . VAL B 1 272 ? -31.5 -15.492 -21.281 1 88.31 272 VAL B C 1
ATOM 7303 O O . VAL B 1 272 ? -31.703 -14.305 -21.547 1 88.31 272 VAL B O 1
ATOM 7306 N N . SER B 1 273 ? -31.609 -16.031 -20.062 1 88.94 273 SER B N 1
ATOM 7307 C CA . SER B 1 273 ? -31.953 -15.227 -18.906 1 88.94 273 SER B CA 1
ATOM 7308 C C . SER B 1 273 ? -30.703 -14.711 -18.203 1 88.94 273 SER B C 1
ATOM 7310 O O . SER B 1 273 ? -30.781 -13.805 -17.359 1 88.94 273 SER B O 1
ATOM 7312 N N . ASN B 1 274 ? -29.656 -15.344 -18.469 1 87.56 274 ASN B N 1
ATOM 7313 C CA . ASN B 1 274 ? -28.359 -14.852 -18 1 87.56 274 ASN B CA 1
ATOM 7314 C C . ASN B 1 274 ? -27.25 -15.188 -19 1 87.56 274 ASN B C 1
ATOM 7316 O O . ASN B 1 274 ? -27.406 -16.078 -19.828 1 87.56 274 ASN B O 1
ATOM 7320 N N . VAL B 1 275 ? -26.156 -14.516 -18.953 1 84 275 VAL B N 1
ATOM 7321 C CA . VAL B 1 275 ? -25.141 -14.523 -19.984 1 84 275 VAL B CA 1
ATOM 7322 C C . VAL B 1 275 ? -24.438 -15.883 -20.016 1 84 275 VAL B C 1
ATOM 7324 O O . VAL B 1 275 ? -24.062 -16.375 -21.094 1 84 275 VAL B O 1
ATOM 7327 N N . MET B 1 276 ? -24.266 -16.469 -18.906 1 85.56 276 MET B N 1
ATOM 7328 C CA . MET B 1 276 ? -23.516 -17.703 -18.828 1 85.56 276 MET B CA 1
ATOM 7329 C C . MET B 1 276 ? -24.234 -18.828 -19.547 1 85.56 276 MET B C 1
ATOM 7331 O O . MET B 1 276 ? -23.609 -19.828 -19.938 1 85.56 276 MET B O 1
ATOM 7335 N N . ASN B 1 277 ? -25.547 -18.625 -19.75 1 84.06 277 ASN B N 1
ATOM 7336 C CA . ASN B 1 277 ? -26.344 -19.625 -20.453 1 84.06 277 ASN B CA 1
ATOM 7337 C C . ASN B 1 277 ? -26.172 -19.5 -21.969 1 84.06 277 ASN B C 1
ATOM 7339 O O . ASN B 1 277 ? -26.594 -20.375 -22.719 1 84.06 277 ASN B O 1
ATOM 7343 N N . TYR B 1 278 ? -25.578 -18.453 -22.391 1 82 278 TYR B N 1
ATOM 7344 C CA . TYR B 1 278 ? -25.406 -18.25 -23.828 1 82 278 TYR B CA 1
ATOM 7345 C C . TYR B 1 278 ? -24.297 -19.125 -24.375 1 82 278 TYR B C 1
ATOM 7347 O O . TYR B 1 278 ? -23.156 -19.094 -23.891 1 82 278 TYR B O 1
ATOM 7355 N N . ILE B 1 279 ? -24.578 -19.828 -25.359 1 81.56 279 ILE B N 1
ATOM 7356 C CA . ILE B 1 279 ? -23.656 -20.828 -25.906 1 81.56 279 ILE B CA 1
ATOM 7357 C C . ILE B 1 279 ? -22.406 -20.141 -26.453 1 81.56 279 ILE B C 1
ATOM 7359 O O . ILE B 1 279 ? -21.344 -20.734 -26.516 1 81.56 279 ILE B O 1
ATOM 7363 N N . GLY B 1 280 ? -22.5 -18.891 -26.781 1 76.88 280 GLY B N 1
ATOM 7364 C CA . GLY B 1 280 ? -21.375 -18.172 -27.359 1 76.88 280 GLY B CA 1
ATOM 7365 C C . GLY B 1 280 ? -20.453 -17.594 -26.312 1 76.88 280 GLY B C 1
ATOM 7366 O O . GLY B 1 280 ? -19.344 -17.156 -26.625 1 76.88 280 GLY B O 1
ATOM 7367 N N . TYR B 1 281 ? -20.906 -17.656 -25.078 1 82.81 281 TYR B N 1
ATOM 7368 C CA . TYR B 1 281 ? -20.062 -17.141 -24.016 1 82.81 281 TYR B CA 1
ATOM 7369 C C . TYR B 1 281 ? -19.156 -18.234 -23.453 1 82.81 281 TYR B C 1
ATOM 7371 O O . TYR B 1 281 ? -19.641 -19.297 -23.031 1 82.81 281 TYR B O 1
ATOM 7379 N N . LYS B 1 282 ? -17.797 -18 -23.484 1 78.19 282 LYS B N 1
ATOM 7380 C CA . LYS B 1 282 ? -16.875 -19.109 -23.219 1 78.19 282 LYS B CA 1
ATOM 7381 C C . LYS B 1 282 ? -15.93 -18.75 -22.062 1 78.19 282 LYS B C 1
ATOM 7383 O O . LYS B 1 282 ? -14.945 -19.453 -21.828 1 78.19 282 LYS B O 1
ATOM 7388 N N . ASN B 1 283 ? -16.078 -17.672 -21.344 1 80.44 283 ASN B N 1
ATOM 7389 C CA . ASN B 1 283 ? -15.242 -17.25 -20.219 1 80.44 283 ASN B CA 1
ATOM 7390 C C . ASN B 1 283 ? -13.773 -17.188 -20.609 1 80.44 283 ASN B C 1
ATOM 7392 O O . ASN B 1 283 ? -12.906 -17.609 -19.844 1 80.44 283 ASN B O 1
ATOM 7396 N N . ALA B 1 284 ? -13.43 -16.703 -21.766 1 79.88 284 ALA B N 1
ATOM 7397 C CA . ALA B 1 284 ? -12.086 -16.719 -22.328 1 79.88 284 ALA B CA 1
ATOM 7398 C C . ALA B 1 284 ? -11.156 -15.781 -21.562 1 79.88 284 ALA B C 1
ATOM 7400 O O . ALA B 1 284 ? -9.93 -15.883 -21.672 1 79.88 284 ALA B O 1
ATOM 7401 N N . TYR B 1 285 ? -11.742 -14.906 -20.797 1 81.69 285 TYR B N 1
ATOM 7402 C CA . TYR B 1 285 ? -10.914 -13.922 -20.109 1 81.69 285 TYR B CA 1
ATOM 7403 C C . TYR B 1 285 ? -10 -14.602 -19.094 1 81.69 285 TYR B C 1
ATOM 7405 O O . TYR B 1 285 ? -8.922 -14.086 -18.766 1 81.69 285 TYR B O 1
ATOM 7413 N N . VAL B 1 286 ? -10.352 -15.797 -18.562 1 82.69 286 VAL B N 1
ATOM 7414 C CA . VAL B 1 286 ? -9.586 -16.453 -17.516 1 82.69 286 VAL B CA 1
ATOM 7415 C C . VAL B 1 286 ? -8.172 -16.75 -18 1 82.69 286 VAL B C 1
ATOM 7417 O O . VAL B 1 286 ? -7.227 -16.781 -17.219 1 82.69 286 VAL B O 1
ATOM 7420 N N . TYR B 1 287 ? -7.98 -16.938 -19.297 1 85 287 TYR B N 1
ATOM 7421 C CA . TYR B 1 287 ? -6.691 -17.266 -19.891 1 85 287 TYR B CA 1
ATOM 7422 C C . TYR B 1 287 ? -5.762 -16.062 -19.875 1 85 287 TYR B C 1
ATOM 7424 O O . TYR B 1 287 ? -4.543 -16.203 -19.984 1 85 287 TYR B O 1
ATOM 7432 N N . HIS B 1 288 ? -6.395 -14.93 -19.734 1 84.88 288 HIS B N 1
ATOM 7433 C CA . HIS B 1 288 ? -5.613 -13.703 -19.734 1 84.88 288 HIS B CA 1
ATOM 7434 C C . HIS B 1 288 ? -5.715 -12.984 -18.391 1 84.88 288 HIS B C 1
ATOM 7436 O O . HIS B 1 288 ? -5.281 -11.844 -18.25 1 84.88 288 HIS B O 1
ATOM 7442 N N . ALA B 1 289 ? -6.375 -13.625 -17.484 1 87.12 289 ALA B N 1
ATOM 7443 C CA . ALA B 1 289 ? -6.547 -13.062 -16.156 1 87.12 289 ALA B CA 1
ATOM 7444 C C . ALA B 1 289 ? -6.031 -14.031 -15.086 1 87.12 289 ALA B C 1
ATOM 7446 O O . ALA B 1 289 ? -4.848 -14.016 -14.75 1 87.12 289 ALA B O 1
ATOM 7447 N N . CYS B 1 290 ? -6.844 -15.008 -14.68 1 87.5 290 CYS B N 1
ATOM 7448 C CA . CYS B 1 290 ? -6.535 -15.922 -13.594 1 87.5 290 CYS B CA 1
ATOM 7449 C C . CYS B 1 290 ? -5.266 -16.719 -13.883 1 87.5 290 CYS B C 1
ATOM 7451 O O . CYS B 1 290 ? -4.371 -16.797 -13.039 1 87.5 290 CYS B O 1
ATOM 7453 N N . TYR B 1 291 ? -5.129 -17.172 -15.102 1 90.31 291 TYR B N 1
ATOM 7454 C CA . TYR B 1 291 ? -4.082 -18.141 -15.414 1 90.31 291 TYR B CA 1
ATOM 7455 C C . TYR B 1 291 ? -2.732 -17.438 -15.578 1 90.31 291 TYR B C 1
ATOM 7457 O O . TYR B 1 291 ? -1.684 -18.078 -15.477 1 90.31 291 TYR B O 1
ATOM 7465 N N . GLU B 1 292 ? -2.781 -16.219 -15.867 1 90 292 GLU B N 1
ATOM 7466 C CA . GLU B 1 292 ? -1.525 -15.492 -16.047 1 90 292 GLU B CA 1
ATOM 7467 C C . GLU B 1 292 ? -0.804 -15.289 -14.727 1 90 292 GLU B C 1
ATOM 7469 O O . GLU B 1 292 ? 0.418 -15.133 -14.695 1 90 292 GLU B O 1
ATOM 7474 N N . CYS B 1 293 ? -1.56 -15.32 -13.648 1 92.56 293 CYS B N 1
ATOM 7475 C CA . CYS B 1 293 ? -0.95 -15.156 -12.336 1 92.56 293 CYS B CA 1
ATOM 7476 C C . CYS B 1 293 ? -0.972 -16.469 -11.562 1 92.56 293 CYS B C 1
ATOM 7478 O O . CYS B 1 293 ? 0.056 -16.906 -11.039 1 92.56 293 CYS B O 1
ATOM 7480 N N . HIS B 1 294 ? -2.066 -17.141 -11.578 1 93.31 294 HIS B N 1
ATOM 7481 C CA . HIS B 1 294 ? -2.25 -18.328 -10.766 1 93.31 294 HIS B CA 1
ATOM 7482 C C . HIS B 1 294 ? -1.696 -19.562 -11.469 1 93.31 294 HIS B C 1
ATOM 7484 O O . HIS B 1 294 ? -1.39 -20.562 -10.82 1 93.31 294 HIS B O 1
ATOM 7490 N N . GLY B 1 295 ? -1.581 -19.5 -12.781 1 94.25 295 GLY B N 1
ATOM 7491 C CA . GLY B 1 295 ? -1.156 -20.641 -13.562 1 94.25 295 GLY B CA 1
ATOM 7492 C C . GLY B 1 295 ? -2.316 -21.484 -14.062 1 94.25 295 GLY B C 1
ATOM 7493 O O . GLY B 1 295 ? -3.469 -21.234 -13.703 1 94.25 295 GLY B O 1
ATOM 7494 N N . SER B 1 296 ? -1.989 -22.359 -14.992 1 94.12 296 SER B N 1
ATOM 7495 C CA . SER B 1 296 ? -2.93 -23.281 -15.609 1 94.12 296 SER B CA 1
ATOM 7496 C C . SER B 1 296 ? -2.49 -24.734 -15.406 1 94.12 296 SER B C 1
ATOM 7498 O O . SER B 1 296 ? -1.417 -24.984 -14.859 1 94.12 296 SER B O 1
ATOM 7500 N N . LEU B 1 297 ? -3.391 -25.625 -15.672 1 96 297 LEU B N 1
ATOM 7501 C CA . LEU B 1 297 ? -3.006 -27.031 -15.867 1 96 297 LEU B CA 1
ATOM 7502 C C . LEU B 1 297 ? -2.682 -27.297 -17.328 1 96 297 LEU B C 1
ATOM 7504 O O . LEU B 1 297 ? -3.561 -27.203 -18.188 1 96 297 LEU B O 1
ATOM 7508 N N . VAL B 1 298 ? -1.442 -27.641 -17.625 1 96.88 298 VAL B N 1
ATOM 7509 C CA . VAL B 1 298 ? -0.996 -27.766 -19.016 1 96.88 298 VAL B CA 1
ATOM 7510 C C . VAL B 1 298 ? -1.269 -29.172 -19.531 1 96.88 298 VAL B C 1
ATOM 7512 O O . VAL B 1 298 ? -0.835 -30.156 -18.922 1 96.88 298 VAL B O 1
ATOM 7515 N N . ILE B 1 299 ? -1.941 -29.25 -20.703 1 96.75 299 ILE B N 1
ATOM 7516 C CA . ILE B 1 299 ? -2.338 -30.547 -21.266 1 96.75 299 ILE B CA 1
ATOM 7517 C C . ILE B 1 299 ? -1.768 -30.688 -22.672 1 96.75 299 ILE B C 1
ATOM 7519 O O . ILE B 1 299 ? -2.166 -29.953 -23.594 1 96.75 299 ILE B O 1
ATOM 7523 N N . PRO B 1 300 ? -0.757 -31.625 -22.844 1 97.31 300 PRO B N 1
ATOM 7524 C CA . PRO B 1 300 ? -0.431 -32 -24.219 1 97.31 300 PRO B CA 1
ATOM 7525 C C . PRO B 1 300 ? -1.555 -32.781 -24.906 1 97.31 300 PRO B C 1
ATOM 7527 O O . PRO B 1 300 ? -2.051 -33.781 -24.344 1 97.31 300 PRO B O 1
ATOM 7530 N N . TYR B 1 301 ? -1.928 -32.312 -26.172 1 96.56 301 TYR B N 1
ATOM 7531 C CA . TYR B 1 301 ? -3.098 -33 -26.688 1 96.56 301 TYR B CA 1
ATOM 7532 C C . TYR B 1 301 ? -2.859 -33.469 -28.125 1 96.56 301 TYR B C 1
ATOM 7534 O O . TYR B 1 301 ? -3.619 -34.312 -28.641 1 96.56 301 TYR B O 1
ATOM 7542 N N . LYS B 1 302 ? -1.791 -33 -28.766 1 96.38 302 LYS B N 1
ATOM 7543 C CA . LYS B 1 302 ? -1.558 -33.438 -30.141 1 96.38 302 LYS B CA 1
ATOM 7544 C C . LYS B 1 302 ? -0.119 -33.156 -30.562 1 96.38 302 LYS B C 1
ATOM 7546 O O . LYS B 1 302 ? 0.436 -32.094 -30.266 1 96.38 302 LYS B O 1
ATOM 7551 N N . LYS B 1 303 ? 0.496 -34.25 -31.266 1 95.81 303 LYS B N 1
ATOM 7552 C CA . LYS B 1 303 ? 1.766 -34.031 -31.953 1 95.81 303 LYS B CA 1
ATOM 7553 C C . LYS B 1 303 ? 1.545 -33.75 -33.438 1 95.81 303 LYS B C 1
ATOM 7555 O O . LYS B 1 303 ? 0.672 -34.344 -34.062 1 95.81 303 LYS B O 1
ATOM 7560 N N . GLU B 1 304 ? 2.316 -32.812 -33.906 1 95.44 304 GLU B N 1
ATOM 7561 C CA . GLU B 1 304 ? 2.205 -32.531 -35.344 1 95.44 304 GLU B CA 1
ATOM 7562 C C . GLU B 1 304 ? 3.574 -32.281 -35.969 1 95.44 304 GLU B C 1
ATOM 7564 O O . GLU B 1 304 ? 4.543 -32 -35.25 1 95.44 304 GLU B O 1
ATOM 7569 N N . ASN B 1 305 ? 3.654 -32.562 -37.219 1 94.62 305 ASN B N 1
ATOM 7570 C CA . ASN B 1 305 ? 4.82 -32.219 -38.062 1 94.62 305 ASN B CA 1
ATOM 7571 C C . ASN B 1 305 ? 4.531 -31.062 -39 1 94.62 305 ASN B C 1
ATOM 7573 O O . ASN B 1 305 ? 3.641 -31.156 -39.844 1 94.62 305 ASN B O 1
ATOM 7577 N N . VAL B 1 306 ? 5.305 -30.031 -38.781 1 94.81 306 VAL B N 1
ATOM 7578 C CA . VAL B 1 306 ? 4.988 -28.844 -39.562 1 94.81 306 VAL B CA 1
ATOM 7579 C C . VAL B 1 306 ? 6.273 -28.234 -40.125 1 94.81 306 VAL B C 1
ATOM 7581 O O . VAL B 1 306 ? 7.375 -28.656 -39.781 1 94.81 306 VAL B O 1
ATOM 7584 N N . ASN B 1 307 ? 6.094 -27.328 -41.094 1 92.69 307 ASN B N 1
ATOM 7585 C CA . ASN B 1 307 ? 7.18 -26.484 -41.594 1 92.69 307 ASN B CA 1
ATOM 7586 C C . ASN B 1 307 ? 7.242 -25.156 -40.812 1 92.69 307 ASN B C 1
ATOM 7588 O O . ASN B 1 307 ? 6.25 -24.438 -40.75 1 92.69 307 ASN B O 1
ATOM 7592 N N . VAL B 1 308 ? 8.32 -24.984 -40.25 1 90.69 308 VAL B N 1
ATOM 7593 C CA . VAL B 1 308 ? 8.484 -23.766 -39.469 1 90.69 308 VAL B CA 1
ATOM 7594 C C . VAL B 1 308 ? 9.672 -22.953 -40 1 90.69 308 VAL B C 1
ATOM 7596 O O . VAL B 1 308 ? 10.812 -23.406 -39.938 1 90.69 308 VAL B O 1
ATOM 7599 N N . LYS B 1 309 ? 9.398 -21.75 -40.438 1 90.62 309 LYS B N 1
ATOM 7600 C CA . LYS B 1 309 ? 10.406 -20.781 -40.875 1 90.62 309 LYS B CA 1
ATOM 7601 C C . LYS B 1 309 ? 11.453 -21.422 -41.781 1 90.62 309 LYS B C 1
ATOM 7603 O O . LYS B 1 309 ? 12.656 -21.266 -41.562 1 90.62 309 LYS B O 1
ATOM 7608 N N . GLY B 1 310 ? 11.117 -22.25 -42.625 1 88.56 310 GLY B N 1
ATOM 7609 C CA . GLY B 1 310 ? 11.992 -22.859 -43.625 1 88.56 310 GLY B CA 1
ATOM 7610 C C . GLY B 1 310 ? 12.508 -24.234 -43.219 1 88.56 310 GLY B C 1
ATOM 7611 O O . GLY B 1 310 ? 13.141 -24.922 -44 1 88.56 310 GLY B O 1
ATOM 7612 N N . PHE B 1 311 ? 12.273 -24.578 -41.969 1 91.75 311 PHE B N 1
ATOM 7613 C CA . PHE B 1 311 ? 12.648 -25.906 -41.5 1 91.75 311 PHE B CA 1
ATOM 7614 C C . PHE B 1 311 ? 11.5 -26.891 -41.688 1 91.75 311 PHE B C 1
ATOM 7616 O O . PHE B 1 311 ? 10.422 -26.703 -41.125 1 91.75 311 PHE B O 1
ATOM 7623 N N . ALA B 1 312 ? 11.766 -27.844 -42.469 1 92.44 312 ALA B N 1
ATOM 7624 C CA . ALA B 1 312 ? 10.727 -28.812 -42.75 1 92.44 312 ALA B CA 1
ATOM 7625 C C . ALA B 1 312 ? 10.734 -29.953 -41.75 1 92.44 312 ALA B C 1
ATOM 7627 O O . ALA B 1 312 ? 11.797 -30.328 -41.219 1 92.44 312 ALA B O 1
ATOM 7628 N N . GLY B 1 313 ? 9.516 -30.453 -41.562 1 92.75 313 GLY B N 1
ATOM 7629 C CA . GLY B 1 313 ? 9.391 -31.656 -40.75 1 92.75 313 GLY B CA 1
ATOM 7630 C C . GLY B 1 313 ? 9.648 -31.422 -39.281 1 92.75 313 GLY B C 1
ATOM 7631 O O . GLY B 1 313 ? 10.25 -32.281 -38.594 1 92.75 313 GLY B O 1
ATOM 7632 N N . VAL B 1 314 ? 9.32 -30.25 -38.844 1 93.88 314 VAL B N 1
ATOM 7633 C CA . VAL B 1 314 ? 9.5 -29.953 -37.438 1 93.88 314 VAL B CA 1
ATOM 7634 C C . VAL B 1 314 ? 8.391 -30.625 -36.625 1 93.88 314 VAL B C 1
ATOM 7636 O O . VAL B 1 314 ? 7.219 -30.266 -36.75 1 93.88 314 VAL B O 1
ATOM 7639 N N . GLU B 1 315 ? 8.734 -31.641 -35.812 1 95.88 315 GLU B N 1
ATOM 7640 C CA . GLU B 1 315 ? 7.77 -32.219 -34.906 1 95.88 315 GLU B CA 1
ATOM 7641 C C . GLU B 1 315 ? 7.562 -31.344 -33.688 1 95.88 315 GLU B C 1
ATOM 7643 O O . GLU B 1 315 ? 8.531 -30.922 -33.031 1 95.88 315 GLU B O 1
ATOM 7648 N N . ARG B 1 316 ? 6.355 -31.047 -33.406 1 94.44 316 ARG B N 1
ATOM 7649 C CA . ARG B 1 316 ? 6.066 -30.25 -32.219 1 94.44 316 ARG B CA 1
ATOM 7650 C C . ARG B 1 316 ? 4.816 -30.75 -31.484 1 94.44 316 ARG B C 1
ATOM 7652 O O . ARG B 1 316 ? 3.988 -31.438 -32.094 1 94.44 316 ARG B O 1
ATOM 7659 N N . MET B 1 317 ? 4.746 -30.531 -30.203 1 96.38 317 MET B N 1
ATOM 7660 C CA . MET B 1 317 ? 3.613 -30.875 -29.344 1 96.38 317 MET B CA 1
ATOM 7661 C C . MET B 1 317 ? 2.658 -29.688 -29.219 1 96.38 317 MET B C 1
ATOM 7663 O O . MET B 1 317 ? 3.094 -28.547 -29.062 1 96.38 317 MET B O 1
ATOM 7667 N N . ARG B 1 318 ? 1.371 -29.906 -29.375 1 95.88 318 ARG B N 1
ATOM 7668 C CA . ARG B 1 318 ? 0.339 -28.922 -29.094 1 95.88 318 ARG B CA 1
ATOM 7669 C C . ARG B 1 318 ? -0.158 -29.062 -27.656 1 95.88 318 ARG B C 1
ATOM 7671 O O . ARG B 1 318 ? -0.331 -30.172 -27.156 1 95.88 318 ARG B O 1
ATOM 7678 N N . TYR B 1 319 ? -0.267 -27.906 -27.031 1 96.5 319 TYR B N 1
ATOM 7679 C CA . TYR B 1 319 ? -0.691 -27.875 -25.625 1 96.5 319 TYR B CA 1
ATOM 7680 C C . TYR B 1 319 ? -1.946 -27.016 -25.469 1 96.5 319 TYR B C 1
ATOM 7682 O O . TYR B 1 319 ? -2.191 -26.109 -26.25 1 96.5 319 TYR B O 1
ATOM 7690 N N . TRP B 1 320 ? -2.771 -27.375 -24.547 1 94.25 320 TRP B N 1
ATOM 7691 C CA . TRP B 1 320 ? -3.762 -26.453 -24 1 94.25 320 TRP B CA 1
ATOM 7692 C C . TRP B 1 320 ? -3.398 -26.016 -22.594 1 94.25 320 TRP B C 1
ATOM 7694 O O . TRP B 1 320 ? -2.711 -26.75 -21.875 1 94.25 320 TRP B O 1
ATOM 7704 N N . GLY B 1 321 ? -3.836 -24.812 -22.203 1 91.69 321 GLY B N 1
ATOM 7705 C CA . GLY B 1 321 ? -3.355 -24.219 -20.953 1 91.69 321 GLY B CA 1
ATOM 7706 C C . GLY B 1 321 ? -1.962 -23.641 -21.078 1 91.69 321 GLY B C 1
ATOM 7707 O O . GLY B 1 321 ? -1.286 -23.422 -20.062 1 91.69 321 GLY B O 1
ATOM 7708 N N . TRP B 1 322 ? -1.518 -23.531 -22.281 1 90.88 322 TRP B N 1
ATOM 7709 C CA . TRP B 1 322 ? -0.24 -22.938 -22.672 1 90.88 322 TRP B CA 1
ATOM 7710 C C . TRP B 1 322 ? -0.432 -21.891 -23.766 1 90.88 322 TRP B C 1
ATOM 7712 O O . TRP B 1 322 ? -1.239 -22.078 -24.672 1 90.88 322 TRP B O 1
ATOM 7722 N N . PRO B 1 323 ? 0.125 -20.75 -23.703 1 89.5 323 PRO B N 1
ATOM 7723 C CA . PRO B 1 323 ? 1.2 -20.344 -22.797 1 89.5 323 PRO B CA 1
ATOM 7724 C C . PRO B 1 323 ? 0.684 -19.906 -21.422 1 89.5 323 PRO B C 1
ATOM 7726 O O . PRO B 1 323 ? -0.439 -19.422 -21.312 1 89.5 323 PRO B O 1
ATOM 7729 N N . SER B 1 324 ? 1.415 -20.25 -20.422 1 87.25 324 SER B N 1
ATOM 7730 C CA . SER B 1 324 ? 1.135 -19.812 -19.062 1 87.25 324 SER B CA 1
ATOM 7731 C C . SER B 1 324 ? 2.422 -19.594 -18.266 1 87.25 324 SER B C 1
ATOM 7733 O O . SER B 1 324 ? 3.293 -20.469 -18.25 1 87.25 324 SER B O 1
ATOM 7735 N N . ASN B 1 325 ? 2.531 -18.438 -17.766 1 86.38 325 ASN B N 1
ATOM 7736 C CA . ASN B 1 325 ? 3.658 -18.156 -16.891 1 86.38 325 ASN B CA 1
ATOM 7737 C C . ASN B 1 325 ? 3.193 -17.891 -15.461 1 86.38 325 ASN B C 1
ATOM 7739 O O . ASN B 1 325 ? 3.896 -17.234 -14.688 1 86.38 325 ASN B O 1
ATOM 7743 N N . GLY B 1 326 ? 1.956 -18.312 -15.18 1 93.38 326 GLY B N 1
ATOM 7744 C CA . GLY B 1 326 ? 1.467 -18.172 -13.82 1 93.38 326 GLY B CA 1
ATOM 7745 C C . GLY B 1 326 ? 2.283 -18.953 -12.812 1 93.38 326 GLY B C 1
ATOM 7746 O O . GLY B 1 326 ? 2.773 -20.047 -13.117 1 93.38 326 GLY B O 1
ATOM 7747 N N . ALA B 1 327 ? 2.395 -18.5 -11.633 1 95.06 327 ALA B N 1
ATOM 7748 C CA . ALA B 1 327 ? 3.303 -19.047 -10.625 1 95.06 327 ALA B CA 1
ATOM 7749 C C . ALA B 1 327 ? 2.924 -20.484 -10.266 1 95.06 327 ALA B C 1
ATOM 7751 O O . ALA B 1 327 ? 3.797 -21.312 -10 1 95.06 327 ALA B O 1
ATOM 7752 N N . GLY B 1 328 ? 1.635 -20.781 -10.25 1 96.62 328 GLY B N 1
ATOM 7753 C CA . GLY B 1 328 ? 1.163 -22.078 -9.797 1 96.62 328 GLY B CA 1
ATOM 7754 C C . GLY B 1 328 ? 0.865 -23.031 -10.938 1 96.62 328 GLY B C 1
ATOM 7755 O O . GLY B 1 328 ? 0.012 -23.922 -10.812 1 96.62 328 GLY B O 1
ATOM 7756 N N . ARG B 1 329 ? 1.509 -22.812 -12.086 1 96.25 329 ARG B N 1
ATOM 7757 C CA . ARG B 1 329 ? 1.271 -23.688 -13.227 1 96.25 329 ARG B CA 1
ATOM 7758 C C . ARG B 1 329 ? 1.573 -25.141 -12.875 1 96.25 329 ARG B C 1
ATOM 7760 O O . ARG B 1 329 ? 2.559 -25.422 -12.195 1 96.25 329 ARG B O 1
ATOM 7767 N N . ILE B 1 330 ? 0.75 -25.984 -13.281 1 97.56 330 ILE B N 1
ATOM 7768 C CA . ILE B 1 330 ? 0.96 -27.422 -13.133 1 97.56 330 ILE B CA 1
ATOM 7769 C C . ILE B 1 330 ? 1.308 -28.047 -14.484 1 97.56 330 ILE B C 1
ATOM 7771 O O . ILE B 1 330 ? 0.506 -28 -15.414 1 97.56 330 ILE B O 1
ATOM 7775 N N . ASP B 1 331 ? 2.486 -28.641 -14.516 1 97.12 331 ASP B N 1
ATOM 7776 C CA . ASP B 1 331 ? 3.025 -29.109 -15.781 1 97.12 331 ASP B CA 1
ATOM 7777 C C . ASP B 1 331 ? 2.691 -30.578 -16.016 1 97.12 331 ASP B C 1
ATOM 7779 O O . ASP B 1 331 ? 2.27 -31.281 -15.086 1 97.12 331 ASP B O 1
ATOM 7783 N N . PRO B 1 332 ? 2.871 -31.062 -17.203 1 96.5 332 PRO B N 1
ATOM 7784 C CA . PRO B 1 332 ? 2.463 -32.438 -17.562 1 96.5 332 PRO B CA 1
ATOM 7785 C C . PRO B 1 332 ? 3.199 -33.5 -16.75 1 96.5 332 PRO B C 1
ATOM 7787 O O . PRO B 1 332 ? 2.729 -34.625 -16.641 1 96.5 332 PRO B O 1
ATOM 7790 N N . ASP B 1 333 ? 4.301 -33.156 -16.203 1 97.38 333 ASP B N 1
ATOM 7791 C CA . ASP B 1 333 ? 5.066 -34.156 -15.461 1 97.38 333 ASP B CA 1
ATOM 7792 C C . ASP B 1 333 ? 4.66 -34.156 -13.984 1 97.38 333 ASP B C 1
ATOM 7794 O O . ASP B 1 333 ? 5.316 -34.812 -13.164 1 97.38 333 ASP B O 1
ATOM 7798 N N . GLY B 1 334 ? 3.686 -33.375 -13.617 1 96.88 334 GLY B N 1
ATOM 7799 C CA . GLY B 1 334 ? 3.182 -33.344 -12.258 1 96.88 334 GLY B CA 1
ATOM 7800 C C . GLY B 1 334 ? 3.826 -32.281 -11.391 1 96.88 334 GLY B C 1
ATOM 7801 O O . GLY B 1 334 ? 3.52 -32.188 -10.203 1 96.88 334 GLY B O 1
ATOM 7802 N N . SER B 1 335 ? 4.699 -31.516 -11.961 1 97.06 335 SER B N 1
ATOM 7803 C CA . SER B 1 335 ? 5.309 -30.422 -11.227 1 97.06 335 SER B CA 1
ATOM 7804 C C . SER B 1 335 ? 4.262 -29.406 -10.766 1 97.06 335 SER B C 1
ATOM 7806 O O . SER B 1 335 ? 3.316 -29.109 -11.5 1 97.06 335 SER B O 1
ATOM 7808 N N . LEU B 1 336 ? 4.434 -28.922 -9.516 1 97 336 LEU B N 1
ATOM 7809 C CA . LEU B 1 336 ? 3.623 -27.859 -8.945 1 97 336 LEU B CA 1
ATOM 7810 C C . LEU B 1 336 ? 4.398 -26.547 -8.906 1 97 336 LEU B C 1
ATOM 7812 O O . LEU B 1 336 ? 5.395 -26.422 -8.188 1 97 336 LEU B O 1
ATOM 7816 N N . GLY B 1 337 ? 3.91 -25.547 -9.68 1 95.44 337 GLY B N 1
ATOM 7817 C CA . GLY B 1 337 ? 4.594 -24.266 -9.766 1 95.44 337 GLY B CA 1
ATOM 7818 C C . GLY B 1 337 ? 5.645 -24.219 -10.859 1 95.44 337 GLY B C 1
ATOM 7819 O O . GLY B 1 337 ? 5.973 -25.25 -11.453 1 95.44 337 GLY B O 1
ATOM 7820 N N . THR B 1 338 ? 6.086 -23 -11.148 1 95.12 338 THR B N 1
ATOM 7821 C CA . THR B 1 338 ? 7.137 -22.812 -12.148 1 95.12 338 THR B CA 1
ATOM 7822 C C . THR B 1 338 ? 8.141 -21.766 -11.688 1 95.12 338 THR B C 1
ATOM 7824 O O . THR B 1 338 ? 7.762 -20.781 -11.047 1 95.12 338 THR B O 1
ATOM 7827 N N . CYS B 1 339 ? 9.367 -21.984 -11.977 1 96.31 339 CYS B N 1
ATOM 7828 C CA . CYS B 1 339 ? 10.445 -21.094 -11.578 1 96.31 339 CYS B CA 1
ATOM 7829 C C . CYS B 1 339 ? 10.445 -19.828 -12.438 1 96.31 339 CYS B C 1
ATOM 7831 O O . CYS B 1 339 ? 10.898 -18.766 -12 1 96.31 339 CYS B O 1
ATOM 7833 N N . THR B 1 340 ? 9.859 -19.859 -13.578 1 94.06 340 THR B N 1
ATOM 7834 C CA . THR B 1 340 ? 10.008 -18.812 -14.594 1 94.06 340 THR B CA 1
ATOM 7835 C C . THR B 1 340 ? 9.062 -17.641 -14.312 1 94.06 340 THR B C 1
ATOM 7837 O O . THR B 1 340 ? 9.172 -16.594 -14.938 1 94.06 340 THR B O 1
ATOM 7840 N N . ALA B 1 341 ? 8.156 -17.891 -13.398 1 94.25 341 ALA B N 1
ATOM 7841 C CA . ALA B 1 341 ? 7.285 -16.766 -13.031 1 94.25 341 ALA B CA 1
ATOM 7842 C C . ALA B 1 341 ? 8.086 -15.609 -12.461 1 94.25 341 ALA B C 1
ATOM 7844 O O . ALA B 1 341 ? 7.77 -14.445 -12.711 1 94.25 341 ALA B O 1
ATOM 7845 N N . CYS B 1 342 ? 9.133 -15.922 -11.766 1 95.69 342 CYS B N 1
ATOM 7846 C CA . CYS B 1 342 ? 9.984 -14.914 -11.148 1 95.69 342 CYS B CA 1
ATOM 7847 C C . CYS B 1 342 ? 11.32 -14.805 -11.883 1 95.69 342 CYS B C 1
ATOM 7849 O O . CYS B 1 342 ? 11.906 -13.727 -11.961 1 95.69 342 CYS B O 1
ATOM 7851 N N . HIS B 1 343 ? 11.773 -15.969 -12.352 1 95.38 343 HIS B N 1
ATOM 7852 C CA . HIS B 1 343 ? 12.992 -16.016 -13.156 1 95.38 343 HIS B CA 1
ATOM 7853 C C . HIS B 1 343 ? 12.672 -16.281 -14.625 1 95.38 343 HIS B C 1
ATOM 7855 O O . HIS B 1 343 ? 12.875 -17.391 -15.125 1 95.38 343 HIS B O 1
ATOM 7861 N N . PRO B 1 344 ? 12.328 -15.203 -15.273 1 91.5 344 PRO B N 1
ATOM 7862 C CA . PRO B 1 344 ? 11.906 -15.453 -16.656 1 91.5 344 PRO B CA 1
ATOM 7863 C C . PRO B 1 344 ? 13.047 -15.93 -17.547 1 91.5 344 PRO B C 1
ATOM 7865 O O . PRO B 1 344 ? 14.188 -15.492 -17.375 1 91.5 344 PRO B O 1
ATOM 7868 N N . ARG B 1 345 ? 12.68 -16.781 -18.453 1 81.81 345 ARG B N 1
ATOM 7869 C CA . ARG B 1 345 ? 13.602 -17.375 -19.406 1 81.81 345 ARG B CA 1
ATOM 7870 C C . ARG B 1 345 ? 13.977 -16.391 -20.516 1 81.81 345 ARG B C 1
ATOM 7872 O O . ARG B 1 345 ? 13.188 -15.508 -20.844 1 81.81 345 ARG B O 1
ATOM 7879 N N . HIS B 1 346 ? 15.188 -16.688 -20.938 1 93.06 346 HIS B N 1
ATOM 7880 C CA . HIS B 1 346 ? 16.219 -17.703 -20.766 1 93.06 346 HIS B CA 1
ATOM 7881 C C . HIS B 1 346 ? 17.453 -17.109 -20.062 1 93.06 346 HIS B C 1
ATOM 7883 O O . HIS B 1 346 ? 18.547 -17.672 -20.125 1 93.06 346 HIS B O 1
ATOM 7889 N N . GLU B 1 347 ? 17.219 -15.984 -19.359 1 91.62 347 GLU B N 1
ATOM 7890 C CA . GLU B 1 347 ? 18.297 -15.359 -18.594 1 91.62 347 GLU B CA 1
ATOM 7891 C C . GLU B 1 347 ? 18.344 -15.883 -17.172 1 91.62 347 GLU B C 1
ATOM 7893 O O . GLU B 1 347 ? 19.406 -16.078 -16.594 1 91.62 347 GLU B O 1
ATOM 7898 N N . PHE B 1 348 ? 17.188 -16.172 -16.625 1 94.88 348 PHE B N 1
ATOM 7899 C CA . PHE B 1 348 ? 17.016 -16.672 -15.266 1 94.88 348 PHE B CA 1
ATOM 7900 C C . PHE B 1 348 ? 17.781 -15.828 -14.258 1 94.88 348 PHE B C 1
ATOM 7902 O O . PHE B 1 348 ? 18.469 -16.359 -13.391 1 94.88 348 PHE B O 1
ATOM 7909 N N . SER B 1 349 ? 17.672 -14.57 -14.422 1 94.25 349 SER B N 1
ATOM 7910 C CA . SER B 1 349 ? 18.469 -13.609 -13.672 1 94.25 349 SER B CA 1
ATOM 7911 C C . SER B 1 349 ? 17.953 -13.445 -12.25 1 94.25 349 SER B C 1
ATOM 7913 O O . SER B 1 349 ? 16.75 -13.219 -12.047 1 94.25 349 SER B O 1
ATOM 7915 N N . VAL B 1 350 ? 18.859 -13.523 -11.312 1 95.62 350 VAL B N 1
ATOM 7916 C CA . VAL B 1 350 ? 18.5 -13.242 -9.93 1 95.62 350 VAL B CA 1
ATOM 7917 C C . VAL B 1 350 ? 18.172 -11.758 -9.773 1 95.62 350 VAL B C 1
ATOM 7919 O O . VAL B 1 350 ? 17.281 -11.391 -9 1 95.62 350 VAL B O 1
ATOM 7922 N N . ALA B 1 351 ? 18.844 -10.906 -10.555 1 96.06 351 ALA B N 1
ATOM 7923 C CA . ALA B 1 351 ? 18.547 -9.477 -10.539 1 96.06 351 ALA B CA 1
ATOM 7924 C C . ALA B 1 351 ? 17.094 -9.211 -10.914 1 96.06 351 ALA B C 1
ATOM 7926 O O . ALA B 1 351 ? 16.422 -8.406 -10.273 1 96.06 351 ALA B O 1
ATOM 7927 N N . GLN B 1 352 ? 16.688 -9.953 -11.914 1 94.94 352 GLN B N 1
ATOM 7928 C CA . GLN B 1 352 ? 15.297 -9.805 -12.32 1 94.94 352 GLN B CA 1
ATOM 7929 C C . GLN B 1 352 ? 14.352 -10.258 -11.211 1 94.94 352 GLN B C 1
ATOM 7931 O O . GLN B 1 352 ? 13.352 -9.586 -10.938 1 94.94 352 GLN B O 1
ATOM 7936 N N . ALA B 1 353 ? 14.617 -11.344 -10.617 1 96.62 353 ALA B N 1
ATOM 7937 C CA . ALA B 1 353 ? 13.766 -11.883 -9.562 1 96.62 353 ALA B CA 1
ATOM 7938 C C . ALA B 1 353 ? 13.703 -10.938 -8.359 1 96.62 353 ALA B C 1
ATOM 7940 O O . ALA B 1 353 ? 12.719 -10.922 -7.629 1 96.62 353 ALA B O 1
ATOM 7941 N N . ARG B 1 354 ? 14.727 -10.148 -8.172 1 97.25 354 ARG B N 1
ATOM 7942 C CA . ARG B 1 354 ? 14.82 -9.25 -7.031 1 97.25 354 ARG B CA 1
ATOM 7943 C C . ARG B 1 354 ? 14.109 -7.926 -7.32 1 97.25 354 ARG B C 1
ATOM 7945 O O . ARG B 1 354 ? 13.82 -7.16 -6.398 1 97.25 354 ARG B O 1
ATOM 7952 N N . GLU B 1 355 ? 13.898 -7.676 -8.633 1 96.25 355 GLU B N 1
ATOM 7953 C CA . GLU B 1 355 ? 13.242 -6.434 -9.039 1 96.25 355 GLU B CA 1
ATOM 7954 C C . GLU B 1 355 ? 11.789 -6.406 -8.578 1 96.25 355 GLU B C 1
ATOM 7956 O O . GLU B 1 355 ? 11.023 -7.328 -8.867 1 96.25 355 GLU B O 1
ATOM 7961 N N . PRO B 1 356 ? 11.328 -5.301 -7.945 1 97.06 356 PRO B N 1
ATOM 7962 C CA . PRO B 1 356 ? 9.992 -5.254 -7.34 1 97.06 356 PRO B CA 1
ATOM 7963 C C . PRO B 1 356 ? 8.883 -5.551 -8.344 1 97.06 356 PRO B C 1
ATOM 7965 O O . PRO B 1 356 ? 7.887 -6.195 -7.996 1 97.06 356 PRO B O 1
ATOM 7968 N N . TRP B 1 357 ? 9.016 -5.172 -9.531 1 94.81 357 TRP B N 1
ATOM 7969 C CA . TRP B 1 357 ? 7.938 -5.312 -10.5 1 94.81 357 TRP B CA 1
ATOM 7970 C C . TRP B 1 357 ? 7.801 -6.762 -10.953 1 94.81 357 TRP B C 1
ATOM 7972 O O . TRP B 1 357 ? 6.809 -7.129 -11.586 1 94.81 357 TRP B O 1
ATOM 7982 N N . THR B 1 358 ? 8.789 -7.57 -10.648 1 96.12 358 THR B N 1
ATOM 7983 C CA . THR B 1 358 ? 8.594 -9 -10.867 1 96.12 358 THR B CA 1
ATOM 7984 C C . THR B 1 358 ? 7.418 -9.516 -10.039 1 96.12 358 THR B C 1
ATOM 7986 O O . THR B 1 358 ? 6.531 -10.195 -10.562 1 96.12 358 THR B O 1
ATOM 7989 N N . CYS B 1 359 ? 7.418 -9.172 -8.812 1 96.5 359 CYS B N 1
ATOM 7990 C CA . CYS B 1 359 ? 6.277 -9.508 -7.973 1 96.5 359 CYS B CA 1
ATOM 7991 C C . CYS B 1 359 ? 5.047 -8.703 -8.383 1 96.5 359 CYS B C 1
ATOM 7993 O O . CYS B 1 359 ? 3.928 -9.219 -8.359 1 96.5 359 CYS B O 1
ATOM 7995 N N . GLY B 1 360 ? 5.277 -7.438 -8.828 1 95.81 360 GLY B N 1
ATOM 7996 C CA . GLY B 1 360 ? 4.227 -6.488 -9.164 1 95.81 360 GLY B CA 1
ATOM 7997 C C . GLY B 1 360 ? 3.418 -6.898 -10.383 1 95.81 360 GLY B C 1
ATOM 7998 O O . GLY B 1 360 ? 2.328 -6.371 -10.609 1 95.81 360 GLY B O 1
ATOM 7999 N N . GLN B 1 361 ? 3.947 -7.844 -11.125 1 92.06 361 GLN B N 1
ATOM 8000 C CA . GLN B 1 361 ? 3.17 -8.328 -12.258 1 92.06 361 GLN B CA 1
ATOM 8001 C C . GLN B 1 361 ? 1.843 -8.93 -11.805 1 92.06 361 GLN B C 1
ATOM 8003 O O . GLN B 1 361 ? 0.81 -8.719 -12.445 1 92.06 361 GLN B O 1
ATOM 8008 N N . CYS B 1 362 ? 1.881 -9.578 -10.711 1 93.75 362 CYS B N 1
ATOM 8009 C CA . CYS B 1 362 ? 0.702 -10.281 -10.227 1 93.75 362 CYS B CA 1
ATOM 8010 C C . CYS B 1 362 ? 0.159 -9.625 -8.961 1 93.75 362 CYS B C 1
ATOM 8012 O O . CYS B 1 362 ? -1.049 -9.641 -8.719 1 93.75 362 CYS B O 1
ATOM 8014 N N . HIS B 1 363 ? 0.962 -9.117 -8.141 1 95.75 363 HIS B N 1
ATOM 8015 C CA . HIS B 1 363 ? 0.57 -8.445 -6.906 1 95.75 363 HIS B CA 1
ATOM 8016 C C . HIS B 1 363 ? 0.354 -6.953 -7.137 1 95.75 363 HIS B C 1
ATOM 8018 O O . HIS B 1 363 ? 1.149 -6.129 -6.68 1 95.75 363 HIS B O 1
ATOM 8024 N N . ILE B 1 364 ? -0.784 -6.625 -7.734 1 93.5 364 ILE B N 1
ATOM 8025 C CA . ILE B 1 364 ? -1.105 -5.301 -8.25 1 93.5 364 ILE B CA 1
ATOM 8026 C C . ILE B 1 364 ? -2.619 -5.102 -8.258 1 93.5 364 ILE B C 1
ATOM 8028 O O . ILE B 1 364 ? -3.379 -6.074 -8.25 1 93.5 364 ILE B O 1
ATOM 8032 N N . GLY B 1 365 ? -3.039 -3.809 -8.164 1 87.62 365 GLY B N 1
ATOM 8033 C CA . GLY B 1 365 ? -4.418 -3.477 -8.492 1 87.62 365 GLY B CA 1
ATOM 8034 C C . GLY B 1 365 ? -5.348 -3.559 -7.297 1 87.62 365 GLY B C 1
ATOM 8035 O O . GLY B 1 365 ? -4.926 -3.346 -6.156 1 87.62 365 GLY B O 1
ATOM 8036 N N . TYR B 1 366 ? -6.652 -3.84 -7.527 1 83.44 366 TYR B N 1
ATOM 8037 C CA . TYR B 1 366 ? -7.719 -3.672 -6.543 1 83.44 366 TYR B CA 1
ATOM 8038 C C . TYR B 1 366 ? -7.652 -4.758 -5.477 1 83.44 366 TYR B C 1
ATOM 8040 O O . TYR B 1 366 ? -7.992 -4.516 -4.316 1 83.44 366 TYR B O 1
ATOM 8048 N N . ASP B 1 367 ? -7.184 -5.852 -5.867 1 82.44 367 ASP B N 1
ATOM 8049 C CA . ASP B 1 367 ? -7.34 -6.977 -4.953 1 82.44 367 ASP B CA 1
ATOM 8050 C C . ASP B 1 367 ? -6.098 -7.152 -4.082 1 82.44 367 ASP B C 1
ATOM 8052 O O . ASP B 1 367 ? -6.195 -7.578 -2.928 1 82.44 367 ASP B O 1
ATOM 8056 N N . HIS B 1 368 ? -4.953 -6.855 -4.461 1 88.56 368 HIS B N 1
ATOM 8057 C CA . HIS B 1 368 ? -3.744 -6.918 -3.648 1 88.56 368 HIS B CA 1
ATOM 8058 C C . HIS B 1 368 ? -2.66 -6 -4.199 1 88.56 368 HIS B C 1
ATOM 8060 O O . HIS B 1 368 ? -1.648 -6.469 -4.723 1 88.56 368 HIS B O 1
ATOM 8066 N N . PRO B 1 369 ? -2.869 -4.664 -3.959 1 94.25 369 PRO B N 1
ATOM 8067 C CA . PRO B 1 369 ? -2 -3.631 -4.527 1 94.25 369 PRO B CA 1
ATOM 8068 C C . PRO B 1 369 ? -0.625 -3.584 -3.867 1 94.25 369 PRO B C 1
ATOM 8070 O O . PRO B 1 369 ? -0.18 -2.518 -3.434 1 94.25 369 PRO B O 1
ATOM 8073 N N . HIS B 1 370 ? 0.109 -4.656 -3.924 1 97.12 370 HIS B N 1
ATOM 8074 C CA . HIS B 1 370 ? 1.383 -4.727 -3.217 1 97.12 370 HIS B CA 1
ATOM 8075 C C . HIS B 1 370 ? 2.428 -3.834 -3.875 1 97.12 370 HIS B C 1
ATOM 8077 O O . HIS B 1 370 ? 3.186 -3.146 -3.186 1 97.12 370 HIS B O 1
ATOM 8083 N N . ILE B 1 371 ? 2.504 -3.814 -5.23 1 97.38 371 ILE B N 1
ATOM 8084 C CA . ILE B 1 371 ? 3.51 -3.002 -5.906 1 97.38 371 ILE B CA 1
ATOM 8085 C C . ILE B 1 371 ? 3.188 -1.521 -5.723 1 97.38 371 ILE B C 1
ATOM 8087 O O . ILE B 1 371 ? 4.09 -0.7 -5.547 1 97.38 371 ILE B O 1
ATOM 8091 N N . GLU B 1 372 ? 1.937 -1.155 -5.773 1 94.94 372 GLU B N 1
ATOM 8092 C CA . GLU B 1 372 ? 1.539 0.229 -5.539 1 94.94 372 GLU B CA 1
ATOM 8093 C C . GLU B 1 372 ? 1.85 0.658 -4.105 1 94.94 372 GLU B C 1
ATOM 8095 O O . GLU B 1 372 ? 2.328 1.771 -3.877 1 94.94 372 GLU B O 1
ATOM 8100 N N . ILE B 1 373 ? 1.543 -0.249 -3.162 1 96.62 373 ILE B N 1
ATOM 8101 C CA . ILE B 1 373 ? 1.857 0.012 -1.762 1 96.62 373 ILE B CA 1
ATOM 8102 C C . ILE B 1 373 ? 3.363 0.201 -1.598 1 96.62 373 ILE B C 1
ATOM 8104 O O . ILE B 1 373 ? 3.809 1.125 -0.913 1 96.62 373 ILE B O 1
ATOM 8108 N N . TYR B 1 374 ? 4.125 -0.624 -2.252 1 96.81 374 TYR B N 1
ATOM 8109 C CA . TYR B 1 374 ? 5.578 -0.502 -2.184 1 96.81 374 TYR B CA 1
ATOM 8110 C C . TYR B 1 374 ? 6.039 0.845 -2.729 1 96.81 374 TYR B C 1
ATOM 8112 O O . TYR B 1 374 ? 6.852 1.528 -2.104 1 96.81 374 TYR B O 1
ATOM 8120 N N . GLU B 1 375 ? 5.555 1.214 -3.801 1 93.75 375 GLU B N 1
ATOM 8121 C CA . GLU B 1 375 ? 5.941 2.475 -4.426 1 93.75 375 GLU B CA 1
ATOM 8122 C C . GLU B 1 375 ? 5.578 3.664 -3.541 1 93.75 375 GLU B C 1
ATOM 8124 O O . GLU B 1 375 ? 6.293 4.668 -3.52 1 93.75 375 GLU B O 1
ATOM 8129 N N . GLU B 1 376 ? 4.531 3.488 -2.848 1 92.75 376 GLU B N 1
ATOM 8130 C CA . GLU B 1 376 ? 4.105 4.551 -1.941 1 92.75 376 GLU B CA 1
ATOM 8131 C C . GLU B 1 376 ? 4.957 4.57 -0.675 1 92.75 376 GLU B C 1
ATOM 8133 O O . GLU B 1 376 ? 5.18 5.629 -0.088 1 92.75 376 GLU B O 1
ATOM 8138 N N . SER B 1 377 ? 5.379 3.447 -0.255 1 93.94 377 SER B N 1
ATOM 8139 C CA . SER B 1 377 ? 6.133 3.326 0.99 1 93.94 377 SER B CA 1
ATOM 8140 C C . SER B 1 377 ? 7.457 4.078 0.91 1 93.94 377 SER B C 1
ATOM 8142 O O . SER B 1 377 ? 7.949 4.367 -0.183 1 93.94 377 SER B O 1
ATOM 8144 N N . LYS B 1 378 ? 8 4.41 2.08 1 92.75 378 LYS B N 1
ATOM 8145 C CA . LYS B 1 378 ? 9.32 5.031 2.123 1 92.75 378 LYS B CA 1
ATOM 8146 C C . LYS B 1 378 ? 10.375 4.129 1.492 1 92.75 378 LYS B C 1
ATOM 8148 O O . LYS B 1 378 ? 11.336 4.613 0.881 1 92.75 378 LYS B O 1
ATOM 8153 N N . HIS B 1 379 ? 10.234 2.828 1.691 1 94.19 379 HIS B N 1
ATOM 8154 C CA . HIS B 1 379 ? 11.164 1.882 1.09 1 94.19 379 HIS B CA 1
ATOM 8155 C C . HIS B 1 379 ? 11.172 2.008 -0.43 1 94.19 379 HIS B C 1
ATOM 8157 O O . HIS B 1 379 ? 12.242 2.125 -1.042 1 94.19 379 HIS B O 1
ATOM 8163 N N . GLY B 1 380 ? 9.977 2.062 -1.005 1 94.5 380 GLY B N 1
ATOM 8164 C CA . GLY B 1 380 ? 9.875 2.207 -2.447 1 94.5 380 GLY B CA 1
ATOM 8165 C C . GLY B 1 380 ? 10.406 3.537 -2.951 1 94.5 380 GLY B C 1
ATOM 8166 O O . GLY B 1 380 ? 11.023 3.604 -4.016 1 94.5 380 GLY B O 1
ATOM 8167 N N . ASN B 1 381 ? 10.203 4.594 -2.209 1 91.5 381 ASN B N 1
ATOM 8168 C CA . ASN B 1 381 ? 10.68 5.922 -2.578 1 91.5 381 ASN B CA 1
ATOM 8169 C C . ASN B 1 381 ? 12.203 5.965 -2.65 1 91.5 381 ASN B C 1
ATOM 8171 O O . ASN B 1 381 ? 12.766 6.473 -3.621 1 91.5 381 ASN B O 1
ATOM 8175 N N . ILE B 1 382 ? 12.805 5.445 -1.634 1 92.69 382 ILE B N 1
ATOM 8176 C CA . ILE B 1 382 ? 14.266 5.449 -1.596 1 92.69 382 ILE B CA 1
ATOM 8177 C C . ILE B 1 382 ? 14.812 4.539 -2.693 1 92.69 382 ILE B C 1
ATOM 8179 O O . ILE B 1 382 ? 15.781 4.887 -3.373 1 92.69 382 ILE B O 1
ATOM 8183 N N . TYR B 1 383 ? 14.133 3.402 -2.934 1 93.5 383 TYR B N 1
ATOM 8184 C CA . TYR B 1 383 ? 14.539 2.477 -3.984 1 93.5 383 TYR B CA 1
ATOM 8185 C C . TYR B 1 383 ? 14.562 3.166 -5.344 1 93.5 383 TYR B C 1
ATOM 8187 O O . TYR B 1 383 ? 15.469 2.943 -6.148 1 93.5 383 TYR B O 1
ATOM 8195 N N . GLU B 1 384 ? 13.609 3.928 -5.594 1 88.5 384 GLU B N 1
ATOM 8196 C CA . GLU B 1 384 ? 13.5 4.582 -6.895 1 88.5 384 GLU B CA 1
ATOM 8197 C C . GLU B 1 384 ? 14.727 5.441 -7.195 1 88.5 384 GLU B C 1
ATOM 8199 O O . GLU B 1 384 ? 15.172 5.516 -8.344 1 88.5 384 GLU B O 1
ATOM 8204 N N . LEU B 1 385 ? 15.266 6.004 -6.246 1 86.12 385 LEU B N 1
ATOM 8205 C CA . LEU B 1 385 ? 16.438 6.855 -6.426 1 86.12 385 LEU B CA 1
ATOM 8206 C C . LEU B 1 385 ? 17.719 6.031 -6.43 1 86.12 385 LEU B C 1
ATOM 8208 O O . LEU B 1 385 ? 18.672 6.367 -7.129 1 86.12 385 LEU B O 1
ATOM 8212 N N . HIS B 1 386 ? 17.734 4.953 -5.637 1 90.19 386 HIS B N 1
ATOM 8213 C CA . HIS B 1 386 ? 19 4.277 -5.336 1 90.19 386 HIS B CA 1
ATOM 8214 C C . HIS B 1 386 ? 19.172 3.039 -6.211 1 90.19 386 HIS B C 1
ATOM 8216 O O . HIS B 1 386 ? 20.266 2.48 -6.285 1 90.19 386 HIS B O 1
ATOM 8222 N N . LYS B 1 387 ? 18.172 2.613 -6.887 1 90.5 387 LYS B N 1
ATOM 8223 C CA . LYS B 1 387 ? 18.172 1.295 -7.516 1 90.5 387 LYS B CA 1
ATOM 8224 C C . LYS B 1 387 ? 19.344 1.139 -8.477 1 90.5 387 LYS B C 1
ATOM 8226 O O . LYS B 1 387 ? 19.906 0.049 -8.609 1 90.5 387 LYS B O 1
ATOM 8231 N N . GLU B 1 388 ? 19.797 2.209 -9.078 1 87.31 388 GLU B N 1
ATOM 8232 C CA . GLU B 1 388 ? 20.891 2.111 -10.031 1 87.31 388 GLU B CA 1
ATOM 8233 C C . GLU B 1 388 ? 22.203 1.801 -9.336 1 87.31 388 GLU B C 1
ATOM 8235 O O . GLU B 1 388 ? 23.156 1.316 -9.969 1 87.31 388 GLU B O 1
ATOM 8240 N N . LYS B 1 389 ? 22.234 2.059 -8.133 1 88.06 389 LYS B N 1
ATOM 8241 C CA . LYS B 1 389 ? 23.453 1.803 -7.367 1 88.06 389 LYS B CA 1
ATOM 8242 C C . LYS B 1 389 ? 23.453 0.393 -6.781 1 88.06 389 LYS B C 1
ATOM 8244 O O . LYS B 1 389 ? 24.469 -0.074 -6.266 1 88.06 389 LYS B O 1
ATOM 8249 N N . PHE B 1 390 ? 22.359 -0.343 -6.879 1 93.88 390 PHE B N 1
ATOM 8250 C CA . PHE B 1 390 ? 22.25 -1.673 -6.293 1 93.88 390 PHE B CA 1
ATOM 8251 C C . PHE B 1 390 ? 23 -2.701 -7.137 1 93.88 390 PHE B C 1
ATOM 8253 O O . PHE B 1 390 ? 22.953 -2.648 -8.367 1 93.88 390 PHE B O 1
ATOM 8260 N N . ASN B 1 391 ? 23.734 -3.512 -6.48 1 96 391 ASN B N 1
ATOM 8261 C CA . ASN B 1 391 ? 24.203 -4.723 -7.145 1 96 391 ASN B CA 1
ATOM 8262 C C . ASN B 1 391 ? 23.188 -5.859 -7.012 1 96 391 ASN B C 1
ATOM 8264 O O . ASN B 1 391 ? 23.266 -6.652 -6.07 1 96 391 ASN B O 1
ATOM 8268 N N . MET B 1 392 ? 22.391 -5.973 -7.973 1 95.62 392 MET B N 1
ATOM 8269 C CA . MET B 1 392 ? 21.25 -6.879 -7.895 1 95.62 392 MET B CA 1
ATOM 8270 C C . MET B 1 392 ? 21.656 -8.305 -8.227 1 95.62 392 MET B C 1
ATOM 8272 O O . MET B 1 392 ? 20.891 -9.25 -8 1 95.62 392 MET B O 1
ATOM 8276 N N . GLU B 1 393 ? 22.891 -8.547 -8.695 1 94.69 393 GLU B N 1
ATOM 8277 C CA . GLU B 1 393 ? 23.297 -9.867 -9.148 1 94.69 393 GLU B CA 1
ATOM 8278 C C . GLU B 1 393 ? 24.094 -10.602 -8.07 1 94.69 393 GLU B C 1
ATOM 8280 O O . GLU B 1 393 ? 24.281 -11.82 -8.148 1 94.69 393 GLU B O 1
ATOM 8285 N N . ARG B 1 394 ? 24.516 -9.875 -7.102 1 94.06 394 ARG B N 1
ATOM 8286 C CA . ARG B 1 394 ? 25.469 -10.398 -6.117 1 94.06 394 ARG B CA 1
ATOM 8287 C C . ARG B 1 394 ? 24.812 -11.477 -5.262 1 94.06 394 ARG B C 1
ATOM 8289 O O . ARG B 1 394 ? 23.688 -11.297 -4.781 1 94.06 394 ARG B O 1
ATOM 8296 N N . VAL B 1 395 ? 25.531 -12.641 -5.07 1 93.31 395 VAL B N 1
ATOM 8297 C CA . VAL B 1 395 ? 25.109 -13.711 -4.172 1 93.31 395 VAL B CA 1
ATOM 8298 C C . VAL B 1 395 ? 26.281 -14.117 -3.273 1 93.31 395 VAL B C 1
ATOM 8300 O O . VAL B 1 395 ? 27.344 -14.516 -3.762 1 93.31 395 VAL B O 1
ATOM 8303 N N . PRO B 1 396 ? 26.141 -14.062 -1.953 1 94.38 396 PRO B N 1
ATOM 8304 C CA . PRO B 1 396 ? 24.984 -13.547 -1.221 1 94.38 396 PRO B CA 1
ATOM 8305 C C . PRO B 1 396 ? 24.859 -12.023 -1.318 1 94.38 396 PRO B C 1
ATOM 8307 O O . PRO B 1 396 ? 25.844 -11.344 -1.616 1 94.38 396 PRO B O 1
ATOM 8310 N N . TRP B 1 397 ? 23.672 -11.586 -1.14 1 95.56 397 TRP B N 1
ATOM 8311 C CA . TRP B 1 397 ? 23.344 -10.172 -1.228 1 95.56 397 TRP B CA 1
ATOM 8312 C C . TRP B 1 397 ? 23.734 -9.438 0.053 1 95.56 397 TRP B C 1
ATOM 8314 O O . TRP B 1 397 ? 23.328 -9.828 1.146 1 95.56 397 TRP B O 1
ATOM 8324 N N . ARG B 1 398 ? 24.641 -8.445 0.031 1 94.88 398 ARG B N 1
ATOM 8325 C CA . ARG B 1 398 ? 25.219 -7.812 1.217 1 94.88 398 ARG B CA 1
ATOM 8326 C C . ARG B 1 398 ? 24.469 -6.535 1.572 1 94.88 398 ARG B C 1
ATOM 8328 O O . ARG B 1 398 ? 24.375 -5.613 0.76 1 94.88 398 ARG B O 1
ATOM 8335 N N . VAL B 1 399 ? 23.891 -6.461 2.803 1 95.81 399 VAL B N 1
ATOM 8336 C CA . VAL B 1 399 ? 23.125 -5.312 3.268 1 95.81 399 VAL B CA 1
ATOM 8337 C C . VAL B 1 399 ? 24.047 -4.105 3.438 1 95.81 399 VAL B C 1
ATOM 8339 O O . VAL B 1 399 ? 25.156 -4.234 3.959 1 95.81 399 VAL B O 1
ATOM 8342 N N . GLY B 1 400 ? 23.594 -2.947 2.973 1 92.56 400 GLY B N 1
ATOM 8343 C CA . GLY B 1 400 ? 24.359 -1.715 3.111 1 92.56 400 GLY B CA 1
ATOM 8344 C C . GLY B 1 400 ? 25.391 -1.528 2.023 1 92.56 400 GLY B C 1
ATOM 8345 O O . GLY B 1 400 ? 25.969 -0.442 1.877 1 92.56 400 GLY B O 1
ATOM 8346 N N . VAL B 1 401 ? 25.703 -2.613 1.256 1 93.81 401 VAL B N 1
ATOM 8347 C CA . VAL B 1 401 ? 26.719 -2.543 0.199 1 93.81 401 VAL B CA 1
ATOM 8348 C C . VAL B 1 401 ? 26.047 -2.787 -1.157 1 93.81 401 VAL B C 1
ATOM 8350 O O . VAL B 1 401 ? 26.109 -1.934 -2.045 1 93.81 401 VAL B O 1
ATOM 8353 N N . ASP B 1 402 ? 25.406 -3.887 -1.215 1 96 402 ASP B N 1
ATOM 8354 C CA . ASP B 1 402 ? 24.75 -4.234 -2.469 1 96 402 ASP B CA 1
ATOM 8355 C C . ASP B 1 402 ? 23.359 -3.594 -2.559 1 96 402 ASP B C 1
ATOM 8357 O O . ASP B 1 402 ? 22.812 -3.426 -3.654 1 96 402 ASP B O 1
ATOM 8361 N N . PHE B 1 403 ? 22.781 -3.35 -1.483 1 95.12 403 PHE B N 1
ATOM 8362 C CA . PHE B 1 403 ? 21.516 -2.631 -1.359 1 95.12 403 PHE B CA 1
ATOM 8363 C C . PHE B 1 403 ? 21.422 -1.931 -0.009 1 95.12 403 PHE B C 1
ATOM 8365 O O . PHE B 1 403 ? 22.078 -2.33 0.951 1 95.12 403 PHE B O 1
ATOM 8372 N N . ASP B 1 404 ? 20.562 -0.907 0.097 1 93.12 404 ASP B N 1
ATOM 8373 C CA . ASP B 1 404 ? 20.469 -0.18 1.359 1 93.12 404 ASP B CA 1
ATOM 8374 C C . ASP B 1 404 ? 19.016 0.032 1.777 1 93.12 404 ASP B C 1
ATOM 8376 O O . ASP B 1 404 ? 18.75 0.641 2.814 1 93.12 404 ASP B O 1
ATOM 8380 N N . VAL B 1 405 ? 18.094 -0.338 0.966 1 95 405 VAL B N 1
ATOM 8381 C CA . VAL B 1 405 ? 16.672 -0.368 1.285 1 95 405 VAL B CA 1
ATOM 8382 C C . VAL B 1 405 ? 16.062 -1.663 0.765 1 95 405 VAL B C 1
ATOM 8384 O O . VAL B 1 405 ? 16.516 -2.217 -0.238 1 95 405 VAL B O 1
ATOM 8387 N N . PRO B 1 406 ? 15.039 -2.184 1.428 1 96.44 406 PRO B N 1
ATOM 8388 C CA . PRO B 1 406 ? 14.523 -3.494 1.021 1 96.44 406 PRO B CA 1
ATOM 8389 C C . PRO B 1 406 ? 13.672 -3.426 -0.241 1 96.44 406 PRO B C 1
ATOM 8391 O O . PRO B 1 406 ? 13.008 -2.414 -0.489 1 96.44 406 PRO B O 1
ATOM 8394 N N . THR B 1 407 ? 13.727 -4.473 -1.035 1 97.19 407 THR B N 1
ATOM 8395 C CA . THR B 1 407 ? 12.719 -4.816 -2.035 1 97.19 407 THR B CA 1
ATOM 8396 C C . THR B 1 407 ? 11.773 -5.895 -1.505 1 97.19 407 THR B C 1
ATOM 8398 O O . THR B 1 407 ? 11.891 -6.312 -0.35 1 97.19 407 THR B O 1
ATOM 8401 N N . CYS B 1 408 ? 10.812 -6.293 -2.369 1 97.62 408 CYS B N 1
ATOM 8402 C CA . CYS B 1 408 ? 9.922 -7.379 -1.975 1 97.62 408 CYS B CA 1
ATOM 8403 C C . CYS B 1 408 ? 10.719 -8.625 -1.615 1 97.62 408 CYS B C 1
ATOM 8405 O O . CYS B 1 408 ? 10.445 -9.273 -0.6 1 97.62 408 CYS B O 1
ATOM 8407 N N . ALA B 1 409 ? 11.758 -8.922 -2.404 1 97.19 409 ALA B N 1
ATOM 8408 C CA . ALA B 1 409 ? 12.547 -10.133 -2.238 1 97.19 409 ALA B CA 1
ATOM 8409 C C . ALA B 1 409 ? 13.352 -10.094 -0.942 1 97.19 409 ALA B C 1
ATOM 8411 O O . ALA B 1 409 ? 13.578 -11.133 -0.312 1 97.19 409 ALA B O 1
ATOM 8412 N N . THR B 1 410 ? 13.758 -8.891 -0.515 1 96.94 410 THR B N 1
ATOM 8413 C CA . THR B 1 410 ? 14.508 -8.75 0.728 1 96.94 410 THR B CA 1
ATOM 8414 C C . THR B 1 410 ? 13.703 -9.273 1.911 1 96.94 410 THR B C 1
ATOM 8416 O O . THR B 1 410 ? 14.172 -10.125 2.666 1 96.94 410 THR B O 1
ATOM 8419 N N . CYS B 1 411 ? 12.484 -8.883 2.008 1 97 411 CYS B N 1
ATOM 8420 C CA . CYS B 1 411 ? 11.648 -9.211 3.158 1 97 411 CYS B CA 1
ATOM 8421 C C . CYS B 1 411 ? 11.07 -10.617 3.025 1 97 411 CYS B C 1
ATOM 8423 O O . CYS B 1 411 ? 10.969 -11.344 4.012 1 97 411 CYS B O 1
ATOM 8425 N N . HIS B 1 412 ? 10.875 -11.055 1.8 1 97.19 412 HIS B N 1
ATOM 8426 C CA . HIS B 1 412 ? 10.047 -12.25 1.681 1 97.19 412 HIS B CA 1
ATOM 8427 C C . HIS B 1 412 ? 10.883 -13.461 1.288 1 97.19 412 HIS B C 1
ATOM 8429 O O . HIS B 1 412 ? 10.445 -14.602 1.461 1 97.19 412 HIS B O 1
ATOM 8435 N N . MET B 1 413 ? 12.133 -13.266 0.752 1 97.25 413 MET B N 1
ATOM 8436 C CA . MET B 1 413 ? 12.742 -14.453 0.153 1 97.25 413 MET B CA 1
ATOM 8437 C C . MET B 1 413 ? 14.25 -14.445 0.353 1 97.25 413 MET B C 1
ATOM 8439 O O . MET B 1 413 ? 14.844 -15.484 0.661 1 97.25 413 MET B O 1
ATOM 8443 N N . SER B 1 414 ? 14.977 -13.352 0.321 1 96.94 414 SER B N 1
ATOM 8444 C CA . SER B 1 414 ? 16.406 -13.297 0.01 1 96.94 414 SER B CA 1
ATOM 8445 C C . SER B 1 414 ? 17.25 -13.719 1.208 1 96.94 414 SER B C 1
ATOM 8447 O O . SER B 1 414 ? 16.859 -13.492 2.357 1 96.94 414 SER B O 1
ATOM 8449 N N . THR B 1 415 ? 18.359 -14.32 0.783 1 97.5 415 THR B N 1
ATOM 8450 C CA . THR B 1 415 ? 19.469 -14.445 1.719 1 97.5 415 THR B CA 1
ATOM 8451 C C . THR B 1 415 ? 20.219 -13.117 1.852 1 97.5 415 THR B C 1
ATOM 8453 O O . THR B 1 415 ? 20.578 -12.5 0.848 1 97.5 415 THR B O 1
ATOM 8456 N N . ILE B 1 416 ? 20.438 -12.742 3.041 1 96.94 416 ILE B N 1
ATOM 8457 C CA . ILE B 1 416 ? 21.125 -11.477 3.264 1 96.94 416 ILE B CA 1
ATOM 8458 C C . ILE B 1 416 ? 22.375 -11.703 4.098 1 96.94 416 ILE B C 1
ATOM 8460 O O . ILE B 1 416 ? 22.328 -12.367 5.137 1 96.94 416 ILE B O 1
ATOM 8464 N N . ALA B 1 417 ? 23.484 -11.18 3.619 1 96.94 417 ALA B N 1
ATOM 8465 C CA . ALA B 1 417 ? 24.766 -11.297 4.285 1 96.94 417 ALA B CA 1
ATOM 8466 C C . ALA B 1 417 ? 25.203 -9.961 4.887 1 96.94 417 ALA B C 1
ATOM 8468 O O . ALA B 1 417 ? 24.625 -8.914 4.578 1 96.94 417 ALA B O 1
ATOM 8469 N N . SER B 1 418 ? 26.172 -10.086 5.805 1 93.81 418 SER B N 1
ATOM 8470 C CA . SER B 1 418 ? 26.797 -8.891 6.371 1 93.81 418 SER B CA 1
ATOM 8471 C C . SER B 1 418 ? 27.469 -8.047 5.293 1 93.81 418 SER B C 1
ATOM 8473 O O . SER B 1 418 ? 27.719 -8.539 4.188 1 93.81 418 SER B O 1
ATOM 8475 N N . PRO B 1 419 ? 27.734 -6.777 5.578 1 91.62 419 PRO B N 1
ATOM 8476 C CA . PRO B 1 419 ? 28.328 -5.902 4.566 1 91.62 419 PRO B CA 1
ATOM 8477 C C . PRO B 1 419 ? 29.609 -6.473 3.971 1 91.62 419 PRO B C 1
ATOM 8479 O O . PRO B 1 419 ? 29.875 -6.297 2.779 1 91.62 419 PRO B O 1
ATOM 8482 N N . ASP B 1 420 ? 30.422 -7.23 4.754 1 89.44 420 ASP B N 1
ATOM 8483 C CA . ASP B 1 420 ? 31.672 -7.781 4.273 1 89.44 420 ASP B CA 1
ATOM 8484 C C . ASP B 1 420 ? 31.469 -9.148 3.631 1 89.44 420 ASP B C 1
ATOM 8486 O O . ASP B 1 420 ? 32.406 -9.742 3.104 1 89.44 420 ASP B O 1
ATOM 8490 N N . GLY B 1 421 ? 30.234 -9.664 3.736 1 91.06 421 GLY B N 1
ATOM 8491 C CA . GLY B 1 421 ? 29.891 -10.922 3.098 1 91.06 421 GLY B CA 1
ATOM 8492 C C . GLY B 1 421 ? 30.297 -12.133 3.91 1 91.06 421 GLY B C 1
ATOM 8493 O O . GLY B 1 421 ? 30.141 -13.273 3.465 1 91.06 421 GLY B O 1
ATOM 8494 N N . SER B 1 422 ? 30.766 -11.914 5.156 1 91.25 422 SER B N 1
ATOM 8495 C CA . SER B 1 422 ? 31.391 -13 5.914 1 91.25 422 SER B CA 1
ATOM 8496 C C . SER B 1 422 ? 30.344 -13.805 6.68 1 91.25 422 SER B C 1
ATOM 8498 O O . SER B 1 422 ? 30.594 -14.961 7.043 1 91.25 422 SER B O 1
ATOM 8500 N N . MET B 1 423 ? 29.203 -13.203 6.918 1 94 423 MET B N 1
ATOM 8501 C CA . MET B 1 423 ? 28.172 -13.852 7.719 1 94 423 MET B CA 1
ATOM 8502 C C . MET B 1 423 ? 26.812 -13.75 7.035 1 94 423 MET B C 1
ATOM 8504 O O . MET B 1 423 ? 26.469 -12.711 6.48 1 94 423 MET B O 1
ATOM 8508 N N . ILE B 1 424 ? 26.109 -14.859 7.062 1 96.19 424 ILE B N 1
ATOM 8509 C CA . ILE B 1 424 ? 24.719 -14.82 6.641 1 96.19 424 ILE B CA 1
ATOM 8510 C C . ILE B 1 424 ? 23.844 -14.344 7.797 1 96.19 424 ILE B C 1
ATOM 8512 O O . ILE B 1 424 ? 23.75 -15 8.836 1 96.19 424 ILE B O 1
ATOM 8516 N N . LEU B 1 425 ? 23.234 -13.219 7.637 1 94.88 425 LEU B N 1
ATOM 8517 C CA . LEU B 1 425 ? 22.422 -12.602 8.68 1 94.88 425 LEU B CA 1
ATOM 8518 C C . LEU B 1 425 ? 20.984 -13.117 8.633 1 94.88 425 LEU B C 1
ATOM 8520 O O . LEU B 1 425 ? 20.344 -13.266 9.672 1 94.88 425 LEU B O 1
ATOM 8524 N N . VAL B 1 426 ? 20.469 -13.305 7.477 1 95.94 426 VAL B N 1
ATOM 8525 C CA . VAL B 1 426 ? 19.141 -13.859 7.227 1 95.94 426 VAL B CA 1
ATOM 8526 C C . VAL B 1 426 ? 19.234 -14.961 6.176 1 95.94 426 VAL B C 1
ATOM 8528 O O . VAL B 1 426 ? 19.75 -14.742 5.078 1 95.94 426 VAL B O 1
ATOM 8531 N N . LYS B 1 427 ? 18.734 -16.094 6.477 1 95.56 427 LYS B N 1
ATOM 8532 C CA . LYS B 1 427 ? 18.703 -17.188 5.516 1 95.56 427 LYS B CA 1
ATOM 8533 C C . LYS B 1 427 ? 17.594 -17 4.488 1 95.56 427 LYS B C 1
ATOM 8535 O O . LYS B 1 427 ? 16.484 -16.609 4.84 1 95.56 427 LYS B O 1
ATOM 8540 N N . GLY B 1 428 ? 17.969 -17.297 3.26 1 96 428 GLY B N 1
ATOM 8541 C CA . GLY B 1 428 ? 16.969 -17.188 2.199 1 96 428 GLY B CA 1
ATOM 8542 C C . GLY B 1 428 ? 16.047 -18.391 2.115 1 96 428 GLY B C 1
ATOM 8543 O O . GLY B 1 428 ? 16.375 -19.469 2.613 1 96 428 GLY B O 1
ATOM 8544 N N . THR B 1 429 ? 14.852 -18.156 1.477 1 97 429 THR B N 1
ATOM 8545 C CA . THR B 1 429 ? 13.875 -19.234 1.303 1 97 429 THR B CA 1
ATOM 8546 C C . THR B 1 429 ? 12.977 -18.953 0.103 1 97 429 THR B C 1
ATOM 8548 O O . THR B 1 429 ? 12.703 -17.797 -0.22 1 97 429 THR B O 1
ATOM 8551 N N . HIS B 1 430 ? 12.578 -20.016 -0.555 1 97.62 430 HIS B N 1
ATOM 8552 C CA . HIS B 1 430 ? 11.523 -19.938 -1.557 1 97.62 430 HIS B CA 1
ATOM 8553 C C . HIS B 1 430 ? 10.195 -20.422 -0.99 1 97.62 430 HIS B C 1
ATOM 8555 O O . HIS B 1 430 ? 9.203 -20.5 -1.716 1 97.62 430 HIS B O 1
ATOM 8561 N N . ASP B 1 431 ? 10.172 -20.797 0.275 1 96.81 431 ASP B N 1
ATOM 8562 C CA . ASP B 1 431 ? 8.922 -21.047 0.987 1 96.81 431 ASP B CA 1
ATOM 8563 C C . ASP B 1 431 ? 8.328 -19.766 1.538 1 96.81 431 ASP B C 1
ATOM 8565 O O . ASP B 1 431 ? 8.672 -19.328 2.645 1 96.81 431 ASP B O 1
ATOM 8569 N N . LEU B 1 432 ? 7.406 -19.219 0.88 1 94.69 432 LEU B N 1
ATOM 8570 C CA . LEU B 1 432 ? 6.875 -17.891 1.121 1 94.69 432 LEU B CA 1
ATOM 8571 C C . LEU B 1 432 ? 6.047 -17.859 2.402 1 94.69 432 LEU B C 1
ATOM 8573 O O . LEU B 1 432 ? 5.641 -16.781 2.857 1 94.69 432 LEU B O 1
ATOM 8577 N N . THR B 1 433 ? 5.855 -18.938 3.016 1 93.81 433 THR B N 1
ATOM 8578 C CA . THR B 1 433 ? 5.094 -18.984 4.258 1 93.81 433 THR B CA 1
ATOM 8579 C C . THR B 1 433 ? 6 -18.719 5.461 1 93.81 433 THR B C 1
ATOM 8581 O O . THR B 1 433 ? 5.527 -18.328 6.527 1 93.81 433 THR B O 1
ATOM 8584 N N . LYS B 1 434 ? 7.281 -18.938 5.355 1 94.19 434 LYS B N 1
ATOM 8585 C CA . LYS B 1 434 ? 8.219 -19 6.473 1 94.19 434 LYS B CA 1
ATOM 8586 C C . LYS B 1 434 ? 8.344 -17.656 7.16 1 94.19 434 LYS B C 1
ATOM 8588 O O . LYS B 1 434 ? 8.797 -17.578 8.305 1 94.19 434 LYS B O 1
ATOM 8593 N N . ARG B 1 435 ? 7.949 -16.594 6.582 1 95.31 435 ARG B N 1
ATOM 8594 C CA . ARG B 1 435 ? 8.109 -15.281 7.195 1 95.31 435 ARG B CA 1
ATOM 8595 C C . ARG B 1 435 ? 6.754 -14.617 7.418 1 95.31 435 ARG B C 1
ATOM 8597 O O . ARG B 1 435 ? 6.684 -13.414 7.668 1 95.31 435 ARG B O 1
ATOM 8604 N N . LEU B 1 436 ? 5.691 -15.398 7.305 1 95.44 436 LEU B N 1
ATOM 8605 C CA . LEU B 1 436 ? 4.344 -14.852 7.426 1 95.44 436 LEU B CA 1
ATOM 8606 C C . LEU B 1 436 ? 3.586 -15.516 8.57 1 95.44 436 LEU B C 1
ATOM 8608 O O . LEU B 1 436 ? 3.68 -16.734 8.758 1 95.44 436 LEU B O 1
ATOM 8612 N N . VAL B 1 437 ? 2.881 -14.75 9.305 1 95.44 437 VAL B N 1
ATOM 8613 C CA . VAL B 1 437 ? 2.061 -15.258 10.406 1 95.44 437 VAL B CA 1
ATOM 8614 C C . VAL B 1 437 ? 0.601 -15.344 9.961 1 95.44 437 VAL B C 1
ATOM 8616 O O . VAL B 1 437 ? -0.056 -16.359 10.172 1 95.44 437 VAL B O 1
ATOM 8619 N N . TRP B 1 438 ? 0.124 -14.352 9.258 1 94.5 438 TRP B N 1
ATOM 8620 C CA . TRP B 1 438 ? -1.311 -14.195 9.039 1 94.5 438 TRP B CA 1
ATOM 8621 C C . TRP B 1 438 ? -1.666 -14.438 7.574 1 94.5 438 TRP B C 1
ATOM 8623 O O . TRP B 1 438 ? -0.868 -14.148 6.68 1 94.5 438 TRP B O 1
ATOM 8633 N N . ASP B 1 439 ? -2.814 -15.008 7.371 1 92.75 439 ASP B N 1
ATOM 8634 C CA . ASP B 1 439 ? -3.545 -14.938 6.109 1 92.75 439 ASP B CA 1
ATOM 8635 C C . ASP B 1 439 ? -4.473 -13.719 6.078 1 92.75 439 ASP B C 1
ATOM 8637 O O . ASP B 1 439 ? -5.441 -13.656 6.832 1 92.75 439 ASP B O 1
ATOM 8641 N N . GLN B 1 440 ? -4.195 -12.82 5.184 1 91.06 440 GLN B N 1
ATOM 8642 C CA . GLN B 1 440 ? -4.922 -11.555 5.137 1 91.06 440 GLN B CA 1
ATOM 8643 C C . GLN B 1 440 ? -5.766 -11.453 3.869 1 91.06 440 GLN B C 1
ATOM 8645 O O . GLN B 1 440 ? -6.18 -10.359 3.482 1 91.06 440 GLN B O 1
ATOM 8650 N N . MET B 1 441 ? -6.035 -12.578 3.225 1 90.62 441 MET B N 1
ATOM 8651 C CA . MET B 1 441 ? -6.555 -12.484 1.862 1 90.62 441 MET B CA 1
ATOM 8652 C C . MET B 1 441 ? -8 -12.969 1.799 1 90.62 441 MET B C 1
ATOM 8654 O O . MET B 1 441 ? -8.656 -12.836 0.765 1 90.62 441 MET B O 1
ATOM 8658 N N . HIS B 1 442 ? -8.547 -13.453 2.875 1 92.81 442 HIS B N 1
ATOM 8659 C CA . HIS B 1 442 ? -9.859 -14.094 2.826 1 92.81 442 HIS B CA 1
ATOM 8660 C C . HIS B 1 442 ? -10.867 -13.359 3.695 1 92.81 442 HIS B C 1
ATOM 8662 O O . HIS B 1 442 ? -10.688 -12.18 4.004 1 92.81 442 HIS B O 1
ATOM 8668 N N . PHE B 1 443 ? -12.102 -13.961 3.943 1 93.25 443 PHE B N 1
ATOM 8669 C CA . PHE B 1 443 ? -13.188 -13.266 4.621 1 93.25 443 PHE B CA 1
ATOM 8670 C C . PHE B 1 443 ? -12.688 -12.609 5.906 1 93.25 443 PHE B C 1
ATOM 8672 O O . PHE B 1 443 ? -13.07 -11.477 6.215 1 93.25 443 PHE B O 1
ATOM 8679 N N . PHE B 1 444 ? -11.82 -13.352 6.578 1 92.25 444 PHE B N 1
ATOM 8680 C CA . PHE B 1 444 ? -11.281 -12.914 7.863 1 92.25 444 PHE B CA 1
ATOM 8681 C C . PHE B 1 444 ? -9.773 -13.133 7.922 1 92.25 444 PHE B C 1
ATOM 8683 O O . PHE B 1 444 ? -9.242 -14 7.223 1 92.25 444 PHE B O 1
ATOM 8690 N N . ALA B 1 445 ? -9.094 -12.289 8.625 1 91.75 445 ALA B N 1
ATOM 8691 C CA . ALA B 1 445 ? -7.684 -12.531 8.906 1 91.75 445 ALA B CA 1
ATOM 8692 C C . ALA B 1 445 ? -7.508 -13.68 9.891 1 91.75 445 ALA B C 1
ATOM 8694 O O . ALA B 1 445 ? -8.203 -13.742 10.906 1 91.75 445 ALA B O 1
ATOM 8695 N N . GLN B 1 446 ? -6.656 -14.586 9.539 1 90.44 446 GLN B N 1
ATOM 8696 C CA . GLN B 1 446 ? -6.398 -15.797 10.312 1 90.44 446 GLN B CA 1
ATOM 8697 C C . GLN B 1 446 ? -4.969 -16.281 10.109 1 90.44 446 GLN B C 1
ATOM 8699 O O . GLN B 1 446 ? -4.285 -15.852 9.18 1 90.44 446 GLN B O 1
ATOM 8704 N N . PRO B 1 447 ? -4.496 -17.125 11.094 1 92.31 447 PRO B N 1
ATOM 8705 C CA . PRO B 1 447 ? -3.146 -17.641 10.875 1 92.31 447 PRO B CA 1
ATOM 8706 C C . PRO B 1 447 ? -3.02 -18.438 9.578 1 92.31 447 PRO B C 1
ATOM 8708 O O . PRO B 1 447 ? -3.996 -19.031 9.117 1 92.31 447 PRO B O 1
ATOM 8711 N N . LYS B 1 448 ? -1.863 -18.484 9.039 1 92.88 448 LYS B N 1
ATOM 8712 C CA . LYS B 1 448 ? -1.604 -19.281 7.84 1 92.88 448 LYS B CA 1
ATOM 8713 C C . LYS B 1 448 ? -1.938 -20.75 8.07 1 92.88 448 LYS B C 1
ATOM 8715 O O . LYS B 1 448 ? -1.784 -21.266 9.18 1 92.88 448 LYS B O 1
ATOM 8720 N N . PRO B 1 449 ? -2.422 -21.375 7.02 1 93.75 449 PRO B N 1
ATOM 8721 C CA . PRO B 1 449 ? -2.664 -22.812 7.152 1 93.75 449 PRO B CA 1
ATOM 8722 C C . PRO B 1 449 ? -1.375 -23.641 7.156 1 93.75 449 PRO B C 1
ATOM 8724 O O . PRO B 1 449 ? -0.364 -23.203 6.594 1 93.75 449 PRO B O 1
ATOM 8727 N N . LYS B 1 450 ? -1.469 -24.797 7.738 1 93.56 450 LYS B N 1
ATOM 8728 C CA . LYS B 1 450 ? -0.343 -25.734 7.812 1 93.56 450 LYS B CA 1
ATOM 8729 C C . LYS B 1 450 ? 0.013 -26.281 6.434 1 93.56 450 LYS B C 1
ATOM 8731 O O . LYS B 1 450 ? 1.187 -26.5 6.133 1 93.56 450 LYS B O 1
ATOM 8736 N N . TRP B 1 451 ? -1.048 -26.5 5.641 1 95.62 451 TRP B N 1
ATOM 8737 C CA . TRP B 1 451 ? -0.857 -27.125 4.332 1 95.62 451 TRP B CA 1
ATOM 8738 C C . TRP B 1 451 ? -1.311 -26.188 3.215 1 95.62 451 TRP B C 1
ATOM 8740 O O . TRP B 1 451 ? -2.299 -25.469 3.367 1 95.62 451 TRP B O 1
ATOM 8750 N N . PRO B 1 452 ? -0.626 -26.188 2.084 1 95.06 452 PRO B N 1
ATOM 8751 C CA . PRO B 1 452 ? -0.851 -25.172 1.048 1 95.06 452 PRO B CA 1
ATOM 8752 C C . PRO B 1 452 ? -2.074 -25.484 0.185 1 95.06 452 PRO B C 1
ATOM 8754 O O . PRO B 1 452 ? -2.508 -24.625 -0.597 1 95.06 452 PRO B O 1
ATOM 8757 N N . ASP B 1 453 ? -2.658 -26.641 0.224 1 96.69 453 ASP B N 1
ATOM 8758 C CA . ASP B 1 453 ? -3.762 -27.062 -0.638 1 96.69 453 ASP B CA 1
ATOM 8759 C C . ASP B 1 453 ? -5.109 -26.75 0.005 1 96.69 453 ASP B C 1
ATOM 8761 O O . ASP B 1 453 ? -5.629 -27.547 0.792 1 96.69 453 ASP B O 1
ATOM 8765 N N . ASN B 1 454 ? -5.742 -25.703 -0.437 1 94.31 454 ASN B N 1
ATOM 8766 C CA . ASN B 1 454 ? -6.988 -25.234 0.158 1 94.31 454 ASN B CA 1
ATOM 8767 C C . ASN B 1 454 ? -8.133 -26.219 -0.083 1 94.31 454 ASN B C 1
ATOM 8769 O O . ASN B 1 454 ? -9.016 -26.359 0.76 1 94.31 454 ASN B O 1
ATOM 8773 N N . THR B 1 455 ? -8.125 -26.875 -1.22 1 95.19 455 THR B N 1
ATOM 8774 C CA . THR B 1 455 ? -9.188 -27.828 -1.555 1 95.19 455 THR B CA 1
ATOM 8775 C C . THR B 1 455 ? -9.117 -29.047 -0.651 1 95.19 455 THR B C 1
ATOM 8777 O O . THR B 1 455 ? -10.133 -29.469 -0.091 1 95.19 455 THR B O 1
ATOM 8780 N N . GLN B 1 456 ? -7.953 -29.625 -0.519 1 97.06 456 GLN B N 1
ATOM 8781 C CA . GLN B 1 456 ? -7.801 -30.766 0.38 1 97.06 456 GLN B CA 1
ATOM 8782 C C . GLN B 1 456 ? -8.102 -30.359 1.823 1 97.06 456 GLN B C 1
ATOM 8784 O O . GLN B 1 456 ? -8.734 -31.125 2.561 1 97.06 456 GLN B O 1
ATOM 8789 N N . ASN B 1 457 ? -7.637 -29.203 2.23 1 96.94 457 ASN B N 1
ATOM 8790 C CA . ASN B 1 457 ? -7.926 -28.719 3.574 1 96.94 457 ASN B CA 1
ATOM 8791 C C . ASN B 1 457 ? -9.43 -28.672 3.846 1 96.94 457 ASN B C 1
ATOM 8793 O O . ASN B 1 457 ? -9.883 -29.094 4.914 1 96.94 457 ASN B O 1
ATOM 8797 N N . LYS B 1 458 ? -10.133 -28.188 2.904 1 95.88 458 LYS B N 1
ATOM 8798 C CA . LYS B 1 458 ? -11.578 -28.062 3.061 1 95.88 458 LYS B CA 1
ATOM 8799 C C . LYS B 1 458 ? -12.25 -29.438 3.062 1 95.88 458 LYS B C 1
ATOM 8801 O O . LYS B 1 458 ? -13.031 -29.75 3.961 1 95.88 458 LYS B O 1
ATOM 8806 N N . ILE B 1 459 ? -11.938 -30.281 2.156 1 97.06 459 ILE B N 1
ATOM 8807 C CA . ILE B 1 459 ? -12.672 -31.516 1.911 1 97.06 459 ILE B CA 1
ATOM 8808 C C . ILE B 1 459 ? -12.203 -32.594 2.883 1 97.06 459 ILE B C 1
ATOM 8810 O O . ILE B 1 459 ? -13.016 -33.375 3.404 1 97.06 459 ILE B O 1
ATOM 8814 N N . VAL B 1 460 ? -10.93 -32.656 3.131 1 97.62 460 VAL B N 1
ATOM 8815 C CA . VAL B 1 460 ? -10.367 -33.781 3.896 1 97.62 460 VAL B CA 1
ATOM 8816 C C . VAL B 1 460 ? -10.312 -33.406 5.379 1 97.62 460 VAL B C 1
ATOM 8818 O O . VAL B 1 460 ? -10.672 -34.219 6.238 1 97.62 460 VAL B O 1
ATOM 8821 N N . LYS B 1 461 ? -9.922 -32.156 5.672 1 96.88 461 LYS B N 1
ATOM 8822 C CA . LYS B 1 461 ? -9.711 -31.75 7.062 1 96.88 461 LYS B CA 1
ATOM 8823 C C . LYS B 1 461 ? -10.891 -30.938 7.578 1 96.88 461 LYS B C 1
ATOM 8825 O O . LYS B 1 461 ? -11 -30.688 8.781 1 96.88 461 LYS B O 1
ATOM 8830 N N . GLY B 1 462 ? -11.734 -30.5 6.699 1 95.75 462 GLY B N 1
ATOM 8831 C CA . GLY B 1 462 ? -12.906 -29.734 7.105 1 95.75 462 GLY B CA 1
ATOM 8832 C C . GLY B 1 462 ? -12.594 -28.281 7.426 1 95.75 462 GLY B C 1
ATOM 8833 O O . GLY B 1 462 ? -13.328 -27.641 8.172 1 95.75 462 GLY B O 1
ATOM 8834 N N . GLY B 1 463 ? -11.508 -27.828 7.004 1 94.44 463 GLY B N 1
ATOM 8835 C CA . GLY B 1 463 ? -11.133 -26.438 7.219 1 94.44 463 GLY B CA 1
ATOM 8836 C C . GLY B 1 463 ? -11.281 -25.578 5.98 1 94.44 463 GLY B C 1
ATOM 8837 O O . GLY B 1 463 ? -10.516 -25.719 5.023 1 94.44 463 GLY B O 1
ATOM 8838 N N . ASN B 1 464 ? -12.188 -24.594 6 1 92.62 464 ASN B N 1
ATOM 8839 C CA . ASN B 1 464 ? -12.414 -23.688 4.883 1 92.62 464 ASN B CA 1
ATOM 8840 C C . ASN B 1 464 ? -11.656 -22.375 5.074 1 92.62 464 ASN B C 1
ATOM 8842 O O . ASN B 1 464 ? -12.055 -21.531 5.883 1 92.62 464 ASN B O 1
ATOM 8846 N N . ILE B 1 465 ? -10.711 -22.203 4.301 1 89 465 ILE B N 1
ATOM 8847 C CA . ILE B 1 465 ? -9.836 -21.047 4.43 1 89 465 ILE B CA 1
ATOM 8848 C C . ILE B 1 465 ? -10.578 -19.781 3.996 1 89 465 ILE B C 1
ATOM 8850 O O . ILE B 1 465 ? -10.336 -18.703 4.531 1 89 465 ILE B O 1
ATOM 8854 N N . LEU B 1 466 ? -11.398 -19.875 3.047 1 88.69 466 LEU B N 1
ATOM 8855 C CA . LEU B 1 466 ? -12.094 -18.719 2.482 1 88.69 466 LEU B CA 1
ATOM 8856 C C . LEU B 1 466 ? -12.969 -18.047 3.533 1 88.69 466 LEU B C 1
ATOM 8858 O O . LEU B 1 466 ? -12.797 -16.859 3.818 1 88.69 466 LEU B O 1
ATOM 8862 N N . ASN B 1 467 ? -13.906 -18.859 4.188 1 88.31 467 ASN B N 1
ATOM 8863 C CA . ASN B 1 467 ? -14.898 -18.234 5.055 1 88.31 467 ASN B CA 1
ATOM 8864 C C . ASN B 1 467 ? -14.594 -18.5 6.527 1 88.31 467 ASN B C 1
ATOM 8866 O O . ASN B 1 467 ? -15.312 -18.016 7.406 1 88.31 467 ASN B O 1
ATOM 8870 N N . GLY B 1 468 ? -13.633 -19.359 6.805 1 88 468 GLY B N 1
ATOM 8871 C CA . GLY B 1 468 ? -13.164 -19.562 8.172 1 88 468 GLY B CA 1
ATOM 8872 C C . GLY B 1 468 ? -13.828 -20.734 8.859 1 88 468 GLY B C 1
ATOM 8873 O O . GLY B 1 468 ? -13.461 -21.094 9.984 1 88 468 GLY B O 1
ATOM 8874 N N . ALA B 1 469 ? -14.797 -21.391 8.195 1 88.5 469 ALA B N 1
ATOM 8875 C CA . ALA B 1 469 ? -15.469 -22.516 8.812 1 88.5 469 ALA B CA 1
ATOM 8876 C C . ALA B 1 469 ? -14.5 -23.672 9.055 1 88.5 469 ALA B C 1
ATOM 8878 O O . ALA B 1 469 ? -13.844 -24.141 8.125 1 88.5 469 ALA B O 1
ATOM 8879 N N . GLY B 1 470 ? -14.359 -24.094 10.289 1 90.25 470 GLY B N 1
ATOM 8880 C CA . GLY B 1 470 ? -13.477 -25.203 10.633 1 90.25 470 GLY B CA 1
ATOM 8881 C C . GLY B 1 470 ? -12.008 -24.859 10.453 1 90.25 470 GLY B C 1
ATOM 8882 O O . GLY B 1 470 ? -11.188 -25.766 10.266 1 90.25 470 GLY B O 1
ATOM 8883 N N . TYR B 1 471 ? -11.672 -23.609 10.422 1 87.5 471 TYR B N 1
ATOM 8884 C CA . TYR B 1 471 ? -10.32 -23.172 10.094 1 87.5 471 TYR B CA 1
ATOM 8885 C C . TYR B 1 471 ? -9.312 -23.703 11.109 1 87.5 471 TYR B C 1
ATOM 8887 O O . TYR B 1 471 ? -8.156 -23.953 10.766 1 87.5 471 TYR B O 1
ATOM 8895 N N . GLU B 1 472 ? -9.688 -23.969 12.352 1 87.62 472 GLU B N 1
ATOM 8896 C CA . GLU B 1 472 ? -8.805 -24.453 13.406 1 87.62 472 GLU B CA 1
ATOM 8897 C C . GLU B 1 472 ? -8.227 -25.828 13.031 1 87.62 472 GLU B C 1
ATOM 8899 O O . GLU B 1 472 ? -7.168 -26.203 13.539 1 87.62 472 GLU B O 1
ATOM 8904 N N . ASN B 1 473 ? -8.898 -26.5 12.125 1 92.25 473 ASN B N 1
ATOM 8905 C CA . ASN B 1 473 ? -8.461 -27.828 11.719 1 92.25 473 ASN B CA 1
ATOM 8906 C C . ASN B 1 473 ? -7.195 -27.766 10.867 1 92.25 473 ASN B C 1
ATOM 8908 O O . ASN B 1 473 ? -6.488 -28.75 10.719 1 92.25 473 ASN B O 1
ATOM 8912 N N . VAL B 1 474 ? -6.98 -26.562 10.305 1 93.75 474 VAL B N 1
ATOM 8913 C CA . VAL B 1 474 ? -5.914 -26.547 9.312 1 93.75 474 VAL B CA 1
ATOM 8914 C C . VAL B 1 474 ? -4.945 -25.406 9.617 1 93.75 474 VAL B C 1
ATOM 8916 O O . VAL B 1 474 ? -3.861 -25.328 9.031 1 93.75 474 VAL B O 1
ATOM 8919 N N . ALA B 1 475 ? -5.297 -24.516 10.477 1 90.88 475 ALA B N 1
ATOM 8920 C CA . ALA B 1 475 ? -4.504 -23.328 10.773 1 90.88 475 ALA B CA 1
ATOM 8921 C C . ALA B 1 475 ? -3.264 -23.688 11.586 1 90.88 475 ALA B C 1
ATOM 8923 O O . ALA B 1 475 ? -3.303 -24.609 12.422 1 90.88 475 ALA B O 1
ATOM 8924 N N . MET B 1 476 ? -2.184 -22.969 11.383 1 90.44 476 MET B N 1
ATOM 8925 C CA . MET B 1 476 ? -1.058 -23.031 12.312 1 90.44 476 MET B CA 1
ATOM 8926 C C . MET B 1 476 ? -1.452 -22.516 13.688 1 90.44 476 MET B C 1
ATOM 8928 O O . MET B 1 476 ? -2.277 -21.609 13.805 1 90.44 476 MET B O 1
ATOM 8932 N N . THR B 1 477 ? -0.857 -23.109 14.688 1 85.56 477 THR B N 1
ATOM 8933 C CA . THR B 1 477 ? -1.222 -22.75 16.047 1 85.56 477 THR B CA 1
ATOM 8934 C C . THR B 1 477 ? -0.084 -21.984 16.734 1 85.56 477 THR B C 1
ATOM 8936 O O . THR B 1 477 ? 1.022 -21.906 16.188 1 85.56 477 THR B O 1
ATOM 8939 N N . GLY B 1 478 ? -0.474 -21.328 17.844 1 86.88 478 GLY B N 1
ATOM 8940 C CA . GLY B 1 478 ? 0.573 -20.734 18.672 1 86.88 478 GLY B CA 1
ATOM 8941 C C . GLY B 1 478 ? 0.473 -19.234 18.766 1 86.88 478 GLY B C 1
ATOM 8942 O O . GLY B 1 478 ? 1.463 -18.516 18.562 1 86.88 478 GLY B O 1
ATOM 8943 N N . TYR B 1 479 ? -0.702 -18.688 18.828 1 87.88 479 TYR B N 1
ATOM 8944 C CA . TYR B 1 479 ? -0.852 -17.281 19.156 1 87.88 479 TYR B CA 1
ATOM 8945 C C . TYR B 1 479 ? -1.896 -17.094 20.25 1 87.88 479 TYR B C 1
ATOM 8947 O O . TYR B 1 479 ? -2.855 -17.859 20.344 1 87.88 479 TYR B O 1
ATOM 8955 N N . LYS B 1 480 ? -1.679 -16.156 21.156 1 86.69 480 LYS B N 1
ATOM 8956 C CA . LYS B 1 480 ? -2.58 -15.844 22.266 1 86.69 480 LYS B CA 1
ATOM 8957 C C . LYS B 1 480 ? -2.607 -14.344 22.547 1 86.69 480 LYS B C 1
ATOM 8959 O O . LYS B 1 480 ? -1.558 -13.727 22.734 1 86.69 480 LYS B O 1
ATOM 8964 N N . VAL B 1 481 ? -3.828 -13.789 22.484 1 87.12 481 VAL B N 1
ATOM 8965 C CA . VAL B 1 481 ? -3.967 -12.406 22.938 1 87.12 481 VAL B CA 1
ATOM 8966 C C . VAL B 1 481 ? -3.85 -12.336 24.453 1 87.12 481 VAL B C 1
ATOM 8968 O O . VAL B 1 481 ? -4.734 -12.805 25.172 1 87.12 481 VAL B O 1
ATOM 8971 N N . VAL B 1 482 ? -2.863 -11.742 24.969 1 87.69 482 VAL B N 1
ATOM 8972 C CA . VAL B 1 482 ? -2.604 -11.781 26.406 1 87.69 482 VAL B CA 1
ATOM 8973 C C . VAL B 1 482 ? -3.053 -10.477 27.047 1 87.69 482 VAL B C 1
ATOM 8975 O O . VAL B 1 482 ? -3.229 -10.406 28.266 1 87.69 482 VAL B O 1
ATOM 8978 N N . ASP B 1 483 ? -3.221 -9.492 26.188 1 85.19 483 ASP B N 1
ATOM 8979 C CA . ASP B 1 483 ? -3.645 -8.18 26.672 1 85.19 483 ASP B CA 1
ATOM 8980 C C . ASP B 1 483 ? -4.34 -7.387 25.562 1 85.19 483 ASP B C 1
ATOM 8982 O O . ASP B 1 483 ? -3.807 -7.254 24.469 1 85.19 483 ASP B O 1
ATOM 8986 N N . LEU B 1 484 ? -5.535 -6.898 25.891 1 84.62 484 LEU B N 1
ATOM 8987 C CA . LEU B 1 484 ? -6.27 -6.121 24.891 1 84.62 484 LEU B CA 1
ATOM 8988 C C . LEU B 1 484 ? -5.82 -4.664 24.906 1 84.62 484 LEU B C 1
ATOM 8990 O O . LEU B 1 484 ? -6.207 -3.889 24.016 1 84.62 484 LEU B O 1
ATOM 8994 N N . GLY B 1 485 ? -4.965 -4.312 25.797 1 82.19 485 GLY B N 1
ATOM 8995 C CA . GLY B 1 485 ? -4.625 -2.912 26 1 82.19 485 GLY B CA 1
ATOM 8996 C C . GLY B 1 485 ? -5.473 -2.246 27.062 1 82.19 485 GLY B C 1
ATOM 8997 O O . GLY B 1 485 ? -6.336 -2.887 27.672 1 82.19 485 GLY B O 1
ATOM 8998 N N . PRO B 1 486 ? -5.242 -1.001 27.344 1 84.25 486 PRO B N 1
ATOM 8999 C CA . PRO B 1 486 ? -5.957 -0.299 28.422 1 84.25 486 PRO B CA 1
ATOM 9000 C C . PRO B 1 486 ? -7.41 0.003 28.062 1 84.25 486 PRO B C 1
ATOM 9002 O O . PRO B 1 486 ? -7.762 0.047 26.875 1 84.25 486 PRO B O 1
ATOM 9005 N N . ALA B 1 487 ? -8.203 0.11 29.078 1 78.25 487 ALA B N 1
ATOM 9006 C CA . ALA B 1 487 ? -9.578 0.566 28.922 1 78.25 487 ALA B CA 1
ATOM 9007 C C . ALA B 1 487 ? -9.633 2.068 28.656 1 78.25 487 ALA B C 1
ATOM 9009 O O . ALA B 1 487 ? -8.656 2.779 28.875 1 78.25 487 ALA B O 1
ATOM 9010 N N . PRO B 1 488 ? -10.828 2.498 28.125 1 74.31 488 PRO B N 1
ATOM 9011 C CA . PRO B 1 488 ? -10.977 3.947 27.953 1 74.31 488 PRO B CA 1
ATOM 9012 C C . PRO B 1 488 ? -10.672 4.723 29.234 1 74.31 488 PRO B C 1
ATOM 9014 O O . PRO B 1 488 ? -11.188 4.379 30.297 1 74.31 488 PRO B O 1
ATOM 9017 N N . GLY B 1 489 ? -9.852 5.672 29.141 1 74.56 489 GLY B N 1
ATOM 9018 C CA . GLY B 1 489 ? -9.531 6.516 30.297 1 74.56 489 GLY B CA 1
ATOM 9019 C C . GLY B 1 489 ? -8.328 6.023 31.078 1 74.56 489 GLY B C 1
ATOM 9020 O O . GLY B 1 489 ? -7.754 6.77 31.875 1 74.56 489 GLY B O 1
ATOM 9021 N N . GLU B 1 490 ? -7.988 4.816 30.828 1 84 490 GLU B N 1
ATOM 9022 C CA . GLU B 1 490 ? -6.832 4.277 31.547 1 84 490 GLU B CA 1
ATOM 9023 C C . GLU B 1 490 ? -5.527 4.785 30.938 1 84 490 GLU B C 1
ATOM 9025 O O . GLU B 1 490 ? -5.32 4.684 29.719 1 84 490 GLU B O 1
ATOM 9030 N N . LEU B 1 491 ? -4.727 5.332 31.844 1 87.56 491 LEU B N 1
ATOM 9031 C CA . LEU B 1 491 ? -3.436 5.852 31.406 1 87.56 491 LEU B CA 1
ATOM 9032 C C . LEU B 1 491 ? -2.361 4.77 31.484 1 87.56 491 LEU B C 1
ATOM 9034 O O . LEU B 1 491 ? -1.62 4.699 32.469 1 87.56 491 LEU B O 1
ATOM 9038 N N . LYS B 1 492 ? -2.289 4.043 30.406 1 88.88 492 LYS B N 1
ATOM 9039 C CA . LYS B 1 492 ? -1.354 2.922 30.359 1 88.88 492 LYS B CA 1
ATOM 9040 C C . LYS B 1 492 ? -0.886 2.656 28.938 1 88.88 492 LYS B C 1
ATOM 9042 O O . LYS B 1 492 ? -1.64 2.859 27.969 1 88.88 492 LYS B O 1
ATOM 9047 N N . PHE B 1 493 ? 0.383 2.273 28.859 1 90.31 493 PHE B N 1
ATOM 9048 C CA . PHE B 1 493 ? 0.979 1.855 27.594 1 90.31 493 PHE B CA 1
ATOM 9049 C C . PHE B 1 493 ? 1.604 0.471 27.719 1 90.31 493 PHE B C 1
ATOM 9051 O O . PHE B 1 493 ? 1.999 0.06 28.812 1 90.31 493 PHE B O 1
ATOM 9058 N N . PRO B 1 494 ? 1.868 -0.333 26.672 1 88.25 494 PRO B N 1
ATOM 9059 C CA . PRO B 1 494 ? 1.444 0.034 25.328 1 88.25 494 PRO B CA 1
ATOM 9060 C C . PRO B 1 494 ? -0.072 -0.007 25.141 1 88.25 494 PRO B C 1
ATOM 9062 O O . PRO B 1 494 ? -0.771 -0.645 25.938 1 88.25 494 PRO B O 1
ATOM 9065 N N . ARG B 1 495 ? -0.317 0.781 24 1 86.19 495 ARG B N 1
ATOM 9066 C CA . ARG B 1 495 ? -1.716 0.738 23.578 1 86.19 495 ARG B CA 1
ATOM 9067 C C . ARG B 1 495 ? -1.988 -0.477 22.703 1 86.19 495 ARG B C 1
ATOM 9069 O O . ARG B 1 495 ? -1.057 -1.155 22.266 1 86.19 495 ARG B O 1
ATOM 9076 N N . LEU B 1 496 ? -3.182 -0.913 22.562 1 88.5 496 LEU B N 1
ATOM 9077 C CA . LEU B 1 496 ? -3.604 -1.951 21.625 1 88.5 496 LEU B CA 1
ATOM 9078 C C . LEU B 1 496 ? -3.254 -3.336 22.156 1 88.5 496 LEU B C 1
ATOM 9080 O O . LEU B 1 496 ? -2.594 -3.461 23.188 1 88.5 496 LEU B O 1
ATOM 9084 N N . MET B 1 497 ? -3.551 -4.32 21.484 1 87.69 497 MET B N 1
ATOM 9085 C CA . MET B 1 497 ? -3.459 -5.688 21.984 1 87.69 497 MET B CA 1
ATOM 9086 C C . MET B 1 497 ? -2.029 -6.207 21.891 1 87.69 497 MET B C 1
ATOM 9088 O O . MET B 1 497 ? -1.262 -5.773 21.031 1 87.69 497 MET B O 1
ATOM 9092 N N . THR B 1 498 ? -1.689 -7.027 22.828 1 89.38 498 THR B N 1
ATOM 9093 C CA . THR B 1 498 ? -0.444 -7.785 22.812 1 89.38 498 THR B CA 1
ATOM 9094 C C . THR B 1 498 ? -0.71 -9.258 22.516 1 89.38 498 THR B C 1
ATOM 9096 O O . THR B 1 498 ? -1.532 -9.891 23.172 1 89.38 498 THR B O 1
ATOM 9099 N N . ILE B 1 499 ? -0.043 -9.734 21.516 1 91 499 ILE B N 1
ATOM 9100 C CA . ILE B 1 499 ? -0.17 -11.133 21.125 1 91 499 ILE B CA 1
ATOM 9101 C C . ILE B 1 499 ? 1.133 -11.875 21.406 1 91 499 ILE B C 1
ATOM 9103 O O . ILE B 1 499 ? 2.219 -11.383 21.094 1 91 499 ILE B O 1
ATOM 9107 N N . GLU B 1 500 ? 1.009 -12.977 22.109 1 92.88 500 GLU B N 1
ATOM 9108 C CA . GLU B 1 500 ? 2.137 -13.883 22.312 1 92.88 500 GLU B CA 1
ATOM 9109 C C . GLU B 1 500 ? 2.115 -15.016 21.297 1 92.88 500 GLU B C 1
ATOM 9111 O O . GLU B 1 500 ? 1.065 -15.617 21.047 1 92.88 500 GLU B O 1
ATOM 9116 N N . TYR B 1 501 ? 3.242 -15.219 20.719 1 93.81 501 TYR B N 1
ATOM 9117 C CA . TYR B 1 501 ? 3.375 -16.266 19.719 1 93.81 501 TYR B CA 1
ATOM 9118 C C . TYR B 1 501 ? 4.223 -17.422 20.234 1 93.81 501 TYR B C 1
ATOM 9120 O O . TYR B 1 501 ? 5.168 -17.203 21 1 93.81 501 TYR B O 1
ATOM 9128 N N . THR B 1 502 ? 3.846 -18.625 19.844 1 94.31 502 THR B N 1
ATOM 9129 C CA . THR B 1 502 ? 4.617 -19.828 20.141 1 94.31 502 THR B CA 1
ATOM 9130 C C . THR B 1 502 ? 4.672 -20.734 18.922 1 94.31 502 THR B C 1
ATOM 9132 O O . THR B 1 502 ? 3.996 -20.484 17.922 1 94.31 502 THR B O 1
ATOM 9135 N N . GLY B 1 503 ? 5.594 -21.641 18.938 1 93.25 503 GLY B N 1
ATOM 9136 C CA . GLY B 1 503 ? 5.684 -22.625 17.875 1 93.25 503 GLY B CA 1
ATOM 9137 C C . GLY B 1 503 ? 6.078 -22.031 16.531 1 93.25 503 GLY B C 1
ATOM 9138 O O . GLY B 1 503 ? 6.969 -21.172 16.469 1 93.25 503 GLY B O 1
ATOM 9139 N N . GLU B 1 504 ? 5.434 -22.5 15.461 1 92.56 504 GLU B N 1
ATOM 9140 C CA . GLU B 1 504 ? 5.777 -22.109 14.094 1 92.56 504 GLU B CA 1
ATOM 9141 C C . GLU B 1 504 ? 5.488 -20.641 13.859 1 92.56 504 GLU B C 1
ATOM 9143 O O . GLU B 1 504 ? 6.234 -19.953 13.148 1 92.56 504 GLU B O 1
ATOM 9148 N N . LEU B 1 505 ? 4.41 -20.172 14.438 1 95.44 505 LEU B N 1
ATOM 9149 C CA . LEU B 1 505 ? 4.059 -18.781 14.242 1 95.44 505 LEU B CA 1
ATOM 9150 C C . LEU B 1 505 ? 5.117 -17.859 14.852 1 95.44 505 LEU B C 1
ATOM 9152 O O . LEU B 1 505 ? 5.414 -16.797 14.297 1 95.44 505 LEU B O 1
ATOM 9156 N N . LYS B 1 506 ? 5.66 -18.25 16.016 1 96.38 506 LYS B N 1
ATOM 9157 C CA . LYS B 1 506 ? 6.758 -17.5 16.625 1 96.38 506 LYS B CA 1
ATOM 9158 C C . LYS B 1 506 ? 7.984 -17.5 15.711 1 96.38 506 LYS B C 1
ATOM 9160 O O . LYS B 1 506 ? 8.625 -16.469 15.516 1 96.38 506 LYS B O 1
ATOM 9165 N N . GLU B 1 507 ? 8.266 -18.672 15.156 1 96.06 507 GLU B N 1
ATOM 9166 C CA . GLU B 1 507 ? 9.406 -18.797 14.258 1 96.06 507 GLU B CA 1
ATOM 9167 C C . GLU B 1 507 ? 9.242 -17.891 13.039 1 96.06 507 GLU B C 1
ATOM 9169 O O . GLU B 1 507 ? 10.195 -17.203 12.641 1 96.06 507 GLU B O 1
ATOM 9174 N N . HIS B 1 508 ? 8.055 -17.891 12.477 1 96.5 508 HIS B N 1
ATOM 9175 C CA . HIS B 1 508 ? 7.785 -17.062 11.312 1 96.5 508 HIS B CA 1
ATOM 9176 C C . HIS B 1 508 ? 7.969 -15.586 11.641 1 96.5 508 HIS B C 1
ATOM 9178 O O . HIS B 1 508 ? 8.609 -14.852 10.875 1 96.5 508 HIS B O 1
ATOM 9184 N N . ARG B 1 509 ? 7.391 -15.117 12.773 1 96.94 509 ARG B N 1
ATOM 9185 C CA . ARG B 1 509 ? 7.516 -13.727 13.203 1 96.94 509 ARG B CA 1
ATOM 9186 C C . ARG B 1 509 ? 8.977 -13.352 13.422 1 96.94 509 ARG B C 1
ATOM 9188 O O . ARG B 1 509 ? 9.422 -12.289 12.984 1 96.94 509 ARG B O 1
ATOM 9195 N N . GLU B 1 510 ? 9.711 -14.242 14.07 1 96.25 510 GLU B N 1
ATOM 9196 C CA . GLU B 1 510 ? 11.117 -13.977 14.367 1 96.25 510 GLU B CA 1
ATOM 9197 C C . GLU B 1 510 ? 11.945 -13.859 13.094 1 96.25 510 GLU B C 1
ATOM 9199 O O . GLU B 1 510 ? 12.867 -13.047 13.008 1 96.25 510 GLU B O 1
ATOM 9204 N N . GLU B 1 511 ? 11.609 -14.664 12.109 1 96.38 511 GLU B N 1
ATOM 9205 C CA . GLU B 1 511 ? 12.336 -14.594 10.844 1 96.38 511 GLU B CA 1
ATOM 9206 C C . GLU B 1 511 ? 12.133 -13.234 10.172 1 96.38 511 GLU B C 1
ATOM 9208 O O . GLU B 1 511 ? 13.078 -12.656 9.633 1 96.38 511 GLU B O 1
ATOM 9213 N N . MET B 1 512 ? 10.891 -12.742 10.141 1 97 512 MET B N 1
ATOM 9214 C CA . MET B 1 512 ? 10.641 -11.43 9.555 1 97 512 MET B CA 1
ATOM 9215 C C . MET B 1 512 ? 11.289 -10.328 10.383 1 97 512 MET B C 1
ATOM 9217 O O . MET B 1 512 ? 11.805 -9.352 9.836 1 97 512 MET B O 1
ATOM 9221 N N . MET B 1 513 ? 11.297 -10.484 11.734 1 96 513 MET B N 1
ATOM 9222 C CA . MET B 1 513 ? 11.938 -9.516 12.625 1 96 513 MET B CA 1
ATOM 9223 C C . MET B 1 513 ? 13.422 -9.391 12.305 1 96 513 MET B C 1
ATOM 9225 O O . MET B 1 513 ? 13.977 -8.289 12.344 1 96 513 MET B O 1
ATOM 9229 N N . LYS B 1 514 ? 14.062 -10.484 11.953 1 95 514 LYS B N 1
ATOM 9230 C CA . LYS B 1 514 ? 15.477 -10.469 11.602 1 95 514 LYS B CA 1
ATOM 9231 C C . LYS B 1 514 ? 15.734 -9.578 10.391 1 95 514 LYS B C 1
ATOM 9233 O O . LYS B 1 514 ? 16.75 -8.883 10.328 1 95 514 LYS B O 1
ATOM 9238 N N . VAL B 1 515 ? 14.805 -9.602 9.477 1 96.31 515 VAL B N 1
ATOM 9239 C CA . VAL B 1 515 ? 14.953 -8.781 8.281 1 96.31 515 VAL B CA 1
ATOM 9240 C C . VAL B 1 515 ? 14.812 -7.305 8.648 1 96.31 515 VAL B C 1
ATOM 9242 O O . VAL B 1 515 ? 15.641 -6.48 8.258 1 96.31 515 VAL B O 1
ATOM 9245 N N . CYS B 1 516 ? 13.781 -6.941 9.438 1 95.88 516 CYS B N 1
ATOM 9246 C CA . CYS B 1 516 ? 13.531 -5.562 9.844 1 95.88 516 CYS B CA 1
ATOM 9247 C C . CYS B 1 516 ? 14.727 -4.992 10.594 1 95.88 516 CYS B C 1
ATOM 9249 O O . CYS B 1 516 ? 15.102 -3.836 10.391 1 95.88 516 CYS B O 1
ATOM 9251 N N . GLU B 1 517 ? 15.32 -5.82 11.398 1 93.94 517 GLU B N 1
ATOM 9252 C CA . GLU B 1 517 ? 16.312 -5.355 12.359 1 93.94 517 GLU B CA 1
ATOM 9253 C C . GLU B 1 517 ? 17.672 -5.156 11.703 1 93.94 517 GLU B C 1
ATOM 9255 O O . GLU B 1 517 ? 18.625 -4.719 12.359 1 93.94 517 GLU B O 1
ATOM 9260 N N . LEU B 1 518 ? 17.75 -5.477 10.445 1 92.88 518 LEU B N 1
ATOM 9261 C CA . LEU B 1 518 ? 18.953 -5.129 9.711 1 92.88 518 LEU B CA 1
ATOM 9262 C C . LEU B 1 518 ? 19.125 -3.615 9.641 1 92.88 518 LEU B C 1
ATOM 9264 O O . LEU B 1 518 ? 20.25 -3.119 9.531 1 92.88 518 LEU B O 1
ATOM 9268 N N . CYS B 1 519 ? 18 -2.891 9.719 1 91.62 519 CYS B N 1
ATOM 9269 C CA . CYS B 1 519 ? 18.016 -1.446 9.523 1 91.62 519 CYS B CA 1
ATOM 9270 C C . CYS B 1 519 ? 17.25 -0.738 10.641 1 91.62 519 CYS B C 1
ATOM 9272 O O . CYS B 1 519 ? 17.531 0.429 10.938 1 91.62 519 CYS B O 1
ATOM 9274 N N . HIS B 1 520 ? 16.359 -1.441 11.297 1 93.44 520 HIS B N 1
ATOM 9275 C CA . HIS B 1 520 ? 15.516 -0.825 12.305 1 93.44 520 HIS B CA 1
ATOM 9276 C C . HIS B 1 520 ? 15.805 -1.402 13.688 1 93.44 520 HIS B C 1
ATOM 9278 O O . HIS B 1 520 ? 16.172 -2.572 13.812 1 93.44 520 HIS B O 1
ATOM 9284 N N . SER B 1 521 ? 15.547 -0.552 14.711 1 91.44 521 SER B N 1
ATOM 9285 C CA . SER B 1 521 ? 15.688 -1.047 16.078 1 91.44 521 SER B CA 1
ATOM 9286 C C . SER B 1 521 ? 14.625 -2.088 16.391 1 91.44 521 SER B C 1
ATOM 9288 O O . SER B 1 521 ? 13.57 -2.127 15.758 1 91.44 521 SER B O 1
ATOM 9290 N N . SER B 1 522 ? 14.93 -2.982 17.359 1 91.31 522 SER B N 1
ATOM 9291 C CA . SER B 1 522 ? 13.969 -4.008 17.766 1 91.31 522 SER B CA 1
ATOM 9292 C C . SER B 1 522 ? 12.695 -3.387 18.328 1 91.31 522 SER B C 1
ATOM 9294 O O . SER B 1 522 ? 11.594 -3.891 18.094 1 91.31 522 SER B O 1
ATOM 9296 N N . SER B 1 523 ? 12.82 -2.254 19.047 1 90.81 523 SER B N 1
ATOM 9297 C CA . SER B 1 523 ? 11.641 -1.597 19.609 1 90.81 523 SER B CA 1
ATOM 9298 C C . SER B 1 523 ? 10.75 -1.033 18.5 1 90.81 523 SER B C 1
ATOM 9300 O O . SER B 1 523 ? 9.523 -1.064 18.609 1 90.81 523 SER B O 1
ATOM 9302 N N . TRP B 1 524 ? 11.43 -0.483 17.5 1 92.19 524 TRP B N 1
ATOM 9303 C CA . TRP B 1 524 ? 10.695 0.01 16.344 1 92.19 524 TRP B CA 1
ATOM 9304 C C . TRP B 1 524 ? 9.891 -1.112 15.688 1 92.19 524 TRP B C 1
ATOM 9306 O O . TRP B 1 524 ? 8.688 -0.969 15.453 1 92.19 524 TRP B O 1
ATOM 9316 N N . ALA B 1 525 ? 10.508 -2.256 15.43 1 94.19 525 ALA B N 1
ATOM 9317 C CA . ALA B 1 525 ? 9.883 -3.383 14.742 1 94.19 525 ALA B CA 1
ATOM 9318 C C . ALA B 1 525 ? 8.781 -4 15.586 1 94.19 525 ALA B C 1
ATOM 9320 O O . ALA B 1 525 ? 7.719 -4.363 15.07 1 94.19 525 ALA B O 1
ATOM 9321 N N . GLU B 1 526 ? 9.016 -4.094 16.906 1 93.81 526 GLU B N 1
ATOM 9322 C CA . GLU B 1 526 ? 8.016 -4.637 17.812 1 93.81 526 GLU B CA 1
ATOM 9323 C C . GLU B 1 526 ? 6.746 -3.787 17.797 1 93.81 526 GLU B C 1
ATOM 9325 O O . GLU B 1 526 ? 5.637 -4.32 17.734 1 93.81 526 GLU B O 1
ATOM 9330 N N . ASN B 1 527 ? 6.93 -2.504 17.859 1 94.5 527 ASN B N 1
ATOM 9331 C CA . ASN B 1 527 ? 5.781 -1.605 17.859 1 94.5 527 ASN B CA 1
ATOM 9332 C C . ASN B 1 527 ? 5.051 -1.625 16.516 1 94.5 527 ASN B C 1
ATOM 9334 O O . ASN B 1 527 ? 3.826 -1.515 16.469 1 94.5 527 ASN B O 1
ATOM 9338 N N . PHE B 1 528 ? 5.805 -1.754 15.422 1 95.19 528 PHE B N 1
ATOM 9339 C CA . PHE B 1 528 ? 5.188 -1.873 14.109 1 95.19 528 PHE B CA 1
ATOM 9340 C C . PHE B 1 528 ? 4.254 -3.076 14.055 1 95.19 528 PHE B C 1
ATOM 9342 O O . PHE B 1 528 ? 3.092 -2.951 13.656 1 95.19 528 PHE B O 1
ATOM 9349 N N . PHE B 1 529 ? 4.75 -4.191 14.469 1 96 529 PHE B N 1
ATOM 9350 C CA . PHE B 1 529 ? 3.943 -5.398 14.344 1 96 529 PHE B CA 1
ATOM 9351 C C . PHE B 1 529 ? 2.764 -5.367 15.312 1 96 529 PHE B C 1
ATOM 9353 O O . PHE B 1 529 ? 1.689 -5.887 15 1 96 529 PHE B O 1
ATOM 9360 N N . ARG B 1 530 ? 2.92 -4.746 16.469 1 93.81 530 ARG B N 1
ATOM 9361 C CA . ARG B 1 530 ? 1.79 -4.625 17.391 1 93.81 530 ARG B CA 1
ATOM 9362 C C . ARG B 1 530 ? 0.646 -3.844 16.75 1 93.81 530 ARG B C 1
ATOM 9364 O O . ARG B 1 530 ? -0.507 -4.277 16.797 1 93.81 530 ARG B O 1
ATOM 9371 N N . THR B 1 531 ? 0.953 -2.713 16.141 1 93.94 531 THR B N 1
ATOM 9372 C CA . THR B 1 531 ? -0.067 -1.885 15.508 1 93.94 531 THR B CA 1
ATOM 9373 C C . THR B 1 531 ? -0.616 -2.564 14.258 1 93.94 531 THR B C 1
ATOM 9375 O O . THR B 1 531 ? -1.815 -2.494 13.977 1 93.94 531 THR B O 1
ATOM 9378 N N . ALA B 1 532 ? 0.258 -3.24 13.5 1 95.12 532 ALA B N 1
ATOM 9379 C CA . ALA B 1 532 ? -0.178 -3.943 12.297 1 95.12 532 ALA B CA 1
ATOM 9380 C C . ALA B 1 532 ? -1.115 -5.098 12.641 1 95.12 532 ALA B C 1
ATOM 9382 O O . ALA B 1 532 ? -2.148 -5.281 11.992 1 95.12 532 ALA B O 1
ATOM 9383 N N . ASP B 1 533 ? -0.779 -5.875 13.672 1 94.38 533 ASP B N 1
ATOM 9384 C CA . ASP B 1 533 ? -1.608 -6.996 14.102 1 94.38 533 ASP B CA 1
ATOM 9385 C C . ASP B 1 533 ? -2.99 -6.52 14.547 1 94.38 533 ASP B C 1
ATOM 9387 O O . ASP B 1 533 ? -4 -7.148 14.227 1 94.38 533 ASP B O 1
ATOM 9391 N N . GLN B 1 534 ? -3.012 -5.453 15.281 1 92.81 534 GLN B N 1
ATOM 9392 C CA . GLN B 1 534 ? -4.289 -4.906 15.727 1 92.81 534 GLN B CA 1
ATOM 9393 C C . GLN B 1 534 ? -5.18 -4.562 14.531 1 92.81 534 GLN B C 1
ATOM 9395 O O . GLN B 1 534 ? -6.406 -4.684 14.609 1 92.81 534 GLN B O 1
ATOM 9400 N N . ASN B 1 535 ? -4.621 -4.078 13.477 1 93.56 535 ASN B N 1
ATOM 9401 C CA . ASN B 1 535 ? -5.395 -3.732 12.289 1 93.56 535 ASN B CA 1
ATOM 9402 C C . ASN B 1 535 ? -6.129 -4.945 11.719 1 93.56 535 ASN B C 1
ATOM 9404 O O . ASN B 1 535 ? -7.223 -4.816 11.172 1 93.56 535 ASN B O 1
ATOM 9408 N N . LEU B 1 536 ? -5.531 -6.113 11.781 1 93.5 536 LEU B N 1
ATOM 9409 C CA . LEU B 1 536 ? -6.188 -7.32 11.305 1 93.5 536 LEU B CA 1
ATOM 9410 C C . LEU B 1 536 ? -7.449 -7.613 12.109 1 93.5 536 LEU B C 1
ATOM 9412 O O . LEU B 1 536 ? -8.477 -7.996 11.539 1 93.5 536 LEU B O 1
ATOM 9416 N N . TRP B 1 537 ? -7.395 -7.348 13.375 1 90.75 537 TRP B N 1
ATOM 9417 C CA . TRP B 1 537 ? -8.547 -7.598 14.234 1 90.75 537 TRP B CA 1
ATOM 9418 C C . TRP B 1 537 ? -9.617 -6.527 14.031 1 90.75 537 TRP B C 1
ATOM 9420 O O . TRP B 1 537 ? -10.812 -6.812 14.109 1 90.75 537 TRP B O 1
ATOM 9430 N N . ASP B 1 538 ? -9.141 -5.285 13.875 1 92.56 538 ASP B N 1
ATOM 9431 C CA . ASP B 1 538 ? -10.094 -4.223 13.547 1 92.56 538 ASP B CA 1
ATOM 9432 C C . ASP B 1 538 ? -10.859 -4.539 12.266 1 92.56 538 ASP B C 1
ATOM 9434 O O . ASP B 1 538 ? -12.078 -4.367 12.211 1 92.56 538 ASP B O 1
ATOM 9438 N N . TYR B 1 539 ? -10.133 -4.984 11.25 1 96 539 TYR B N 1
ATOM 9439 C CA . TYR B 1 539 ? -10.805 -5.41 10.023 1 96 539 TYR B CA 1
ATOM 9440 C C . TYR B 1 539 ? -11.789 -6.535 10.305 1 96 539 TYR B C 1
ATOM 9442 O O . TYR B 1 539 ? -12.922 -6.516 9.812 1 96 539 TYR B O 1
ATOM 9450 N N . ASN B 1 540 ? -11.312 -7.566 11.023 1 94.12 540 ASN B N 1
ATOM 9451 C CA . ASN B 1 540 ? -12.188 -8.695 11.328 1 94.12 540 ASN B CA 1
ATOM 9452 C C . ASN B 1 540 ? -13.477 -8.234 11.992 1 94.12 540 ASN B C 1
ATOM 9454 O O . ASN B 1 540 ? -14.555 -8.766 11.711 1 94.12 540 ASN B O 1
ATOM 9458 N N . ALA B 1 541 ? -13.438 -7.273 12.883 1 93 541 ALA B N 1
ATOM 9459 C CA . ALA B 1 541 ? -14.625 -6.754 13.555 1 93 541 ALA B CA 1
ATOM 9460 C C . ALA B 1 541 ? -15.609 -6.176 12.539 1 93 541 ALA B C 1
ATOM 9462 O O . ALA B 1 541 ? -16.812 -6.469 12.602 1 93 541 ALA B O 1
ATOM 9463 N N . VAL B 1 542 ? -15.078 -5.363 11.633 1 94.88 542 VAL B N 1
ATOM 9464 C CA . VAL B 1 542 ? -15.914 -4.754 10.602 1 94.88 542 VAL B CA 1
ATOM 9465 C C . VAL B 1 542 ? -16.516 -5.844 9.711 1 94.88 542 VAL B C 1
ATOM 9467 O O . VAL B 1 542 ? -17.703 -5.805 9.391 1 94.88 542 VAL B O 1
ATOM 9470 N N . ALA B 1 543 ? -15.664 -6.797 9.32 1 95.69 543 ALA B N 1
ATOM 9471 C CA . ALA B 1 543 ? -16.094 -7.875 8.438 1 95.69 543 ALA B CA 1
ATOM 9472 C C . ALA B 1 543 ? -17.156 -8.742 9.109 1 95.69 543 ALA B C 1
ATOM 9474 O O . ALA B 1 543 ? -18.141 -9.125 8.477 1 95.69 543 ALA B O 1
ATOM 9475 N N . GLN B 1 544 ? -16.953 -9.086 10.375 1 93.31 544 GLN B N 1
ATOM 9476 C CA . GLN B 1 544 ? -17.953 -9.859 11.109 1 93.31 544 GLN B CA 1
ATOM 9477 C C . GLN B 1 544 ? -19.297 -9.133 11.164 1 93.31 544 GLN B C 1
ATOM 9479 O O . GLN B 1 544 ? -20.344 -9.734 10.953 1 93.31 544 GLN B O 1
ATOM 9484 N N . PHE B 1 545 ? -19.219 -7.855 11.477 1 94.94 545 PHE B N 1
ATOM 9485 C CA . PHE B 1 545 ? -20.422 -7.035 11.547 1 94.94 545 PHE B CA 1
ATOM 9486 C C . PHE B 1 545 ? -21.172 -7.074 10.219 1 94.94 545 PHE B C 1
ATOM 9488 O O . PHE B 1 545 ? -22.375 -7.363 10.188 1 94.94 545 PHE B O 1
ATOM 9495 N N . ALA B 1 546 ? -20.469 -6.82 9.148 1 96.5 546 ALA B N 1
ATOM 9496 C CA . ALA B 1 546 ? -21.062 -6.766 7.812 1 96.5 546 ALA B CA 1
ATOM 9497 C C . ALA B 1 546 ? -21.609 -8.125 7.395 1 96.5 546 ALA B C 1
ATOM 9499 O O . ALA B 1 546 ? -22.688 -8.219 6.812 1 96.5 546 ALA B O 1
ATOM 9500 N N . PHE B 1 547 ? -20.844 -9.188 7.648 1 95.19 547 PHE B N 1
ATOM 9501 C CA . PHE B 1 547 ? -21.266 -10.523 7.238 1 95.19 547 PHE B CA 1
ATOM 9502 C C . PHE B 1 547 ? -22.516 -10.953 7.98 1 95.19 547 PHE B C 1
ATOM 9504 O O . PHE B 1 547 ? -23.391 -11.594 7.406 1 95.19 547 PHE B O 1
ATOM 9511 N N . GLN B 1 548 ? -22.625 -10.656 9.258 1 94.81 548 GLN B N 1
ATOM 9512 C CA . GLN B 1 548 ? -23.812 -10.977 10.023 1 94.81 548 GLN B CA 1
ATOM 9513 C C . GLN B 1 548 ? -25.031 -10.195 9.531 1 94.81 548 GLN B C 1
ATOM 9515 O O . GLN B 1 548 ? -26.156 -10.703 9.531 1 94.81 548 GLN B O 1
ATOM 9520 N N . LEU B 1 549 ? -24.75 -8.922 9.18 1 96 549 LEU B N 1
ATOM 9521 C CA . LEU B 1 549 ? -25.828 -8.148 8.57 1 96 549 LEU B CA 1
ATOM 9522 C C . LEU B 1 549 ? -26.344 -8.828 7.309 1 96 549 LEU B C 1
ATOM 9524 O O . LEU B 1 549 ? -27.547 -8.898 7.082 1 96 549 LEU B O 1
ATOM 9528 N N . LEU B 1 550 ? -25.406 -9.312 6.453 1 96.75 550 LEU B N 1
ATOM 9529 C CA . LEU B 1 550 ? -25.781 -10.016 5.234 1 96.75 550 LEU B CA 1
ATOM 9530 C C . LEU B 1 550 ? -26.578 -11.281 5.559 1 96.75 550 LEU B C 1
ATOM 9532 O O . LEU B 1 550 ? -27.578 -11.578 4.91 1 96.75 550 LEU B O 1
ATOM 9536 N N . LYS B 1 551 ? -26.141 -12.031 6.566 1 95.25 551 LYS B N 1
ATOM 9537 C CA . LYS B 1 551 ? -26.844 -13.242 6.969 1 95.25 551 LYS B CA 1
ATOM 9538 C C . LYS B 1 551 ? -28.266 -12.93 7.434 1 95.25 551 LYS B C 1
ATOM 9540 O O . LYS B 1 551 ? -29.203 -13.688 7.156 1 95.25 551 LYS B O 1
ATOM 9545 N N . LYS B 1 552 ? -28.422 -11.891 8.141 1 95.94 552 LYS B N 1
ATOM 9546 C CA . LYS B 1 552 ? -29.75 -11.469 8.562 1 95.94 552 LYS B CA 1
ATOM 9547 C C . LYS B 1 552 ? -30.625 -11.148 7.363 1 95.94 552 LYS B C 1
ATOM 9549 O O . LYS B 1 552 ? -31.812 -11.516 7.34 1 95.94 552 LYS B O 1
ATOM 9554 N N . ALA B 1 553 ? -30.062 -10.422 6.426 1 96.81 553 ALA B N 1
ATOM 9555 C CA . ALA B 1 553 ? -30.812 -10.102 5.211 1 96.81 553 ALA B CA 1
ATOM 9556 C C . ALA B 1 553 ? -31.25 -11.367 4.48 1 96.81 553 ALA B C 1
ATOM 9558 O O . ALA B 1 553 ? -32.344 -11.438 3.961 1 96.81 553 ALA B O 1
ATOM 9559 N N . TRP B 1 554 ? -30.375 -12.375 4.41 1 95.69 554 TRP B N 1
ATOM 9560 C CA . TRP B 1 554 ? -30.734 -13.664 3.82 1 95.69 554 TRP B CA 1
ATOM 9561 C C . TRP B 1 554 ? -31.891 -14.312 4.582 1 95.69 554 TRP B C 1
ATOM 9563 O O . TRP B 1 554 ? -32.844 -14.797 3.977 1 95.69 554 TRP B O 1
ATOM 9573 N N . ALA B 1 555 ? -31.859 -14.32 5.891 1 96.06 555 ALA B N 1
ATOM 9574 C CA . ALA B 1 555 ? -32.875 -14.945 6.742 1 96.06 555 ALA B CA 1
ATOM 9575 C C . ALA B 1 555 ? -34.219 -14.266 6.578 1 96.06 555 ALA B C 1
ATOM 9577 O O . ALA B 1 555 ? -35.25 -14.914 6.695 1 96.06 555 ALA B O 1
ATOM 9578 N N . GLN B 1 556 ? -34.188 -13 6.277 1 94.94 556 GLN B N 1
ATOM 9579 C CA . GLN B 1 556 ? -35.438 -12.219 6.168 1 94.94 556 GLN B CA 1
ATOM 9580 C C . GLN B 1 556 ? -35.969 -12.242 4.742 1 94.94 556 GLN B C 1
ATOM 9582 O O . GLN B 1 556 ? -37 -11.625 4.449 1 94.94 556 GLN B O 1
ATOM 9587 N N . GLY B 1 557 ? -35.219 -12.867 3.82 1 93.62 557 GLY B N 1
ATOM 9588 C CA . GLY B 1 557 ? -35.656 -12.992 2.441 1 93.62 557 GLY B CA 1
ATOM 9589 C C . GLY B 1 557 ? -35.469 -11.719 1.638 1 93.62 557 GLY B C 1
ATOM 9590 O O . GLY B 1 557 ? -36.062 -11.547 0.578 1 93.62 557 GLY B O 1
ATOM 9591 N N . ILE B 1 558 ? -34.688 -10.82 2.193 1 93.75 558 ILE B N 1
ATOM 9592 C CA . ILE B 1 558 ? -34.344 -9.617 1.445 1 93.75 558 ILE B CA 1
ATOM 9593 C C . ILE B 1 558 ? -33.469 -9.984 0.236 1 93.75 558 ILE B C 1
ATOM 9595 O O . ILE B 1 558 ? -33.625 -9.398 -0.839 1 93.75 558 ILE B O 1
ATOM 9599 N N . HIS B 1 559 ? -32.531 -10.883 0.4 1 94.31 559 HIS B N 1
ATOM 9600 C CA . HIS B 1 559 ? -31.703 -11.453 -0.659 1 94.31 559 HIS B CA 1
ATOM 9601 C C . HIS B 1 559 ? -31.812 -12.977 -0.68 1 94.31 559 HIS B C 1
ATOM 9603 O O . HIS B 1 559 ? -32.188 -13.586 0.325 1 94.31 559 HIS B O 1
ATOM 9609 N N . ASP B 1 560 ? -31.547 -13.633 -1.84 1 92.06 560 ASP B N 1
ATOM 9610 C CA . ASP B 1 560 ? -31.531 -15.078 -2.031 1 92.06 560 ASP B CA 1
ATOM 9611 C C . ASP B 1 560 ? -30.109 -15.609 -2.025 1 92.06 560 ASP B C 1
ATOM 9613 O O . ASP B 1 560 ? -29.328 -15.32 -2.934 1 92.06 560 ASP B O 1
ATOM 9617 N N . PRO B 1 561 ? -29.703 -16.406 -1.046 1 91.94 561 PRO B N 1
ATOM 9618 C CA . PRO B 1 561 ? -28.312 -16.844 -0.896 1 91.94 561 PRO B CA 1
ATOM 9619 C C . PRO B 1 561 ? -27.922 -17.953 -1.881 1 91.94 561 PRO B C 1
ATOM 9621 O O . PRO B 1 561 ? -26.797 -18.453 -1.841 1 91.94 561 PRO B O 1
ATOM 9624 N N . LYS B 1 562 ? -28.797 -18.344 -2.756 1 88.56 562 LYS B N 1
ATOM 9625 C CA . LYS B 1 562 ? -28.438 -19.375 -3.732 1 88.56 562 LYS B CA 1
ATOM 9626 C C . LYS B 1 562 ? -27.297 -18.922 -4.629 1 88.56 562 LYS B C 1
ATOM 9628 O O . LYS B 1 562 ? -26.406 -19.703 -4.953 1 88.56 562 LYS B O 1
ATOM 9633 N N . ASN B 1 563 ? -27.312 -17.688 -5.16 1 90.62 563 ASN B N 1
ATOM 9634 C CA . ASN B 1 563 ? -26.203 -16.969 -5.773 1 90.62 563 ASN B CA 1
ATOM 9635 C C . ASN B 1 563 ? -25.719 -15.836 -4.871 1 90.62 563 ASN B C 1
ATOM 9637 O O . ASN B 1 563 ? -26.375 -14.797 -4.75 1 90.62 563 ASN B O 1
ATOM 9641 N N . LYS B 1 564 ? -24.594 -15.992 -4.363 1 90.88 564 LYS B N 1
ATOM 9642 C CA . LYS B 1 564 ? -24.141 -15.117 -3.285 1 90.88 564 LYS B CA 1
ATOM 9643 C C . LYS B 1 564 ? -23.391 -13.914 -3.838 1 90.88 564 LYS B C 1
ATOM 9645 O O . LYS B 1 564 ? -22.672 -13.234 -3.098 1 90.88 564 LYS B O 1
ATOM 9650 N N . LEU B 1 565 ? -23.469 -13.625 -5.176 1 92 565 LEU B N 1
ATOM 9651 C CA . LEU B 1 565 ? -22.672 -12.555 -5.766 1 92 565 LEU B CA 1
ATOM 9652 C C . LEU B 1 565 ? -23.484 -11.742 -6.758 1 92 565 LEU B C 1
ATOM 9654 O O . LEU B 1 565 ? -22.938 -11.023 -7.59 1 92 565 LEU B O 1
ATOM 9658 N N . ASP B 1 566 ? -24.828 -11.859 -6.773 1 91.44 566 ASP B N 1
ATOM 9659 C CA . ASP B 1 566 ? -25.578 -11.195 -7.836 1 91.44 566 ASP B CA 1
ATOM 9660 C C . ASP B 1 566 ? -26.516 -10.133 -7.273 1 91.44 566 ASP B C 1
ATOM 9662 O O . ASP B 1 566 ? -27.203 -9.445 -8.023 1 91.44 566 ASP B O 1
ATOM 9666 N N . GLU B 1 567 ? -26.547 -10 -5.965 1 93.56 567 GLU B N 1
ATOM 9667 C CA . GLU B 1 567 ? -27.422 -8.992 -5.359 1 93.56 567 GLU B CA 1
ATOM 9668 C C . GLU B 1 567 ? -26.609 -7.953 -4.594 1 93.56 567 GLU B C 1
ATOM 9670 O O . GLU B 1 567 ? -25.422 -8.164 -4.305 1 93.56 567 GLU B O 1
ATOM 9675 N N . PHE B 1 568 ? -27.234 -6.801 -4.289 1 93.12 568 PHE B N 1
ATOM 9676 C CA . PHE B 1 568 ? -26.547 -5.578 -3.906 1 93.12 568 PHE B CA 1
ATOM 9677 C C . PHE B 1 568 ? -25.703 -5.801 -2.656 1 93.12 568 PHE B C 1
ATOM 9679 O O . PHE B 1 568 ? -24.5 -5.516 -2.65 1 93.12 568 PHE B O 1
ATOM 9686 N N . MET B 1 569 ? -26.328 -6.301 -1.539 1 95.75 569 MET B N 1
ATOM 9687 C CA . MET B 1 569 ? -25.594 -6.445 -0.285 1 95.75 569 MET B CA 1
ATOM 9688 C C . MET B 1 569 ? -24.5 -7.488 -0.416 1 95.75 569 MET B C 1
ATOM 9690 O O . MET B 1 569 ? -23.453 -7.391 0.245 1 95.75 569 MET B O 1
ATOM 9694 N N . GLU B 1 570 ? -24.703 -8.508 -1.248 1 95.69 570 GLU B N 1
ATOM 9695 C CA . GLU B 1 570 ? -23.688 -9.531 -1.51 1 95.69 570 GLU B CA 1
ATOM 9696 C C . GLU B 1 570 ? -22.469 -8.93 -2.207 1 95.69 570 GLU B C 1
ATOM 9698 O O . GLU B 1 570 ? -21.328 -9.266 -1.876 1 95.69 570 GLU B O 1
ATOM 9703 N N . VAL B 1 571 ? -22.703 -8.031 -3.145 1 94.56 571 VAL B N 1
ATOM 9704 C CA . VAL B 1 571 ? -21.625 -7.348 -3.854 1 94.56 571 VAL B CA 1
ATOM 9705 C C . VAL B 1 571 ? -20.859 -6.441 -2.891 1 94.56 571 VAL B C 1
ATOM 9707 O O . VAL B 1 571 ? -19.625 -6.383 -2.926 1 94.56 571 VAL B O 1
ATOM 9710 N N . MET B 1 572 ? -21.594 -5.727 -2.027 1 96.31 572 MET B N 1
ATOM 9711 C CA . MET B 1 572 ? -20.922 -4.891 -1.034 1 96.31 572 MET B CA 1
ATOM 9712 C C . MET B 1 572 ? -20.047 -5.734 -0.108 1 96.31 572 MET B C 1
ATOM 9714 O O . MET B 1 572 ? -18.938 -5.332 0.246 1 96.31 572 MET B O 1
ATOM 9718 N N . TRP B 1 573 ? -20.547 -6.91 0.295 1 96 573 TRP B N 1
ATOM 9719 C CA . TRP B 1 573 ? -19.766 -7.82 1.116 1 96 573 TRP B CA 1
ATOM 9720 C C . TRP B 1 573 ? -18.469 -8.227 0.399 1 96 573 TRP B C 1
ATOM 9722 O O . TRP B 1 573 ? -17.406 -8.258 1.005 1 96 573 TRP B O 1
ATOM 9732 N N . TYR B 1 574 ? -18.625 -8.531 -0.872 1 95.69 574 TYR B N 1
ATOM 9733 C CA . TYR B 1 574 ? -17.453 -8.883 -1.655 1 95.69 574 TYR B CA 1
ATOM 9734 C C . TYR B 1 574 ? -16.406 -7.77 -1.619 1 95.69 574 TYR B C 1
ATOM 9736 O O . TYR B 1 574 ? -15.219 -8.031 -1.449 1 95.69 574 TYR B O 1
ATOM 9744 N N . TYR B 1 575 ? -16.844 -6.523 -1.763 1 95.44 575 TYR B N 1
ATOM 9745 C CA . TYR B 1 575 ? -15.922 -5.395 -1.701 1 95.44 575 TYR B CA 1
ATOM 9746 C C . TYR B 1 575 ? -15.305 -5.273 -0.313 1 95.44 575 TYR B C 1
ATOM 9748 O O . TYR B 1 575 ? -14.117 -4.949 -0.18 1 95.44 575 TYR B O 1
ATOM 9756 N N . ILE B 1 576 ? -16.062 -5.559 0.701 1 96.5 576 ILE B N 1
ATOM 9757 C CA . ILE B 1 576 ? -15.602 -5.402 2.076 1 96.5 576 ILE B CA 1
ATOM 9758 C C . ILE B 1 576 ? -14.469 -6.391 2.357 1 96.5 576 ILE B C 1
ATOM 9760 O O . ILE B 1 576 ? -13.438 -6.02 2.918 1 96.5 576 ILE B O 1
ATOM 9764 N N . TRP B 1 577 ? -14.664 -7.609 1.955 1 95.12 577 TRP B N 1
ATOM 9765 C CA . TRP B 1 577 ? -13.641 -8.57 2.361 1 95.12 577 TRP B CA 1
ATOM 9766 C C . TRP B 1 577 ? -12.539 -8.672 1.314 1 95.12 577 TRP B C 1
ATOM 9768 O O . TRP B 1 577 ? -11.367 -8.844 1.654 1 95.12 577 TRP B O 1
ATOM 9778 N N . HIS B 1 578 ? -12.82 -8.641 -0.006 1 94.69 578 HIS B N 1
ATOM 9779 C CA . HIS B 1 578 ? -11.852 -8.938 -1.055 1 94.69 578 HIS B CA 1
ATOM 9780 C C . HIS B 1 578 ? -11.117 -7.684 -1.506 1 94.69 578 HIS B C 1
ATOM 9782 O O . HIS B 1 578 ? -9.891 -7.625 -1.451 1 94.69 578 HIS B O 1
ATOM 9788 N N . HIS B 1 579 ? -11.812 -6.645 -2.041 1 94.12 579 HIS B N 1
ATOM 9789 C CA . HIS B 1 579 ? -11.141 -5.48 -2.617 1 94.12 579 HIS B CA 1
ATOM 9790 C C . HIS B 1 579 ? -10.664 -4.523 -1.527 1 94.12 579 HIS B C 1
ATOM 9792 O O . HIS B 1 579 ? -9.508 -4.57 -1.119 1 94.12 579 HIS B O 1
ATOM 9798 N N . GLN B 1 580 ? -11.594 -3.867 -0.9 1 95.69 580 GLN B N 1
ATOM 9799 C CA . GLN B 1 580 ? -11.281 -2.779 0.019 1 95.69 580 GLN B CA 1
ATOM 9800 C C . GLN B 1 580 ? -10.672 -3.311 1.313 1 95.69 580 GLN B C 1
ATOM 9802 O O . GLN B 1 580 ? -9.711 -2.74 1.835 1 95.69 580 GLN B O 1
ATOM 9807 N N . GLY B 1 581 ? -11.211 -4.41 1.84 1 96.06 581 GLY B N 1
ATOM 9808 C CA . GLY B 1 581 ? -10.68 -5 3.061 1 96.06 581 GLY B CA 1
ATOM 9809 C C . GLY B 1 581 ? -9.266 -5.516 2.91 1 96.06 581 GLY B C 1
ATOM 9810 O O . GLY B 1 581 ? -8.461 -5.414 3.838 1 96.06 581 GLY B O 1
ATOM 9811 N N . ARG B 1 582 ? -8.93 -6.109 1.761 1 96.31 582 ARG B N 1
ATOM 9812 C CA . ARG B 1 582 ? -7.566 -6.559 1.495 1 96.31 582 ARG B CA 1
ATOM 9813 C C . ARG B 1 582 ? -6.605 -5.379 1.417 1 96.31 582 ARG B C 1
ATOM 9815 O O . ARG B 1 582 ? -5.488 -5.445 1.935 1 96.31 582 ARG B O 1
ATOM 9822 N N . ARG B 1 583 ? -7.035 -4.301 0.761 1 96.25 583 ARG B N 1
ATOM 9823 C CA . ARG B 1 583 ? -6.191 -3.113 0.667 1 96.25 583 ARG B CA 1
ATOM 9824 C C . ARG B 1 583 ? -5.895 -2.543 2.049 1 96.25 583 ARG B C 1
ATOM 9826 O O . ARG B 1 583 ? -4.758 -2.168 2.342 1 96.25 583 ARG B O 1
ATOM 9833 N N . TRP B 1 584 ? -6.945 -2.535 2.92 1 96.44 584 TRP B N 1
ATOM 9834 C CA . TRP B 1 584 ? -6.789 -2.08 4.297 1 96.44 584 TRP B CA 1
ATOM 9835 C C . TRP B 1 584 ? -5.723 -2.898 5.02 1 96.44 584 TRP B C 1
ATOM 9837 O O . TRP B 1 584 ? -4.742 -2.346 5.527 1 96.44 584 TRP B O 1
ATOM 9847 N N . ARG B 1 585 ? -5.812 -4.176 4.973 1 96.06 585 ARG B N 1
ATOM 9848 C CA . ARG B 1 585 ? -4.926 -5.078 5.695 1 96.06 585 ARG B CA 1
ATOM 9849 C C . ARG B 1 585 ? -3.514 -5.047 5.113 1 96.06 585 ARG B C 1
ATOM 9851 O O . ARG B 1 585 ? -2.533 -4.945 5.855 1 96.06 585 ARG B O 1
ATOM 9858 N N . ASN B 1 586 ? -3.383 -5.047 3.789 1 96.5 586 ASN B N 1
ATOM 9859 C CA . ASN B 1 586 ? -2.068 -5.023 3.156 1 96.5 586 ASN B CA 1
ATOM 9860 C C . ASN B 1 586 ? -1.4 -3.66 3.297 1 96.5 586 ASN B C 1
ATOM 9862 O O . ASN B 1 586 ? -0.184 -3.574 3.473 1 96.5 586 ASN B O 1
ATOM 9866 N N . GLY B 1 587 ? -2.213 -2.586 3.131 1 95.88 587 GLY B N 1
ATOM 9867 C CA . GLY B 1 587 ? -1.659 -1.26 3.354 1 95.88 587 GLY B CA 1
ATOM 9868 C C . GLY B 1 587 ? -1.045 -1.093 4.73 1 95.88 587 GLY B C 1
ATOM 9869 O O . GLY B 1 587 ? 0.04 -0.523 4.867 1 95.88 587 GLY B O 1
ATOM 9870 N N . ALA B 1 588 ? -1.731 -1.638 5.754 1 95.5 588 ALA B N 1
ATOM 9871 C CA . ALA B 1 588 ? -1.23 -1.552 7.125 1 95.5 588 ALA B CA 1
ATOM 9872 C C . ALA B 1 588 ? 0.047 -2.369 7.293 1 95.5 588 ALA B C 1
ATOM 9874 O O . ALA B 1 588 ? 1.015 -1.901 7.898 1 95.5 588 ALA B O 1
ATOM 9875 N N . TYR B 1 589 ? 0.154 -3.498 6.68 1 95.06 589 TYR B N 1
ATOM 9876 C CA . TYR B 1 589 ? 1.259 -4.418 6.914 1 95.06 589 TYR B CA 1
ATOM 9877 C C . TYR B 1 589 ? 2.473 -4.043 6.074 1 95.06 589 TYR B C 1
ATOM 9879 O O . TYR B 1 589 ? 3.604 -4.406 6.406 1 95.06 589 TYR B O 1
ATOM 9887 N N . MET B 1 590 ? 2.213 -3.34 4.945 1 95.12 590 MET B N 1
ATOM 9888 C CA . MET B 1 590 ? 3.338 -3.035 4.066 1 95.12 590 MET B CA 1
ATOM 9889 C C . MET B 1 590 ? 3.57 -1.529 3.984 1 95.12 590 MET B C 1
ATOM 9891 O O . MET B 1 590 ? 4.254 -1.052 3.076 1 95.12 590 MET B O 1
ATOM 9895 N N . MET B 1 591 ? 2.904 -0.853 4.82 1 92.12 591 MET B N 1
ATOM 9896 C CA . MET B 1 591 ? 3.178 0.555 5.094 1 92.12 591 MET B CA 1
ATOM 9897 C C . MET B 1 591 ? 2.814 1.424 3.896 1 92.12 591 MET B C 1
ATOM 9899 O O . MET B 1 591 ? 3.631 2.219 3.428 1 92.12 591 MET B O 1
ATOM 9903 N N . GLY B 1 592 ? 1.719 1.243 3.34 1 93.81 592 GLY B N 1
ATOM 9904 C CA . GLY B 1 592 ? 1.072 2.141 2.395 1 93.81 592 GLY B CA 1
ATOM 9905 C C . GLY B 1 592 ? -0.109 2.883 2.988 1 93.81 592 GLY B C 1
ATOM 9906 O O . GLY B 1 592 ? -1.235 2.381 2.973 1 93.81 592 GLY B O 1
ATOM 9907 N N . PRO B 1 593 ? 0.172 4.043 3.49 1 92.62 593 PRO B N 1
ATOM 9908 C CA . PRO B 1 593 ? -0.86 4.723 4.273 1 92.62 593 PRO B CA 1
ATOM 9909 C C . PRO B 1 593 ? -2.123 5.012 3.467 1 92.62 593 PRO B C 1
ATOM 9911 O O . PRO B 1 593 ? -3.232 4.941 4 1 92.62 593 PRO B O 1
ATOM 9914 N N . ASP B 1 594 ? -2.035 5.367 2.215 1 92.88 594 ASP B N 1
ATOM 9915 C CA . ASP B 1 594 ? -3.223 5.625 1.404 1 92.88 594 ASP B CA 1
ATOM 9916 C C . ASP B 1 594 ? -4.039 4.352 1.206 1 92.88 594 ASP B C 1
ATOM 9918 O O . ASP B 1 594 ? -5.27 4.398 1.157 1 92.88 594 ASP B O 1
ATOM 9922 N N . TYR B 1 595 ? -3.365 3.297 1.128 1 93.38 595 TYR B N 1
ATOM 9923 C CA . TYR B 1 595 ? -4.039 2.02 0.919 1 93.38 595 TYR B CA 1
ATOM 9924 C C . TYR B 1 595 ? -4.621 1.491 2.225 1 93.38 595 TYR B C 1
ATOM 9926 O O . TYR B 1 595 ? -5.625 0.773 2.219 1 93.38 595 TYR B O 1
ATOM 9934 N N . ALA B 1 596 ? -4.012 1.809 3.311 1 94.44 596 ALA B N 1
ATOM 9935 C CA . ALA B 1 596 ? -4.605 1.474 4.602 1 94.44 596 ALA B CA 1
ATOM 9936 C C . ALA B 1 596 ? -5.816 2.355 4.895 1 94.44 596 ALA B C 1
ATOM 9938 O O . ALA B 1 596 ? -6.812 1.888 5.449 1 94.44 596 ALA B O 1
ATOM 9939 N N . HIS B 1 597 ? -5.742 3.537 4.441 1 93.19 597 HIS B N 1
ATOM 9940 C CA . HIS B 1 597 ? -6.738 4.535 4.812 1 93.19 597 HIS B CA 1
ATOM 9941 C C . HIS B 1 597 ? -7.805 4.672 3.73 1 93.19 597 HIS B C 1
ATOM 9943 O O . HIS B 1 597 ? -8.828 3.988 3.77 1 93.19 597 HIS B O 1
ATOM 9949 N N . TRP B 1 598 ? -7.438 5.469 2.67 1 91.88 598 TRP B N 1
ATOM 9950 C CA . TRP B 1 598 ? -8.43 5.863 1.675 1 91.88 598 TRP B CA 1
ATOM 9951 C C . TRP B 1 598 ? -8.938 4.656 0.899 1 91.88 598 TRP B C 1
ATOM 9953 O O . TRP B 1 598 ? -10.141 4.371 0.898 1 91.88 598 TRP B O 1
ATOM 9963 N N . TYR B 1 599 ? -8 3.898 0.305 1 92.62 599 TYR B N 1
ATOM 9964 C CA . TYR B 1 599 ? -8.383 2.73 -0.48 1 92.62 599 TYR B CA 1
ATOM 9965 C C . TYR B 1 599 ? -8.727 1.553 0.424 1 92.62 599 TYR B C 1
ATOM 9967 O O . TYR B 1 599 ? -9.25 0.536 -0.04 1 92.62 599 TYR B O 1
ATOM 9975 N N . GLY B 1 600 ? -8.406 1.679 1.658 1 94.62 600 GLY B N 1
ATOM 9976 C CA . GLY B 1 600 ? -8.617 0.62 2.635 1 94.62 600 GLY B CA 1
ATOM 9977 C C . GLY B 1 600 ? -9.859 0.815 3.475 1 94.62 600 GLY B C 1
ATOM 9978 O O . GLY B 1 600 ? -10.977 0.572 3.004 1 94.62 600 GLY B O 1
ATOM 9979 N N . ILE B 1 601 ? -9.734 1.383 4.695 1 94.69 601 ILE B N 1
ATOM 9980 C CA . ILE B 1 601 ? -10.828 1.408 5.656 1 94.69 601 ILE B CA 1
ATOM 9981 C C . ILE B 1 601 ? -11.914 2.365 5.172 1 94.69 601 ILE B C 1
ATOM 9983 O O . ILE B 1 601 ? -13.109 2.119 5.375 1 94.69 601 ILE B O 1
ATOM 9987 N N . VAL B 1 602 ? -11.625 3.469 4.559 1 93.25 602 VAL B N 1
ATOM 9988 C CA . VAL B 1 602 ? -12.641 4.422 4.117 1 93.25 602 VAL B CA 1
ATOM 9989 C C . VAL B 1 602 ? -13.523 3.779 3.055 1 93.25 602 VAL B C 1
ATOM 9991 O O . VAL B 1 602 ? -14.758 3.818 3.158 1 93.25 602 VAL B O 1
ATOM 9994 N N . ASP B 1 603 ? -12.898 3.176 2.061 1 93.5 603 ASP B N 1
ATOM 9995 C CA . ASP B 1 603 ? -13.688 2.471 1.054 1 93.5 603 ASP B CA 1
ATOM 9996 C C . ASP B 1 603 ? -14.469 1.313 1.677 1 93.5 603 ASP B C 1
ATOM 9998 O O . ASP B 1 603 ? -15.602 1.046 1.291 1 93.5 603 ASP B O 1
ATOM 10002 N N . THR B 1 604 ? -13.859 0.602 2.627 1 95.69 604 THR B N 1
ATOM 10003 C CA . THR B 1 604 ? -14.492 -0.545 3.271 1 95.69 604 THR B CA 1
ATOM 10004 C C . THR B 1 604 ? -15.734 -0.113 4.047 1 95.69 604 THR B C 1
ATOM 10006 O O . THR B 1 604 ? -16.781 -0.759 3.961 1 95.69 604 THR B O 1
ATOM 10009 N N . VAL B 1 605 ? -15.633 0.993 4.746 1 94.19 605 VAL B N 1
ATOM 10010 C CA . VAL B 1 605 ? -16.703 1.394 5.66 1 94.19 605 VAL B CA 1
ATOM 10011 C C . VAL B 1 605 ? -17.625 2.398 4.973 1 94.19 605 VAL B C 1
ATOM 10013 O O . VAL B 1 605 ? -18.812 2.146 4.82 1 94.19 605 VAL B O 1
ATOM 10016 N N . MET B 1 606 ? -17.062 3.463 4.527 1 90.56 606 MET B N 1
ATOM 10017 C CA . MET B 1 606 ? -17.891 4.547 3.996 1 90.56 606 MET B CA 1
ATOM 10018 C C . MET B 1 606 ? -18.531 4.141 2.678 1 90.56 606 MET B C 1
ATOM 10020 O O . MET B 1 606 ? -19.719 4.438 2.441 1 90.56 606 MET B O 1
ATOM 10024 N N . GLU B 1 607 ? -17.766 3.465 1.859 1 89.12 607 GLU B N 1
ATOM 10025 C CA . GLU B 1 607 ? -18.297 3.105 0.543 1 89.12 607 GLU B CA 1
ATOM 10026 C C . GLU B 1 607 ? -19.109 1.823 0.607 1 89.12 607 GLU B C 1
ATOM 10028 O O . GLU B 1 607 ? -20.25 1.781 0.115 1 89.12 607 GLU B O 1
ATOM 10033 N N . ALA B 1 608 ? -18.594 0.805 1.222 1 94.12 608 ALA B N 1
ATOM 10034 C CA . ALA B 1 608 ? -19.234 -0.505 1.124 1 94.12 608 ALA B CA 1
ATOM 10035 C C . ALA B 1 608 ? -20.172 -0.742 2.299 1 94.12 608 ALA B C 1
ATOM 10037 O O . ALA B 1 608 ? -21.375 -0.946 2.105 1 94.12 608 ALA B O 1
ATOM 10038 N N . LEU B 1 609 ? -19.75 -0.666 3.525 1 94.44 609 LEU B N 1
ATOM 10039 C CA . LEU B 1 609 ? -20.578 -0.991 4.684 1 94.44 609 LEU B CA 1
ATOM 10040 C C . LEU B 1 609 ? -21.75 -0.033 4.793 1 94.44 609 LEU B C 1
ATOM 10042 O O . LEU B 1 609 ? -22.891 -0.462 5.012 1 94.44 609 LEU B O 1
ATOM 10046 N N . ASN B 1 610 ? -21.531 1.281 4.645 1 91.56 610 ASN B N 1
ATOM 10047 C CA . ASN B 1 610 ? -22.609 2.25 4.727 1 91.56 610 ASN B CA 1
ATOM 10048 C C . ASN B 1 610 ? -23.672 1.991 3.658 1 91.56 610 ASN B C 1
ATOM 10050 O O . ASN B 1 610 ? -24.875 2.088 3.932 1 91.56 610 ASN B O 1
ATOM 10054 N N . LYS B 1 611 ? -23.188 1.727 2.469 1 89.88 611 LYS B N 1
ATOM 10055 C CA . LYS B 1 611 ? -24.141 1.429 1.397 1 89.88 611 LYS B CA 1
ATOM 10056 C C . LYS B 1 611 ? -24.922 0.16 1.701 1 89.88 611 LYS B C 1
ATOM 10058 O O . LYS B 1 611 ? -26.109 0.076 1.393 1 89.88 611 LYS B O 1
ATOM 10063 N N . MET B 1 612 ? -24.234 -0.782 2.246 1 93.19 612 MET B N 1
ATOM 10064 C CA . MET B 1 612 ? -24.891 -2.014 2.668 1 93.19 612 MET B CA 1
ATOM 10065 C C . MET B 1 612 ? -25.984 -1.721 3.691 1 93.19 612 MET B C 1
ATOM 10067 O O . MET B 1 612 ? -27.109 -2.203 3.557 1 93.19 612 MET B O 1
ATOM 10071 N N . ILE B 1 613 ? -25.703 -0.955 4.684 1 91.69 613 ILE B N 1
ATOM 10072 C CA . ILE B 1 613 ? -26.625 -0.606 5.762 1 91.69 613 ILE B CA 1
ATOM 10073 C C . ILE B 1 613 ? -27.797 0.21 5.199 1 91.69 613 ILE B C 1
ATOM 10075 O O . ILE B 1 613 ? -28.953 -0.038 5.535 1 91.69 613 ILE B O 1
ATOM 10079 N N . SER B 1 614 ? -27.469 1.18 4.359 1 87.38 614 SER B N 1
ATOM 10080 C CA . SER B 1 614 ? -28.5 2.006 3.748 1 87.38 614 SER B CA 1
ATOM 10081 C C . SER B 1 614 ? -29.469 1.163 2.918 1 87.38 614 SER B C 1
ATOM 10083 O O . SER B 1 614 ? -30.672 1.376 2.957 1 87.38 614 SER B O 1
ATOM 10085 N N . TYR B 1 615 ? -28.906 0.249 2.109 1 90.56 615 TYR B N 1
ATOM 10086 C CA . TYR B 1 615 ? -29.766 -0.64 1.328 1 90.56 615 TYR B CA 1
ATOM 10087 C C . TYR B 1 615 ? -30.672 -1.457 2.236 1 90.56 615 TYR B C 1
ATOM 10089 O O . TYR B 1 615 ? -31.875 -1.606 1.957 1 90.56 615 TYR B O 1
ATOM 10097 N N . TYR B 1 616 ? -30.141 -2.006 3.277 1 92.56 616 TYR B N 1
ATOM 10098 C CA . TYR B 1 616 ? -30.906 -2.807 4.23 1 92.56 616 TYR B CA 1
ATOM 10099 C C . TYR B 1 616 ? -32.062 -2.002 4.824 1 92.56 616 TYR B C 1
ATOM 10101 O O . TYR B 1 616 ? -33.188 -2.494 4.91 1 92.56 616 TYR B O 1
ATOM 10109 N N . GLU B 1 617 ? -31.766 -0.767 5.234 1 88.44 617 GLU B N 1
ATOM 10110 C CA . GLU B 1 617 ? -32.781 0.117 5.781 1 88.44 617 GLU B CA 1
ATOM 10111 C C . GLU B 1 617 ? -33.938 0.324 4.785 1 88.44 617 GLU B C 1
ATOM 10113 O O . GLU B 1 617 ? -35.094 0.23 5.148 1 88.44 617 GLU B O 1
ATOM 10118 N N . ASN B 1 618 ? -33.562 0.618 3.598 1 85.31 618 ASN B N 1
ATOM 10119 C CA . ASN B 1 618 ? -34.562 0.827 2.555 1 85.31 618 ASN B CA 1
ATOM 10120 C C . ASN B 1 618 ? -35.375 -0.44 2.289 1 85.31 618 ASN B C 1
ATOM 10122 O O . ASN B 1 618 ? -36.562 -0.376 2.086 1 85.31 618 ASN B O 1
ATOM 10126 N N . ALA B 1 619 ? -34.656 -1.578 2.23 1 90.25 619 ALA B N 1
ATOM 10127 C CA . ALA B 1 619 ? -35.344 -2.85 1.989 1 90.25 619 ALA B CA 1
ATOM 10128 C C . ALA B 1 619 ? -36.375 -3.146 3.09 1 90.25 619 ALA B C 1
ATOM 10130 O O . ALA B 1 619 ? -37.469 -3.645 2.814 1 90.25 619 ALA B O 1
ATOM 10131 N N . LEU B 1 620 ? -36.094 -2.824 4.324 1 90.25 620 LEU B N 1
ATOM 10132 C CA . LEU B 1 620 ? -37.031 -3.01 5.434 1 90.25 620 LEU B CA 1
ATOM 10133 C C . LEU B 1 620 ? -38.219 -2.082 5.297 1 90.25 620 LEU B C 1
ATOM 10135 O O . LEU B 1 620 ? -39.344 -2.482 5.582 1 90.25 620 LEU B O 1
ATOM 10139 N N . ALA B 1 621 ? -37.938 -0.894 4.906 1 83.5 621 ALA B N 1
ATOM 10140 C CA . ALA B 1 621 ? -39.031 0.065 4.711 1 83.5 621 ALA B CA 1
ATOM 10141 C C . ALA B 1 621 ? -40 -0.401 3.615 1 83.5 621 ALA B C 1
ATOM 10143 O O . ALA B 1 621 ? -41.219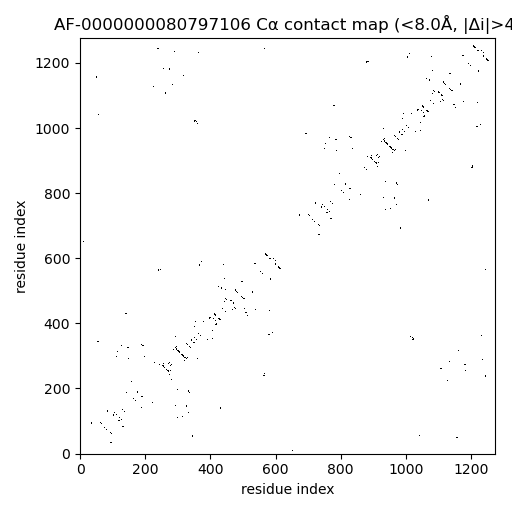 -0.302 3.762 1 83.5 621 ALA B O 1
ATOM 10144 N N . ILE B 1 622 ? -39.438 -0.873 2.598 1 84.44 622 ILE B N 1
ATOM 10145 C CA . ILE B 1 622 ? -40.25 -1.365 1.488 1 84.44 622 ILE B CA 1
ATOM 10146 C C . ILE B 1 622 ? -41.094 -2.553 1.949 1 84.44 622 ILE B C 1
ATOM 10148 O O . ILE B 1 622 ? -42.281 -2.625 1.658 1 84.44 622 ILE B O 1
ATOM 10152 N N . LYS B 1 623 ? -40.469 -3.4 2.615 1 87.19 623 LYS B N 1
ATOM 10153 C CA . LYS B 1 623 ? -41.188 -4.562 3.131 1 87.19 623 LYS B CA 1
ATOM 10154 C C . LYS B 1 623 ? -42.312 -4.137 4.055 1 87.19 623 LYS B C 1
ATOM 10156 O O . LYS B 1 623 ? -43.406 -4.715 4.008 1 87.19 623 LYS B O 1
ATOM 10161 N N . SER B 1 624 ? -42.094 -3.197 4.871 1 85.38 624 SER B N 1
ATOM 10162 C CA . SER B 1 624 ? -43.125 -2.682 5.773 1 85.38 624 SER B CA 1
ATOM 10163 C C . SER B 1 624 ? -44.25 -2.037 5.004 1 85.38 624 SER B C 1
ATOM 10165 O O . SER B 1 624 ? -45.438 -2.252 5.328 1 85.38 624 SER B O 1
ATOM 10167 N N . LEU B 1 625 ? -43.938 -1.286 4.078 1 84.19 625 LEU B N 1
ATOM 10168 C CA . LEU B 1 625 ? -44.938 -0.642 3.252 1 84.19 625 LEU B CA 1
ATOM 10169 C C . LEU B 1 625 ? -45.812 -1.68 2.525 1 84.19 625 LEU B C 1
ATOM 10171 O O . LEU B 1 625 ? -47.031 -1.521 2.41 1 84.19 625 LEU B O 1
ATOM 10175 N N . GLN B 1 626 ? -45.125 -2.639 2.031 1 86.75 626 GLN B N 1
ATOM 10176 C CA . GLN B 1 626 ? -45.875 -3.707 1.352 1 86.75 626 GLN B CA 1
ATOM 10177 C C . GLN B 1 626 ? -46.844 -4.402 2.301 1 86.75 626 GLN B C 1
ATOM 10179 O O . GLN B 1 626 ? -47.969 -4.727 1.918 1 86.75 626 GLN B O 1
ATOM 10184 N N . GLN B 1 627 ? -46.438 -4.582 3.463 1 88.19 627 GLN B N 1
ATOM 10185 C CA . GLN B 1 627 ? -47.281 -5.199 4.461 1 88.19 627 GLN B CA 1
ATOM 10186 C C . GLN B 1 627 ? -48.469 -4.309 4.781 1 88.19 627 GLN B C 1
ATOM 10188 O O . GLN B 1 627 ? -49.594 -4.797 4.918 1 88.19 627 GLN B O 1
ATOM 10193 N N . GLN B 1 628 ? -48.25 -3.066 4.902 1 86.12 628 GLN B N 1
ATOM 10194 C CA . GLN B 1 628 ? -49.312 -2.121 5.188 1 86.12 628 GLN B CA 1
ATOM 10195 C C . GLN B 1 628 ? -50.312 -2.043 4.027 1 86.12 628 GLN B C 1
ATOM 10197 O O . GLN B 1 628 ? -51.531 -1.964 4.238 1 86.12 628 GLN B O 1
ATOM 10202 N N . LEU B 1 629 ? -49.688 -1.987 2.922 1 87.38 629 LEU B N 1
ATOM 10203 C CA . LEU B 1 629 ? -50.562 -1.968 1.74 1 87.38 629 LEU B CA 1
ATOM 10204 C C . LEU B 1 629 ? -51.438 -3.203 1.692 1 87.38 629 LEU B C 1
ATOM 10206 O O . LEU B 1 629 ? -52.625 -3.105 1.375 1 87.38 629 LEU B O 1
ATOM 10210 N N . ASN B 1 630 ? -50.906 -4.27 1.994 1 89.56 630 ASN B N 1
ATOM 10211 C CA . ASN B 1 630 ? -51.688 -5.5 2.025 1 89.56 630 ASN B CA 1
ATOM 10212 C C . ASN B 1 630 ? -52.812 -5.426 3.062 1 89.56 630 ASN B C 1
ATOM 10214 O O . ASN B 1 630 ? -53.906 -5.891 2.816 1 89.56 630 ASN B O 1
ATOM 10218 N N . GLN B 1 631 ? -52.469 -4.801 4.125 1 88.69 631 GLN B N 1
ATOM 10219 C CA . GLN B 1 631 ? -53.469 -4.66 5.18 1 88.69 631 GLN B CA 1
ATOM 10220 C C . GLN B 1 631 ? -54.625 -3.754 4.734 1 88.69 631 GLN B C 1
ATOM 10222 O O . GLN B 1 631 ? -55.781 -4.039 5.012 1 88.69 631 GLN B O 1
ATOM 10227 N N . VAL B 1 632 ? -54.281 -2.719 4.105 1 88.62 632 VAL B N 1
ATOM 10228 C CA . VAL B 1 632 ? -55.281 -1.779 3.611 1 88.62 632 VAL B CA 1
ATOM 10229 C C . VAL B 1 632 ? -56.156 -2.461 2.561 1 88.62 632 VAL B C 1
ATOM 10231 O O . VAL B 1 632 ? -57.375 -2.312 2.57 1 88.62 632 VAL B O 1
ATOM 10234 N N . GLN B 1 633 ? -55.531 -3.1 1.689 1 89.19 633 GLN B N 1
ATOM 10235 C CA . GLN B 1 633 ? -56.281 -3.793 0.639 1 89.19 633 GLN B CA 1
ATOM 10236 C C . GLN B 1 633 ? -57.219 -4.836 1.229 1 89.19 633 GLN B C 1
ATOM 10238 O O . GLN B 1 633 ? -58.344 -4.977 0.771 1 89.19 633 GLN B O 1
ATOM 10243 N N . GLN B 1 634 ? -56.75 -5.469 2.238 1 89.88 634 GLN B N 1
ATOM 10244 C CA . GLN B 1 634 ? -57.594 -6.457 2.898 1 89.88 634 GLN B CA 1
ATOM 10245 C C . GLN B 1 634 ? -58.781 -5.789 3.596 1 89.88 634 GLN B C 1
ATOM 10247 O O . GLN B 1 634 ? -59.875 -6.312 3.576 1 89.88 634 GLN B O 1
ATOM 10252 N N . ALA B 1 635 ? -58.531 -4.688 4.258 1 87.44 635 ALA B N 1
ATOM 10253 C CA . ALA B 1 635 ? -59.594 -3.961 4.957 1 87.44 635 ALA B CA 1
ATOM 10254 C C . ALA B 1 635 ? -60.625 -3.436 3.982 1 87.44 635 ALA B C 1
ATOM 10256 O O . ALA B 1 635 ? -61.812 -3.418 4.293 1 87.44 635 ALA B O 1
ATOM 10257 N N . LEU B 1 636 ? -60.156 -3.012 2.873 1 86.62 636 LEU B N 1
ATOM 10258 C CA . LEU B 1 636 ? -61.094 -2.484 1.866 1 86.62 636 LEU B CA 1
ATOM 10259 C C . LEU B 1 636 ? -61.875 -3.605 1.226 1 86.62 636 LEU B C 1
ATOM 10261 O O . LEU B 1 636 ? -63.031 -3.387 0.781 1 86.62 636 LEU B O 1
ATOM 10265 N N . ALA B 1 637 ? -61.219 -4.707 1.102 1 83.69 637 ALA B N 1
ATOM 10266 C CA . ALA B 1 637 ? -61.938 -5.836 0.506 1 83.69 637 ALA B CA 1
ATOM 10267 C C . ALA B 1 637 ? -63 -6.383 1.458 1 83.69 637 ALA B C 1
ATOM 10269 O O . ALA B 1 637 ? -63.969 -7.004 1.023 1 83.69 637 ALA B O 1
ATOM 10270 N N . LYS B 1 638 ? -63.031 -6.133 2.672 1 73.31 638 LYS B N 1
ATOM 10271 C CA . LYS B 1 638 ? -64.062 -6.508 3.623 1 73.31 638 LYS B CA 1
ATOM 10272 C C . LYS B 1 638 ? -65.188 -5.457 3.67 1 73.31 638 LYS B C 1
ATOM 10274 O O . LYS B 1 638 ? -66.375 -5.793 3.824 1 73.31 638 LYS B O 1
#

pLDDT: mean 90.19, std 12.96, range [21.3, 98.69]

Organism: Ignicoccus hospitalis (strain KIN4/I / DSM 18386 / JCM 14125) (NCBI:txid453591)

Foldseek 3Di:
DPDDPPPPPPPPPPPCPPVNVVCVQVVLLVVLLVQADPVLVVVQVVCCPQPVVQSSLLSQAVQSVDQLCCVQVLCVLLPNHDDDAAPVRNPDRGGRGDCLQFQVFDDLPFLFWDQFVNGTGHPDRFLNRVCNRVVFLQQQQCQALLLVLQCLALLVVLVLQQLLVCQVVVNNCPQHFPQPPDDRSPDRTFGQNLLVLLNQLQCVLVVHDHDPVSVVVCVRRPDSLVCLQPLDFDLSPQCSCQQNDCVLVVVPDKDWDADPDPPDHDPQIDIDSGNSPRPPRRPCCCLVASCQASNHEKHFHDWDFQDRPNDGGGIGTDIPSPPHLHQQHQYSNGRGGGLCLQQPHDRRAQLSSQDQCSVVVNQPDQFHNQSVLLCQFPLVVVCVVCVVVAPSRDRQGEDPRRDPGHHPCLLFFHFYAHNVSPGTLARGGSNRLQQDAWDQAALAIDGDFPGNHQSCCCSVQVAHPRNGGSVVSTHDDFKDFPAAADDPPDPDDPRGIDMGGDDSSVSNNVSSLSSVVVNDPSVVSVVLVRQLVRLRVVLRVLSVVLVVLVVVCCVVVLDPCPSQNNDQSSVLSSSQRGGQQSLLNNCSNSVRPCSVPVSHPCCNCVVRVVVSVVVVVVSVVVVVVVVVVVVVVVVVVD/DCPPPPPPPPPPPPPPDPPVVVVVQVVLLVQLLVQADPVLVVVCVCCCPFPVVQSSLLSQAVQSVDQLCCVQVLCVLLPNHDDDAAPVRNPDRGGRGDCLQFQVFDDLPFLFWDQFVNTTGHPDRFLSRVCNRVVFLQQQLQQALLLVLQCLALLVVLVLVQLLVCQVVVNNCPQAWPQPPDDRSPDRTFGQNLLVLLNQQQCVLVVHDHDPVSVVVCVRRPDSLVCLLPLDFDLSPQVSLQQNDPVQVVVPDWDWDDPDDPDDQDPQTDIDSGNSPRPPRRNVCCLVASCQASNHEKHFHDWDFQDRPNDGRGIGTDIDSPPHLHQQHQYSNGRGGGLCLQQPPDRRAQLSSQDQCSVVVNQPDQFHNQSVLLCQFPLNVVCVVCVVVAPRRDRQGEDPRNDPGGHPCLLFFHFYAHNVSPGTLARGGSNRLQQDQWDQAALAIAGDFPGNHQSCCCNVQVAHPRNGGSVVSTHDDFKDFPAQADDVPDDDDDGGIDMGGDDSSVRNNVNSLSSVVVNDPSVVSVVLVRQLVRQRVVLRVLSVVLVVLVVVCCVVVVDPCPSQNNDQSSVLSSCLRGGQQSLLNSCSNSVRVCSVPVSHPCCNPVVRVVVNVVVVVVSVVVVVVVVVVVVVVVVVVD

Radius of gyration: 33.94 Å; Cα contacts (8 Å, |Δi|>4): 2348; chains: 2; bounding box: 122×92×91 Å

=== Feature glossary ===
A reading guide for the features in this record.

Start from the sequence.

  · This is the polypeptide sequence — one letter per residue, N-terminus first. Length ranges from a few dozen residues for small domains to over a thousand for large multi-domain proteins.

Fold it, and you get atomic coordinates and the backbone conformation that goes with them.

  · Structure coordinates are given as an mmCIF _atom_site loop: one row per atom with element, residue name, chain id, sequence number, and x/y/z position in Å. Only the four main-chain atoms per residue are included here; side chains are omitted to keep the record compact.

  · Backbone dihedral angles. Every residue except chain termini has a φ (preceding-C → N → Cα → C) and a ψ (N → Cα → C → next-N). They are reported in degrees following the IUPAC sign convention. Secondary structure is essentially a statement about which (φ, ψ) basin each residue occupies.

  · The SS8 string is DSSP's per-residue secondary-structure call. α-helix (H) means an i→i+4 H-bond ladder; β-strand (E) means the residue participates in a β-sheet; 3₁₀ (G) and π (I) are tighter and wider helices; T/S are turns/bends; '-' is loop.

  · SS3 is a coarse helix/strand/coil call (letters a/b/c) made by the P-SEA algorithm from inter-Cα distances and dihedrals. It is less detailed than DSSP but needs only Cα positions.

Summarize the fold with a handful of shape descriptors and a per-residue structural alphabet.

  · Radius of gyration (Rg) is the root-mean-square distance of Cα atoms from their centroid — a single number for overall size and compactness. A globular domain of N residues has Rg ≈ 2.2·N^0.38 Å; an extended or disordered chain has a much larger Rg. The Cα contact count is the number of residue pairs whose Cα atoms are within 8 Å and are more than four positions apart in sequence — a standard proxy for tertiary packing density. The bounding box is the smallest axis-aligned box enclosing all Cα atoms.

  · The Foldseek 3Di string encodes local tertiary geometry as a 20-letter alphabet — one character per residue — derived from the relative positions of nearby Cα atoms. Unlike the amino-acid sequence, 3Di is a direct function of the 3D structure, so two proteins with the same fold have similar 3Di strings even at low sequence identity.

  · Solvent-accessible surface area (SASA) is the area in Å² traced out by the centre of a 1.4 Å probe sphere (a water molecule) rolled over the protein's van der Waals surface (Shrake–Rupley / Lee–Richards construction). Buried residues have near-zero SASA; fully exposed residues can exceed 200 Å². The total SASA scales roughly with the number of surface residues.

Ask how reliable the model is.

  · pLDDT (predicted Local Distan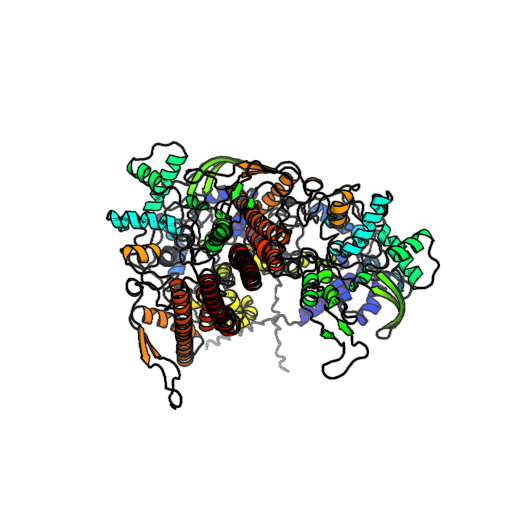ce Difference Test) is AlphaFold's per-residue confidence score, ranging from 0 to 100. Values above 90 indicate high confidence (typically well-packed cores); 70–90 is confident; 50–70 low confidence; below 50 usually means the region is disordered or the prediction is unreliable there. AlphaFold stores pLDDT in the mmCIF B-factor column.

  · B-factor (Debye–Waller factor) reflects atomic displacement in the crystal lattice. It is an experimental observable (units Å²), not a prediction; low values mean the atom is pinned down, high values mean it moves or is heterogeneous across the crystal.

  · Predicted Aligned Error (PAE) is an AlphaFold confidence matrix: entry (i, j) is the expected error in the position of residue j, in ångströms, when the prediction is superimposed on the true structure at residue i. Low PAE within a block of residues means that block is internally rigid and well-predicted; high PAE between two blocks means their relative placement is uncertain even if each block individually is confident.

Place it in context: what it resembles, what it is annotated as, and how it looks.

  · Nearest PDB neighbors are the top structural matches found by Foldseek when searching this structure against the entire Protein Data Bank. Each hit reports a TM-score (0 to 1; >0.5 almost always implies the same fold) and an E-value. These are *structural* homologs — they may share no detectable sequence similarity.

  · Functional annotations link the protein to curated databases. InterPro entries identify conserved domains and families by matching the sequence against member-database signatures (Pfam, PROSITE, CDD, …). Gene Ontology (GO) terms describe molecular function, biological process, and cellular component in a controlled vocabulary. CATH places the structure in a hierarchical fold classification (Class/Architecture/Topology/Homologous-superfamily). The organism is the source species.

  · Three diagnostic plots accompany the record. The Cα contact map visualizes the tertiary structure as a 2D adjacency matrix (8 Å cutoff, sequence-local contacts suppressed). The Ramachandran plot shows the distribution of backbone (φ, ψ) torsions, with points in the α and β basins reflecting secondary structure content. The PAE plot shows AlphaFold's inter-residue confidence as a color matrix.

  · Six rendered views show the 3D structure from the faces of a cube — i.e. along ±x, ±y, ±z. Rendering representation is drawn randomly per protein from cartoon (secondary-structure ribbons), sticks (backbone bonds), or molecular surface; coloring is either N→C rainbow (blue at the N-terminus through red at the C-terminus) or one color per chain.